Protein AF-0000000076797689 (afdb_homodimer)

InterPro domains:
  IPR004938 Xyloglucan fucosyltransferase [PF03254] (1-431)
  IPR004938 Xyloglucan fucosyltransferase [PTHR31889] (1-455)

Secondary structure (DSSP, 8-state):
--SGGGTSPPPS----HHHHHHHHHHHHHHHHHSTTSHHHHHHHHHHHH-----GGG-S-EEEEEE--SSHHHHHHHHHHHHHHHHHHTEEEEE---TTTGGGB---S--TT---BPPTT-TT--GGG-STT-TTBHHHHHHTT-S-SSGGG--TTTS-SEEEEEESTT--TTGGGGGSHHHHHHHTT-SEEEEEE-S--HHHHHT-HHHHHHHHHH-SSGGGHHHHHHHHH--B-HHHHHHHHHHIIIIITT-SEEEEEEE--STTTT--HHHHHHHHHHHHHHHT-SPPB--SSGGGG------SPPPEEEEEEESSSHHHHHHHHHHHHSPBTTS--EEEE-S---SS---S-HHHHHHHHHHHHHHHT-SEEEEETT-HHHHHHHHHHT-PPEEEPPPBTTBPPSSSEEE-S-SSPPBSS-----BTTB---HHHHHTTEEE-SSSTT-EEE--------/--SGGGTSPPPS----HHHHHHHHHHHHHHHHHSTTSHHHHHHHHHHHH-----GGG-S-EEEEEE--SSHHHHHHHHHHHHHHHHHHTEEEEE---TTTGGGB---S--TT---BPPTT-TT--GGG-STT-TTBHHHHHHTT-S-SSGGG--TTTS-SEEEEEESTT--TTGGGGGSHHHHHHHTT-SEEEEEE-S--HHHHHT-HHHHHHHHHH-SSGGGHHHHHHHHH--B-HHHHHHHHHHIIIIITT-SEEEEEEE--SSS----HHHHHHHHHHHHHHHT-SPPB--SSGGGG------SPPPEEEEEEESSSHHHHHHHHHHHHSPBTTS--EEEE-S---SS---S-HHHHHHHHHHHHHHHT-SEEEEETT-HHHHHHHHHHT-PPEEEPPPBTTBPPSSSEEE-S-SSPPBSS-----BTTB---HHHHHHHEEE-SSSTT-EEE--------

pLDDT: mean 87.06, std 13.96, range [22.25, 98.81]

Foldseek 3Di:
DPPLVVLFDDFPDDWFPLLVVLLVVLLVLQQQQAPPHPLVVVLLVCQVVQDLPFPVPRPAFAEEEEADDAPLLRLLVLLLVVVVCSQLVHHAAYEDAPQPPQFFDALRDDDPHHSYDDCVRPPNPCVPDDQPDCQAQLNCVVVCQAPPFLVPAGLSSHGQEHEQHAEPPHDLSSLLVLEQSVVSNVSSHRYYYYYHRWNCNLSQCLHPSRVVVQCNRPVAQQQSLQVSVVSGGHTHPVLVVLQVVCCVVAPVPWPFEEEEEEDQVVLPPADLVQVLVLVVLLCVVVVRDFDFDDDPPQPPPDVPCFDDTAYEYEYEDLDCSNQVVVQVRVVVTPGPRRHHYHYDYSDHNNDDDPRHNVSNSSLVSSLSNLLSGPAYEYEFPDSSSLSSLSNNQHFHWYAERDDPNHQDVVRTDTWLGSHDWGQAQSCRCNVPNGSPVVVSVQFWDAGPHHPRIIGGHDGDPPDD/DPPLVVLFDDFPDDWFPLLVVLLVVLLVLQQQQAPPHPLVVVLLVCQVVQDLPFPVPRPAFAEEEEADDAPLLRLLVLLLVVVVCSQLVHHAAYEDAPQPQQFFDALRDDDPGHSYDDCVRPPNPCVPDDQPDCQAQLNCVVVCQAPPFLVPAGSSSHTQEHEQHAEPPHDLSSLLVLEQSVVSNVSSHRYYYYYHRWNCNLSQCLHPSRVVVQCNRPVAQQQSLQVSVVSGGHTHPVLVVLQVVCCVVAPVPWPFEEEEEEDDPPADCQDLVQVLVLVVLLCVVVVRDFDFDDDPPQPPPDVPCFPDTAYEYEYHDLDCSNQVVVQVRVVVTPGPRRHHYHYDYSDHNNDDDPRHNVSSSSLVSSLSNLLSGPAYEYEFPDSSRLSSLSNNSHFHWYAERDDPSHQDVVRTDTWLGSHDWGQAQSCRCNVPNGSPVVVSVQFWDAGPHHPRIIGGHDGDPDDD

Solvent-accessible surface area (backbone atoms only — not comparable to full-atom values): 49361 Å² total; per-residue (Å²): 122,83,58,63,71,78,54,41,62,91,56,92,74,72,84,32,71,56,33,53,51,51,50,52,51,45,37,52,48,36,53,56,42,16,62,91,29,67,49,29,51,53,47,50,50,42,54,68,66,66,47,63,67,46,46,85,71,47,82,57,34,37,33,35,40,41,82,40,87,55,68,36,30,28,54,38,18,50,50,32,49,47,52,48,21,64,75,67,65,30,38,64,29,32,54,71,43,84,36,52,57,72,50,42,44,76,56,53,74,56,95,72,38,47,46,59,46,60,82,79,44,88,74,55,78,56,84,72,64,47,84,83,28,73,51,15,51,25,45,25,50,75,68,60,61,31,62,87,50,40,89,70,47,42,39,67,48,40,58,59,54,38,30,43,49,48,43,95,80,47,50,78,58,33,46,40,68,71,23,60,57,46,44,58,39,55,69,40,34,39,34,36,38,36,38,35,54,40,35,53,53,56,54,47,57,69,19,76,88,39,29,65,58,46,47,53,39,33,75,56,56,44,38,55,54,27,57,50,42,60,58,50,60,27,60,16,46,50,38,41,31,32,33,52,52,45,38,61,53,68,38,62,83,36,75,41,34,36,17,38,36,49,64,60,72,92,56,63,78,62,52,67,66,58,51,49,50,26,51,51,51,30,16,64,76,68,67,68,56,75,54,61,49,80,69,65,68,51,36,68,64,58,81,48,78,41,93,40,65,31,32,18,37,38,36,47,29,42,49,60,64,64,50,52,52,54,38,44,50,54,44,75,23,46,36,55,67,58,26,47,64,36,67,46,58,91,58,58,71,70,55,91,67,82,82,38,38,71,53,43,39,52,51,51,27,48,33,52,53,40,16,47,30,80,41,43,40,21,32,40,78,30,44,54,42,30,50,15,22,12,62,30,63,34,57,32,35,26,34,55,79,54,59,93,84,37,71,39,89,67,37,45,45,71,44,94,46,27,43,53,55,13,71,54,57,84,78,44,63,44,89,82,42,66,63,57,58,70,64,46,53,57,44,37,40,71,34,93,56,34,86,65,6,29,25,46,45,72,61,72,80,70,84,121,121,83,57,64,72,77,55,40,63,89,58,92,76,72,83,32,72,58,32,54,50,52,49,52,51,45,37,52,49,36,51,55,40,18,61,90,28,67,49,29,50,52,49,50,51,42,54,68,65,65,49,63,65,49,47,85,69,48,83,58,35,36,33,35,41,38,81,39,88,54,68,34,29,29,53,37,17,49,50,31,49,47,53,48,19,64,77,67,66,29,40,65,27,32,56,71,42,84,36,52,57,72,48,43,45,75,58,50,74,56,94,72,36,48,46,59,47,59,82,80,43,87,74,56,79,55,83,71,62,48,82,82,28,74,52,15,50,25,46,25,51,75,66,61,61,30,61,86,49,41,88,70,48,41,38,68,48,38,59,60,53,38,32,42,47,48,44,95,80,47,50,79,56,32,46,39,68,69,22,60,57,45,45,59,38,54,68,40,34,38,34,35,38,36,38,35,52,40,36,53,54,56,54,46,57,69,20,75,86,40,29,68,60,47,47,54,39,32,76,56,56,46,38,54,54,27,56,49,41,62,58,50,60,27,60,17,48,51,38,42,31,31,33,54,52,46,38,61,52,67,41,64,83,34,75,39,33,36,17,37,36,50,64,74,78,88,56,71,86,66,52,66,66,55,52,48,50,29,52,51,52,29,15,64,74,69,67,68,57,75,53,60,47,80,68,64,68,50,36,69,65,57,82,46,78,40,93,41,65,31,31,18,36,38,37,47,28,43,50,60,63,63,51,52,52,56,37,44,50,54,44,77,25,46,36,56,66,60,25,47,65,37,65,44,58,87,59,58,68,70,55,91,68,82,83,36,38,71,57,44,39,53,50,51,27,46,34,52,54,39,17,49,32,79,41,43,40,22,32,40,77,30,43,54,40,31,51,15,23,12,62,30,64,35,56,32,34,26,35,54,77,53,60,94,86,36,73,37,90,66,36,44,45,72,45,95,47,27,46,54,56,14,73,55,56,81,77,43,63,46,90,82,43,67,64,58,59,71,64,46,51,56,44,35,40,70,33,92,56,34,85,65,6,29,25,49,46,72,64,70,82,71,85,122

Sequence (928 aa):
RYQSPHYYKHSPYAPSPHLLRKLRDYEARHSRCAPGTRPYAKSVDHLRSGGSSSKEDAECNYVVWIPYNGLGNRMLSLLSTFLYALLTDRVLLVHSTDDFTGLFCEPFPGANATWVLPPDFPVADMSWLGVGSNQSYGNLLDGKKIADDPAKATAQSVPPYVYLHLAHDLRRSDRLFYCNDDQLVLAKVNWLLVQNDFYFVPALYDMAEFEAELRKLF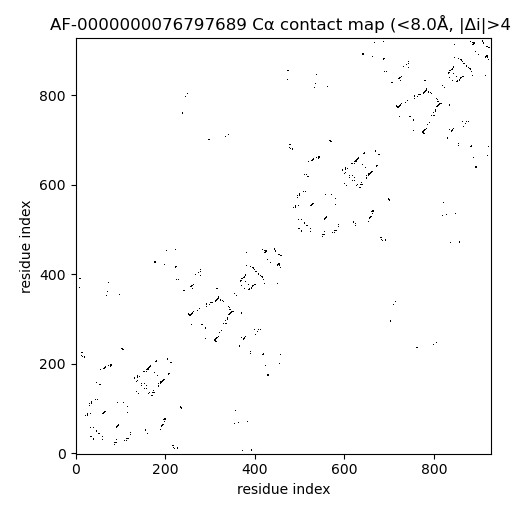PAKESVAHLLGRYLFHPSNSVWGMITRYYHTYMAQAEERIGVQIRMFSWATIPVDDMYGQIMACSRQEHILPDVVDGDAAASSSHVHGGSKSKAILIASLQADYYDRIKSTYYEHAAKGGGMVGVFQPSHEERQIMGQRPHNQKALAEIYLLSFSDVLLTTGASTFGYMSSSLAGLRPTMLMVPEDGKVPEPPCVRAVSMEPCFHMMPDVECRGKAVNKEELSRHVKECEDVGKGIKWIKGIKLFDRYQSPHYYKHSPYAPSPHLLRKLRDYEARHSRCAPGTRPYAKSVDHLRSGGSSSKEDAECNYVVWIPYNGLGNRMLSLLSTFLYALLTDRVLLVHSTDDFTGLFCEPFPGANATWVLPPDFPVADMSWLGVGSNQSYGNLLDGKKIADDPAKATAQSVPPYVYLHLAHDLRRSDRLFYCNDDQLVLAKVNWLLVQNDFYFVPALYDMAEFEAELRKLFPAKESVAHLLGRYLFHPSNSVWGMITRYYHTYMAQAEERIGVQIRMFSWATIPVDDMYGQIMACSRQEHILPDVVDGDAAASSSHVHGGSKSKAILIASLQADYYDRIKSTYYEHAAKGGGMVGVFQPSHEERQIMGQRPHNQKALAEIYLLSFSDVLLTTGASTFGYMSSSLAGLRPTMLMVPEDGKVPEPPCVRAVSMEPCFHMMPDVECRGKAVNKEELSRHVKECEDVGKGIKWIKGIKLFD

Organism: Aegilops tauschii subsp. strangulata (NCBI:txid200361)

Structure (mmCIF, N/CA/C/O backbone):
data_AF-0000000076797689-model_v1
#
loop_
_entity.id
_entity.type
_entity.pdbx_description
1 polymer Fucosyltransferase
#
loop_
_atom_site.group_PDB
_atom_site.id
_atom_site.type_symbol
_atom_site.label_atom_id
_atom_site.label_alt_id
_atom_site.label_comp_id
_atom_site.label_asym_id
_atom_site.label_entity_id
_atom_site.label_seq_id
_atom_site.pdbx_PDB_ins_code
_atom_site.Cartn_x
_atom_site.Cartn_y
_atom_site.Cartn_z
_atom_site.occupancy
_atom_site.B_iso_or_equiv
_atom_site.auth_seq_id
_atom_site.auth_comp_id
_atom_site.auth_asym_id
_atom_site.auth_atom_id
_atom_site.pdbx_PDB_model_num
ATOM 1 N N . ARG A 1 1 ? 10.695 -26.641 1.412 1 65.81 1 ARG A N 1
ATOM 2 C CA . ARG A 1 1 ? 9.766 -27.734 1.146 1 65.81 1 ARG A CA 1
ATOM 3 C C . ARG A 1 1 ? 8.898 -28.031 2.365 1 65.81 1 ARG A C 1
ATOM 5 O O . ARG A 1 1 ? 7.703 -28.297 2.232 1 65.81 1 ARG A O 1
ATOM 12 N N . TYR A 1 2 ? 9.359 -27.75 3.504 1 69.5 2 TYR A N 1
ATOM 13 C CA . TYR A 1 2 ? 8.633 -28.297 4.648 1 69.5 2 TYR A CA 1
ATOM 14 C C . TYR A 1 2 ? 8.031 -27.172 5.484 1 69.5 2 TYR A C 1
ATOM 16 O O . TYR A 1 2 ? 7.391 -27.422 6.508 1 69.5 2 TYR A O 1
ATOM 24 N N . GLN A 1 3 ? 7.973 -26.047 4.848 1 81.44 3 GLN A N 1
ATOM 25 C CA . GLN A 1 3 ? 7.523 -24.984 5.738 1 81.44 3 GLN A CA 1
ATOM 26 C C . GLN A 1 3 ? 6.109 -24.531 5.383 1 81.44 3 GLN A C 1
ATOM 28 O O . GLN A 1 3 ? 5.375 -24.047 6.246 1 81.44 3 GLN A O 1
ATOM 33 N N . SER A 1 4 ? 5.695 -24.75 4.195 1 83.12 4 S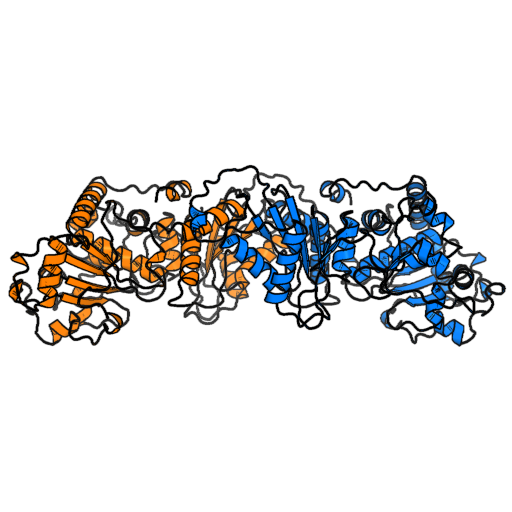ER A N 1
ATOM 34 C CA . SER A 1 4 ? 4.465 -24.141 3.707 1 83.12 4 SER A CA 1
ATOM 35 C C . SER A 1 4 ? 3.248 -24.688 4.457 1 83.12 4 SER A C 1
ATOM 37 O O . SER A 1 4 ? 2.295 -23.938 4.711 1 83.12 4 SER A O 1
ATOM 39 N N . PRO A 1 5 ? 3.324 -25.984 4.918 1 83.5 5 PRO A N 1
ATOM 40 C CA . PRO A 1 5 ? 2.141 -26.516 5.598 1 83.5 5 PRO A CA 1
ATOM 41 C C . PRO A 1 5 ? 1.806 -25.75 6.879 1 83.5 5 PRO A C 1
ATOM 43 O O . PRO A 1 5 ? 0.658 -25.766 7.328 1 83.5 5 PRO A O 1
ATOM 46 N N . HIS A 1 6 ? 2.758 -25.047 7.367 1 85 6 HIS A N 1
ATOM 47 C CA . HIS A 1 6 ? 2.547 -24.328 8.625 1 85 6 HIS A CA 1
ATOM 48 C C . HIS A 1 6 ? 1.752 -23.047 8.398 1 85 6 HIS A C 1
ATOM 50 O O . HIS A 1 6 ? 1.257 -22.438 9.352 1 85 6 HIS A O 1
ATOM 56 N N . TYR A 1 7 ? 1.593 -22.734 7.184 1 90.44 7 TYR A N 1
ATOM 57 C CA . TYR A 1 7 ? 0.92 -21.469 6.883 1 90.44 7 TYR A CA 1
ATOM 58 C C . TYR A 1 7 ? -0.519 -21.719 6.445 1 90.44 7 TYR A C 1
ATOM 60 O O . TYR A 1 7 ? -1.343 -20.797 6.465 1 90.44 7 TYR A O 1
ATOM 68 N N . TYR A 1 8 ? -0.768 -22.969 6.098 1 89.31 8 TYR A N 1
ATOM 69 C CA . TYR A 1 8 ? -2.092 -23.297 5.578 1 89.31 8 TYR A CA 1
ATOM 70 C C . TYR A 1 8 ? -3.078 -23.547 6.711 1 89.31 8 TYR A C 1
ATOM 72 O O . TYR A 1 8 ? -2.689 -23.984 7.797 1 89.31 8 TYR A O 1
ATOM 80 N N . LYS A 1 9 ? -4.25 -23.234 6.328 1 83.69 9 LYS A N 1
ATOM 81 C CA . LYS A 1 9 ? -5.309 -23.766 7.18 1 83.69 9 LYS A CA 1
ATOM 82 C C . LYS A 1 9 ? -5.422 -25.281 7.043 1 83.69 9 LYS A C 1
ATOM 84 O O . LYS A 1 9 ? -4.984 -25.859 6.039 1 83.69 9 LYS A O 1
ATOM 89 N N . HIS A 1 10 ? -6.02 -25.797 8.055 1 84.19 10 HIS A N 1
ATOM 90 C CA . HIS A 1 10 ? -6.207 -27.234 8.023 1 84.19 10 HIS A CA 1
ATOM 91 C C . HIS A 1 10 ? -7.098 -27.656 6.852 1 84.19 10 HIS A C 1
ATOM 93 O O . HIS A 1 10 ? -8.172 -27.078 6.652 1 84.19 10 HIS A O 1
ATOM 99 N N . SER A 1 11 ? -6.582 -28.547 6.094 1 85.06 11 SER A N 1
ATOM 100 C CA . SER A 1 11 ? -7.336 -29.078 4.965 1 85.06 11 SER A CA 1
ATOM 101 C C . SER A 1 11 ? -8.016 -30.406 5.328 1 85.06 11 SER A C 1
ATOM 103 O O . SER A 1 11 ? -7.398 -31.266 5.949 1 85.06 11 SER A O 1
ATOM 105 N N . PRO A 1 12 ? -9.234 -30.5 4.934 1 85.06 12 PRO A N 1
ATOM 106 C CA . PRO A 1 12 ? -9.891 -31.781 5.176 1 85.06 12 PRO A CA 1
ATOM 107 C C . PRO A 1 12 ? -9.492 -32.844 4.16 1 85.06 12 PRO A C 1
ATOM 109 O O . PRO A 1 12 ? -9.891 -34 4.293 1 85.06 12 PRO A O 1
ATOM 112 N N . TYR A 1 13 ? -8.734 -32.5 3.205 1 89.75 13 TYR A N 1
ATOM 113 C CA . TYR A 1 13 ? -8.352 -33.438 2.156 1 89.75 13 TYR A CA 1
ATOM 114 C C . TYR A 1 13 ? -7 -34.062 2.459 1 89.75 13 TYR A C 1
ATOM 116 O O . TYR A 1 13 ? -6.004 -33.375 2.648 1 89.75 13 TYR A O 1
ATOM 124 N N . ALA A 1 14 ? -7.051 -35.312 2.604 1 91.88 14 ALA A N 1
ATOM 125 C CA . ALA A 1 14 ? -5.816 -36.062 2.83 1 91.88 14 ALA A CA 1
ATOM 126 C C . ALA A 1 14 ? -5.52 -37 1.661 1 91.88 14 ALA A C 1
ATOM 128 O O . ALA A 1 14 ? -6.438 -37.531 1.023 1 91.88 14 ALA A O 1
ATOM 129 N N . PRO A 1 15 ? -4.277 -37.188 1.364 1 95.25 15 PRO A N 1
ATOM 130 C CA . PRO A 1 15 ? -3.949 -38.156 0.312 1 95.25 15 PRO A CA 1
ATOM 131 C C . PRO A 1 15 ? -4.352 -39.594 0.674 1 95.25 15 PRO A C 1
ATOM 133 O O . PRO A 1 15 ? -4.246 -40 1.836 1 95.25 15 PRO A O 1
ATOM 136 N N . SER A 1 16 ? -4.805 -40.375 -0.278 1 96.88 16 SER A N 1
ATOM 137 C CA . SER A 1 16 ? -5.102 -41.781 -0.066 1 96.88 16 SER A CA 1
ATOM 138 C C . SER A 1 16 ? -3.822 -42.594 0.1 1 96.88 16 SER A C 1
ATOM 140 O O . SER A 1 16 ? -2.758 -42.188 -0.37 1 96.88 16 SER A O 1
ATOM 142 N N . PRO A 1 17 ? -3.969 -43.688 0.801 1 97.44 17 PRO A N 1
ATOM 143 C CA . PRO A 1 17 ? -2.795 -44.562 0.869 1 97.44 17 PRO A CA 1
ATOM 144 C C . PRO A 1 17 ? -2.273 -44.969 -0.511 1 97.44 17 PRO A C 1
ATOM 146 O O . PRO A 1 17 ? -1.061 -45.062 -0.708 1 97.44 17 PRO A O 1
ATOM 149 N N . HIS A 1 18 ? -3.213 -45.188 -1.406 1 98.06 18 HIS A N 1
ATOM 150 C CA . HIS A 1 18 ? -2.822 -45.531 -2.766 1 98.06 18 HIS A CA 1
ATOM 151 C C . HIS A 1 18 ? -2.035 -44.406 -3.428 1 98.06 18 HIS A C 1
ATOM 153 O O . HIS A 1 18 ? -1.045 -44.656 -4.117 1 98.06 18 HIS A O 1
ATOM 159 N N . LEU A 1 19 ? -2.461 -43.188 -3.254 1 98.19 19 LEU A N 1
ATOM 160 C CA . LEU A 1 19 ? -1.731 -42.062 -3.807 1 98.19 19 LEU A CA 1
ATOM 161 C C . LEU A 1 19 ? -0.332 -41.969 -3.207 1 98.19 19 LEU A C 1
ATOM 163 O O . LEU A 1 19 ? 0.644 -41.75 -3.93 1 98.19 19 LEU A O 1
ATOM 167 N N . LEU A 1 20 ? -0.224 -42.156 -1.901 1 97.81 20 LEU A N 1
ATOM 168 C CA . LEU A 1 20 ? 1.07 -42.094 -1.231 1 97.81 20 LEU A CA 1
ATOM 169 C C . LEU A 1 20 ? 2.021 -43.156 -1.793 1 97.81 20 LEU A C 1
ATOM 171 O O . LEU A 1 20 ? 3.186 -42.875 -2.068 1 97.81 20 LEU A O 1
ATOM 175 N N . ARG A 1 21 ? 1.488 -44.344 -2.008 1 98 21 ARG A N 1
ATOM 176 C CA . ARG A 1 21 ? 2.307 -45.406 -2.566 1 98 21 ARG A CA 1
ATOM 177 C C . ARG A 1 21 ? 2.738 -45.062 -3.992 1 98 21 ARG A C 1
ATOM 179 O O . ARG A 1 21 ? 3.898 -45.281 -4.359 1 98 21 ARG A O 1
ATOM 186 N N . LYS A 1 22 ? 1.813 -44.594 -4.719 1 97.94 22 LYS A N 1
ATOM 187 C CA . LYS A 1 22 ? 2.104 -44.25 -6.109 1 97.94 22 LYS A CA 1
ATOM 188 C C . LYS A 1 22 ? 3.178 -43.188 -6.195 1 97.94 22 LYS A C 1
ATOM 190 O O . LYS A 1 22 ? 4.047 -43.219 -7.07 1 97.94 22 LYS A O 1
ATOM 195 N N . LEU A 1 23 ? 3.125 -42.219 -5.297 1 97.31 23 LEU A N 1
ATOM 196 C CA . LEU A 1 23 ? 4.105 -41.125 -5.281 1 97.31 23 LEU A CA 1
ATOM 197 C C . LEU A 1 23 ? 5.48 -41.656 -4.879 1 97.31 23 LEU A C 1
ATOM 199 O O . LEU A 1 23 ? 6.496 -41.25 -5.449 1 97.31 23 LEU A O 1
ATOM 203 N N . ARG A 1 24 ? 5.52 -42.562 -3.951 1 96.75 24 ARG A N 1
ATOM 204 C CA . ARG A 1 24 ? 6.793 -43.156 -3.561 1 96.75 24 ARG A CA 1
ATOM 205 C C . ARG A 1 24 ? 7.395 -43.969 -4.707 1 96.75 24 ARG A C 1
ATOM 207 O O . ARG A 1 24 ? 8.602 -43.875 -4.965 1 96.75 24 ARG A O 1
ATOM 214 N N . ASP A 1 25 ? 6.543 -44.688 -5.324 1 96.25 25 ASP A N 1
ATOM 215 C CA . ASP A 1 25 ? 6.988 -45.438 -6.496 1 96.25 25 ASP A CA 1
ATOM 216 C C . ASP A 1 25 ? 7.516 -44.5 -7.582 1 96.25 25 ASP A C 1
ATOM 218 O O . ASP A 1 25 ? 8.523 -44.812 -8.227 1 96.25 25 ASP A O 1
ATOM 222 N N . TYR A 1 26 ? 6.84 -43.469 -7.727 1 96.38 26 TYR A N 1
ATOM 223 C CA . TYR A 1 26 ? 7.25 -42.5 -8.727 1 96.38 26 TYR A CA 1
ATOM 224 C C . TYR A 1 26 ? 8.609 -41.875 -8.383 1 96.38 26 TYR A C 1
ATOM 226 O O . TYR A 1 26 ? 9.461 -41.719 -9.258 1 96.38 26 TYR A O 1
ATOM 234 N N . GLU A 1 27 ? 8.781 -41.531 -7.176 1 95.62 27 GLU A N 1
ATOM 235 C CA . GLU A 1 27 ? 10.055 -41 -6.723 1 95.62 27 GLU A CA 1
ATOM 236 C C . GLU A 1 27 ? 11.203 -41.969 -7.008 1 95.62 27 GLU A C 1
ATOM 238 O O . GLU A 1 27 ? 12.273 -41.562 -7.461 1 95.62 27 GLU A O 1
ATOM 243 N N . ALA A 1 28 ? 10.938 -43.188 -6.746 1 93.88 28 ALA A N 1
ATOM 244 C CA . ALA A 1 28 ? 11.938 -44.188 -7.031 1 93.88 28 ALA A CA 1
ATOM 245 C C . ALA A 1 28 ? 12.234 -44.281 -8.523 1 93.88 28 ALA A C 1
ATOM 247 O O . ALA A 1 28 ? 13.398 -44.344 -8.93 1 93.88 28 ALA A O 1
ATOM 248 N N . ARG A 1 29 ? 11.211 -44.25 -9.266 1 94.25 29 ARG A N 1
ATOM 249 C CA . ARG A 1 29 ? 11.383 -44.281 -10.719 1 94.25 29 ARG A CA 1
ATOM 250 C C . ARG A 1 29 ? 12.141 -43.062 -11.203 1 94.25 29 ARG A C 1
ATOM 252 O O . ARG A 1 29 ? 13.031 -43.156 -12.047 1 94.25 29 ARG A O 1
ATOM 259 N N . HIS A 1 30 ? 11.75 -41.938 -10.711 1 95.38 30 HIS A N 1
ATOM 260 C CA . HIS A 1 30 ? 12.422 -40.719 -11.109 1 95.38 30 HIS A CA 1
ATOM 261 C C . HIS A 1 30 ? 13.906 -40.75 -10.758 1 95.38 30 HIS A C 1
ATOM 263 O O . HIS A 1 30 ? 14.75 -40.312 -11.555 1 95.38 30 HIS A O 1
ATOM 269 N N . SER A 1 31 ? 14.211 -41.219 -9.656 1 93 31 SER A N 1
ATOM 270 C CA . SER A 1 31 ? 15.602 -41.312 -9.227 1 93 31 SER A CA 1
ATOM 271 C C . SER A 1 31 ? 16.391 -42.25 -10.141 1 93 31 SER A C 1
ATOM 273 O O . SER A 1 31 ? 17.547 -41.969 -10.477 1 93 31 SER A O 1
ATOM 275 N N . ARG A 1 32 ? 15.797 -43.281 -10.586 1 92.81 32 ARG A N 1
ATOM 276 C CA . ARG A 1 32 ? 16.438 -44.281 -11.414 1 92.81 32 ARG A CA 1
ATOM 277 C C . ARG A 1 32 ? 16.594 -43.812 -12.852 1 92.81 32 ARG A C 1
ATOM 279 O O . ARG A 1 32 ? 17.5 -44.219 -13.562 1 92.81 32 ARG A O 1
ATOM 286 N N . CYS A 1 33 ? 15.719 -42.906 -13.258 1 94.69 33 CYS A N 1
ATOM 287 C CA . CYS A 1 33 ? 15.609 -42.625 -14.68 1 94.69 33 CYS A CA 1
ATOM 288 C C . CYS A 1 33 ? 15.898 -41.156 -14.961 1 94.69 33 CYS A C 1
ATOM 290 O O . CYS A 1 33 ? 15.812 -40.688 -16.109 1 94.69 33 CYS A O 1
ATOM 292 N N . ALA A 1 34 ? 16.312 -40.406 -13.938 1 94.25 34 ALA A N 1
ATOM 293 C CA . ALA A 1 34 ? 16.547 -38.969 -14.07 1 94.25 34 ALA A CA 1
ATOM 294 C C . ALA A 1 34 ? 17.797 -38.688 -14.891 1 94.25 34 ALA A C 1
ATOM 296 O O . ALA A 1 34 ? 18.609 -39.594 -15.125 1 94.25 34 ALA A O 1
ATOM 297 N N . PRO A 1 35 ? 17.891 -37.406 -15.391 1 93.75 35 PRO A N 1
ATOM 298 C CA . PRO A 1 35 ? 19.109 -37.062 -16.094 1 93.75 35 PRO A CA 1
ATOM 299 C C . PRO A 1 35 ? 20.375 -37.406 -15.289 1 93.75 35 PRO A C 1
ATOM 301 O O . PRO A 1 35 ? 20.406 -37.188 -14.07 1 93.75 35 PRO A O 1
ATOM 304 N N . GLY A 1 36 ? 21.375 -37.969 -16.016 1 90.81 36 GLY A N 1
ATOM 305 C CA . GLY A 1 36 ? 22.609 -38.344 -15.359 1 90.81 36 GLY A CA 1
ATOM 306 C C . GLY A 1 36 ? 22.688 -39.844 -15.078 1 90.81 36 GLY A C 1
ATOM 307 O O . GLY A 1 36 ? 23.734 -40.344 -14.656 1 90.81 36 GLY A O 1
ATOM 308 N N . THR A 1 37 ? 21.594 -40.562 -15.242 1 92.62 37 THR A N 1
ATOM 309 C CA . THR A 1 37 ? 21.562 -42 -15 1 92.62 37 THR A CA 1
ATOM 310 C C . THR A 1 37 ? 21.781 -42.75 -16.297 1 92.62 37 THR A C 1
ATOM 312 O O . THR A 1 37 ? 21.703 -42.188 -17.391 1 92.62 37 THR A O 1
ATOM 315 N N . ARG A 1 38 ? 22.031 -44.031 -16.188 1 92.69 38 ARG A N 1
ATOM 316 C CA . ARG A 1 38 ? 22.281 -44.875 -17.344 1 92.69 38 ARG A CA 1
ATOM 317 C C . ARG A 1 38 ? 21 -45.031 -18.172 1 92.69 38 ARG A C 1
ATOM 319 O O . ARG A 1 38 ? 21.031 -44.875 -19.391 1 92.69 38 ARG A O 1
ATOM 326 N N . PRO A 1 39 ? 19.859 -45.281 -17.516 1 93.25 39 PRO A N 1
ATOM 327 C CA . PRO A 1 39 ? 18.641 -45.406 -18.312 1 93.25 39 PRO A CA 1
ATOM 328 C C . PRO A 1 39 ? 18.328 -44.156 -19.109 1 93.25 39 PRO A C 1
ATOM 330 O O . PRO A 1 39 ? 17.906 -44.25 -20.266 1 93.25 39 PRO A O 1
ATOM 333 N N . TYR A 1 40 ? 18.562 -43.031 -18.547 1 94.38 40 TYR A N 1
ATOM 334 C CA . TYR A 1 40 ? 18.359 -41.781 -19.266 1 94.38 40 TYR A CA 1
ATOM 335 C C . TYR A 1 40 ? 19.297 -41.688 -20.453 1 94.38 40 TYR A C 1
ATOM 337 O O . TYR A 1 40 ? 18.859 -41.344 -21.562 1 94.38 40 TYR A O 1
ATOM 345 N N . ALA A 1 41 ? 20.547 -41.938 -20.234 1 92.88 41 ALA A N 1
ATOM 346 C CA . ALA A 1 41 ? 21.547 -41.875 -21.297 1 92.88 41 ALA A CA 1
ATOM 347 C C . ALA A 1 41 ? 21.188 -42.781 -22.453 1 92.88 41 ALA A C 1
ATOM 349 O O . ALA A 1 41 ? 21.312 -42.406 -23.625 1 92.88 41 ALA A O 1
ATOM 350 N N . LYS A 1 42 ? 20.719 -43.969 -22.109 1 91.31 42 LYS A N 1
ATOM 351 C CA . LYS A 1 42 ? 20.328 -44.938 -23.125 1 91.31 42 LYS A CA 1
ATOM 352 C C . LYS A 1 42 ? 19.156 -44.375 -23.969 1 91.31 42 LYS A C 1
ATOM 354 O O . LYS A 1 42 ? 19.156 -44.5 -25.188 1 91.31 42 LYS A O 1
ATOM 359 N N . SER A 1 43 ? 18.188 -43.844 -23.297 1 92.75 43 SER A N 1
ATOM 360 C CA . SER A 1 43 ? 17.016 -43.281 -23.984 1 92.75 43 SER A CA 1
ATOM 361 C C . SER A 1 43 ? 17.406 -42.125 -24.875 1 92.75 43 SER A C 1
ATOM 363 O O . SER A 1 43 ? 16.875 -41.938 -25.969 1 92.75 43 SER A O 1
ATOM 365 N N . VAL A 1 44 ? 18.344 -41.281 -24.438 1 93 44 VAL A N 1
ATOM 366 C CA . VAL A 1 44 ? 18.812 -40.125 -25.203 1 93 44 VAL A CA 1
ATOM 367 C C . VAL A 1 44 ? 19.594 -40.594 -26.422 1 93 44 VAL A C 1
ATOM 369 O O . VAL A 1 44 ? 19.469 -40.031 -27.5 1 93 44 VAL A O 1
ATOM 372 N N . ASP A 1 45 ? 20.406 -41.594 -26.266 1 89.5 45 ASP A N 1
ATOM 373 C CA . ASP A 1 45 ? 21.156 -42.156 -27.375 1 89.5 45 ASP A CA 1
ATOM 374 C C . ASP A 1 45 ? 20.203 -42.719 -28.453 1 89.5 45 ASP A C 1
ATOM 376 O O . ASP A 1 45 ? 20.453 -42.531 -29.641 1 89.5 45 ASP A O 1
ATOM 380 N N . HIS A 1 46 ? 19.188 -43.344 -27.938 1 85.44 46 HIS A N 1
ATOM 381 C CA . HIS A 1 46 ? 18.188 -43.812 -28.859 1 85.44 46 HIS A CA 1
ATOM 382 C C . HIS A 1 46 ? 17.547 -42.688 -29.641 1 85.44 46 HIS A C 1
ATOM 384 O O . HIS A 1 46 ? 17.297 -42.812 -30.844 1 85.44 46 HIS A O 1
ATOM 390 N N . LEU A 1 47 ? 17.25 -41.625 -29.016 1 89.56 47 LEU A N 1
ATOM 391 C CA . LEU A 1 47 ? 16.656 -40.438 -29.641 1 89.56 47 LEU A CA 1
ATOM 392 C C . LEU A 1 47 ? 17.594 -39.844 -30.688 1 89.56 47 LEU A C 1
ATOM 394 O O . LEU A 1 47 ? 17.156 -39.406 -31.734 1 89.56 47 LEU A O 1
ATOM 398 N N . ARG A 1 48 ? 18.859 -39.844 -30.469 1 87.31 48 ARG A N 1
ATOM 399 C CA . ARG A 1 48 ? 19.875 -39.281 -31.359 1 87.31 48 ARG A CA 1
ATOM 400 C C . ARG A 1 48 ? 20.031 -40.156 -32.594 1 87.31 48 ARG A C 1
ATOM 402 O O . ARG A 1 48 ? 20.203 -39.625 -33.719 1 87.31 48 ARG A O 1
ATOM 409 N N . SER A 1 49 ? 20.156 -41.406 -32.469 1 78.62 49 SER A N 1
ATOM 410 C CA . SER A 1 49 ? 20.438 -42.312 -33.562 1 78.62 49 SER A CA 1
ATOM 411 C C . SER A 1 49 ? 19.219 -42.469 -34.469 1 78.62 49 SER A C 1
ATOM 413 O O . SER A 1 49 ? 19.359 -42.906 -35.625 1 78.62 49 SER A O 1
ATOM 415 N N . GLY A 1 50 ? 18.172 -41.812 -34.156 1 66.31 50 GLY A N 1
ATOM 416 C CA . GLY A 1 50 ? 16.969 -41.969 -34.969 1 66.31 50 GLY A CA 1
ATOM 417 C C . GLY A 1 50 ? 16.5 -43.406 -35.062 1 66.31 50 GLY A C 1
ATOM 418 O O . GLY A 1 50 ? 15.602 -43.719 -35.844 1 66.31 50 GLY A O 1
ATOM 419 N N . GLY A 1 51 ? 17.406 -44.312 -34.719 1 55.59 51 GLY A N 1
ATOM 420 C CA . GLY A 1 51 ? 17.125 -45.719 -34.938 1 55.59 51 GLY A CA 1
ATOM 421 C C . GLY A 1 51 ? 15.922 -46.219 -34.156 1 55.59 51 GLY A C 1
ATOM 422 O O . GLY A 1 51 ? 15.508 -45.594 -33.188 1 55.59 51 GLY A O 1
ATOM 423 N N . SER A 1 52 ? 15.117 -46.812 -34.938 1 49.56 52 SER A N 1
ATOM 424 C CA . SER A 1 52 ? 13.961 -47.531 -34.406 1 49.56 52 SER A CA 1
ATOM 425 C C . SER A 1 52 ? 14.375 -48.438 -33.25 1 49.56 52 SER A C 1
ATOM 427 O O . SER A 1 52 ? 14.32 -49.656 -33.375 1 49.56 52 SER A O 1
ATOM 429 N N . SER A 1 53 ? 15.586 -48.312 -32.844 1 49.56 53 SER A N 1
ATOM 430 C CA . SER A 1 53 ? 15.82 -49.344 -31.812 1 49.56 53 SER A CA 1
ATOM 431 C C . SER A 1 53 ? 14.68 -49.375 -30.797 1 49.56 53 SER A C 1
ATOM 433 O O . SER A 1 53 ? 14.086 -48.312 -30.5 1 49.56 53 SER A O 1
ATOM 435 N N . SER A 1 54 ? 14.047 -50.531 -30.641 1 50.44 54 SER A N 1
ATOM 436 C CA . SER A 1 54 ? 12.812 -50.938 -29.969 1 50.44 54 SER A CA 1
ATOM 437 C C . SER A 1 54 ? 12.75 -50.344 -28.562 1 50.44 54 SER A C 1
ATOM 439 O O . SER A 1 54 ? 13.734 -50.375 -27.828 1 50.44 54 SER A O 1
ATOM 441 N N . LYS A 1 55 ? 11.812 -49.406 -28.312 1 56.34 55 LYS A N 1
ATOM 442 C CA . LYS A 1 55 ? 11.258 -49.125 -26.984 1 56.34 55 LYS A CA 1
ATOM 443 C C . LYS A 1 55 ? 11.445 -50.344 -26.062 1 56.34 55 LYS A C 1
ATOM 445 O O . LYS A 1 55 ? 11.516 -50.188 -24.844 1 56.34 55 LYS A O 1
ATOM 450 N N . GLU A 1 56 ? 11.609 -51.531 -26.766 1 55.25 56 GLU A N 1
ATOM 451 C CA . GLU A 1 56 ? 11.68 -52.719 -25.938 1 55.25 56 GLU A CA 1
ATOM 452 C C . GLU A 1 56 ? 12.906 -52.688 -25.031 1 55.25 56 GLU A C 1
ATOM 454 O O . GLU A 1 56 ? 12.906 -53.312 -23.969 1 55.25 56 GLU A O 1
ATOM 459 N N . ASP A 1 57 ? 13.789 -51.625 -25.375 1 58.59 57 ASP A N 1
ATOM 460 C CA . ASP A 1 57 ? 15.008 -51.656 -24.562 1 58.59 57 ASP A CA 1
ATOM 461 C C . ASP A 1 57 ? 15.039 -50.469 -23.594 1 58.59 57 ASP A C 1
ATOM 463 O O . ASP A 1 57 ? 15.906 -50.406 -22.719 1 58.59 57 ASP A O 1
ATOM 467 N N . ALA A 1 58 ? 14.039 -49.594 -23.734 1 74.25 58 ALA A N 1
ATOM 468 C CA . ALA A 1 58 ? 14.117 -48.469 -22.812 1 74.25 58 ALA A CA 1
ATOM 469 C C . ALA A 1 58 ? 13.531 -48.812 -21.453 1 74.25 58 ALA A C 1
ATOM 471 O O . ALA A 1 58 ? 12.422 -49.344 -21.359 1 74.25 58 ALA A O 1
ATOM 472 N N . GLU A 1 59 ? 14.25 -48.625 -20.484 1 84 59 GLU A N 1
ATOM 473 C CA . GLU A 1 59 ? 13.844 -48.906 -19.109 1 84 59 GLU A CA 1
ATOM 474 C C . GLU A 1 59 ? 12.828 -47.906 -18.609 1 84 59 GLU A C 1
ATOM 476 O O . GLU A 1 59 ? 11.992 -48.219 -17.75 1 84 59 GLU A O 1
ATOM 481 N N . CYS A 1 60 ? 12.953 -46.75 -19.25 1 94.19 60 CYS A N 1
ATOM 482 C CA . CYS A 1 60 ? 12.094 -45.688 -18.766 1 94.19 60 CYS A CA 1
ATOM 483 C C . CYS A 1 60 ? 11.469 -44.906 -19.938 1 94.19 60 CYS A C 1
ATOM 485 O O . CYS A 1 60 ? 12.086 -44.781 -21 1 94.19 60 CYS A O 1
ATOM 487 N N . ASN A 1 61 ? 10.242 -44.469 -19.797 1 96 61 ASN A N 1
ATOM 488 C CA . ASN A 1 61 ? 9.586 -43.531 -20.688 1 96 61 ASN A CA 1
ATOM 489 C C . ASN A 1 61 ? 9.531 -42.125 -20.078 1 96 61 ASN A C 1
ATOM 491 O O . ASN A 1 61 ? 9.539 -41.969 -18.859 1 96 61 ASN A O 1
ATOM 495 N N . TYR A 1 62 ? 9.469 -41.125 -20.953 1 97.19 62 TYR A N 1
ATOM 496 C CA . TYR A 1 62 ? 9.609 -39.75 -20.469 1 97.19 62 TYR A CA 1
ATOM 497 C C . TYR A 1 62 ? 8.5 -38.844 -21.016 1 97.19 62 TYR A C 1
ATOM 499 O O . TYR A 1 62 ? 7.973 -39.094 -22.109 1 97.19 62 TYR A O 1
ATOM 507 N N . VAL A 1 63 ? 8.164 -37.906 -20.281 1 98.06 63 VAL A N 1
ATOM 508 C CA . VAL A 1 63 ? 7.352 -36.781 -20.734 1 98.06 63 VAL A CA 1
ATOM 509 C C . VAL A 1 63 ? 8.055 -35.469 -20.391 1 98.06 63 VAL A C 1
ATOM 511 O O . VAL A 1 63 ? 8.469 -35.25 -19.25 1 98.06 63 VAL A O 1
ATOM 514 N N . VAL A 1 64 ? 8.32 -34.594 -21.391 1 97.44 64 VAL A N 1
ATOM 515 C CA . VAL A 1 64 ? 8.945 -33.281 -21.219 1 97.44 64 VAL A CA 1
ATOM 516 C C . VAL A 1 64 ? 7.883 -32.188 -21.297 1 97.44 64 VAL A C 1
ATOM 518 O O . VAL A 1 64 ? 7.223 -32.031 -22.328 1 97.44 64 VAL A O 1
ATOM 521 N N . TRP A 1 65 ? 7.727 -31.516 -20.219 1 97.25 65 TRP A N 1
ATOM 522 C CA . TRP A 1 65 ? 6.797 -30.391 -20.188 1 97.25 65 TRP A CA 1
ATOM 523 C C . TRP A 1 65 ? 7.473 -29.125 -20.688 1 97.25 65 TRP A C 1
ATOM 525 O O . TRP A 1 65 ? 8.57 -28.781 -20.234 1 97.25 65 TRP A O 1
ATOM 535 N N . ILE A 1 66 ? 6.855 -28.344 -21.531 1 95.81 66 ILE A N 1
ATOM 536 C CA . ILE A 1 66 ? 7.367 -27.125 -22.125 1 95.81 66 ILE A CA 1
ATOM 537 C C . ILE A 1 66 ? 6.527 -25.938 -21.656 1 95.81 66 ILE A C 1
ATOM 539 O O . ILE A 1 66 ? 5.336 -25.844 -21.953 1 95.81 66 ILE A O 1
ATOM 543 N N . PRO A 1 67 ? 7.172 -25 -20.891 1 93.31 67 PRO A N 1
ATOM 544 C CA . PRO A 1 67 ? 6.418 -23.859 -20.375 1 93.31 67 PRO A CA 1
ATOM 545 C C . PRO A 1 67 ? 5.762 -23.031 -21.469 1 93.31 67 PRO A C 1
ATOM 547 O O . PRO A 1 67 ? 6.379 -22.781 -22.516 1 93.31 67 PRO A O 1
ATOM 550 N N . TYR A 1 68 ? 4.539 -22.641 -21.188 1 91.31 68 TYR A N 1
ATOM 551 C CA . TYR A 1 68 ? 3.756 -21.891 -22.156 1 91.31 68 TYR A CA 1
ATOM 552 C C . TYR A 1 68 ? 2.812 -20.922 -21.469 1 91.31 68 TYR A C 1
ATOM 554 O O . TYR A 1 68 ? 2.119 -21.281 -20.516 1 91.31 68 TYR A O 1
ATOM 562 N N . ASN A 1 69 ? 2.854 -19.562 -21.781 1 91.12 69 ASN A N 1
ATOM 563 C CA . ASN A 1 69 ? 1.961 -18.5 -21.328 1 91.12 69 ASN A CA 1
ATOM 564 C C . ASN A 1 69 ? 2.254 -18.109 -19.875 1 91.12 69 ASN A C 1
ATOM 566 O O . ASN A 1 69 ? 3.416 -18.047 -19.469 1 91.12 69 ASN A O 1
ATOM 570 N N . GLY A 1 70 ? 1.189 -17.641 -19.172 1 91.94 70 GLY A N 1
ATOM 571 C CA . GLY A 1 70 ? 1.402 -17.078 -17.844 1 91.94 70 GLY A CA 1
ATOM 572 C C . GLY A 1 70 ? 1.643 -18.125 -16.766 1 91.94 70 GLY A C 1
ATOM 573 O O . GLY A 1 70 ? 1.394 -19.312 -16.984 1 91.94 70 GLY A O 1
ATOM 574 N N . LEU A 1 71 ? 2.033 -17.688 -15.656 1 95.56 71 LEU A N 1
ATOM 575 C CA . LEU A 1 71 ? 2.482 -18.578 -14.594 1 95.56 71 LEU A CA 1
ATOM 576 C C . LEU A 1 71 ? 1.337 -19.469 -14.109 1 95.56 71 LEU A C 1
ATOM 578 O O . LEU A 1 71 ? 1.527 -20.656 -13.875 1 95.56 71 LEU A O 1
ATOM 582 N N . GLY A 1 72 ? 0.138 -18.891 -13.945 1 95.44 72 GLY A N 1
ATOM 583 C CA . GLY A 1 72 ? -1 -19.719 -13.547 1 95.44 72 GLY A CA 1
ATOM 584 C C . GLY A 1 72 ? -1.257 -20.875 -14.5 1 95.44 72 GLY A C 1
ATOM 585 O O . GLY A 1 72 ? -1.434 -22.016 -14.062 1 95.44 72 GLY A O 1
ATOM 586 N N . ASN A 1 73 ? -1.255 -20.578 -15.734 1 94.88 73 ASN A N 1
ATOM 587 C CA . ASN A 1 73 ? -1.414 -21.609 -16.75 1 94.88 73 ASN A CA 1
ATOM 588 C C . ASN A 1 73 ? -0.291 -22.641 -16.688 1 94.88 73 ASN A C 1
ATOM 590 O O . ASN A 1 73 ? -0.539 -23.844 -16.781 1 94.88 73 ASN A O 1
ATOM 594 N N . ARG A 1 74 ? 0.817 -22.172 -16.516 1 96.38 74 ARG A N 1
ATOM 595 C CA . ARG A 1 74 ? 1.987 -23.047 -16.5 1 96.38 74 ARG A CA 1
ATOM 596 C C . ARG A 1 74 ? 1.925 -24 -15.312 1 96.38 74 ARG A C 1
ATOM 598 O O . ARG A 1 74 ? 2.182 -25.203 -15.461 1 96.38 74 ARG A O 1
ATOM 605 N N . MET A 1 75 ? 1.57 -23.5 -14.195 1 97.62 75 MET A N 1
ATOM 606 C CA . MET A 1 75 ? 1.494 -24.359 -13.008 1 97.62 75 MET A CA 1
ATOM 607 C C . MET A 1 75 ? 0.407 -25.406 -13.172 1 97.62 75 MET A C 1
ATOM 609 O O . MET A 1 75 ? 0.628 -26.578 -12.867 1 97.62 75 MET A O 1
ATOM 613 N N . LEU A 1 76 ? -0.695 -25.031 -13.703 1 97.38 76 LEU A N 1
ATOM 614 C CA . LEU A 1 76 ? -1.803 -25.969 -13.883 1 97.38 76 LEU A CA 1
ATOM 615 C C . LEU A 1 76 ? -1.486 -26.984 -14.969 1 97.38 76 LEU A C 1
ATOM 617 O O . LEU A 1 76 ? -1.817 -28.156 -14.836 1 97.38 76 LEU A O 1
ATOM 621 N N . SER A 1 77 ? -0.882 -26.5 -16.016 1 97.12 77 SER A N 1
ATOM 622 C CA . SER A 1 77 ? -0.515 -27.406 -17.094 1 97.12 77 SER A CA 1
ATOM 623 C C . SER A 1 77 ? 0.561 -28.391 -16.641 1 97.12 77 SER A C 1
ATOM 625 O O . SER A 1 77 ? 0.535 -29.562 -17.031 1 97.12 77 SER A O 1
ATOM 627 N N . LEU A 1 78 ? 1.479 -27.906 -15.875 1 98 78 LEU A N 1
ATOM 628 C CA . LEU A 1 78 ? 2.518 -28.781 -15.328 1 98 78 LEU A CA 1
ATOM 629 C C . LEU A 1 78 ? 1.919 -29.812 -14.391 1 98 78 LEU A C 1
ATOM 631 O O . LEU A 1 78 ? 2.303 -30.984 -14.422 1 98 78 LEU A O 1
ATOM 635 N N . LEU A 1 79 ? 1.003 -29.422 -13.648 1 98 79 LEU A N 1
ATOM 636 C CA . LEU A 1 79 ? 0.316 -30.312 -12.734 1 98 79 LEU A CA 1
ATOM 637 C C . LEU A 1 79 ? -0.421 -31.422 -13.492 1 98 79 LEU A C 1
ATOM 639 O O . LEU A 1 79 ? -0.341 -32.594 -13.133 1 98 79 LEU A O 1
ATOM 643 N N . SER A 1 80 ? -1.09 -31.031 -14.508 1 96.88 80 SER A N 1
ATOM 644 C CA . SER A 1 80 ? -1.788 -32 -15.352 1 96.88 80 SER A CA 1
ATOM 645 C C . SER A 1 80 ? -0.813 -32.969 -15.984 1 96.88 80 SER A C 1
ATOM 647 O O . SER A 1 80 ? -1.089 -34.188 -16.047 1 96.88 80 SER A O 1
ATOM 649 N N . THR A 1 81 ? 0.25 -32.438 -16.406 1 98.19 81 THR A N 1
ATOM 650 C CA . THR A 1 81 ? 1.261 -33.281 -17.031 1 98.19 81 THR A CA 1
ATOM 651 C C . THR A 1 81 ? 1.879 -34.219 -16.016 1 98.19 81 THR A C 1
ATOM 653 O O . THR A 1 81 ? 2.191 -35.375 -16.359 1 98.19 81 THR A O 1
ATOM 656 N N . PHE A 1 82 ? 2.055 -33.781 -14.82 1 98.5 82 PHE A N 1
ATOM 657 C CA . PHE A 1 82 ? 2.576 -34.656 -13.773 1 98.5 82 PHE A CA 1
ATOM 658 C C . PHE A 1 82 ? 1.617 -35.812 -13.5 1 98.5 82 PHE A C 1
ATOM 660 O O . PHE A 1 82 ? 2.041 -36.969 -13.367 1 98.5 82 PHE A O 1
ATOM 667 N N . LEU A 1 83 ? 0.361 -35.469 -13.375 1 98.19 83 LEU A N 1
ATOM 668 C CA . LEU A 1 83 ? -0.614 -36.531 -13.18 1 98.19 83 LEU A CA 1
ATOM 669 C C . LEU A 1 83 ? -0.567 -37.531 -14.328 1 98.19 83 LEU A C 1
ATOM 671 O O . LEU A 1 83 ? -0.616 -38.75 -14.109 1 98.19 83 LEU A O 1
ATOM 675 N N . TYR A 1 84 ? -0.474 -37.031 -15.5 1 97.62 84 TYR A N 1
ATOM 676 C CA . TYR A 1 84 ? -0.349 -37.906 -16.672 1 97.62 84 TYR A CA 1
ATOM 677 C C . TYR A 1 84 ? 0.88 -38.781 -16.562 1 97.62 84 TYR A C 1
ATOM 679 O O . TYR A 1 84 ? 0.822 -39.969 -16.875 1 97.62 84 TYR A O 1
ATOM 687 N N . ALA A 1 85 ? 1.961 -38.219 -16.109 1 98.38 85 ALA A N 1
ATOM 688 C CA . ALA A 1 85 ? 3.18 -39 -15.898 1 98.38 85 ALA A CA 1
ATOM 689 C C . ALA A 1 85 ? 2.949 -40.125 -14.891 1 98.38 85 ALA A C 1
ATOM 691 O O . ALA A 1 85 ? 3.416 -41.25 -15.078 1 98.38 85 ALA A O 1
ATOM 692 N N . LEU A 1 86 ? 2.25 -39.812 -13.875 1 97.81 86 LEU A N 1
ATOM 693 C CA . LEU A 1 86 ? 1.93 -40.812 -12.859 1 97.81 86 LEU A CA 1
ATOM 694 C C . LEU A 1 86 ? 1.103 -41.938 -13.453 1 97.81 86 LEU A C 1
ATOM 696 O O . LEU A 1 86 ? 1.38 -43.125 -13.195 1 97.81 86 LEU A O 1
ATOM 700 N N . LEU A 1 87 ? 0.177 -41.594 -14.219 1 97.38 87 LEU A N 1
ATOM 701 C CA . LEU A 1 87 ? -0.78 -42.562 -14.75 1 97.38 87 LEU A CA 1
ATOM 702 C C . LEU A 1 87 ? -0.138 -43.438 -15.82 1 97.38 87 LEU A C 1
ATOM 704 O O . LEU A 1 87 ? -0.552 -44.562 -16.031 1 97.38 87 LEU A O 1
ATOM 708 N N . THR A 1 88 ? 0.856 -42.906 -16.531 1 96.88 88 THR A N 1
ATOM 709 C CA . THR A 1 88 ? 1.438 -43.594 -17.656 1 96.88 88 THR A CA 1
ATOM 710 C C . THR A 1 88 ? 2.838 -44.125 -17.328 1 96.88 88 THR A C 1
ATOM 712 O O . THR A 1 88 ? 3.574 -44.562 -18.219 1 96.88 88 THR A O 1
ATOM 715 N N . ASP A 1 89 ? 3.271 -43.938 -16.062 1 95.62 89 ASP A N 1
ATOM 716 C CA . ASP A 1 89 ? 4.562 -44.406 -15.562 1 95.62 89 ASP A CA 1
ATOM 717 C C . ASP A 1 89 ? 5.711 -43.781 -16.359 1 95.62 89 ASP A C 1
ATOM 719 O O . ASP A 1 89 ? 6.621 -44.469 -16.797 1 95.62 89 ASP A O 1
ATOM 723 N N . ARG A 1 90 ? 5.582 -42.531 -16.562 1 97.56 90 ARG A N 1
ATOM 724 C CA . ARG A 1 90 ? 6.621 -41.781 -17.25 1 97.56 90 ARG A CA 1
ATOM 725 C C . ARG A 1 90 ? 7.383 -40.875 -16.281 1 97.56 90 ARG A C 1
ATOM 727 O O . ARG A 1 90 ? 6.875 -40.562 -15.203 1 97.56 90 ARG A O 1
ATOM 734 N N . VAL A 1 91 ? 8.609 -40.562 -16.625 1 96.88 91 VAL A N 1
ATOM 735 C CA . VAL A 1 91 ? 9.414 -39.625 -15.859 1 96.88 91 VAL A CA 1
ATOM 736 C C . VAL A 1 91 ? 9.18 -38.219 -16.375 1 96.88 91 VAL A C 1
ATOM 738 O O . VAL A 1 91 ? 9.391 -37.938 -17.562 1 96.88 91 VAL A O 1
ATOM 741 N N . LEU A 1 92 ? 8.734 -37.312 -15.508 1 97.94 92 LEU A N 1
ATOM 742 C CA . LEU A 1 92 ? 8.484 -35.938 -15.875 1 97.94 92 LEU A CA 1
ATOM 743 C C . LEU A 1 92 ? 9.781 -35.125 -15.867 1 97.94 92 LEU A C 1
ATOM 745 O O . LEU A 1 92 ? 10.523 -35.125 -14.883 1 97.94 92 LEU A O 1
ATOM 749 N N . LEU A 1 93 ? 10.086 -34.5 -16.938 1 96.88 93 LEU A N 1
ATOM 750 C CA . LEU A 1 93 ? 11.148 -33.5 -17.047 1 96.88 93 LEU A CA 1
ATOM 751 C C . LEU A 1 93 ? 10.594 -32.156 -17.5 1 96.88 93 LEU A C 1
ATOM 753 O O . LEU A 1 93 ? 9.578 -32.094 -18.203 1 96.88 93 LEU A O 1
ATOM 757 N N . VAL A 1 94 ? 11.234 -31.109 -17.094 1 96.38 94 VAL A N 1
ATOM 758 C CA . VAL A 1 94 ? 10.781 -29.766 -17.406 1 96.38 94 VAL A CA 1
ATOM 759 C C . VAL A 1 94 ? 11.797 -29.078 -18.312 1 96.38 94 VAL A C 1
ATOM 761 O O . VAL A 1 94 ? 12.992 -29.062 -18 1 96.38 94 VAL A O 1
ATOM 764 N N . HIS A 1 95 ? 11.305 -28.531 -19.406 1 95.56 95 HIS A N 1
ATOM 765 C CA . HIS A 1 95 ? 12.18 -27.703 -20.25 1 95.56 95 HIS A CA 1
ATOM 766 C C . HIS A 1 95 ? 12.609 -26.438 -19.5 1 95.56 95 HIS A C 1
ATOM 768 O O . HIS A 1 95 ? 11.773 -25.688 -19 1 95.56 95 HIS A O 1
ATOM 774 N N . SER A 1 96 ? 13.898 -26.188 -19.578 1 92 96 SER A N 1
ATOM 775 C CA . SER A 1 96 ? 14.469 -25.094 -18.781 1 92 96 SER A CA 1
ATOM 776 C C . SER A 1 96 ? 14.305 -23.75 -19.484 1 92 96 SER A C 1
ATOM 778 O O . SER A 1 96 ? 14.648 -23.625 -20.656 1 92 96 SER A O 1
ATOM 780 N N . THR A 1 97 ? 13.734 -22.859 -18.797 1 91.62 97 THR A N 1
ATOM 781 C CA . THR A 1 97 ? 13.719 -21.469 -19.219 1 91.62 97 THR A CA 1
ATOM 782 C C . THR A 1 97 ? 14.172 -20.547 -18.078 1 91.62 97 THR A C 1
ATOM 784 O O . THR A 1 97 ? 13.984 -20.875 -16.906 1 91.62 97 THR A O 1
ATOM 787 N N . ASP A 1 98 ? 14.719 -19.484 -18.375 1 89.81 98 ASP A N 1
ATOM 788 C CA . ASP A 1 98 ? 15.297 -18.578 -17.391 1 89.81 98 ASP A CA 1
ATOM 789 C C . ASP A 1 98 ? 14.227 -18.047 -16.453 1 89.81 98 ASP A C 1
ATOM 791 O O . ASP A 1 98 ? 14.5 -17.781 -15.281 1 89.81 98 ASP A O 1
ATOM 795 N N . ASP A 1 99 ? 13.086 -17.891 -16.969 1 93.44 99 ASP A N 1
ATOM 796 C CA . ASP A 1 99 ? 12.047 -17.188 -16.219 1 93.44 99 ASP A CA 1
ATOM 797 C C . ASP A 1 99 ? 11.25 -18.172 -15.359 1 93.44 99 ASP A C 1
ATOM 799 O O . ASP A 1 99 ? 10.461 -17.75 -14.508 1 93.44 99 ASP A O 1
ATOM 803 N N . PHE A 1 100 ? 11.461 -19.531 -15.523 1 93.25 100 PHE A N 1
ATOM 804 C CA . PHE A 1 100 ? 10.594 -20.453 -14.812 1 93.25 100 PHE A CA 1
ATOM 805 C C . PHE A 1 100 ? 11.414 -21.375 -13.914 1 93.25 100 PHE A C 1
ATOM 807 O O . PHE A 1 100 ? 11.07 -21.594 -12.75 1 93.25 100 PHE A O 1
ATOM 814 N N . THR A 1 101 ? 12.516 -22 -14.383 1 90.81 101 THR A N 1
ATOM 815 C CA . THR A 1 101 ? 13.25 -23.062 -13.703 1 90.81 101 THR A CA 1
ATOM 816 C C . THR A 1 101 ? 13.742 -22.594 -12.336 1 90.81 101 THR A C 1
ATOM 818 O O . THR A 1 101 ? 13.766 -23.375 -11.383 1 90.81 101 THR A O 1
ATOM 821 N N . GLY A 1 102 ? 13.977 -21.375 -12.086 1 90.56 102 GLY A N 1
ATOM 822 C CA . GLY A 1 102 ? 14.484 -20.875 -10.812 1 90.56 102 GLY A CA 1
ATOM 823 C C . GLY A 1 102 ? 13.383 -20.547 -9.82 1 90.56 102 GLY A C 1
ATOM 824 O O . GLY A 1 102 ? 13.656 -20.188 -8.672 1 90.56 102 GLY A O 1
ATOM 825 N N . LEU A 1 103 ? 12.148 -20.859 -10.141 1 96.06 103 LEU A N 1
ATOM 826 C CA . LEU A 1 103 ? 11.016 -20.484 -9.289 1 96.06 103 LEU A CA 1
ATOM 827 C C . LEU A 1 103 ? 10.773 -21.547 -8.227 1 96.06 103 LEU A C 1
ATOM 829 O O . LEU A 1 103 ? 10.227 -21.25 -7.156 1 96.06 103 LEU A O 1
ATOM 833 N N . PHE A 1 104 ? 11.195 -22.828 -8.547 1 95.31 104 PHE A N 1
ATOM 834 C CA . PHE A 1 104 ? 10.836 -23.938 -7.676 1 95.31 104 PHE A CA 1
ATOM 835 C C . PHE A 1 104 ? 12.062 -24.766 -7.309 1 95.31 104 PHE A C 1
ATOM 837 O O . PHE A 1 104 ? 13.023 -24.844 -8.078 1 95.31 104 PHE A O 1
ATOM 844 N N . CYS A 1 105 ? 11.953 -25.375 -6.137 1 92.94 105 CYS A N 1
ATOM 845 C CA . CYS A 1 105 ? 12.914 -26.406 -5.742 1 92.94 105 CYS A CA 1
ATOM 846 C C . CYS A 1 105 ? 12.609 -27.734 -6.438 1 92.94 105 CYS A C 1
ATOM 848 O O . CYS A 1 105 ? 11.516 -27.922 -6.977 1 92.94 105 CYS A O 1
ATOM 850 N N . GLU A 1 106 ? 13.602 -28.609 -6.41 1 93.06 106 GLU A N 1
ATOM 851 C CA . GLU A 1 106 ? 13.383 -29.969 -6.906 1 93.06 106 GLU A CA 1
ATOM 852 C C . GLU A 1 106 ? 12.258 -30.656 -6.141 1 93.06 106 GLU A C 1
ATOM 854 O O . GLU A 1 106 ? 12.289 -30.75 -4.914 1 93.06 106 GLU A O 1
ATOM 859 N N . PRO A 1 107 ? 11.297 -31.141 -6.867 1 93.19 107 PRO A N 1
ATOM 860 C CA . PRO A 1 107 ? 10.148 -31.688 -6.145 1 93.19 107 PRO A CA 1
ATOM 861 C C . PRO A 1 107 ? 10.375 -33.156 -5.711 1 93.19 107 PRO A C 1
ATOM 863 O O . PRO A 1 107 ? 9.711 -33.625 -4.789 1 93.19 107 PRO A O 1
ATOM 866 N N . PHE A 1 108 ? 11.266 -33.812 -6.363 1 93.19 108 PHE A N 1
ATOM 867 C CA . PHE A 1 108 ? 11.445 -35.219 -6.09 1 93.19 108 PHE A CA 1
ATOM 868 C C . PHE A 1 108 ? 12.727 -35.469 -5.293 1 93.19 108 PHE A C 1
ATOM 870 O O . PHE A 1 108 ? 13.789 -34.969 -5.656 1 93.19 108 PHE A O 1
ATOM 877 N N . PRO A 1 109 ? 12.539 -36.125 -4.148 1 86.19 109 PRO A N 1
ATOM 878 C CA . PRO A 1 109 ? 13.727 -36.375 -3.324 1 86.19 109 PRO A CA 1
ATOM 879 C C . PRO A 1 109 ? 14.766 -37.25 -4.039 1 86.19 109 PRO A C 1
ATOM 881 O O . PRO A 1 109 ? 14.422 -38.031 -4.934 1 86.19 109 PRO A O 1
ATOM 884 N N . GLY A 1 110 ? 16 -37.094 -3.693 1 76.75 110 GLY A N 1
ATOM 885 C CA . GLY A 1 110 ? 17.109 -37.875 -4.238 1 76.75 110 GLY A CA 1
ATOM 886 C C . GLY A 1 110 ? 18.312 -37 -4.598 1 76.75 110 GLY A C 1
ATOM 887 O O . GLY A 1 110 ? 18.156 -35.844 -4.973 1 76.75 110 GLY A O 1
ATOM 888 N N . ALA A 1 111 ? 19.469 -37.344 -4.141 1 59.91 111 ALA A N 1
ATOM 889 C CA . ALA A 1 111 ? 20.719 -36.594 -4.207 1 59.91 111 ALA A CA 1
ATOM 890 C C . ALA A 1 111 ? 21 -36.156 -5.641 1 59.91 111 ALA A C 1
ATOM 892 O O . ALA A 1 111 ? 21.5 -35.031 -5.863 1 59.91 111 ALA A O 1
ATOM 893 N N . ASN A 1 112 ? 20.812 -36.938 -6.559 1 63.53 112 ASN A N 1
ATOM 894 C CA . ASN A 1 112 ? 21.297 -36.594 -7.887 1 63.53 112 ASN A CA 1
ATOM 895 C C . ASN A 1 112 ? 20.172 -36.531 -8.914 1 63.53 112 ASN A C 1
ATOM 897 O O . ASN A 1 112 ? 20.422 -36.562 -10.117 1 63.53 112 ASN A O 1
ATOM 901 N N . ALA A 1 113 ? 18.906 -36.219 -8.32 1 78.5 113 ALA A N 1
ATOM 902 C CA . ALA A 1 113 ? 17.812 -36.25 -9.289 1 78.5 113 ALA A CA 1
ATOM 903 C C . ALA A 1 113 ? 17.281 -34.844 -9.57 1 78.5 113 ALA A C 1
ATOM 905 O O . ALA A 1 113 ? 17.141 -34.031 -8.656 1 78.5 113 ALA A O 1
ATOM 906 N N . THR A 1 114 ? 17.328 -34.438 -10.891 1 91.88 114 THR A N 1
ATOM 907 C CA . THR A 1 114 ? 16.719 -33.188 -11.297 1 91.88 114 THR A CA 1
ATOM 908 C C . THR A 1 114 ? 15.578 -33.438 -12.281 1 91.88 114 THR A C 1
ATOM 910 O O . THR A 1 114 ? 15.656 -34.344 -13.117 1 91.88 114 THR A O 1
ATOM 913 N N . TRP A 1 115 ? 14.508 -32.656 -12.117 1 95.56 115 TRP A N 1
ATOM 914 C CA . TRP A 1 115 ? 13.445 -32.75 -13.117 1 95.56 115 TRP A CA 1
ATOM 915 C C . TRP A 1 115 ? 13.711 -31.797 -14.273 1 95.56 115 TRP A C 1
ATOM 917 O O . TRP A 1 115 ? 12.914 -31.719 -15.211 1 95.56 115 TRP A O 1
ATOM 927 N N . VAL A 1 116 ? 14.867 -31.078 -14.258 1 95.31 116 VAL A N 1
ATOM 928 C CA . VAL A 1 116 ? 15.195 -30.109 -15.305 1 95.31 116 VAL A CA 1
ATOM 929 C C . VAL A 1 116 ? 15.875 -30.828 -16.469 1 95.31 116 VAL A C 1
ATOM 931 O O . VAL A 1 116 ? 16.844 -31.562 -16.266 1 95.31 116 VAL A O 1
ATOM 934 N N . LEU A 1 117 ? 15.344 -30.547 -17.625 1 95.31 117 LEU A N 1
ATOM 935 C CA . LEU A 1 117 ? 15.914 -31.125 -18.844 1 95.31 117 LEU A CA 1
ATOM 936 C C . LEU A 1 117 ? 17.281 -30.531 -19.125 1 95.31 117 LEU A C 1
ATOM 938 O O . LEU A 1 117 ? 17.438 -29.297 -19.188 1 95.31 117 LEU A O 1
ATOM 942 N N . PRO A 1 118 ? 18.281 -31.375 -19.312 1 93.19 118 PRO A N 1
ATOM 943 C CA . PRO A 1 118 ? 19.609 -30.859 -19.609 1 93.19 118 PRO A CA 1
ATOM 944 C C . PRO A 1 118 ? 19.688 -30.094 -20.922 1 93.19 118 PRO A C 1
ATOM 946 O O . PRO A 1 118 ? 18.969 -30.422 -21.875 1 93.19 118 PRO A O 1
ATOM 949 N N . PRO A 1 119 ? 20.609 -29.188 -20.969 1 90.19 119 PRO A N 1
ATOM 950 C CA . PRO A 1 119 ? 20.719 -28.375 -22.188 1 90.19 119 PRO A CA 1
ATOM 951 C C . PRO A 1 119 ? 21.188 -29.172 -23.391 1 90.19 119 PRO A C 1
ATOM 953 O O . PRO A 1 119 ? 20.984 -28.734 -24.531 1 90.19 119 PRO A O 1
ATOM 956 N N . ASP A 1 120 ? 21.812 -30.281 -23.25 1 88.75 120 ASP A N 1
ATOM 957 C CA . ASP A 1 120 ? 22.344 -31.047 -24.359 1 88.75 120 ASP A CA 1
ATOM 958 C C . ASP A 1 120 ? 21.297 -32.031 -24.875 1 88.75 120 ASP A C 1
ATOM 960 O O . ASP A 1 120 ? 21.625 -32.938 -25.672 1 88.75 120 ASP A O 1
ATOM 964 N N . PHE A 1 121 ? 20.094 -32 -24.344 1 93.5 121 PHE A N 1
ATOM 965 C CA . PHE A 1 121 ? 19.031 -32.812 -24.906 1 93.5 121 PHE A CA 1
ATOM 966 C C . PHE A 1 121 ? 18.922 -32.625 -26.406 1 93.5 121 PHE A C 1
ATOM 968 O O . PHE A 1 121 ? 19.031 -31.5 -26.906 1 93.5 121 PHE A O 1
ATOM 975 N N . PRO A 1 122 ? 18.75 -33.625 -27.109 1 89.62 122 PRO A N 1
ATOM 976 C CA . PRO A 1 122 ? 18.891 -33.562 -28.578 1 89.62 122 PRO A CA 1
ATOM 977 C C . PRO A 1 122 ? 17.844 -32.688 -29.234 1 89.62 122 PRO A C 1
ATOM 979 O O . PRO A 1 122 ? 18.078 -32.156 -30.328 1 89.62 122 PRO A O 1
ATOM 982 N N . VAL A 1 123 ? 16.656 -32.562 -28.719 1 82.88 123 VAL A N 1
ATOM 983 C CA . VAL A 1 123 ? 15.633 -31.656 -29.234 1 82.88 123 VAL A CA 1
ATOM 984 C C . VAL A 1 123 ? 15.695 -30.328 -28.5 1 82.88 123 VAL A C 1
ATOM 986 O O . VAL A 1 123 ? 14.773 -29.969 -27.766 1 82.88 123 VAL A O 1
ATOM 989 N N . ALA A 1 124 ? 16.75 -29.75 -28.266 1 63.25 124 ALA A N 1
ATOM 990 C CA . ALA A 1 124 ? 16.875 -28.734 -27.219 1 63.25 124 ALA A CA 1
ATOM 991 C C . ALA A 1 124 ? 16.234 -27.422 -27.656 1 63.25 124 ALA A C 1
ATOM 993 O O . ALA A 1 124 ? 15.656 -26.703 -26.844 1 63.25 124 ALA A O 1
ATOM 994 N N . ASP A 1 125 ? 16.234 -27.172 -29.062 1 75.25 125 ASP A N 1
ATOM 995 C CA . ASP A 1 125 ? 15.547 -25.922 -29.406 1 75.25 125 ASP A CA 1
ATOM 996 C C . ASP A 1 125 ? 14.047 -26.156 -29.609 1 75.25 125 ASP A C 1
ATOM 998 O O . ASP A 1 125 ? 13.594 -26.391 -30.719 1 75.25 125 ASP A O 1
ATOM 1002 N N . MET A 1 126 ? 13.32 -26.203 -28.562 1 84.94 126 MET A N 1
ATOM 1003 C CA . MET A 1 126 ? 11.898 -26.531 -28.547 1 84.94 126 MET A CA 1
ATOM 1004 C C . MET A 1 126 ? 11.055 -25.297 -28.828 1 84.94 126 MET A C 1
ATOM 1006 O O . MET A 1 126 ? 9.82 -25.375 -28.859 1 84.94 126 MET A O 1
ATOM 1010 N N . SER A 1 127 ? 11.773 -24.172 -29.062 1 79.12 127 SER A N 1
ATOM 1011 C CA . SER A 1 127 ? 11.07 -22.938 -29.359 1 79.12 127 SER A CA 1
ATOM 1012 C C . SER A 1 127 ? 10.383 -23 -30.719 1 79.12 127 SER A C 1
ATOM 1014 O O . SER A 1 127 ? 9.469 -22.219 -30.984 1 79.12 127 SER A O 1
ATOM 1016 N N . TRP A 1 128 ? 10.75 -23.984 -31.469 1 81.81 128 TRP A N 1
ATOM 1017 C CA . TRP A 1 128 ? 10.203 -24.078 -32.812 1 81.81 128 TRP A CA 1
ATOM 1018 C C . TRP A 1 128 ? 8.992 -25.016 -32.844 1 81.81 128 TRP A C 1
ATOM 1020 O O . TRP A 1 128 ? 8.289 -25.094 -33.875 1 81.81 128 TRP A O 1
ATOM 1030 N N . LEU A 1 129 ? 8.797 -25.641 -31.766 1 89.62 129 LEU A N 1
ATOM 1031 C CA . LEU A 1 129 ? 7.676 -26.578 -31.719 1 89.62 129 LEU A CA 1
ATOM 1032 C C . LEU A 1 129 ? 6.348 -25.828 -31.672 1 89.62 129 LEU A C 1
ATOM 1034 O O . LEU A 1 129 ? 6.219 -24.844 -30.938 1 89.62 129 LEU A O 1
ATOM 1038 N N . GLY A 1 130 ? 5.422 -26.219 -32.531 1 89.12 130 GLY A N 1
ATOM 1039 C CA . GLY A 1 130 ? 4.09 -25.641 -32.594 1 89.12 130 GLY A CA 1
ATOM 1040 C C . GLY A 1 130 ? 3.092 -26.516 -33.312 1 89.12 130 GLY A C 1
ATOM 1041 O O . GLY A 1 130 ? 3.381 -27.688 -33.594 1 89.12 130 GLY A O 1
ATOM 1042 N N . VAL A 1 131 ? 1.965 -25.984 -33.531 1 89.88 131 VAL A N 1
ATOM 1043 C CA . VAL A 1 131 ? 0.855 -26.734 -34.094 1 89.88 131 VAL A CA 1
ATOM 1044 C C . VAL A 1 131 ? 1.243 -27.266 -35.469 1 89.88 131 VAL A C 1
ATOM 1046 O O . VAL A 1 131 ? 0.796 -28.344 -35.875 1 89.88 131 VAL A O 1
ATOM 1049 N N . GLY A 1 132 ? 2.148 -26.656 -36.188 1 89.06 132 GLY A N 1
ATOM 1050 C CA . GLY A 1 132 ? 2.539 -27.016 -37.531 1 89.06 132 GLY A CA 1
ATOM 1051 C C . GLY A 1 132 ? 3.752 -27.922 -37.594 1 89.06 132 GLY A C 1
ATOM 1052 O O . GLY A 1 132 ? 4.145 -28.391 -38.656 1 89.06 132 GLY A O 1
ATOM 1053 N N . SER A 1 133 ? 4.254 -28.266 -36.438 1 91.62 133 SER A N 1
ATOM 1054 C CA . SER A 1 133 ? 5.469 -29.078 -36.406 1 91.62 133 SER A CA 1
ATOM 1055 C C . SER A 1 133 ? 5.211 -30.484 -36.938 1 91.62 133 SER A C 1
ATOM 1057 O O . SER A 1 133 ? 4.176 -31.078 -36.656 1 91.62 133 SER A O 1
ATOM 1059 N N . ASN A 1 134 ? 6.152 -31.031 -37.688 1 89.69 134 ASN A N 1
ATOM 1060 C CA . ASN A 1 134 ? 6.02 -32.344 -38.281 1 89.69 134 ASN A CA 1
ATOM 1061 C C . ASN A 1 134 ? 5.926 -33.438 -37.25 1 89.69 134 ASN A C 1
ATOM 1063 O O . ASN A 1 134 ? 5.34 -34.5 -37.469 1 89.69 134 ASN A O 1
ATOM 1067 N N . GLN A 1 135 ? 6.469 -33.156 -36.094 1 90.5 135 GLN A N 1
ATOM 1068 C CA . GLN A 1 135 ? 6.508 -34.156 -35.031 1 90.5 135 GLN A CA 1
ATOM 1069 C C . GLN A 1 135 ? 5.262 -34.094 -34.156 1 90.5 135 GLN A C 1
ATOM 1071 O O . GLN A 1 135 ? 5.102 -34.875 -33.25 1 90.5 135 GLN A O 1
ATOM 1076 N N . SER A 1 136 ? 4.371 -33.188 -34.469 1 94.88 136 SER A N 1
ATOM 1077 C CA . SER A 1 136 ? 3.146 -33.125 -33.688 1 94.88 136 SER A CA 1
ATOM 1078 C C . SER A 1 136 ? 2.293 -34.375 -33.875 1 94.88 136 SER A C 1
ATOM 1080 O O . SER A 1 136 ? 2.191 -34.875 -35 1 94.88 136 SER A O 1
ATOM 1082 N N . TYR A 1 137 ? 1.706 -34.781 -32.812 1 94.38 137 TYR A N 1
ATOM 1083 C CA . TYR A 1 137 ? 0.887 -36 -32.875 1 94.38 137 TYR A CA 1
ATOM 1084 C C . TYR A 1 137 ? -0.181 -35.875 -33.969 1 94.38 137 TYR A C 1
ATOM 1086 O O . TYR A 1 137 ? -0.351 -36.781 -34.781 1 94.38 137 TYR A O 1
ATOM 1094 N N . GLY A 1 138 ? -0.863 -34.688 -33.969 1 92.38 138 GLY A N 1
ATOM 1095 C CA . GLY A 1 138 ? -1.876 -34.469 -34.969 1 92.38 138 GLY A CA 1
ATOM 1096 C C . GLY A 1 138 ? -1.339 -34.562 -36.406 1 92.38 138 GLY A C 1
ATOM 1097 O O . GLY A 1 138 ? -1.951 -35.219 -37.25 1 92.38 138 GLY A O 1
ATOM 1098 N N . ASN A 1 139 ? -0.203 -34 -36.656 1 93.75 139 ASN A N 1
ATOM 1099 C CA . ASN A 1 139 ? 0.379 -34.031 -37.969 1 93.75 139 ASN A CA 1
ATOM 1100 C C . ASN A 1 139 ? 0.878 -35.406 -38.344 1 93.75 139 ASN A C 1
ATOM 1102 O O . ASN A 1 139 ? 0.825 -35.812 -39.531 1 93.75 139 ASN A O 1
ATOM 1106 N N . LEU A 1 140 ? 1.427 -36.156 -37.406 1 93.5 140 LEU A N 1
ATOM 1107 C CA . LEU A 1 140 ? 1.853 -37.531 -37.656 1 93.5 140 LEU A CA 1
ATOM 1108 C C . LEU A 1 140 ? 0.669 -38.406 -38.062 1 93.5 140 LEU A C 1
ATOM 1110 O O . LEU A 1 140 ? 0.791 -39.25 -38.938 1 93.5 140 LEU A O 1
ATOM 1114 N N . LEU A 1 141 ? -0.42 -38.156 -37.406 1 90.44 141 LEU A N 1
ATOM 1115 C CA . LEU A 1 141 ? -1.63 -38.875 -37.75 1 90.44 141 LEU A CA 1
ATOM 1116 C C . LEU A 1 141 ? -2.139 -38.5 -39.125 1 90.44 141 LEU A C 1
ATOM 1118 O O . LEU A 1 141 ? -2.441 -39.344 -39.969 1 90.44 141 LEU A O 1
ATOM 1122 N N . ASP A 1 142 ? -2.217 -37.25 -39.344 1 91.06 142 ASP A N 1
ATOM 1123 C CA . ASP A 1 142 ? -2.701 -36.75 -40.625 1 91.06 142 ASP A CA 1
ATOM 1124 C C . ASP A 1 142 ? -1.81 -37.219 -41.781 1 91.06 142 ASP A C 1
ATOM 1126 O O . ASP A 1 142 ? -2.291 -37.469 -42.875 1 91.06 142 ASP A O 1
ATOM 1130 N N . GLY A 1 143 ? -0.551 -37.281 -41.5 1 90.44 143 GLY A N 1
ATOM 1131 C CA . GLY A 1 143 ? 0.411 -37.719 -42.531 1 90.44 143 GLY A CA 1
ATOM 1132 C C . GLY A 1 143 ? 0.568 -39.219 -42.594 1 90.44 143 GLY A C 1
ATOM 1133 O O . GLY A 1 143 ? 1.398 -39.719 -43.375 1 90.44 143 GLY A O 1
ATOM 1134 N N . LYS A 1 144 ? -0.097 -40 -41.781 1 87.81 144 LYS A N 1
ATOM 1135 C CA . LYS A 1 144 ? -0.094 -41.469 -41.75 1 87.81 144 LYS A CA 1
ATOM 1136 C C . LYS A 1 144 ? 1.291 -42 -41.406 1 87.81 144 LYS A C 1
ATOM 1138 O O . LYS A 1 144 ? 1.731 -43 -41.969 1 87.81 144 LYS A O 1
ATOM 1143 N N . LYS A 1 145 ? 1.921 -41.281 -40.625 1 87.06 145 LYS A N 1
ATOM 1144 C CA . LYS A 1 145 ? 3.248 -41.719 -40.188 1 87.06 145 LYS A CA 1
ATOM 1145 C C . LYS A 1 145 ? 3.164 -42.625 -38.969 1 87.06 145 LYS A C 1
ATOM 1147 O O . LYS A 1 145 ? 4.137 -43.281 -38.625 1 87.06 145 LYS A O 1
ATOM 1152 N N . ILE A 1 146 ? 2.123 -42.531 -38.281 1 84.88 146 ILE A N 1
ATOM 1153 C CA . ILE A 1 146 ? 1.77 -43.469 -37.188 1 84.88 146 ILE A CA 1
ATOM 1154 C C . ILE A 1 146 ? 0.503 -44.219 -37.562 1 84.88 146 ILE A C 1
ATOM 1156 O O . ILE A 1 146 ? -0.375 -43.688 -38.25 1 84.88 146 ILE A O 1
ATOM 1160 N N . ALA A 1 147 ? 0.54 -45.438 -37.219 1 73.44 147 ALA A N 1
ATOM 1161 C CA . ALA A 1 147 ? -0.601 -46.281 -37.562 1 73.44 147 ALA A CA 1
ATOM 1162 C C . ALA A 1 147 ? -1.90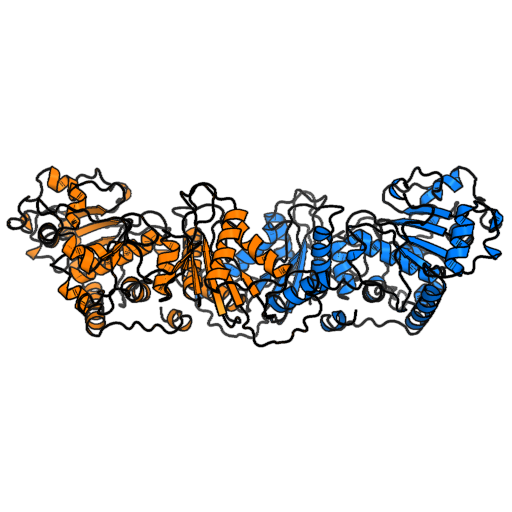6 -45.656 -37.062 1 73.44 147 ALA A C 1
ATOM 1164 O O . ALA A 1 147 ? -1.992 -45.25 -35.906 1 73.44 147 ALA A O 1
ATOM 1165 N N . ASP A 1 148 ? -2.869 -45.562 -37.938 1 66.44 148 ASP A N 1
ATOM 1166 C CA . ASP A 1 148 ? -4.199 -45.094 -37.594 1 66.44 148 ASP A CA 1
ATOM 1167 C C . ASP A 1 148 ? -4.902 -46.062 -36.656 1 66.44 148 ASP A C 1
ATOM 1169 O O . ASP A 1 148 ? -5.688 -45.656 -35.781 1 66.44 148 ASP A O 1
ATOM 1173 N N . ASP A 1 149 ? -4.516 -47.281 -36.906 1 72.31 149 ASP A N 1
ATOM 1174 C CA . ASP A 1 149 ? -5.082 -48.312 -36.094 1 72.31 149 ASP A CA 1
ATOM 1175 C C . ASP A 1 149 ? -4.219 -48.562 -34.844 1 72.31 149 ASP A C 1
ATOM 1177 O O . ASP A 1 149 ? -3.094 -49.062 -34.938 1 72.31 149 ASP A O 1
ATOM 1181 N N . PRO A 1 150 ? -4.707 -48.188 -33.688 1 77.56 150 PRO A N 1
ATOM 1182 C CA . PRO A 1 150 ? -3.93 -48.312 -32.438 1 77.56 150 PRO A CA 1
ATOM 1183 C C . PRO A 1 150 ? -3.449 -49.75 -32.188 1 77.56 150 PRO A C 1
ATOM 1185 O O . PRO A 1 150 ? -2.379 -49.938 -31.609 1 77.56 150 PRO A O 1
ATOM 1188 N N . ALA A 1 151 ? -4.238 -50.688 -32.625 1 76.75 151 ALA A N 1
ATOM 1189 C CA . ALA A 1 151 ? -3.896 -52.094 -32.406 1 76.75 151 ALA A CA 1
ATOM 1190 C C . ALA A 1 151 ? -2.654 -52.469 -33.219 1 76.75 151 ALA A C 1
ATOM 1192 O O . ALA A 1 151 ? -1.997 -53.469 -32.906 1 76.75 151 ALA A O 1
ATOM 1193 N N . LYS A 1 152 ? -2.328 -51.688 -34.188 1 80 152 LYS A N 1
ATOM 1194 C CA . LYS A 1 152 ? -1.207 -52.031 -35.062 1 80 152 LYS A CA 1
ATOM 1195 C C . LYS A 1 152 ? 0.054 -51.281 -34.656 1 80 152 LYS A C 1
ATOM 1197 O O . LYS A 1 152 ? 1.13 -51.5 -35.188 1 80 152 LYS A O 1
ATOM 1202 N N . ALA A 1 153 ? -0.148 -50.438 -33.719 1 79.06 153 ALA A N 1
ATOM 1203 C CA . ALA A 1 153 ? 1.001 -49.625 -33.281 1 79.06 153 ALA A CA 1
ATOM 1204 C C . ALA A 1 153 ? 1.966 -50.469 -32.438 1 79.06 153 ALA A C 1
ATOM 1206 O O . ALA A 1 153 ? 1.543 -51.219 -31.562 1 79.06 153 ALA A O 1
ATOM 1207 N N . THR A 1 154 ? 3.162 -50.531 -32.875 1 79.5 154 THR A N 1
ATOM 1208 C CA . THR A 1 154 ? 4.246 -51.156 -32.125 1 79.5 154 THR A CA 1
ATOM 1209 C C . THR A 1 154 ? 5.355 -50.156 -31.859 1 79.5 154 THR A C 1
ATOM 1211 O O . THR A 1 154 ? 5.359 -49.031 -32.406 1 79.5 154 THR A O 1
ATOM 1214 N N . ALA A 1 155 ? 6.27 -50.469 -31.031 1 79.38 155 ALA A N 1
ATOM 1215 C CA . ALA A 1 155 ? 7.383 -49.562 -30.688 1 79.38 155 ALA A CA 1
ATOM 1216 C C . ALA A 1 155 ? 8.203 -49.219 -31.938 1 79.38 155 ALA A C 1
ATOM 1218 O O . ALA A 1 155 ? 8.789 -48.125 -32 1 79.38 155 ALA A O 1
ATOM 1219 N N . GLN A 1 156 ? 8.086 -50.094 -32.906 1 79.44 156 GLN A N 1
ATOM 1220 C CA . GLN A 1 156 ? 8.867 -49.906 -34.125 1 79.44 156 GLN A CA 1
ATOM 1221 C C . GLN A 1 156 ? 8.125 -49 -35.125 1 79.44 156 GLN A C 1
ATOM 1223 O O . GLN A 1 156 ? 8.734 -48.438 -36.031 1 79.44 156 GLN A O 1
ATOM 1228 N N . SER A 1 157 ? 6.887 -48.906 -34.812 1 82.94 157 SER A N 1
ATOM 1229 C CA . SER A 1 157 ? 6.078 -48.188 -35.812 1 82.94 157 SER A CA 1
ATOM 1230 C C . SER A 1 157 ? 5.867 -46.719 -35.406 1 82.94 157 SER A C 1
ATOM 1232 O O . SER A 1 157 ? 5.207 -45.969 -36.094 1 82.94 157 SER A O 1
ATOM 1234 N N . VAL A 1 158 ? 6.332 -46.375 -34.25 1 88.75 158 VAL A N 1
ATOM 1235 C CA . VAL A 1 158 ? 6.168 -45 -33.781 1 88.75 158 VAL A CA 1
ATOM 1236 C C . VAL A 1 158 ? 7.527 -44.281 -33.75 1 88.75 158 VAL A C 1
ATOM 1238 O O . VAL A 1 158 ? 8.562 -44.938 -33.625 1 88.75 158 VAL A O 1
ATOM 1241 N N . PRO A 1 159 ? 7.555 -43.031 -33.938 1 90.25 159 PRO A N 1
ATOM 1242 C CA . PRO A 1 159 ? 8.82 -42.281 -33.812 1 90.25 159 PRO A CA 1
ATOM 1243 C C . PRO A 1 159 ? 9.367 -42.281 -32.406 1 90.25 159 PRO A C 1
ATOM 1245 O O . PRO A 1 159 ? 8.633 -42.562 -31.453 1 90.25 159 PRO A O 1
ATOM 1248 N N . PRO A 1 160 ? 10.656 -41.969 -32.281 1 89.94 160 PRO A N 1
ATOM 1249 C CA . PRO A 1 160 ? 11.258 -41.969 -30.938 1 89.94 160 PRO A CA 1
ATOM 1250 C C . PRO A 1 160 ? 10.648 -40.906 -30.016 1 89.94 160 PRO A C 1
ATOM 1252 O O . PRO A 1 160 ? 10.664 -41.062 -28.797 1 89.94 160 PRO A O 1
ATOM 1255 N N . TYR A 1 161 ? 10.195 -39.812 -30.609 1 92.69 161 TYR A N 1
ATOM 1256 C CA . TYR A 1 161 ? 9.492 -38.812 -29.797 1 92.69 161 TYR A CA 1
ATOM 1257 C C . TYR A 1 161 ? 8.297 -38.25 -30.547 1 92.69 161 TYR A C 1
ATOM 1259 O O . TYR A 1 161 ? 8.258 -38.25 -31.766 1 92.69 161 TYR A O 1
ATOM 1267 N N . VAL A 1 162 ? 7.293 -37.812 -29.781 1 94.62 162 VAL A N 1
ATOM 1268 C CA . VAL A 1 162 ? 6.09 -37.156 -30.297 1 94.62 162 VAL A CA 1
ATOM 1269 C C . VAL A 1 162 ? 5.855 -35.844 -29.547 1 94.62 162 VAL A C 1
ATOM 1271 O O . VAL A 1 162 ? 6.031 -35.781 -28.328 1 94.62 162 VAL A O 1
ATOM 1274 N N . TYR A 1 163 ? 5.566 -34.812 -30.328 1 96.38 163 TYR A N 1
ATOM 1275 C CA . TYR A 1 163 ? 5.18 -33.5 -29.766 1 96.38 163 TYR A CA 1
ATOM 1276 C C . TYR A 1 163 ? 3.664 -33.406 -29.609 1 96.38 163 TYR A C 1
ATOM 1278 O O . TYR A 1 163 ? 2.922 -33.625 -30.578 1 96.38 163 TYR A O 1
ATOM 1286 N N . LEU A 1 164 ? 3.203 -33.188 -28.406 1 96.75 164 LEU A N 1
ATOM 1287 C CA . LEU A 1 164 ? 1.787 -33 -28.109 1 96.75 164 LEU A CA 1
ATOM 1288 C C . LEU A 1 164 ? 1.454 -31.516 -27.969 1 96.75 164 LEU A C 1
ATOM 1290 O O . LEU A 1 164 ? 1.852 -30.875 -27 1 96.75 164 LEU A O 1
ATOM 1294 N N . HIS A 1 165 ? 0.733 -30.969 -28.922 1 95.19 165 HIS A N 1
ATOM 1295 C CA . HIS A 1 165 ? 0.256 -29.594 -28.906 1 95.19 165 HIS A CA 1
ATOM 1296 C C . HIS A 1 165 ? -1.139 -29.5 -28.297 1 95.19 165 HIS A C 1
ATOM 1298 O O . HIS A 1 165 ? -2.139 -29.719 -28.984 1 95.19 165 HIS A O 1
ATOM 1304 N N . LEU A 1 166 ? -1.179 -29.109 -27 1 93.56 166 LEU A N 1
ATOM 1305 C CA . LEU A 1 166 ? -2.436 -29.047 -26.266 1 93.56 166 LEU A CA 1
ATOM 1306 C C . LEU A 1 166 ? -2.736 -27.625 -25.828 1 93.56 166 LEU A C 1
ATOM 1308 O O . LEU A 1 166 ? -2.863 -27.344 -24.625 1 93.56 166 LEU A O 1
ATOM 1312 N N . ALA A 1 167 ? -2.877 -26.75 -26.828 1 90.81 167 ALA A N 1
ATOM 1313 C CA . ALA A 1 167 ? -3.162 -25.328 -26.594 1 90.81 167 ALA A CA 1
ATOM 1314 C C . ALA A 1 167 ? -4.465 -24.922 -27.281 1 90.81 167 ALA A C 1
ATOM 1316 O O . ALA A 1 167 ? -5.172 -25.75 -27.844 1 90.81 167 ALA A O 1
ATOM 1317 N N . HIS A 1 168 ? -4.82 -23.703 -27.172 1 84.88 168 HIS A N 1
ATOM 1318 C CA . HIS A 1 168 ? -6.125 -23.219 -27.609 1 84.88 168 HIS A CA 1
ATOM 1319 C C . HIS A 1 168 ? -6.305 -23.406 -29.109 1 84.88 168 HIS A C 1
ATOM 1321 O O . HIS A 1 168 ? -7.434 -23.5 -29.594 1 84.88 168 HIS A O 1
ATOM 1327 N N . ASP A 1 169 ? -5.195 -23.438 -29.875 1 87.06 169 ASP A N 1
ATOM 1328 C CA . ASP A 1 169 ? -5.277 -23.547 -31.328 1 87.06 169 ASP A CA 1
ATOM 1329 C C . ASP A 1 169 ? -5.102 -25 -31.766 1 87.06 169 ASP A C 1
ATOM 1331 O O . ASP A 1 169 ? -4.746 -25.266 -32.938 1 87.06 169 ASP A O 1
ATOM 1335 N N . LEU A 1 170 ? -5.25 -25.891 -30.859 1 89.25 170 LEU A N 1
ATOM 1336 C CA . LEU A 1 170 ? -5.098 -27.297 -31.219 1 89.25 170 LEU A CA 1
ATOM 1337 C C . LEU A 1 170 ? -6.074 -27.688 -32.312 1 89.25 170 LEU A C 1
ATOM 1339 O O . LEU A 1 170 ? -7.207 -27.188 -32.344 1 89.25 170 LEU A O 1
ATOM 1343 N N . ARG A 1 171 ? -5.656 -28.516 -33.188 1 89 171 ARG A N 1
ATOM 1344 C CA . ARG A 1 171 ? -6.461 -29.016 -34.281 1 89 171 ARG A CA 1
ATOM 1345 C C . ARG A 1 171 ? -7.23 -30.266 -33.906 1 89 171 ARG A C 1
ATOM 1347 O O . ARG A 1 171 ? -7.031 -30.797 -32.812 1 89 171 ARG A O 1
ATOM 1354 N N . ARG A 1 172 ? -8.125 -30.656 -34.75 1 87 172 ARG A N 1
ATOM 1355 C CA . ARG A 1 172 ? -8.945 -31.828 -34.5 1 87 172 ARG A CA 1
ATOM 1356 C C . ARG A 1 172 ? -8.078 -33.062 -34.219 1 87 172 ARG A C 1
ATOM 1358 O O . ARG A 1 172 ? -8.367 -33.812 -33.312 1 87 172 ARG A O 1
ATOM 1365 N N . SER A 1 173 ? -7.039 -33.281 -34.969 1 89.88 173 SER A N 1
ATOM 1366 C CA . SER A 1 173 ? -6.18 -34.438 -34.812 1 89.88 173 SER A CA 1
ATOM 1367 C C . SER A 1 173 ? -5.363 -34.375 -33.531 1 89.88 173 SER A C 1
ATOM 1369 O O . SER A 1 173 ? -5.023 -35.406 -32.938 1 89.88 173 SER A O 1
ATOM 1371 N N . ASP A 1 174 ? -5.043 -33.156 -33.062 1 91.19 174 ASP A N 1
ATOM 1372 C CA . ASP A 1 174 ? -4.34 -33 -31.797 1 91.19 174 ASP A CA 1
ATOM 1373 C C . ASP A 1 174 ? -5.215 -33.438 -30.625 1 91.19 174 ASP A C 1
ATOM 1375 O O . ASP A 1 174 ? -4.711 -34 -29.641 1 91.19 174 ASP A O 1
ATOM 1379 N N . ARG A 1 175 ? -6.488 -33.312 -30.781 1 89.88 175 ARG A N 1
ATOM 1380 C CA . ARG A 1 175 ? -7.457 -33.625 -29.734 1 89.88 175 ARG A CA 1
ATOM 1381 C C . ARG A 1 175 ? -7.52 -35.125 -29.469 1 89.88 175 ARG A C 1
ATOM 1383 O O . ARG A 1 175 ? -8.031 -35.562 -28.438 1 89.88 175 ARG A O 1
ATOM 1390 N N . LEU A 1 176 ? -7.02 -35.875 -30.328 1 89.69 176 LEU A N 1
ATOM 1391 C CA . LEU A 1 176 ? -7.074 -37.312 -30.203 1 89.69 176 LEU A CA 1
ATOM 1392 C C . LEU A 1 176 ? -6.207 -37.781 -29.031 1 89.69 176 LEU A C 1
ATOM 1394 O O . LEU A 1 176 ? -6.336 -38.906 -28.578 1 89.69 176 LEU A O 1
ATOM 1398 N N . PHE A 1 177 ? -5.41 -36.938 -28.531 1 91.81 177 PHE A N 1
ATOM 1399 C CA . PHE A 1 177 ? -4.703 -37.188 -27.281 1 91.81 177 PHE A CA 1
ATOM 1400 C C . PHE A 1 177 ? -5.672 -37.625 -26.188 1 91.81 177 PHE A C 1
ATOM 1402 O O . PHE A 1 177 ? -5.328 -38.438 -25.328 1 91.81 177 PHE A O 1
ATOM 1409 N N . TYR A 1 178 ? -6.859 -37.156 -26.234 1 89.25 178 TYR A N 1
ATOM 1410 C CA . TYR A 1 178 ? -7.84 -37.375 -25.172 1 89.25 178 TYR A CA 1
ATOM 1411 C C . TYR A 1 178 ? -8.641 -38.656 -25.438 1 89.25 178 TYR A C 1
ATOM 1413 O O . TYR A 1 178 ? -9.625 -38.906 -24.75 1 89.25 178 TYR A O 1
ATOM 1421 N N . CYS A 1 179 ? -8.242 -39.438 -26.391 1 86.81 179 CYS A N 1
ATOM 1422 C CA . CYS A 1 179 ? -8.953 -40.656 -26.734 1 86.81 179 CYS A CA 1
ATOM 1423 C C . CYS A 1 179 ? -8.211 -41.875 -26.234 1 86.81 179 CYS A C 1
ATOM 1425 O O . CYS A 1 179 ? -6.984 -41.969 -26.344 1 86.81 179 CYS A O 1
ATOM 1427 N N . ASN A 1 180 ? -8.93 -42.875 -25.797 1 86.44 180 ASN A N 1
ATOM 1428 C CA . ASN A 1 180 ? -8.359 -44.094 -25.203 1 86.44 180 ASN A CA 1
ATOM 1429 C C . ASN A 1 180 ? -7.461 -44.844 -26.188 1 86.44 180 ASN A C 1
ATOM 1431 O O . ASN A 1 180 ? -6.355 -45.25 -25.844 1 86.44 180 ASN A O 1
ATOM 1435 N N . ASP A 1 181 ? -7.902 -45 -27.375 1 86.62 181 ASP A N 1
ATOM 1436 C CA . ASP A 1 181 ? -7.137 -45.719 -28.375 1 86.62 181 ASP A CA 1
ATOM 1437 C C . ASP A 1 181 ? -5.809 -45.031 -28.672 1 86.62 181 ASP A C 1
ATOM 1439 O O . ASP A 1 181 ? -4.793 -45.719 -28.875 1 86.62 181 ASP A O 1
ATOM 1443 N N . ASP A 1 182 ? -5.883 -43.781 -28.688 1 89.75 182 ASP A N 1
ATOM 1444 C CA . ASP A 1 182 ? -4.668 -43.031 -28.969 1 89.75 182 ASP A CA 1
ATOM 1445 C C . ASP A 1 182 ? -3.688 -43.094 -27.797 1 89.75 182 ASP A C 1
ATOM 1447 O O . ASP A 1 182 ? -2.473 -43.031 -27.984 1 89.75 182 ASP A O 1
ATOM 1451 N N . GLN A 1 183 ? -4.207 -43.281 -26.641 1 91.69 183 GLN A N 1
ATOM 1452 C CA . GLN A 1 183 ? -3.332 -43.438 -25.484 1 91.69 183 GLN A CA 1
ATOM 1453 C C . GLN A 1 183 ? -2.551 -44.75 -25.578 1 91.69 183 GLN A C 1
ATOM 1455 O O . GLN A 1 183 ? -1.411 -44.844 -25.109 1 91.69 183 GLN A O 1
ATOM 1460 N N . LEU A 1 184 ? -3.115 -45.688 -26.188 1 88.5 184 LEU A N 1
ATOM 1461 C CA . LEU A 1 184 ? -2.412 -46.969 -26.391 1 88.5 184 LEU A CA 1
ATOM 1462 C C . LEU A 1 184 ? -1.246 -46.781 -27.359 1 88.5 184 LEU A C 1
ATOM 1464 O O . LEU A 1 184 ? -0.192 -47.406 -27.188 1 88.5 184 LEU A O 1
ATOM 1468 N N . VAL A 1 185 ? -1.469 -45.938 -28.344 1 91 185 VAL A N 1
ATOM 1469 C CA . VAL A 1 185 ? -0.407 -45.625 -29.297 1 91 185 VAL A CA 1
ATOM 1470 C C . VAL A 1 185 ? 0.697 -44.844 -28.594 1 91 185 VAL A C 1
ATOM 1472 O O . VAL A 1 185 ? 1.88 -45.156 -28.734 1 91 185 VAL A O 1
ATOM 1475 N N . LEU A 1 186 ? 0.3 -43.906 -27.828 1 93.56 186 LEU A N 1
ATOM 1476 C CA . LEU A 1 186 ? 1.252 -43 -27.156 1 93.56 186 LEU A CA 1
ATOM 1477 C C . LEU A 1 186 ? 2.061 -43.781 -26.109 1 93.56 186 LEU A C 1
ATOM 1479 O O . LEU A 1 186 ? 3.189 -43.406 -25.797 1 93.56 186 LEU A O 1
ATOM 1483 N N . ALA A 1 187 ? 1.485 -44.844 -25.641 1 92.44 187 ALA A N 1
ATOM 1484 C CA . ALA A 1 187 ? 2.182 -45.688 -24.656 1 92.44 187 ALA A CA 1
ATOM 1485 C C . ALA A 1 187 ? 3.432 -46.312 -25.266 1 92.44 187 ALA A C 1
ATOM 1487 O O . ALA A 1 187 ? 4.348 -46.719 -24.547 1 92.44 187 ALA A O 1
ATOM 1488 N N . LYS A 1 188 ? 3.463 -46.375 -26.594 1 91.31 188 LYS A N 1
ATOM 1489 C CA . LYS A 1 188 ? 4.582 -47 -27.281 1 91.31 188 LYS A CA 1
ATOM 1490 C C . LYS A 1 188 ? 5.695 -46 -27.562 1 91.31 188 LYS A C 1
ATOM 1492 O O . LYS A 1 188 ? 6.801 -46.375 -27.953 1 91.31 188 LYS A O 1
ATOM 1497 N N . VAL A 1 189 ? 5.422 -44.75 -27.375 1 93.19 189 VAL A N 1
ATOM 1498 C CA . VAL A 1 189 ? 6.387 -43.688 -27.672 1 93.19 189 VAL A CA 1
ATOM 1499 C C . VAL A 1 189 ? 7.285 -43.469 -26.453 1 93.19 189 VAL A C 1
ATOM 1501 O O . VAL A 1 189 ? 6.793 -43.281 -25.344 1 93.19 189 VAL A O 1
ATOM 1504 N N . ASN A 1 190 ? 8.547 -43.375 -26.672 1 94.62 190 ASN A N 1
ATOM 1505 C CA . ASN A 1 190 ? 9.5 -43.219 -25.562 1 94.62 190 ASN A CA 1
ATOM 1506 C C . ASN A 1 190 ? 9.461 -41.812 -24.969 1 94.62 190 ASN A C 1
ATOM 1508 O O . ASN A 1 190 ? 9.32 -41.656 -23.766 1 94.62 190 ASN A O 1
ATOM 1512 N N . TRP A 1 191 ? 9.562 -40.781 -25.922 1 95.62 191 TRP A N 1
ATOM 1513 C CA . TRP A 1 191 ? 9.586 -39.375 -25.469 1 95.62 191 TRP A CA 1
ATOM 1514 C C . TRP A 1 191 ? 8.328 -38.656 -25.906 1 95.62 191 TRP A C 1
ATOM 1516 O O . TRP A 1 191 ? 8.055 -38.531 -27.094 1 95.62 191 TRP A O 1
ATOM 1526 N N . LEU A 1 192 ? 7.613 -38.156 -24.953 1 97 192 LEU A N 1
ATOM 1527 C CA . LEU A 1 192 ? 6.523 -37.219 -25.25 1 97 192 LEU A CA 1
ATOM 1528 C C . LEU A 1 192 ? 6.902 -35.781 -24.859 1 97 192 LEU A C 1
ATOM 1530 O O . LEU A 1 192 ? 7.297 -35.531 -23.719 1 97 192 LEU A O 1
ATOM 1534 N N . LEU A 1 193 ? 6.91 -34.875 -25.797 1 97.06 193 LEU A N 1
ATOM 1535 C CA . LEU A 1 193 ? 7.078 -33.438 -25.531 1 97.06 193 LEU A CA 1
ATOM 1536 C C . LEU A 1 193 ? 5.73 -32.719 -25.5 1 97.06 193 LEU A C 1
ATOM 1538 O O . LEU A 1 193 ? 5.02 -32.688 -26.516 1 97.06 193 LEU A O 1
ATOM 1542 N N . VAL A 1 194 ? 5.398 -32.156 -24.406 1 97 194 VAL A N 1
ATOM 1543 C CA . VAL A 1 194 ? 4.043 -31.641 -24.219 1 97 194 VAL A CA 1
ATOM 1544 C C . VAL A 1 194 ? 4.078 -30.125 -24.016 1 97 194 VAL A C 1
ATOM 1546 O O . VAL A 1 194 ? 4.742 -29.625 -23.109 1 97 194 VAL A O 1
ATOM 1549 N N . GLN A 1 195 ? 3.469 -29.375 -24.828 1 95.38 195 GLN A N 1
ATOM 1550 C CA . GLN A 1 195 ? 3.125 -27.969 -24.625 1 95.38 195 GLN A CA 1
ATOM 1551 C C . GLN A 1 195 ? 1.625 -27.797 -24.406 1 95.38 195 GLN A C 1
ATOM 1553 O O . GLN A 1 195 ? 0.825 -28.109 -25.297 1 95.38 195 GLN A O 1
ATOM 1558 N N . ASN A 1 196 ? 1.306 -27.391 -23.219 1 92.56 196 ASN A N 1
ATOM 1559 C CA . ASN A 1 196 ? -0.09 -27.328 -22.797 1 92.56 196 ASN A CA 1
ATOM 1560 C C . ASN A 1 196 ? -0.404 -26.031 -22.078 1 92.56 196 ASN A C 1
ATOM 1562 O O . ASN A 1 196 ? 0.465 -25.453 -21.422 1 92.56 196 ASN A O 1
ATOM 1566 N N . ASP A 1 197 ? -1.676 -25.594 -22.328 1 90.06 197 ASP A N 1
ATOM 1567 C CA . ASP A 1 197 ? -2.127 -24.359 -21.688 1 90.06 197 ASP A CA 1
ATOM 1568 C C . ASP A 1 197 ? -3.334 -24.609 -20.781 1 90.06 197 ASP A C 1
ATOM 1570 O O . ASP A 1 197 ? -3.961 -23.672 -20.297 1 90.06 197 ASP A O 1
ATOM 1574 N N . PHE A 1 198 ? -3.658 -25.922 -20.531 1 92.12 198 PHE A N 1
ATOM 1575 C CA . PHE A 1 198 ? -4.902 -26.25 -19.844 1 92.12 198 PHE A CA 1
ATOM 1576 C C . PHE A 1 198 ? -4.637 -27.109 -18.609 1 92.12 198 PHE A C 1
ATOM 1578 O O . PHE A 1 198 ? -3.623 -27.812 -18.547 1 92.12 198 PHE A O 1
ATOM 1585 N N . TYR A 1 199 ? -5.543 -26.969 -17.75 1 95.19 199 TYR A N 1
ATOM 1586 C CA . TYR A 1 199 ? -5.711 -28.016 -16.734 1 95.19 199 TYR A CA 1
ATOM 1587 C C . TYR A 1 199 ? -6.574 -29.156 -17.266 1 95.19 199 TYR A C 1
ATOM 1589 O O . TYR A 1 199 ? -7.785 -29.188 -17.016 1 95.19 199 TYR A O 1
ATOM 1597 N N . PHE A 1 200 ? -5.996 -30.203 -17.844 1 92.69 200 PHE A N 1
ATOM 1598 C CA . PHE A 1 200 ? -6.777 -31.188 -18.594 1 92.69 200 PHE A CA 1
ATOM 1599 C C . PHE A 1 200 ? -7.082 -32.406 -17.75 1 92.69 200 PHE A C 1
ATOM 1601 O O . PHE A 1 200 ? -7.512 -33.438 -18.281 1 92.69 200 PHE A O 1
ATOM 1608 N N . VAL A 1 201 ? -6.984 -32.312 -16.484 1 92.31 201 VAL A N 1
ATOM 1609 C CA . VAL A 1 201 ? -7.207 -33.438 -15.555 1 92.31 201 VAL A CA 1
ATOM 1610 C C . VAL A 1 201 ? -8.617 -33.969 -15.734 1 92.31 201 VAL A C 1
ATOM 1612 O O . VAL A 1 201 ? -8.812 -35.188 -15.758 1 92.31 201 VAL A O 1
ATOM 1615 N N . PRO A 1 202 ? -9.625 -33.125 -15.922 1 89.31 202 PRO A N 1
ATOM 1616 C CA . PRO A 1 202 ? -10.961 -33.688 -16.109 1 89.31 202 PRO A CA 1
ATOM 1617 C C . PRO A 1 202 ? -11.047 -34.594 -17.328 1 89.31 202 PRO A C 1
ATOM 1619 O O . PRO A 1 202 ? -11.805 -35.562 -17.312 1 89.31 202 PRO A O 1
ATOM 1622 N N . ALA A 1 203 ? -10.281 -34.344 -18.312 1 86.88 203 ALA A N 1
ATOM 1623 C CA . ALA A 1 203 ? -10.289 -35.188 -19.5 1 86.88 203 ALA A CA 1
ATOM 1624 C C . ALA A 1 203 ? -9.703 -36.562 -19.219 1 86.88 203 ALA A C 1
ATOM 1626 O O . ALA A 1 203 ? -10.117 -37.562 -19.812 1 86.88 203 ALA A O 1
ATOM 1627 N N . LEU A 1 204 ? -8.773 -36.656 -18.297 1 89.31 204 LEU A N 1
ATOM 1628 C CA . LEU A 1 204 ? -8.156 -37.938 -17.938 1 89.31 204 LEU A CA 1
ATOM 1629 C C . LEU A 1 204 ? -9.164 -38.844 -17.234 1 89.31 204 LEU A C 1
ATOM 1631 O O . LEU A 1 204 ? -9.133 -40.062 -17.438 1 89.31 204 LEU A O 1
ATOM 1635 N N . TYR A 1 205 ? -10.023 -38.281 -16.516 1 82.38 205 TYR A N 1
ATOM 1636 C CA . TYR A 1 205 ? -11.039 -39.062 -15.805 1 82.38 205 TYR A CA 1
ATOM 1637 C C . TYR A 1 205 ? -12.023 -39.688 -16.781 1 82.38 205 TYR A C 1
ATOM 1639 O O . TYR A 1 205 ? -12.641 -40.719 -16.469 1 82.38 205 TYR A O 1
ATOM 1647 N N . ASP A 1 206 ? -12.094 -39.094 -17.859 1 78.75 206 ASP A N 1
ATOM 1648 C CA . ASP A 1 206 ? -13.055 -39.594 -18.844 1 78.75 206 ASP A CA 1
ATOM 1649 C C . ASP A 1 206 ? -12.469 -40.719 -19.672 1 78.75 206 ASP A C 1
ATOM 1651 O O . ASP A 1 206 ? -13.188 -41.406 -20.391 1 78.75 206 ASP A O 1
ATOM 1655 N N . MET A 1 207 ? -11.234 -40.969 -19.531 1 81.81 207 MET A N 1
ATOM 1656 C CA . MET A 1 207 ? -10.578 -42.062 -20.234 1 81.81 207 MET A CA 1
ATOM 1657 C C . MET A 1 207 ? -10.664 -43.375 -19.453 1 81.81 207 MET A C 1
ATOM 1659 O O . MET A 1 207 ? -10.188 -43.438 -18.312 1 81.81 207 MET A O 1
ATOM 1663 N N . ALA A 1 208 ? -11.234 -44.344 -20.062 1 80.94 208 ALA A N 1
ATOM 1664 C CA . ALA A 1 208 ? -11.461 -45.625 -19.406 1 80.94 208 ALA A CA 1
ATOM 1665 C C . ALA A 1 208 ? -10.156 -46.219 -18.875 1 80.94 208 ALA A C 1
ATOM 1667 O O . ALA A 1 208 ? -10.133 -46.844 -17.812 1 80.94 208 ALA A O 1
ATOM 1668 N N . GLU A 1 209 ? -9.141 -45.875 -19.562 1 83.06 209 GLU A N 1
ATOM 1669 C CA . GLU A 1 209 ? -7.828 -46.438 -19.219 1 83.06 209 GLU A CA 1
ATOM 1670 C C . GLU A 1 209 ? -7.352 -45.906 -17.875 1 83.06 209 GLU A C 1
ATOM 1672 O O . GLU A 1 209 ? -6.566 -46.562 -17.188 1 83.06 209 GLU A O 1
ATOM 1677 N N . PHE A 1 210 ? -7.828 -44.75 -17.484 1 90.56 210 PHE A N 1
ATOM 1678 C CA . PHE A 1 210 ? -7.258 -44.094 -16.312 1 90.56 210 PHE A CA 1
ATOM 1679 C C . PHE A 1 210 ? -8.281 -44 -15.195 1 90.56 210 PHE A C 1
ATOM 1681 O O . PHE A 1 210 ? -7.926 -43.781 -14.031 1 90.56 210 PHE A O 1
ATOM 1688 N N . GLU A 1 211 ? -9.523 -44.125 -15.453 1 85.69 211 GLU A N 1
ATOM 1689 C CA . GLU A 1 211 ? -10.617 -43.844 -14.531 1 85.69 211 GLU A CA 1
ATOM 1690 C C . GLU A 1 211 ? -10.477 -44.625 -13.234 1 85.69 211 GLU A C 1
ATOM 1692 O O . GLU A 1 211 ? -10.57 -44.062 -12.148 1 85.69 211 GLU A O 1
ATOM 1697 N N . ALA A 1 212 ? -10.289 -45.906 -13.383 1 89.94 212 ALA A N 1
ATOM 1698 C CA . ALA A 1 212 ? -10.211 -46.75 -12.195 1 89.94 212 ALA A CA 1
ATOM 1699 C C . ALA A 1 212 ? -9.047 -46.344 -11.305 1 89.94 212 ALA A C 1
ATOM 1701 O O . ALA A 1 212 ? -9.188 -46.281 -10.078 1 89.94 212 ALA A O 1
ATOM 1702 N N . GLU A 1 213 ? -7.969 -46.125 -11.891 1 94.69 213 GLU A N 1
ATOM 1703 C CA . GLU A 1 213 ? -6.793 -45.719 -11.133 1 94.69 213 GLU A CA 1
ATOM 1704 C C . GLU A 1 213 ? -7.004 -44.344 -10.484 1 94.69 213 GLU A C 1
ATOM 1706 O O . GLU A 1 213 ? -6.621 -44.156 -9.328 1 94.69 213 GLU A O 1
ATOM 1711 N N . LEU A 1 214 ? -7.613 -43.469 -11.164 1 93.5 214 LEU A N 1
ATOM 1712 C CA . LEU A 1 214 ? -7.855 -42.125 -10.664 1 93.5 214 LEU A CA 1
ATOM 1713 C C . LEU A 1 214 ? -8.781 -42.156 -9.453 1 93.5 214 LEU A C 1
ATOM 1715 O O . LEU A 1 214 ? -8.586 -41.406 -8.492 1 93.5 214 LEU A O 1
ATOM 1719 N N . ARG A 1 215 ? -9.711 -43 -9.469 1 90.88 215 ARG A N 1
ATOM 1720 C CA . ARG A 1 215 ? -10.641 -43.125 -8.344 1 90.88 215 ARG A CA 1
ATOM 1721 C C . ARG A 1 215 ? -9.914 -43.625 -7.094 1 90.88 215 ARG A C 1
ATOM 1723 O O . ARG A 1 215 ? -10.266 -43.219 -5.98 1 90.88 215 ARG A O 1
ATOM 1730 N N . LYS A 1 216 ? -8.961 -44.438 -7.352 1 95.31 216 LYS A N 1
ATOM 1731 C CA . LYS A 1 216 ? -8.18 -44.938 -6.219 1 95.31 216 LYS A CA 1
ATOM 1732 C C . LYS A 1 216 ? -7.227 -43.875 -5.695 1 95.31 216 LYS A C 1
ATOM 1734 O O . LYS A 1 216 ? -7.039 -43.719 -4.484 1 95.31 216 LYS A O 1
ATOM 1739 N N . LEU A 1 217 ? -6.672 -43.156 -6.59 1 96.69 217 LEU A N 1
ATOM 1740 C CA . LEU A 1 217 ? -5.719 -42.125 -6.219 1 96.69 217 LEU A CA 1
ATOM 1741 C C . LEU A 1 217 ? -6.414 -40.969 -5.488 1 96.69 217 LEU A C 1
ATOM 1743 O O . LEU A 1 217 ? -5.891 -40.438 -4.5 1 96.69 217 LEU A O 1
ATOM 1747 N N . PHE A 1 218 ? -7.574 -40.656 -5.965 1 94.56 218 PHE A N 1
ATOM 1748 C CA . PHE A 1 218 ? -8.289 -39.5 -5.457 1 94.56 218 PHE A CA 1
ATOM 1749 C C . PHE A 1 218 ? -9.742 -39.844 -5.152 1 94.56 218 PHE A C 1
ATOM 1751 O O . PHE A 1 218 ? -10.648 -39.438 -5.883 1 94.56 218 PHE A O 1
ATOM 1758 N N . PRO A 1 219 ? -9.945 -40.438 -4.008 1 91.88 219 PRO A N 1
ATOM 1759 C CA . PRO A 1 219 ? -11.336 -40.688 -3.643 1 91.88 219 PRO A CA 1
ATOM 1760 C C . PRO A 1 219 ? -12.195 -39.438 -3.607 1 91.88 219 PRO A C 1
ATOM 1762 O O . PRO A 1 219 ? -13.375 -39.469 -3.947 1 91.88 219 PRO A O 1
ATOM 1765 N N . ALA A 1 220 ? -11.562 -38.406 -3.17 1 87.94 220 ALA A N 1
ATOM 1766 C CA . ALA A 1 220 ? -12.188 -37.094 -3.32 1 87.94 220 ALA A CA 1
ATOM 1767 C C . ALA A 1 220 ? -11.742 -36.438 -4.617 1 87.94 220 ALA A C 1
ATOM 1769 O O . ALA A 1 220 ? -10.672 -35.812 -4.672 1 87.94 220 ALA A O 1
ATOM 1770 N N . LYS A 1 221 ? -12.547 -36.406 -5.68 1 83.75 221 LYS A N 1
ATOM 1771 C CA . LYS A 1 221 ? -12.188 -36 -7.035 1 83.75 221 LYS A CA 1
ATOM 1772 C C . LYS A 1 221 ? -11.82 -34.531 -7.074 1 83.75 221 LYS A C 1
ATOM 1774 O O . LYS A 1 221 ? -11.109 -34.062 -7.977 1 83.75 221 LYS A O 1
ATOM 1779 N N . GLU A 1 222 ? -12.305 -33.812 -6.109 1 86.62 222 GLU A N 1
ATOM 1780 C CA . GLU A 1 222 ? -12.086 -32.344 -6.125 1 86.62 222 GLU A CA 1
ATOM 1781 C C . GLU A 1 222 ? -10.781 -31.984 -5.43 1 86.62 222 GLU A C 1
ATOM 1783 O O . GLU A 1 222 ? -10.539 -30.812 -5.129 1 86.62 222 GLU A O 1
ATOM 1788 N N . SER A 1 223 ? -9.883 -32.938 -5.254 1 92.56 223 SER A N 1
ATOM 1789 C CA . SER A 1 223 ? -8.695 -32.656 -4.461 1 92.56 223 SER A CA 1
ATOM 1790 C C . SER A 1 223 ? -7.418 -32.844 -5.273 1 92.56 223 SER A C 1
ATOM 1792 O O . SER A 1 223 ? -6.316 -32.781 -4.727 1 92.56 223 SER A O 1
ATOM 1794 N N . VAL A 1 224 ? -7.535 -33.062 -6.543 1 95.62 224 VAL A N 1
ATOM 1795 C CA . VAL A 1 224 ? -6.379 -33.438 -7.348 1 95.62 224 VAL A CA 1
ATOM 1796 C C . VAL A 1 224 ? -5.367 -32.281 -7.367 1 95.62 224 VAL A C 1
ATOM 1798 O O . VAL A 1 224 ? -4.211 -32.469 -6.969 1 95.62 224 VAL A O 1
ATOM 1801 N N . ALA A 1 225 ? -5.809 -31.109 -7.773 1 96.81 225 ALA A N 1
ATOM 1802 C CA . ALA A 1 225 ? -4.91 -29.969 -7.867 1 96.81 225 ALA A CA 1
ATOM 1803 C C . ALA A 1 225 ? -4.363 -29.578 -6.492 1 96.81 225 ALA A C 1
ATOM 1805 O O . ALA A 1 225 ? -3.217 -29.141 -6.375 1 96.81 225 ALA A O 1
ATOM 1806 N N . HIS A 1 226 ? -5.191 -29.75 -5.492 1 96.25 226 HIS A N 1
ATOM 1807 C CA . HIS A 1 226 ? -4.789 -29.438 -4.121 1 96.25 226 HIS A CA 1
ATOM 1808 C C . HIS A 1 226 ? -3.658 -30.359 -3.666 1 96.25 226 HIS A C 1
ATOM 1810 O O . HIS A 1 226 ? -2.596 -29.875 -3.26 1 96.25 226 HIS A O 1
ATOM 1816 N N . LEU A 1 227 ? -3.842 -31.656 -3.773 1 96.88 227 LEU A N 1
ATOM 1817 C CA . LEU A 1 227 ? -2.889 -32.625 -3.258 1 96.88 227 LEU A CA 1
ATOM 1818 C C . LEU A 1 227 ? -1.618 -32.656 -4.102 1 96.88 227 LEU A C 1
ATOM 1820 O O . LEU A 1 227 ? -0.51 -32.625 -3.561 1 96.88 227 LEU A O 1
ATOM 1824 N N . LEU A 1 228 ? -1.751 -32.625 -5.383 1 97.62 228 LEU A N 1
ATOM 1825 C CA . LEU A 1 228 ? -0.574 -32.719 -6.242 1 97.62 228 LEU A CA 1
ATOM 1826 C C . LEU A 1 228 ? 0.154 -31.375 -6.281 1 97.62 228 LEU A C 1
ATOM 1828 O O . LEU A 1 228 ? 1.379 -31.328 -6.422 1 97.62 228 LEU A O 1
ATOM 1832 N N . GLY A 1 229 ? -0.646 -30.297 -6.25 1 96.56 229 GLY A N 1
ATOM 1833 C CA . GLY A 1 229 ? -0.013 -28.984 -6.203 1 96.56 229 GLY A CA 1
ATOM 1834 C C . GLY A 1 229 ? 0.91 -28.797 -5.016 1 96.56 229 GLY A C 1
ATOM 1835 O O . GLY A 1 229 ? 2.039 -28.328 -5.164 1 96.56 229 GLY A O 1
ATOM 1836 N N . ARG A 1 230 ? 0.49 -29.203 -3.855 1 95.19 230 ARG A N 1
ATOM 1837 C CA . ARG A 1 230 ? 1.285 -29.078 -2.639 1 95.19 230 ARG A CA 1
ATOM 1838 C C . ARG A 1 230 ? 2.459 -30.062 -2.654 1 95.19 230 ARG A C 1
ATOM 1840 O O . ARG A 1 230 ? 3.469 -29.828 -1.985 1 95.19 230 ARG A O 1
ATOM 1847 N N . TYR A 1 231 ? 2.309 -31.094 -3.359 1 95.44 231 TYR A N 1
ATOM 1848 C CA . TYR A 1 231 ? 3.393 -32.062 -3.482 1 95.44 231 TYR A CA 1
ATOM 1849 C C . TYR A 1 231 ? 4.461 -31.562 -4.449 1 95.44 231 TYR A C 1
ATOM 1851 O O . TYR A 1 231 ? 5.656 -31.703 -4.184 1 95.44 231 TYR A O 1
ATOM 1859 N N . LEU A 1 232 ? 4.031 -30.953 -5.535 1 96.31 232 LEU A N 1
ATOM 1860 C CA . LEU A 1 232 ? 4.91 -30.688 -6.672 1 96.31 232 LEU A CA 1
ATOM 1861 C C . LEU A 1 232 ? 5.613 -29.344 -6.523 1 96.31 232 LEU A C 1
ATOM 1863 O O . LEU A 1 232 ? 6.762 -29.188 -6.938 1 96.31 232 LEU A O 1
ATOM 1867 N N . PHE A 1 233 ? 4.918 -28.391 -6.012 1 96.44 233 PHE A N 1
ATOM 1868 C CA . PHE A 1 233 ? 5.418 -27.031 -6.082 1 96.44 233 PHE A CA 1
ATOM 1869 C C . PHE A 1 233 ? 6.004 -26.594 -4.742 1 96.44 233 PHE A C 1
ATOM 1871 O O . PHE A 1 233 ? 5.293 -26.547 -3.734 1 96.44 233 PHE A O 1
ATOM 1878 N N . HIS A 1 234 ? 7.254 -26.328 -4.777 1 95.31 234 HIS A N 1
ATOM 1879 C CA . HIS A 1 234 ? 8 -25.766 -3.658 1 95.31 234 HIS A CA 1
ATOM 1880 C C . HIS A 1 234 ? 8.805 -24.547 -4.094 1 95.31 234 HIS A C 1
ATOM 1882 O O . HIS A 1 234 ? 9.828 -24.672 -4.762 1 95.31 234 HIS A O 1
ATOM 1888 N N . PRO A 1 235 ? 8.336 -23.406 -3.676 1 95.62 235 PRO A N 1
ATOM 1889 C CA . PRO A 1 235 ? 9.07 -22.203 -4.102 1 95.62 235 PRO A CA 1
ATOM 1890 C C . PRO A 1 235 ? 10.547 -22.25 -3.727 1 95.62 235 PRO A C 1
ATOM 1892 O O . PRO A 1 235 ? 10.914 -22.844 -2.705 1 95.62 235 PRO A O 1
ATOM 1895 N N . SER A 1 236 ? 11.352 -21.672 -4.578 1 94 236 SER A N 1
ATOM 1896 C CA . SER A 1 236 ? 12.766 -21.5 -4.246 1 94 236 SER A CA 1
ATOM 1897 C C . SER A 1 236 ? 12.938 -20.688 -2.971 1 94 236 SER A C 1
ATOM 1899 O O . SER A 1 236 ? 12 -20.031 -2.512 1 94 236 SER A O 1
ATOM 1901 N N . ASN A 1 237 ? 14.094 -20.703 -2.445 1 92.19 237 ASN A N 1
ATOM 1902 C CA . ASN A 1 237 ? 14.367 -19.969 -1.214 1 92.19 237 ASN A CA 1
ATOM 1903 C C . ASN A 1 237 ? 14.133 -18.469 -1.388 1 92.19 237 ASN A C 1
ATOM 1905 O O . ASN A 1 237 ? 13.625 -17.812 -0.48 1 92.19 237 ASN A O 1
ATOM 1909 N N . SER A 1 238 ? 14.523 -17.969 -2.516 1 91.69 238 SER A N 1
ATOM 1910 C CA . SER A 1 238 ? 14.328 -16.547 -2.785 1 91.69 238 SER A CA 1
ATOM 1911 C C . SER A 1 238 ? 12.852 -16.188 -2.773 1 91.69 238 SER A C 1
ATOM 1913 O O . SER A 1 238 ? 12.453 -15.203 -2.129 1 91.69 238 SER A O 1
ATOM 1915 N N . VAL A 1 239 ? 12.039 -16.953 -3.422 1 95.5 239 VAL A N 1
ATOM 1916 C CA . VAL A 1 239 ? 10.609 -16.672 -3.486 1 95.5 239 VAL A CA 1
ATOM 1917 C C . VAL A 1 239 ? 9.969 -16.922 -2.121 1 95.5 239 VAL A C 1
ATOM 1919 O O . VAL A 1 239 ? 9.109 -16.156 -1.681 1 95.5 239 VAL A O 1
ATOM 1922 N N . TRP A 1 240 ? 10.422 -17.984 -1.497 1 95.94 240 TRP A N 1
ATOM 1923 C CA . TRP A 1 240 ? 9.898 -18.312 -0.173 1 95.94 240 TRP A CA 1
ATOM 1924 C C . TRP A 1 240 ? 10.195 -17.188 0.815 1 95.94 240 TRP A C 1
ATOM 1926 O O . TRP A 1 240 ? 9.359 -16.859 1.665 1 95.94 240 TRP A O 1
ATOM 1936 N N . GLY A 1 241 ? 11.383 -16.641 0.682 1 93.81 241 GLY A N 1
ATOM 1937 C CA . GLY A 1 241 ? 11.703 -15.469 1.491 1 93.81 241 GLY A CA 1
ATOM 1938 C C . GLY A 1 241 ? 10.734 -14.32 1.296 1 93.81 241 GLY A C 1
ATOM 1939 O O . GLY A 1 241 ? 10.289 -13.703 2.268 1 93.81 241 GLY A O 1
ATOM 1940 N N . MET A 1 242 ? 10.352 -13.984 0.083 1 95.62 242 MET A N 1
ATOM 1941 C CA . MET A 1 242 ? 9.359 -12.953 -0.222 1 95.62 242 MET A CA 1
ATOM 1942 C C . MET A 1 242 ? 8.023 -13.273 0.431 1 95.62 242 MET A C 1
ATOM 1944 O O . MET A 1 242 ? 7.402 -12.406 1.049 1 95.62 242 MET A O 1
ATOM 1948 N N . ILE A 1 243 ? 7.617 -14.555 0.323 1 97.06 243 ILE A N 1
ATOM 1949 C CA . ILE A 1 243 ? 6.324 -15.008 0.831 1 97.06 243 ILE A CA 1
ATOM 1950 C C . ILE A 1 243 ? 6.281 -14.844 2.348 1 97.06 243 ILE A C 1
ATOM 1952 O O . ILE A 1 243 ? 5.367 -14.203 2.879 1 97.06 243 ILE A O 1
ATOM 1956 N N . THR A 1 244 ? 7.23 -15.367 3.033 1 95.62 244 THR A N 1
ATOM 1957 C CA . THR A 1 244 ? 7.184 -15.422 4.488 1 95.62 244 THR A CA 1
ATOM 1958 C C . THR A 1 244 ? 7.398 -14.039 5.09 1 95.62 244 THR A C 1
ATOM 1960 O O . THR A 1 244 ? 6.758 -13.68 6.082 1 95.62 244 THR A O 1
ATOM 1963 N N . ARG A 1 245 ? 8.258 -13.266 4.488 1 94.56 245 ARG A N 1
ATOM 1964 C CA . ARG A 1 245 ? 8.461 -11.906 4.961 1 94.56 245 ARG A CA 1
ATOM 1965 C C . ARG A 1 245 ? 7.176 -11.094 4.855 1 94.56 245 ARG A C 1
ATOM 1967 O O . ARG A 1 245 ? 6.785 -10.414 5.809 1 94.56 245 ARG A O 1
ATOM 1974 N N . TYR A 1 246 ? 6.59 -11.188 3.732 1 97.19 246 TYR A N 1
ATOM 1975 C CA . TYR A 1 246 ? 5.355 -10.438 3.541 1 97.19 246 TYR A CA 1
ATOM 1976 C C . TYR A 1 246 ? 4.266 -10.93 4.484 1 97.19 246 TYR A C 1
ATOM 1978 O O . TYR A 1 246 ? 3.551 -10.133 5.094 1 97.19 246 TYR A O 1
ATOM 1986 N N . TYR A 1 247 ? 4.137 -12.25 4.578 1 97.31 247 TYR A N 1
ATOM 1987 C CA . TYR A 1 247 ? 3.121 -12.852 5.441 1 97.31 247 TYR A CA 1
ATOM 1988 C C . TYR A 1 247 ? 3.285 -12.383 6.883 1 97.31 247 TYR A C 1
ATOM 1990 O O . TYR A 1 247 ? 2.324 -11.922 7.504 1 97.31 247 TYR A O 1
ATOM 1998 N N . HIS A 1 248 ? 4.441 -12.414 7.387 1 95.5 248 HIS A N 1
ATOM 1999 C CA . HIS A 1 248 ? 4.688 -12.109 8.789 1 95.5 248 HIS A CA 1
ATOM 2000 C C . HIS A 1 248 ? 4.59 -10.609 9.055 1 95.5 248 HIS A C 1
ATOM 2002 O O . HIS A 1 248 ? 4.16 -10.195 10.133 1 95.5 248 HIS A O 1
ATOM 2008 N N . THR A 1 249 ? 4.91 -9.836 8.109 1 96.12 249 THR A N 1
ATOM 2009 C CA . THR A 1 249 ? 4.887 -8.383 8.273 1 96.12 249 THR A CA 1
ATOM 2010 C C . THR A 1 249 ? 3.459 -7.855 8.203 1 96.12 249 THR A C 1
ATOM 2012 O O . THR A 1 249 ? 3.09 -6.949 8.953 1 96.12 249 THR A O 1
ATOM 2015 N N . TYR A 1 250 ? 2.611 -8.461 7.324 1 97.62 250 TYR A N 1
ATOM 2016 C CA . TYR A 1 250 ? 1.384 -7.754 6.977 1 97.62 250 TYR A CA 1
ATOM 2017 C C . TYR A 1 250 ? 0.158 -8.594 7.312 1 97.62 250 TYR A C 1
ATOM 2019 O O . TYR A 1 250 ? -0.938 -8.062 7.5 1 97.62 250 TYR A O 1
ATOM 2027 N N . MET A 1 251 ? 0.302 -9.906 7.383 1 96.94 251 MET A N 1
ATOM 2028 C CA . MET A 1 251 ? -0.903 -10.734 7.383 1 96.94 251 MET A CA 1
ATOM 2029 C C . MET A 1 251 ? -1.001 -11.555 8.664 1 96.94 251 MET A C 1
ATOM 2031 O O . MET A 1 251 ? -2.102 -11.844 9.133 1 96.94 251 MET A O 1
ATOM 2035 N N . ALA A 1 252 ? 0.098 -11.922 9.305 1 95 252 ALA A N 1
ATOM 2036 C CA . ALA A 1 252 ? 0.168 -12.953 10.336 1 95 252 ALA A CA 1
ATOM 2037 C C . ALA A 1 252 ? -0.632 -12.539 11.57 1 95 252 ALA A C 1
ATOM 2039 O O . ALA A 1 252 ? -1.191 -13.391 12.266 1 95 252 ALA A O 1
ATOM 2040 N N . GLN A 1 253 ? -0.722 -11.297 11.836 1 92.94 253 GLN A N 1
ATOM 2041 C CA . GLN A 1 253 ? -1.312 -10.836 13.094 1 92.94 253 GLN A CA 1
ATOM 2042 C C . GLN A 1 253 ? -2.83 -10.742 12.984 1 92.94 253 GLN A C 1
ATOM 2044 O O . GLN A 1 253 ? -3.523 -10.602 13.992 1 92.94 253 GLN A O 1
ATOM 2049 N N . ALA A 1 254 ? -3.365 -10.734 11.852 1 95.75 254 ALA A N 1
ATOM 2050 C CA . ALA A 1 254 ? -4.812 -10.625 11.68 1 95.75 254 ALA A CA 1
ATOM 2051 C C . ALA A 1 254 ? -5.508 -11.922 12.094 1 95.75 254 ALA A C 1
ATOM 2053 O O . ALA A 1 254 ? -4.961 -13.016 11.922 1 95.75 254 ALA A O 1
ATOM 2054 N N . GLU A 1 255 ? -6.625 -11.828 12.648 1 96.19 255 GLU A N 1
ATOM 2055 C CA . GLU A 1 255 ? -7.43 -12.984 13.039 1 96.19 255 GLU A CA 1
ATOM 2056 C C . GLU A 1 255 ? -8.062 -13.648 11.82 1 96.19 255 GLU A C 1
ATOM 2058 O O . GLU A 1 255 ? -8.359 -14.844 11.844 1 96.19 255 GLU A O 1
ATOM 2063 N N . GLU A 1 256 ? -8.367 -12.898 10.773 1 96.75 256 GLU A N 1
ATOM 2064 C CA . GLU A 1 256 ? -8.906 -13.414 9.516 1 96.75 256 GLU A CA 1
ATOM 2065 C C . GLU A 1 256 ? -8.172 -12.812 8.32 1 96.75 256 GLU A C 1
ATOM 2067 O O . GLU A 1 256 ? -7.98 -11.602 8.25 1 96.75 256 GLU A O 1
ATOM 2072 N N . ARG A 1 257 ? -7.746 -13.617 7.441 1 97.88 257 ARG A N 1
ATOM 2073 C CA . ARG A 1 257 ? -7.059 -13.203 6.223 1 97.88 257 ARG A CA 1
ATOM 2074 C C . ARG A 1 257 ? -7.945 -13.414 5 1 97.88 257 ARG A C 1
ATOM 2076 O O . ARG A 1 257 ? -8.414 -14.523 4.746 1 97.88 257 ARG A O 1
ATOM 2083 N N . ILE A 1 258 ? -8.172 -12.375 4.254 1 98.31 258 ILE A N 1
ATOM 2084 C CA . ILE A 1 258 ? -9.016 -12.414 3.066 1 98.31 258 ILE A CA 1
ATOM 2085 C C . ILE A 1 258 ? -8.164 -12.156 1.823 1 98.31 258 ILE A C 1
ATOM 2087 O O . ILE A 1 258 ? -7.492 -11.125 1.727 1 98.31 258 ILE A O 1
ATOM 2091 N N . GLY A 1 259 ? -8.125 -13.102 0.911 1 98.62 259 GLY A N 1
ATOM 2092 C CA . GLY A 1 259 ? -7.441 -12.922 -0.361 1 98.62 259 GLY A CA 1
ATOM 2093 C C . GLY A 1 259 ? -8.367 -12.469 -1.474 1 98.62 259 GLY A C 1
ATOM 2094 O O . GLY A 1 259 ? -9.398 -13.094 -1.72 1 98.62 259 GLY A O 1
ATOM 2095 N N . VAL A 1 260 ? -8.023 -11.367 -2.1 1 98.5 260 VAL A N 1
ATOM 2096 C CA . VAL A 1 260 ? -8.75 -10.852 -3.252 1 98.5 260 VAL A CA 1
ATOM 2097 C C . VAL A 1 260 ? -7.848 -10.859 -4.484 1 98.5 260 VAL A C 1
ATOM 2099 O O . VAL A 1 260 ? -6.848 -10.133 -4.527 1 98.5 260 VAL A O 1
ATOM 2102 N N . GLN A 1 261 ? -8.141 -11.664 -5.426 1 97.5 261 GLN A N 1
ATOM 2103 C CA . GLN A 1 261 ? -7.391 -11.75 -6.672 1 97.5 261 GLN A CA 1
ATOM 2104 C C . GLN A 1 261 ? -8.188 -11.164 -7.84 1 97.5 261 GLN A C 1
ATOM 2106 O O . GLN A 1 261 ? -9.289 -11.625 -8.133 1 97.5 261 GLN A O 1
ATOM 2111 N N . ILE A 1 262 ? -7.637 -10.148 -8.461 1 93.38 262 ILE A N 1
ATOM 2112 C CA . ILE A 1 262 ? -8.297 -9.492 -9.586 1 93.38 262 ILE A CA 1
ATOM 2113 C C . ILE A 1 262 ? -7.398 -9.555 -10.82 1 93.38 262 ILE A C 1
ATOM 2115 O O . ILE A 1 262 ? -6.32 -8.961 -10.836 1 93.38 262 ILE A O 1
ATOM 2119 N N . ARG A 1 263 ? -7.707 -10.234 -11.766 1 86 263 ARG A N 1
ATOM 2120 C CA . ARG A 1 263 ? -7.027 -10.305 -13.055 1 86 263 ARG A CA 1
ATOM 2121 C C . ARG A 1 263 ? -8.031 -10.32 -14.203 1 86 263 ARG A C 1
ATOM 2123 O O . ARG A 1 263 ? -8.719 -11.32 -14.414 1 86 263 ARG A O 1
ATOM 2130 N N . MET A 1 264 ? -8.07 -9.125 -14.883 1 72.38 264 MET A N 1
ATOM 2131 C CA . MET A 1 264 ? -9.055 -9 -15.953 1 72.38 264 MET A CA 1
ATOM 2132 C C . MET A 1 264 ? -8.375 -8.945 -17.312 1 72.38 264 MET A C 1
ATOM 2134 O O . MET A 1 264 ? -7.621 -8.008 -17.594 1 72.38 264 MET A O 1
ATOM 2138 N N . PHE A 1 265 ? -7.691 -9.859 -17.812 1 60.41 265 PHE A N 1
ATOM 2139 C CA . PHE A 1 265 ? -7.039 -9.734 -19.109 1 60.41 265 PHE A CA 1
ATOM 2140 C C . PHE A 1 265 ? -7.984 -9.102 -20.125 1 60.41 265 PHE A C 1
ATOM 2142 O O . PHE A 1 265 ? -7.684 -8.047 -20.688 1 60.41 265 PHE A O 1
ATOM 2149 N N . SER A 1 266 ? -8.773 -10.023 -20.703 1 53.69 266 SER A N 1
ATOM 2150 C CA . SER A 1 266 ? -9.656 -9.633 -21.797 1 53.69 266 SER A CA 1
ATOM 2151 C C . SER A 1 266 ? -10.711 -8.633 -21.328 1 53.69 266 SER A C 1
ATOM 2153 O O . SER A 1 266 ? -11.414 -8.031 -22.141 1 53.69 266 SER A O 1
ATOM 2155 N N . TRP A 1 267 ? -10.844 -8.648 -20.062 1 53.34 267 TRP A N 1
ATOM 2156 C CA . TRP A 1 267 ? -11.961 -7.902 -19.5 1 53.34 267 TRP A CA 1
ATOM 2157 C C . TRP A 1 267 ? -11.602 -6.434 -19.312 1 53.34 267 TRP A C 1
ATOM 2159 O O . TRP A 1 267 ? -12.266 -5.715 -18.562 1 53.34 267 TRP A O 1
ATOM 2169 N N . ALA A 1 268 ? -10.516 -6.027 -19.938 1 53.09 268 ALA A N 1
ATOM 2170 C CA . ALA A 1 268 ? -9.633 -4.871 -19.875 1 53.09 268 ALA A CA 1
ATOM 2171 C C . ALA A 1 268 ? -10.43 -3.572 -19.781 1 53.09 268 ALA A C 1
ATOM 2173 O O . ALA A 1 268 ? -9.977 -2.598 -19.188 1 53.09 268 ALA A O 1
ATOM 2174 N N . THR A 1 269 ? -11.664 -3.742 -20.047 1 63.34 269 THR A N 1
ATOM 2175 C CA . THR A 1 269 ? -12.188 -2.393 -20.234 1 63.34 269 THR A CA 1
ATOM 2176 C C . THR A 1 269 ? -13.133 -2.029 -19.078 1 63.34 269 THR A C 1
ATOM 2178 O O . THR A 1 269 ? -13.844 -1.023 -19.156 1 63.34 269 THR A O 1
ATOM 2181 N N . ILE A 1 270 ? -13.047 -2.848 -18.031 1 77.62 270 ILE A N 1
ATOM 2182 C CA . ILE A 1 270 ? -14.023 -2.51 -16.984 1 77.62 270 ILE A CA 1
ATOM 2183 C C . ILE A 1 270 ? -13.453 -1.413 -16.094 1 77.62 270 ILE A C 1
ATOM 2185 O O . ILE A 1 270 ? -12.352 -1.55 -15.547 1 77.62 270 ILE A O 1
ATOM 2189 N N . PRO A 1 271 ? -14.227 -0.397 -16.016 1 83.5 271 PRO A N 1
ATOM 2190 C CA . PRO A 1 271 ? -13.758 0.668 -15.125 1 83.5 271 PRO A CA 1
ATOM 2191 C C . PRO A 1 271 ? -13.539 0.187 -13.688 1 83.5 271 PRO A C 1
ATOM 2193 O O . PRO A 1 271 ? -14.297 -0.658 -13.195 1 83.5 271 PRO A O 1
ATOM 2196 N N . VAL A 1 272 ? -12.617 0.717 -12.992 1 86.56 272 VAL A N 1
ATOM 2197 C CA . VAL A 1 272 ? -12.219 0.344 -11.641 1 86.56 272 VAL A CA 1
ATOM 2198 C C . VAL A 1 272 ? -13.414 0.469 -10.695 1 86.56 272 VAL A C 1
ATOM 2200 O O . VAL A 1 272 ? -13.617 -0.383 -9.828 1 86.56 272 VAL A O 1
ATOM 2203 N N . ASP A 1 273 ? -14.219 1.512 -10.875 1 87.25 273 ASP A N 1
ATOM 2204 C CA . ASP A 1 273 ? -15.352 1.76 -9.984 1 87.25 273 ASP A CA 1
ATOM 2205 C C . ASP A 1 273 ? -16.406 0.662 -10.125 1 87.25 273 ASP A C 1
ATOM 2207 O O . ASP A 1 273 ? -17.062 0.302 -9.141 1 87.25 273 ASP A O 1
ATOM 2211 N N . ASP A 1 274 ? -16.609 0.19 -11.32 1 87 274 ASP A N 1
ATOM 2212 C CA . ASP A 1 274 ? -17.562 -0.89 -11.539 1 87 274 ASP A CA 1
ATOM 2213 C C . ASP A 1 274 ? -17.078 -2.186 -10.891 1 87 274 ASP A C 1
ATOM 2215 O O . ASP A 1 274 ? -17.859 -2.889 -10.242 1 87 274 ASP A O 1
ATOM 2219 N N . MET A 1 275 ? -15.844 -2.457 -11.141 1 89.12 275 MET A N 1
ATOM 2220 C CA . MET A 1 275 ? -15.273 -3.645 -10.516 1 89.12 275 MET A CA 1
ATOM 2221 C C . MET A 1 275 ? -15.336 -3.537 -8.992 1 89.12 275 MET A C 1
ATOM 2223 O O . MET A 1 275 ? -15.68 -4.504 -8.312 1 89.12 275 MET A O 1
ATOM 2227 N N . TYR A 1 276 ? -14.984 -2.367 -8.508 1 90.88 276 TYR A N 1
ATOM 2228 C CA . TYR A 1 276 ? -15.094 -2.113 -7.074 1 90.88 276 TYR A CA 1
ATOM 2229 C C . TYR A 1 276 ? -16.516 -2.33 -6.582 1 90.88 276 TYR A C 1
ATOM 2231 O O . TYR A 1 276 ? -16.734 -2.959 -5.543 1 90.88 276 TYR A O 1
ATOM 2239 N N . GLY A 1 277 ? -17.453 -1.742 -7.293 1 90.75 277 GLY A N 1
ATOM 2240 C CA . GLY A 1 277 ? -18.859 -1.96 -6.953 1 90.75 277 GLY A CA 1
ATOM 2241 C C . GLY A 1 277 ? -19.234 -3.428 -6.898 1 90.75 277 GLY A C 1
ATOM 2242 O O . GLY A 1 277 ? -19.969 -3.855 -6 1 90.75 277 GLY A O 1
ATOM 2243 N N . GLN A 1 278 ? -18.781 -4.215 -7.832 1 93.12 278 GLN A N 1
ATOM 2244 C CA . GLN A 1 278 ? -19.078 -5.645 -7.852 1 93.12 278 GLN A CA 1
ATOM 2245 C C . GLN A 1 278 ? -18.438 -6.355 -6.664 1 93.12 278 GLN A C 1
ATOM 2247 O O . GLN A 1 278 ? -19.062 -7.227 -6.051 1 93.12 278 GLN A O 1
ATOM 2252 N N . ILE A 1 279 ? -17.203 -6.016 -6.371 1 94.75 279 ILE A N 1
ATOM 2253 C CA . ILE A 1 279 ? -16.5 -6.598 -5.234 1 94.75 279 ILE A CA 1
ATOM 2254 C C . ILE A 1 279 ? -17.297 -6.336 -3.953 1 94.75 279 ILE A C 1
ATOM 2256 O O . ILE A 1 279 ? -17.516 -7.25 -3.154 1 94.75 279 ILE A O 1
ATOM 2260 N N . MET A 1 280 ? -17.734 -5.098 -3.803 1 93.06 280 MET A N 1
ATOM 2261 C CA . MET A 1 280 ? -18.469 -4.742 -2.592 1 93.06 280 MET A CA 1
ATOM 2262 C C . MET A 1 280 ? -19.828 -5.434 -2.549 1 93.06 280 MET A C 1
ATOM 2264 O O . MET A 1 280 ? -20.281 -5.863 -1.483 1 93.06 280 MET A O 1
ATOM 2268 N N . ALA A 1 281 ? -20.516 -5.492 -3.67 1 93.69 281 ALA A N 1
ATOM 2269 C CA . ALA A 1 281 ? -21.781 -6.211 -3.736 1 93.69 281 ALA A CA 1
ATOM 2270 C C . ALA A 1 281 ? -21.594 -7.68 -3.373 1 93.69 281 ALA A C 1
ATOM 2272 O O . ALA A 1 281 ? -22.391 -8.242 -2.613 1 93.69 281 ALA A O 1
ATOM 2273 N N . CYS A 1 282 ? -20.578 -8.305 -3.959 1 96.12 282 CYS A N 1
ATOM 2274 C CA . CYS A 1 282 ? -20.25 -9.695 -3.639 1 96.12 282 CYS A CA 1
ATOM 2275 C C . CYS A 1 282 ? -19.953 -9.852 -2.154 1 96.12 282 CYS A C 1
ATOM 2277 O O . CYS A 1 282 ? -20.406 -10.812 -1.524 1 96.12 282 CYS A O 1
ATOM 2279 N N . SER A 1 283 ? -19.188 -8.938 -1.626 1 95.31 283 SER A N 1
ATOM 2280 C CA . SER A 1 283 ? -18.812 -8.969 -0.217 1 95.31 283 SER A CA 1
ATOM 2281 C C . SER A 1 283 ? -20.047 -8.906 0.687 1 95.31 283 SER A C 1
ATOM 2283 O O . SER A 1 283 ? -20.094 -9.578 1.719 1 95.31 283 SER A O 1
ATOM 2285 N N . ARG A 1 284 ? -20.953 -8.102 0.335 1 93.81 284 ARG A N 1
ATOM 2286 C CA . ARG A 1 284 ? -22.188 -8.008 1.113 1 93.81 284 ARG A CA 1
ATOM 2287 C C . ARG A 1 284 ? -22.984 -9.305 1.025 1 93.81 284 ARG A C 1
ATOM 2289 O O . ARG A 1 284 ? -23.516 -9.781 2.031 1 93.81 284 ARG A O 1
ATOM 2296 N N . GLN A 1 285 ? -23.062 -9.836 -0.133 1 93.69 285 GLN A N 1
ATOM 2297 C CA . GLN A 1 285 ? -23.828 -11.055 -0.372 1 93.69 285 GLN A CA 1
ATOM 2298 C C . GLN A 1 285 ? -23.219 -12.242 0.37 1 93.69 285 GLN A C 1
ATOM 2300 O O . GLN A 1 285 ? -23.953 -13.031 0.986 1 93.69 285 GLN A O 1
ATOM 2305 N N . GLU A 1 286 ? -21.891 -12.352 0.308 1 96.06 286 GLU A N 1
ATOM 2306 C CA . GLU A 1 286 ? -21.219 -13.547 0.805 1 96.06 286 GLU A CA 1
ATOM 2307 C C . GLU A 1 286 ? -20.516 -13.281 2.129 1 96.06 286 GLU A C 1
ATOM 2309 O O . GLU A 1 286 ? -19.797 -14.141 2.648 1 96.06 286 GLU A O 1
ATOM 2314 N N . HIS A 1 287 ? -20.562 -12.055 2.711 1 93.88 287 HIS A N 1
ATOM 2315 C CA . HIS A 1 287 ? -20 -11.656 3.994 1 93.88 287 HIS A CA 1
ATOM 2316 C C . HIS A 1 287 ? -18.484 -11.828 4.004 1 93.88 287 HIS A C 1
ATOM 2318 O O . HIS A 1 287 ? -17.938 -12.461 4.906 1 93.88 287 HIS A O 1
ATOM 2324 N N . ILE A 1 288 ? -17.891 -11.227 3 1 96.62 288 ILE A N 1
ATOM 2325 C CA . ILE A 1 288 ? -16.438 -11.383 2.828 1 96.62 288 ILE A CA 1
ATOM 2326 C C . ILE A 1 288 ? -15.719 -10.188 3.441 1 96.62 288 ILE A C 1
ATOM 2328 O O . ILE A 1 288 ? -15.117 -10.305 4.512 1 96.62 288 ILE A O 1
ATOM 2332 N N . LEU A 1 289 ? -15.906 -8.969 2.824 1 96.44 289 LEU A N 1
ATOM 2333 C CA . LEU A 1 289 ? -15.344 -7.742 3.373 1 96.44 289 LEU A CA 1
ATOM 2334 C C . LEU A 1 289 ? -16.344 -7.051 4.297 1 96.44 289 LEU A C 1
ATOM 2336 O O . LEU A 1 289 ? -17.547 -7.047 4.027 1 96.44 289 LEU A O 1
ATOM 2340 N N . PRO A 1 290 ? -15.859 -6.461 5.383 1 93.5 290 PRO A N 1
ATOM 2341 C CA . PRO A 1 290 ? -16.797 -5.758 6.27 1 93.5 290 PRO A CA 1
ATOM 2342 C C . PRO A 1 290 ? -17.422 -4.531 5.613 1 93.5 290 PRO A C 1
ATOM 2344 O O . PRO A 1 290 ? -16.75 -3.834 4.84 1 93.5 290 PRO A O 1
ATOM 2347 N N . ASP A 1 291 ? -18.672 -4.273 5.98 1 92.19 291 ASP A N 1
ATOM 2348 C CA . ASP A 1 291 ? -19.281 -2.994 5.621 1 92.19 291 ASP A CA 1
ATOM 2349 C C . ASP A 1 291 ? -18.672 -1.852 6.426 1 92.19 291 ASP A C 1
ATOM 2351 O O . ASP A 1 291 ? -17.969 -2.086 7.418 1 92.19 291 ASP A O 1
ATOM 2355 N N . VAL A 1 292 ? -18.891 -0.678 5.945 1 92.44 292 VAL A N 1
ATOM 2356 C CA . VAL A 1 292 ? -18.328 0.475 6.645 1 92.44 292 VAL A CA 1
ATOM 2357 C C . VAL A 1 292 ? -19.469 1.292 7.27 1 92.44 292 VAL A C 1
ATOM 2359 O O . VAL A 1 292 ? -20.625 1.181 6.855 1 92.44 292 VAL A O 1
ATOM 2362 N N . VAL A 1 293 ? -19.156 1.968 8.32 1 88.44 293 VAL A N 1
ATOM 2363 C CA . VAL A 1 293 ? -20.109 2.83 9.008 1 88.44 293 VAL A CA 1
ATOM 2364 C C . VAL A 1 293 ? -20.297 4.129 8.227 1 88.44 293 VAL A C 1
ATOM 2366 O O . VAL A 1 293 ? -19.328 4.715 7.754 1 88.44 293 VAL A O 1
ATOM 2369 N N . ASP A 1 294 ? -21.625 4.438 8 1 75 294 ASP A N 1
ATOM 2370 C CA . ASP A 1 294 ? -21.938 5.68 7.305 1 75 294 ASP A CA 1
ATOM 2371 C C . ASP A 1 294 ? -21.719 6.887 8.211 1 75 294 ASP A C 1
ATOM 2373 O O . ASP A 1 294 ? -21.969 6.82 9.414 1 75 294 ASP A O 1
ATOM 2377 N N . GLY A 1 295 ? -21.281 8.039 7.781 1 62.28 295 GLY A N 1
ATOM 2378 C CA . GLY A 1 295 ? -21.266 9.312 8.484 1 62.28 295 GLY A CA 1
ATOM 2379 C C . GLY A 1 295 ? -19.969 9.547 9.242 1 62.28 295 GLY A C 1
ATOM 2380 O O . GLY A 1 295 ? -19.125 8.656 9.336 1 62.28 295 GLY A O 1
ATOM 2381 N N . ASP A 1 296 ? -19.734 10.734 9.523 1 56.03 296 ASP A N 1
ATOM 2382 C CA . ASP A 1 296 ? -18.625 11.289 10.297 1 56.03 296 ASP A CA 1
ATOM 2383 C C . ASP A 1 296 ? -18.594 10.695 11.703 1 56.03 296 ASP A C 1
ATOM 2385 O O . ASP A 1 296 ? -17.812 11.133 12.547 1 56.03 296 ASP A O 1
ATOM 2389 N N . ALA A 1 297 ? -19.672 9.977 11.969 1 47.84 297 ALA A N 1
ATOM 2390 C CA . ALA A 1 297 ? -19.828 9.516 13.344 1 47.84 297 ALA A CA 1
ATOM 2391 C C . ALA A 1 297 ? -18.656 8.633 13.766 1 47.84 297 ALA A C 1
ATOM 2393 O O . ALA A 1 297 ? -18.703 7.988 14.812 1 47.84 297 ALA A O 1
ATOM 2394 N N . ALA A 1 298 ? -17.891 8.367 13 1 47.38 298 ALA A N 1
ATOM 2395 C CA . ALA A 1 298 ? -16.875 7.344 13.242 1 47.38 298 ALA A CA 1
ATOM 2396 C C . ALA A 1 298 ? -16.047 7.668 14.484 1 47.38 298 ALA A C 1
ATOM 2398 O O . ALA A 1 298 ? -15.094 6.957 14.805 1 47.38 298 ALA A O 1
ATOM 2399 N N . ALA A 1 299 ? -16.031 8.984 14.953 1 44.62 299 ALA A N 1
ATOM 2400 C CA . ALA A 1 299 ? -14.969 9.273 15.898 1 44.62 299 ALA A CA 1
ATOM 2401 C C . ALA A 1 299 ? -15.008 8.305 17.078 1 44.62 299 ALA A C 1
ATOM 2403 O O . ALA A 1 299 ? -13.992 8.094 17.75 1 44.62 299 ALA A O 1
ATOM 2404 N N . SER A 1 300 ? -16.219 8.305 17.734 1 40.66 300 SER A N 1
ATOM 2405 C CA . SER A 1 300 ? -16.141 7.891 19.141 1 40.66 300 SER A CA 1
ATOM 2406 C C . SER A 1 300 ? -15.844 6.398 19.25 1 40.66 300 SER A C 1
ATOM 2408 O O . SER A 1 300 ? -16.141 5.789 20.281 1 40.66 300 SER A O 1
ATOM 2410 N N . SER A 1 301 ? -15.992 5.723 18.141 1 40.97 301 SER A N 1
ATOM 2411 C CA . SER A 1 301 ? -15.977 4.363 18.672 1 40.97 301 SER A CA 1
ATOM 2412 C C . SER A 1 301 ? -14.672 4.07 19.391 1 40.97 301 SER A C 1
ATOM 2414 O O . SER A 1 301 ? -13.586 4.191 18.812 1 40.97 301 SER A O 1
ATOM 2416 N N . SER A 1 302 ? -14.562 4.473 20.625 1 40 302 SER A N 1
ATOM 2417 C CA . SER A 1 302 ? -13.672 3.758 21.531 1 40 302 SER A CA 1
ATOM 2418 C C . SER A 1 302 ? -13.203 2.441 20.922 1 40 302 SER A C 1
ATOM 2420 O O . SER A 1 302 ? -13.961 1.758 20.25 1 40 302 SER A O 1
ATOM 2422 N N . HIS A 1 303 ? -11.945 2.443 20.547 1 44.88 303 HIS A N 1
ATOM 2423 C CA . HIS A 1 303 ? -11.422 1.087 20.406 1 44.88 303 HIS A CA 1
ATOM 2424 C C . HIS A 1 303 ? -12.328 0.082 21.125 1 44.88 303 HIS A C 1
ATOM 2426 O O . HIS A 1 303 ? -12.117 -0.223 22.297 1 44.88 303 HIS A O 1
ATOM 2432 N N . VAL A 1 304 ? -13.508 0.439 21.266 1 39.56 304 VAL A N 1
ATOM 2433 C CA . VAL A 1 304 ? -14.195 -0.708 21.859 1 39.56 304 VAL A CA 1
ATOM 2434 C C . VAL A 1 304 ? -13.672 -1.998 21.219 1 39.56 304 VAL A C 1
ATOM 2436 O O . VAL A 1 304 ? -13.812 -2.207 20.016 1 39.56 304 VAL A O 1
ATOM 2439 N N . HIS A 1 305 ? -12.531 -2.34 21.594 1 47.56 305 HIS A N 1
ATOM 2440 C CA . HIS A 1 305 ? -12.125 -3.727 21.422 1 47.56 305 HIS A CA 1
ATOM 2441 C C . HIS A 1 305 ? -13.32 -4.629 21.141 1 47.56 305 HIS A C 1
ATOM 2443 O O . HIS A 1 305 ? -13.805 -5.316 22.047 1 47.56 305 HIS A O 1
ATOM 2449 N N . GLY A 1 306 ? -14.336 -3.916 20.688 1 47.09 306 GLY A N 1
ATOM 2450 C CA . GLY A 1 306 ? -15.352 -4.949 20.562 1 47.09 306 GLY A CA 1
ATOM 2451 C C . GLY A 1 306 ? -14.898 -6.148 19.75 1 47.09 306 GLY A C 1
ATOM 2452 O O . GLY A 1 306 ? -13.828 -6.117 19.141 1 47.09 306 GLY A O 1
ATOM 2453 N N . GLY A 1 307 ? -15.672 -7.254 19.797 1 61.81 307 GLY A N 1
ATOM 2454 C CA . GLY A 1 307 ? -15.719 -8.68 19.531 1 61.81 307 GLY A CA 1
ATOM 2455 C C . GLY A 1 307 ? -15.383 -9.031 18.094 1 61.81 307 GLY A C 1
ATOM 2456 O O . GLY A 1 307 ? -15.328 -10.203 17.719 1 61.81 307 GLY A O 1
ATOM 2457 N N . SER A 1 308 ? -15.156 -7.812 17.188 1 79.5 308 SER A N 1
ATOM 2458 C CA . SER A 1 308 ? -15 -8.328 15.82 1 79.5 308 SER A CA 1
ATOM 2459 C C . SER A 1 308 ? -13.539 -8.633 15.516 1 79.5 308 SER A C 1
ATOM 2461 O O . SER A 1 308 ? -12.641 -7.984 16.047 1 79.5 308 SER A O 1
ATOM 2463 N N . LYS A 1 309 ? -13.289 -9.539 14.703 1 89.25 309 LYS A N 1
ATOM 2464 C CA . LYS A 1 309 ? -11.977 -10.039 14.328 1 89.25 309 LYS A CA 1
ATOM 2465 C C . LYS A 1 309 ? -11.227 -9.023 13.477 1 89.25 309 LYS A C 1
ATOM 2467 O O . LYS A 1 309 ? -11.812 -8.375 12.609 1 89.25 309 LYS A O 1
ATOM 2472 N N . SER A 1 310 ? -9.977 -8.805 13.812 1 95 310 SER A N 1
ATOM 2473 C CA . SER A 1 310 ? -9.102 -8.055 12.914 1 95 310 SER A CA 1
ATOM 2474 C C . SER A 1 310 ? -8.922 -8.773 11.586 1 95 310 SER A C 1
ATOM 2476 O O . SER A 1 310 ? -8.859 -10.008 11.547 1 95 310 SER A O 1
ATOM 2478 N N . LYS A 1 311 ? -8.906 -8.031 10.539 1 97.25 311 LYS A N 1
ATOM 2479 C CA . LYS A 1 311 ? -8.844 -8.625 9.211 1 97.25 311 LYS A CA 1
ATOM 2480 C C . LYS A 1 311 ? -7.676 -8.07 8.406 1 97.25 311 LYS A C 1
ATOM 2482 O O . LYS A 1 311 ? -7.348 -6.887 8.516 1 97.25 311 LYS A O 1
ATOM 2487 N N . ALA A 1 312 ? -6.984 -8.883 7.684 1 98.31 312 ALA A N 1
ATOM 2488 C CA . ALA A 1 312 ? -6.012 -8.508 6.66 1 98.31 312 ALA A CA 1
ATOM 2489 C C . ALA A 1 312 ? -6.52 -8.859 5.266 1 98.31 312 ALA A C 1
ATOM 2491 O O . ALA A 1 312 ? -6.785 -10.031 4.973 1 98.31 312 ALA A O 1
ATOM 2492 N N . ILE A 1 313 ? -6.715 -7.887 4.434 1 98.62 313 ILE A N 1
ATOM 2493 C CA . ILE A 1 313 ? -7.145 -8.086 3.053 1 98.62 313 ILE A CA 1
ATOM 2494 C C . ILE A 1 313 ? -5.938 -8.023 2.121 1 98.62 313 ILE A C 1
ATOM 2496 O O . ILE A 1 313 ? -5.281 -6.988 2.01 1 98.62 313 ILE A O 1
ATOM 2500 N N . LEU A 1 314 ? -5.629 -9.109 1.482 1 98.81 314 LEU A N 1
ATOM 2501 C CA . LEU A 1 314 ? -4.562 -9.188 0.49 1 98.81 314 LEU A CA 1
ATOM 2502 C C . LEU A 1 314 ? -5.117 -9.008 -0.919 1 98.81 314 LEU A C 1
ATOM 2504 O O . LEU A 1 314 ? -5.984 -9.773 -1.351 1 98.81 314 LEU A O 1
ATOM 2508 N N . ILE A 1 315 ? -4.625 -8.023 -1.606 1 98.5 315 ILE A N 1
ATOM 2509 C CA . ILE A 1 315 ? -5.051 -7.77 -2.979 1 98.5 315 ILE A CA 1
ATOM 2510 C C . ILE A 1 315 ? -3.947 -8.195 -3.947 1 98.5 315 ILE A C 1
ATOM 2512 O O . ILE A 1 315 ? -2.828 -7.68 -3.885 1 98.5 315 ILE A O 1
ATOM 2516 N N . ALA A 1 316 ? -4.195 -9.125 -4.746 1 98 316 ALA A N 1
ATOM 2517 C CA . ALA A 1 316 ? -3.312 -9.484 -5.852 1 98 316 ALA A CA 1
ATOM 2518 C C . ALA A 1 316 ? -3.898 -9.039 -7.191 1 98 316 ALA A C 1
ATOM 2520 O O . ALA A 1 316 ? -4.871 -9.617 -7.676 1 98 316 ALA A O 1
ATOM 2521 N N . SER A 1 317 ? -3.395 -8.008 -7.746 1 95.25 317 SER A N 1
ATOM 2522 C CA . SER A 1 317 ? -3.812 -7.41 -9.008 1 95.25 317 SER A CA 1
ATOM 2523 C C . SER A 1 317 ? -2.641 -6.746 -9.727 1 95.25 317 SER A C 1
ATOM 2525 O O . SER A 1 317 ? -1.681 -6.316 -9.086 1 95.25 317 SER A O 1
ATOM 2527 N N . LEU A 1 318 ? -2.666 -6.715 -11.055 1 93.12 318 LEU A N 1
ATOM 2528 C CA . LEU A 1 318 ? -1.636 -6.027 -11.82 1 93.12 318 LEU A CA 1
ATOM 2529 C C . LEU A 1 318 ? -1.749 -4.516 -11.648 1 93.12 318 LEU A C 1
ATOM 2531 O O . LEU A 1 318 ? -0.759 -3.795 -11.797 1 93.12 318 LEU A O 1
ATOM 2535 N N . GLN A 1 319 ? -2.963 -4.094 -11.297 1 92.06 319 GLN A N 1
ATOM 2536 C CA . GLN A 1 319 ? -3.219 -2.664 -11.148 1 92.06 319 GLN A CA 1
ATOM 2537 C C . GLN A 1 319 ? -3.268 -2.262 -9.68 1 92.06 319 GLN A C 1
ATOM 2539 O O . GLN A 1 319 ? -3.76 -3.02 -8.844 1 92.06 319 GLN A O 1
ATOM 2544 N N . ALA A 1 320 ? -2.84 -1.046 -9.414 1 94.38 320 ALA A N 1
ATOM 2545 C CA . ALA A 1 320 ? -2.83 -0.545 -8.047 1 94.38 320 ALA A CA 1
ATOM 2546 C C . ALA A 1 320 ? -4.203 -0.006 -7.648 1 94.38 320 ALA A C 1
ATOM 2548 O O . ALA A 1 320 ? -4.484 0.177 -6.461 1 94.38 320 ALA A O 1
ATOM 2549 N N . ASP A 1 321 ? -5.094 0.234 -8.586 1 93.38 321 ASP A N 1
ATOM 2550 C CA . ASP A 1 321 ? -6.324 0.994 -8.398 1 93.38 321 ASP A CA 1
ATOM 2551 C C . ASP A 1 321 ? -7.25 0.296 -7.402 1 93.38 321 ASP A C 1
ATOM 2553 O O . ASP A 1 321 ? -7.902 0.952 -6.586 1 93.38 321 ASP A O 1
ATOM 2557 N N . TYR A 1 322 ? -7.355 -0.967 -7.512 1 94.12 322 TYR A N 1
ATOM 2558 C CA . TYR A 1 322 ? -8.258 -1.707 -6.629 1 94.12 322 TYR A CA 1
ATOM 2559 C C . TYR A 1 322 ? -7.77 -1.651 -5.188 1 94.12 322 TYR A C 1
ATOM 2561 O O . TYR A 1 322 ? -8.57 -1.457 -4.266 1 94.12 322 TYR A O 1
ATOM 2569 N N . TYR A 1 323 ? -6.461 -1.799 -5 1 96.88 323 TYR A N 1
ATOM 2570 C CA . TYR A 1 323 ? -5.836 -1.646 -3.691 1 96.88 323 TYR A CA 1
ATOM 2571 C C . TYR A 1 323 ? -6.109 -0.262 -3.115 1 96.88 323 TYR A C 1
ATOM 2573 O O . TYR A 1 323 ? -6.574 -0.135 -1.979 1 96.88 323 TYR A O 1
ATOM 2581 N N . ASP A 1 324 ? -5.863 0.733 -3.92 1 96.44 324 ASP A N 1
ATOM 2582 C CA . ASP A 1 324 ? -6.039 2.113 -3.479 1 96.44 324 ASP A CA 1
ATOM 2583 C C . ASP A 1 324 ? -7.484 2.381 -3.066 1 96.44 324 ASP A C 1
ATOM 2585 O O . ASP A 1 324 ? -7.734 3.008 -2.035 1 96.44 324 ASP A O 1
ATOM 2589 N N . ARG A 1 325 ? -8.383 1.875 -3.852 1 95.44 325 ARG A N 1
ATOM 2590 C CA . ARG A 1 325 ? -9.797 2.121 -3.598 1 95.44 325 ARG A CA 1
ATOM 2591 C C . ARG A 1 325 ? -10.258 1.422 -2.322 1 95.44 325 ARG A C 1
ATOM 2593 O O . ARG A 1 325 ? -10.93 2.023 -1.486 1 95.44 325 ARG A O 1
ATOM 2600 N N . ILE A 1 326 ? -9.914 0.173 -2.143 1 97 326 ILE A N 1
ATOM 2601 C CA . ILE A 1 326 ? -10.336 -0.595 -0.977 1 97 326 ILE A CA 1
ATOM 2602 C C . ILE A 1 326 ? -9.648 -0.053 0.275 1 97 326 ILE A C 1
ATOM 2604 O O . ILE A 1 326 ? -10.289 0.126 1.313 1 97 326 ILE A O 1
ATOM 2608 N N . LYS A 1 327 ? -8.344 0.187 0.156 1 97.5 327 LYS A N 1
ATOM 2609 C CA . LYS A 1 327 ? -7.605 0.763 1.276 1 97.5 327 LYS A CA 1
ATOM 2610 C C . LYS A 1 327 ? -8.219 2.09 1.714 1 97.5 327 LYS A C 1
ATOM 2612 O O . LYS A 1 327 ? -8.422 2.324 2.908 1 97.5 327 LYS A O 1
ATOM 2617 N N . SER A 1 328 ? -8.539 2.977 0.732 1 95.12 328 SER A N 1
ATOM 2618 C CA . SER A 1 328 ? -9.109 4.285 1.036 1 95.12 328 SER A CA 1
ATOM 2619 C C . SER A 1 328 ? -10.445 4.145 1.757 1 95.12 328 SER A C 1
ATOM 2621 O O . SER A 1 328 ? -10.758 4.926 2.662 1 95.12 328 SER A O 1
ATOM 2623 N N . THR A 1 329 ? -11.227 3.158 1.392 1 94.44 329 THR A N 1
ATOM 2624 C CA . THR A 1 329 ? -12.523 2.92 2.023 1 94.44 329 THR A CA 1
ATOM 2625 C C . THR A 1 329 ? -12.359 2.67 3.52 1 94.44 329 THR A C 1
ATOM 2627 O O . THR A 1 329 ? -13.023 3.307 4.336 1 94.44 329 THR A O 1
ATOM 2630 N N . TYR A 1 330 ? -11.422 1.882 3.885 1 95.12 330 TYR A N 1
ATOM 2631 C CA . TYR A 1 330 ? -11.273 1.501 5.285 1 95.12 330 TYR A CA 1
ATOM 2632 C C . TYR A 1 330 ? -10.406 2.506 6.039 1 95.12 330 TYR A C 1
ATOM 2634 O O . TYR A 1 330 ? -10.359 2.492 7.27 1 95.12 330 TYR A O 1
ATOM 2642 N N . TYR A 1 331 ? -9.703 3.338 5.262 1 95.12 331 TYR A N 1
ATOM 2643 C CA . TYR A 1 331 ? -8.961 4.449 5.852 1 95.12 331 TYR A CA 1
ATOM 2644 C C . TYR A 1 331 ? -9.906 5.578 6.25 1 95.12 331 TYR A C 1
ATOM 2646 O O . TYR A 1 331 ? -9.797 6.129 7.348 1 95.12 331 TYR A O 1
ATOM 2654 N N . GLU A 1 332 ? -10.844 5.859 5.426 1 93.44 332 GLU A N 1
ATOM 2655 C CA . GLU A 1 332 ? -11.711 7.016 5.598 1 93.44 332 GLU A CA 1
ATOM 2656 C C . GLU A 1 332 ? -12.953 6.66 6.41 1 93.44 332 GLU A C 1
ATOM 2658 O O . GLU A 1 332 ? -13.625 7.547 6.941 1 93.44 332 GLU A O 1
ATOM 2663 N N . HIS A 1 333 ? -13.242 5.332 6.492 1 92.81 333 HIS A N 1
ATOM 2664 C CA . HIS A 1 333 ? -14.445 4.902 7.199 1 92.81 333 HIS A CA 1
ATOM 2665 C C . HIS A 1 333 ? -14.148 3.717 8.117 1 92.81 333 HIS A C 1
ATOM 2667 O O . HIS A 1 333 ? -13.375 2.826 7.754 1 92.81 333 HIS A O 1
ATOM 2673 N N . ALA A 1 334 ? -14.773 3.727 9.234 1 93 334 ALA A N 1
ATOM 2674 C CA . ALA A 1 334 ? -14.641 2.598 10.156 1 93 334 ALA A CA 1
ATOM 2675 C C . ALA A 1 334 ? -15.406 1.382 9.641 1 93 334 ALA A C 1
ATOM 2677 O O . ALA A 1 334 ? -16.484 1.521 9.07 1 93 334 ALA A O 1
ATOM 2678 N N . ALA A 1 335 ? -14.828 0.214 9.797 1 93.69 335 ALA A N 1
ATOM 2679 C CA . ALA A 1 335 ? -15.539 -1.022 9.484 1 93.69 335 ALA A CA 1
ATOM 2680 C C . ALA A 1 335 ? -16.688 -1.252 10.469 1 93.69 335 ALA A C 1
ATOM 2682 O O . ALA A 1 335 ? -16.547 -1.008 11.664 1 93.69 335 ALA A O 1
ATOM 2683 N N . LYS A 1 336 ? -17.781 -1.714 9.945 1 90.06 336 LYS A N 1
ATOM 2684 C CA . LYS A 1 336 ? -18.891 -2.082 10.828 1 90.06 336 LYS A CA 1
ATOM 2685 C C . LYS A 1 336 ? -18.453 -3.162 11.82 1 90.06 336 LYS A C 1
ATOM 2687 O O . LYS A 1 336 ? -17.812 -4.145 11.438 1 90.06 336 LYS A O 1
ATOM 2692 N N . GLY A 1 337 ? -18.719 -2.982 13.117 1 85.56 337 GLY A N 1
ATOM 2693 C CA . GLY A 1 337 ? -18.312 -3.9 14.172 1 85.56 337 GLY A CA 1
ATOM 2694 C C . GLY A 1 337 ? -17.031 -3.465 14.867 1 85.56 337 GLY A C 1
ATOM 2695 O O . GLY A 1 337 ? -16.688 -4.008 15.922 1 85.56 337 GLY A O 1
ATOM 2696 N N . GLY A 1 338 ? -16.25 -2.467 14.227 1 83.12 338 GLY A N 1
ATOM 2697 C CA . GLY A 1 338 ? -15.133 -1.819 14.898 1 83.12 338 GLY A CA 1
ATOM 2698 C C . GLY A 1 338 ? -13.828 -2.566 14.727 1 83.12 338 GLY A C 1
ATOM 2699 O O . GLY A 1 338 ? -12.812 -2.197 15.328 1 83.12 338 GLY A O 1
ATOM 2700 N N . GLY A 1 339 ? -13.812 -3.695 14.023 1 88.5 339 GLY A N 1
ATOM 2701 C CA . GLY A 1 339 ? -12.578 -4.441 13.805 1 88.5 339 GLY A CA 1
ATOM 2702 C C . GLY A 1 339 ? -11.586 -3.703 12.93 1 88.5 339 GLY A C 1
ATOM 2703 O O . GLY A 1 339 ? -11.977 -2.969 12.016 1 88.5 339 GLY A O 1
ATOM 2704 N N . MET A 1 340 ? -10.312 -3.926 13.195 1 93.31 340 MET A N 1
ATOM 2705 C CA . MET A 1 340 ? -9.258 -3.348 12.383 1 93.31 340 MET A CA 1
ATOM 2706 C C . MET A 1 340 ? -9.141 -4.078 11.047 1 93.31 340 MET A C 1
ATOM 2708 O O . MET A 1 340 ? -9.117 -5.309 11.008 1 93.31 340 MET A O 1
ATOM 2712 N N . VAL A 1 341 ? -9.133 -3.256 10 1 97.25 341 VAL A N 1
ATOM 2713 C CA . VAL A 1 341 ? -9.023 -3.834 8.672 1 97.25 341 VAL A CA 1
ATOM 2714 C C . VAL A 1 341 ? -7.777 -3.287 7.973 1 97.25 341 VAL A C 1
ATOM 2716 O O . VAL A 1 341 ? -7.699 -2.094 7.672 1 97.25 341 VAL A O 1
ATOM 2719 N N . GLY A 1 342 ? -6.797 -4.137 7.809 1 98.12 342 GLY A N 1
ATOM 2720 C CA . GLY A 1 342 ? -5.637 -3.781 7.008 1 98.12 342 GLY A CA 1
ATOM 2721 C C . GLY A 1 342 ? -5.742 -4.246 5.566 1 98.12 342 GLY A C 1
ATOM 2722 O O . GLY A 1 342 ? -6.242 -5.34 5.297 1 98.12 342 GLY A O 1
ATOM 2723 N N . VAL A 1 343 ? -5.363 -3.418 4.621 1 98.69 343 VAL A N 1
ATOM 2724 C CA . VAL A 1 343 ? -5.375 -3.734 3.195 1 98.69 343 VAL A CA 1
ATOM 2725 C C . VAL A 1 343 ? -3.953 -3.695 2.645 1 98.69 343 VAL A C 1
ATOM 2727 O O . VAL A 1 343 ? -3.213 -2.738 2.883 1 98.69 343 VAL A O 1
ATOM 2730 N N . PHE A 1 344 ? -3.623 -4.754 1.917 1 98.69 344 PHE A N 1
ATOM 2731 C CA . PHE A 1 344 ? -2.234 -4.895 1.495 1 98.69 344 PHE A CA 1
ATOM 2732 C C . PHE A 1 344 ? -2.152 -5.379 0.053 1 98.69 344 PHE A C 1
ATOM 2734 O O . PHE A 1 344 ? -2.982 -6.18 -0.387 1 98.69 344 PHE A O 1
ATOM 2741 N N . GLN A 1 345 ? -1.201 -4.918 -0.676 1 98.56 345 GLN A N 1
ATOM 2742 C CA . GLN A 1 345 ? -0.861 -5.359 -2.025 1 98.56 345 GLN A CA 1
ATOM 2743 C C . GLN A 1 345 ? 0.646 -5.535 -2.184 1 98.56 345 GLN A C 1
ATOM 2745 O O . GLN A 1 345 ? 1.393 -4.555 -2.184 1 98.56 345 GLN A O 1
ATOM 2750 N N . PRO A 1 346 ? 1.062 -6.758 -2.338 1 97.94 346 PRO A N 1
ATOM 2751 C CA . PRO A 1 346 ? 2.508 -6.984 -2.373 1 97.94 346 PRO A CA 1
ATOM 2752 C C . PRO A 1 346 ? 3.189 -6.27 -3.537 1 97.94 346 PRO A C 1
ATOM 2754 O O . PRO A 1 346 ? 4.27 -5.695 -3.367 1 97.94 346 PRO A O 1
ATOM 2757 N N . SER A 1 347 ? 2.568 -6.301 -4.68 1 96.44 347 SER A N 1
ATOM 2758 C CA . SER A 1 347 ? 3.154 -5.664 -5.855 1 96.44 347 SER A CA 1
ATOM 2759 C C . SER A 1 347 ? 2.094 -5.371 -6.914 1 96.44 347 SER A C 1
ATOM 2761 O O . SER A 1 347 ? 0.964 -5.855 -6.82 1 96.44 347 SER A O 1
ATOM 2763 N N . HIS A 1 348 ? 2.406 -4.508 -7.781 1 94.62 348 HIS A N 1
ATOM 2764 C CA . HIS A 1 348 ? 1.64 -4.25 -8.992 1 94.62 348 HIS A CA 1
ATOM 2765 C C . HIS A 1 348 ? 2.549 -3.803 -10.133 1 94.62 348 HIS A C 1
ATOM 2767 O O . HIS A 1 348 ? 3.438 -2.973 -9.938 1 94.62 348 HIS A O 1
ATOM 2773 N N . GLU A 1 349 ? 2.465 -4.41 -11.258 1 91.38 349 GLU A N 1
ATOM 2774 C CA . GLU A 1 349 ? 3.373 -4.102 -12.359 1 91.38 349 GLU A CA 1
ATOM 2775 C C . GLU A 1 349 ? 2.615 -3.523 -13.547 1 91.38 349 GLU A C 1
ATOM 2777 O O . GLU A 1 349 ? 3.184 -3.359 -14.633 1 91.38 349 GLU A O 1
ATOM 2782 N N . GLU A 1 350 ? 1.329 -3.273 -13.453 1 87.31 350 GLU A N 1
ATOM 2783 C CA . GLU A 1 350 ? 0.432 -2.559 -14.359 1 87.31 350 GLU A CA 1
ATOM 2784 C C . GLU A 1 350 ? 0.131 -3.383 -15.609 1 87.31 350 GLU A C 1
ATOM 2786 O O . GLU A 1 350 ? -0.916 -3.209 -16.234 1 87.31 350 GLU A O 1
ATOM 2791 N N . ARG A 1 351 ? 1.071 -4.27 -15.992 1 86 351 ARG A N 1
ATOM 2792 C CA . ARG A 1 351 ? 0.843 -5.137 -17.141 1 86 351 ARG A CA 1
ATOM 2793 C C . ARG A 1 351 ? 1.457 -6.512 -16.922 1 86 351 ARG A C 1
ATOM 2795 O O . ARG A 1 351 ? 2.336 -6.676 -16.078 1 86 351 ARG A O 1
ATOM 2802 N N . GLN A 1 352 ? 0.913 -7.41 -17.656 1 86.62 352 GLN A N 1
ATOM 2803 C CA . GLN A 1 352 ? 1.512 -8.742 -17.672 1 86.62 352 GLN A CA 1
ATOM 2804 C C . GLN A 1 352 ? 2.836 -8.742 -18.422 1 86.62 352 GLN A C 1
ATOM 2806 O O . GLN A 1 352 ? 2.928 -8.195 -19.531 1 86.62 352 GLN A O 1
ATOM 2811 N N . ILE A 1 353 ? 3.844 -9.273 -17.766 1 85.94 353 ILE A N 1
ATOM 2812 C CA . ILE A 1 353 ? 5.16 -9.352 -18.391 1 85.94 353 ILE A CA 1
ATOM 2813 C C . ILE A 1 353 ? 5.57 -10.812 -18.547 1 85.94 353 ILE A C 1
ATOM 2815 O O . ILE A 1 353 ? 5.598 -11.562 -17.562 1 85.94 353 ILE A O 1
ATOM 2819 N N . MET A 1 354 ? 5.785 -11.211 -19.766 1 84.25 354 MET A N 1
ATOM 2820 C CA . MET A 1 354 ? 6.145 -12.602 -20.047 1 84.25 354 MET A CA 1
ATOM 2821 C C . MET A 1 354 ? 7.66 -12.766 -20.094 1 84.25 354 MET A C 1
ATOM 2823 O O . MET A 1 354 ? 8.383 -11.859 -20.5 1 84.25 354 MET A O 1
ATOM 2827 N N . GLY A 1 355 ? 8.148 -13.859 -19.609 1 86.5 355 GLY A N 1
ATOM 2828 C CA . GLY A 1 355 ? 9.539 -14.242 -19.797 1 86.5 355 GLY A CA 1
ATOM 2829 C C . GLY A 1 355 ? 10.484 -13.555 -18.828 1 86.5 355 GLY A C 1
ATOM 2830 O O . GLY A 1 355 ? 11.695 -13.539 -19.047 1 86.5 355 GLY A O 1
ATOM 2831 N N . GLN A 1 356 ? 9.984 -12.945 -17.797 1 91.44 356 GLN A N 1
ATOM 2832 C CA . GLN A 1 356 ? 10.844 -12.273 -16.828 1 91.44 356 GLN A CA 1
ATOM 2833 C C . GLN A 1 356 ? 10.758 -12.953 -15.469 1 91.44 356 GLN A C 1
ATOM 2835 O O . GLN A 1 356 ? 9.68 -13.031 -14.875 1 91.44 356 GLN A O 1
ATOM 2840 N N . ARG A 1 357 ? 11.859 -13.289 -15.031 1 93.56 357 ARG A N 1
ATOM 2841 C CA . ARG A 1 357 ? 11.945 -14.062 -13.797 1 93.56 357 ARG A CA 1
ATOM 2842 C C . ARG A 1 357 ? 11.398 -13.273 -12.617 1 93.56 357 ARG A C 1
ATOM 2844 O O . ARG A 1 357 ? 10.586 -13.781 -11.844 1 93.56 357 ARG A O 1
ATOM 2851 N N . PRO A 1 358 ? 11.766 -11.961 -12.461 1 93.44 358 PRO A N 1
ATOM 2852 C CA . PRO A 1 358 ? 11.242 -11.227 -11.305 1 93.44 358 PRO A CA 1
ATOM 2853 C C . PRO A 1 358 ? 9.719 -11.117 -11.32 1 93.44 358 PRO A C 1
ATOM 2855 O O . PRO A 1 358 ? 9.078 -11.18 -10.266 1 93.44 358 PRO A O 1
ATOM 2858 N N . HIS A 1 359 ? 9.195 -10.984 -12.508 1 95.12 359 HIS A N 1
ATOM 2859 C CA . HIS A 1 359 ? 7.742 -10.93 -12.641 1 95.12 359 HIS A CA 1
ATOM 2860 C C . HIS A 1 359 ? 7.094 -12.219 -12.164 1 95.12 359 HIS A C 1
ATOM 2862 O O . HIS A 1 359 ? 6.117 -12.195 -11.414 1 95.12 359 HIS A O 1
ATOM 2868 N N . ASN A 1 360 ? 7.641 -13.32 -12.547 1 96.81 360 ASN A N 1
ATOM 2869 C CA . ASN A 1 360 ? 7.105 -14.625 -12.156 1 96.81 360 ASN A CA 1
ATOM 2870 C C . ASN A 1 360 ? 7.312 -14.898 -10.672 1 96.81 360 ASN A C 1
ATOM 2872 O O . ASN A 1 360 ? 6.484 -15.555 -10.031 1 96.81 360 ASN A O 1
ATOM 2876 N N . GLN A 1 361 ? 8.438 -14.414 -10.148 1 96.75 361 GLN A N 1
ATOM 2877 C CA . GLN A 1 361 ? 8.672 -14.57 -8.719 1 96.75 361 GLN A CA 1
ATOM 2878 C C . GLN A 1 361 ? 7.598 -13.867 -7.902 1 96.75 361 GLN A C 1
ATOM 2880 O O . GLN A 1 361 ? 7.066 -14.43 -6.945 1 96.75 361 GLN A O 1
ATOM 2885 N N . LYS A 1 362 ? 7.285 -12.703 -8.266 1 96.94 362 LYS A N 1
ATOM 2886 C CA . LYS A 1 362 ? 6.242 -11.953 -7.574 1 96.94 362 LYS A CA 1
ATOM 2887 C C . LYS A 1 362 ? 4.883 -12.625 -7.727 1 96.94 362 LYS A C 1
ATOM 2889 O O . LYS A 1 362 ? 4.121 -12.719 -6.762 1 96.94 362 LYS A O 1
ATOM 2894 N N . ALA A 1 363 ? 4.613 -13.062 -8.938 1 97.25 363 ALA A N 1
ATOM 2895 C CA . ALA A 1 363 ? 3.357 -13.773 -9.18 1 97.25 363 ALA A CA 1
ATOM 2896 C C . ALA A 1 363 ? 3.254 -15.023 -8.305 1 97.25 363 ALA A C 1
ATOM 2898 O O . ALA A 1 363 ? 2.219 -15.266 -7.68 1 97.25 363 ALA A O 1
ATOM 2899 N N . LEU A 1 364 ? 4.309 -15.781 -8.281 1 98 364 LEU A N 1
ATOM 2900 C CA . LEU A 1 364 ? 4.316 -17 -7.477 1 98 364 LEU A CA 1
ATOM 2901 C C . LEU A 1 364 ? 4.133 -16.672 -6 1 98 364 LEU A C 1
ATOM 2903 O O . LEU A 1 364 ? 3.359 -17.328 -5.305 1 98 364 LEU A O 1
ATOM 2907 N N . ALA A 1 365 ? 4.84 -15.688 -5.539 1 98.06 365 ALA A N 1
ATOM 2908 C CA . ALA A 1 365 ? 4.707 -15.281 -4.145 1 98.06 365 ALA A CA 1
ATOM 2909 C C . ALA A 1 365 ? 3.264 -14.914 -3.814 1 98.06 365 ALA A C 1
ATOM 2911 O O . ALA A 1 365 ? 2.74 -15.305 -2.77 1 98.06 365 ALA A O 1
ATOM 2912 N N . GLU A 1 366 ? 2.645 -14.234 -4.691 1 98.56 366 GLU A N 1
ATOM 2913 C CA . GLU A 1 366 ? 1.269 -13.805 -4.461 1 98.56 366 GLU A CA 1
ATOM 2914 C C . GLU A 1 366 ? 0.306 -14.984 -4.492 1 98.56 366 GLU A C 1
ATOM 2916 O O . GLU A 1 366 ? -0.681 -15.008 -3.754 1 98.56 366 GLU A O 1
ATOM 2921 N N . ILE A 1 367 ? 0.548 -15.922 -5.375 1 98.5 367 ILE A N 1
ATOM 2922 C CA . ILE A 1 367 ? -0.265 -17.125 -5.395 1 98.5 367 ILE A CA 1
ATOM 2923 C C . ILE A 1 367 ? -0.204 -17.812 -4.031 1 98.5 367 ILE A C 1
ATOM 2925 O O . ILE A 1 367 ? -1.234 -18.219 -3.484 1 98.5 367 ILE A O 1
ATOM 2929 N N . TYR A 1 368 ? 0.969 -17.922 -3.479 1 98.25 368 TYR A N 1
ATOM 2930 C CA . TYR A 1 368 ? 1.122 -18.562 -2.178 1 98.25 368 TYR A CA 1
ATOM 2931 C C . TYR A 1 368 ? 0.502 -17.719 -1.073 1 98.25 368 TYR A C 1
ATOM 2933 O O . TYR A 1 368 ? -0.165 -18.25 -0.18 1 98.25 368 TYR A O 1
ATOM 2941 N N . LEU A 1 369 ? 0.742 -16.438 -1.109 1 98.56 369 LEU A N 1
ATOM 2942 C CA . LEU A 1 369 ? 0.136 -15.586 -0.099 1 98.56 369 LEU A CA 1
ATOM 2943 C C . LEU A 1 369 ? -1.384 -15.695 -0.128 1 98.56 369 LEU A C 1
ATOM 2945 O O . LEU A 1 369 ? -2.025 -15.781 0.922 1 98.56 369 LEU A O 1
ATOM 2949 N N . LEU A 1 370 ? -1.967 -15.695 -1.319 1 98.5 370 LEU A N 1
ATOM 2950 C CA . LEU A 1 370 ? -3.402 -15.914 -1.455 1 98.5 370 LEU A CA 1
ATOM 2951 C C . LEU A 1 370 ? -3.809 -17.266 -0.86 1 98.5 370 LEU A C 1
ATOM 2953 O O . LEU A 1 370 ? -4.844 -17.359 -0.199 1 98.5 370 LEU A O 1
ATOM 2957 N N . SER A 1 371 ? -3.01 -18.219 -1.082 1 97.75 371 SER A N 1
ATOM 2958 C CA . SER A 1 371 ? -3.336 -19.562 -0.616 1 97.75 371 SER A CA 1
ATOM 2959 C C . SER A 1 371 ? -3.303 -19.641 0.906 1 97.75 371 SER A C 1
ATOM 2961 O O . SER A 1 371 ? -3.816 -20.594 1.494 1 97.75 371 SER A O 1
ATOM 2963 N N . PHE A 1 372 ? -2.713 -18.703 1.598 1 97.75 372 PHE A N 1
ATOM 2964 C CA . PHE A 1 372 ? -2.646 -18.688 3.055 1 97.75 372 PHE A CA 1
ATOM 2965 C C . PHE A 1 372 ? -3.855 -17.969 3.639 1 97.75 372 PHE A C 1
ATOM 2967 O O . PHE A 1 372 ? -3.955 -17.797 4.855 1 97.75 372 PHE A O 1
ATOM 2974 N N . SER A 1 373 ? -4.816 -17.594 2.85 1 97.19 373 SER A N 1
ATOM 2975 C CA . SER A 1 373 ? -5.992 -16.844 3.291 1 97.19 373 SER A CA 1
ATOM 2976 C C . SER A 1 373 ? -7.074 -17.781 3.809 1 97.19 373 SER A C 1
ATOM 2978 O O . SER A 1 373 ? -7.074 -18.984 3.49 1 97.19 373 SER A O 1
ATOM 2980 N N . ASP A 1 374 ? -7.953 -17.25 4.594 1 96.5 374 ASP A N 1
ATOM 2981 C CA . ASP A 1 374 ? -9.109 -17.969 5.117 1 96.5 374 ASP A CA 1
ATOM 2982 C C . ASP A 1 374 ? -10.266 -17.953 4.117 1 96.5 374 ASP A C 1
ATOM 2984 O O . ASP A 1 374 ? -11.094 -18.859 4.109 1 96.5 374 ASP A O 1
ATOM 2988 N N . VAL A 1 375 ? -10.312 -16.906 3.383 1 96.94 375 VAL A N 1
ATOM 2989 C CA . VAL A 1 375 ? -11.344 -16.688 2.373 1 96.94 375 VAL A CA 1
ATOM 2990 C C . VAL A 1 375 ? -10.711 -16.172 1.086 1 96.94 375 VAL A C 1
ATOM 2992 O O . VAL A 1 375 ? -9.766 -15.375 1.13 1 96.94 375 VAL A O 1
ATOM 2995 N N . LEU A 1 376 ? -11.25 -16.656 -0.035 1 97.88 376 LEU A N 1
ATOM 2996 C CA . LEU A 1 376 ? -10.719 -16.203 -1.321 1 97.88 376 LEU A CA 1
ATOM 2997 C C . LEU A 1 376 ? -11.836 -15.656 -2.207 1 97.88 376 LEU A C 1
ATOM 2999 O O . LEU A 1 376 ? -12.852 -16.328 -2.414 1 97.88 376 LEU A O 1
ATOM 3003 N N . LEU A 1 377 ? -11.664 -14.453 -2.637 1 98.12 377 LEU A N 1
ATOM 3004 C CA . LEU A 1 377 ? -12.453 -13.812 -3.682 1 98.12 377 LEU A CA 1
ATOM 3005 C C . LEU A 1 377 ? -11.633 -13.625 -4.953 1 98.12 377 LEU A C 1
ATOM 3007 O O . LEU A 1 377 ? -10.656 -12.867 -4.961 1 98.12 377 LEU A O 1
ATOM 3011 N N . THR A 1 378 ? -11.984 -14.305 -6.023 1 96.75 378 THR A N 1
ATOM 3012 C CA . THR A 1 378 ? -11.172 -14.281 -7.234 1 96.75 378 THR A CA 1
ATOM 3013 C C . THR A 1 378 ? -12.023 -13.93 -8.453 1 96.75 378 THR A C 1
ATOM 3015 O O . THR A 1 378 ? -13.25 -14.062 -8.422 1 96.75 378 THR A O 1
ATOM 3018 N N . THR A 1 379 ? -11.398 -13.43 -9.445 1 93.69 379 THR A N 1
ATOM 3019 C CA . THR A 1 379 ? -12.086 -13.281 -10.727 1 93.69 379 THR A CA 1
ATOM 3020 C C . THR A 1 379 ? -12.258 -14.633 -11.406 1 93.69 379 THR A C 1
ATOM 3022 O O . THR A 1 379 ? -11.391 -15.5 -11.305 1 93.69 379 THR A O 1
ATOM 3025 N N . GLY A 1 380 ? -13.359 -14.766 -12.086 1 91.31 380 GLY A N 1
ATOM 3026 C CA . GLY A 1 380 ? -13.602 -15.992 -12.836 1 91.31 380 GLY A CA 1
ATOM 3027 C C . GLY A 1 380 ? -12.625 -16.188 -13.984 1 91.31 380 GLY A C 1
ATOM 3028 O O . GLY A 1 380 ? -12.062 -15.211 -14.492 1 91.31 380 GLY A O 1
ATOM 3029 N N . ALA A 1 381 ? -12.367 -17.453 -14.312 1 90.12 381 ALA A N 1
ATOM 3030 C CA . ALA A 1 381 ? -11.555 -17.875 -15.453 1 90.12 381 ALA A CA 1
ATOM 3031 C C . ALA A 1 381 ? -10.086 -17.516 -15.25 1 90.12 381 ALA A C 1
ATOM 3033 O O . ALA A 1 381 ? -9.328 -17.406 -16.219 1 90.12 381 ALA A O 1
ATOM 3034 N N . SER A 1 382 ? -9.727 -17.25 -14.047 1 92.62 382 SER A N 1
ATOM 3035 C CA . SER A 1 382 ? -8.344 -16.891 -13.766 1 92.62 382 SER A CA 1
ATOM 3036 C C . SER A 1 382 ? -7.559 -18.109 -13.258 1 92.62 382 SER A C 1
ATOM 3038 O O . SER A 1 382 ? -7.832 -18.609 -12.164 1 92.62 382 SER A O 1
ATOM 3040 N N . THR A 1 383 ? -6.57 -18.453 -14 1 95 383 THR A N 1
ATOM 3041 C CA . THR A 1 383 ? -5.734 -19.578 -13.586 1 95 383 THR A CA 1
ATOM 3042 C C . THR A 1 383 ? -4.902 -19.219 -12.359 1 95 383 THR A C 1
ATOM 3044 O O . THR A 1 383 ? -4.539 -20.078 -11.57 1 95 383 THR A O 1
ATOM 3047 N N . PHE A 1 384 ? -4.684 -17.906 -12.234 1 95.5 384 PHE A N 1
ATOM 3048 C CA . PHE A 1 384 ? -4.043 -17.391 -11.023 1 95.5 384 PHE A CA 1
ATOM 3049 C C . PHE A 1 384 ? -4.891 -17.688 -9.797 1 95.5 384 PHE A C 1
ATOM 3051 O O . PHE A 1 384 ? -4.395 -18.219 -8.805 1 95.5 384 PHE A O 1
ATOM 3058 N N . GLY A 1 385 ? -6.121 -17.438 -9.883 1 96.56 385 GLY A N 1
ATOM 3059 C CA . GLY A 1 385 ? -7.074 -17.719 -8.82 1 96.56 385 GLY A CA 1
ATOM 3060 C C . GLY A 1 385 ? -7.262 -19.203 -8.57 1 96.56 385 GLY A C 1
ATOM 3061 O O . GLY A 1 385 ? -7.32 -19.656 -7.422 1 96.56 385 GLY A O 1
ATOM 3062 N N . TYR A 1 386 ? -7.285 -20 -9.664 1 96.69 386 TYR A N 1
ATOM 3063 C CA . TYR A 1 386 ? -7.438 -21.453 -9.555 1 96.69 386 TYR A CA 1
ATOM 3064 C C . TYR A 1 386 ? -6.305 -22.062 -8.742 1 96.69 386 TYR A C 1
ATOM 3066 O O . TYR A 1 386 ? -6.539 -22.859 -7.832 1 96.69 386 TYR A O 1
ATOM 3074 N N . MET A 1 387 ? -5.148 -21.609 -9.062 1 97.62 387 MET A N 1
ATOM 3075 C CA . MET A 1 387 ? -3.988 -22.188 -8.383 1 97.62 387 MET A CA 1
ATOM 3076 C C . MET A 1 387 ? -3.975 -21.812 -6.91 1 97.62 387 MET A C 1
ATOM 3078 O O . MET A 1 387 ? -3.703 -22.656 -6.051 1 97.62 387 MET A O 1
ATOM 3082 N N . SER A 1 388 ? -4.301 -20.594 -6.633 1 97.81 388 SER A N 1
ATOM 3083 C CA . SER A 1 388 ? -4.336 -20.141 -5.246 1 97.81 388 SER A CA 1
ATOM 3084 C C . SER A 1 388 ? -5.363 -20.922 -4.434 1 97.81 388 SER A C 1
ATOM 3086 O O . SER A 1 388 ? -5.066 -21.375 -3.33 1 97.81 388 SER A O 1
ATOM 3088 N N . SER A 1 389 ? -6.52 -21.094 -5.012 1 96.81 389 SER A N 1
ATOM 3089 C CA . SER A 1 389 ? -7.586 -21.797 -4.316 1 96.81 389 SER A CA 1
ATOM 3090 C C . SER A 1 389 ? -7.234 -23.281 -4.133 1 96.81 389 SER A C 1
ATOM 3092 O O . SER A 1 389 ? -7.527 -23.859 -3.088 1 96.81 389 SER A O 1
ATOM 3094 N N . SER A 1 390 ? -6.617 -23.859 -5.113 1 96.44 390 SER A N 1
ATOM 3095 C CA . SER A 1 390 ? -6.219 -25.25 -5.027 1 96.44 390 SER A CA 1
ATOM 3096 C C . SER A 1 390 ? -5.184 -25.469 -3.928 1 96.44 390 SER A C 1
ATOM 3098 O O . SER A 1 390 ? -5.312 -26.375 -3.113 1 96.44 390 SER A O 1
ATOM 3100 N N . LEU A 1 391 ? -4.211 -24.578 -3.9 1 96.88 391 LEU A N 1
ATOM 3101 C CA . LEU A 1 391 ? -3.184 -24.703 -2.871 1 96.88 391 LEU A CA 1
ATOM 3102 C C . LEU A 1 391 ? -3.771 -24.484 -1.483 1 96.88 391 LEU A C 1
ATOM 3104 O O . LEU A 1 391 ? -3.363 -25.125 -0.517 1 96.88 391 LEU A O 1
ATOM 3108 N N . ALA A 1 392 ? -4.711 -23.625 -1.4 1 96.19 392 ALA A N 1
ATOM 3109 C CA . ALA A 1 392 ? -5.34 -23.281 -0.125 1 96.19 392 ALA A CA 1
ATOM 3110 C C . ALA A 1 392 ? -6.246 -24.422 0.355 1 96.19 392 ALA A C 1
ATOM 3112 O O . ALA A 1 392 ? -6.484 -24.562 1.556 1 96.19 392 ALA A O 1
ATOM 3113 N N . GLY A 1 393 ? -6.758 -25.172 -0.569 1 94.56 393 GLY A N 1
ATOM 3114 C CA . GLY A 1 393 ? -7.809 -26.109 -0.235 1 94.56 393 GLY A CA 1
ATOM 3115 C C . GLY A 1 393 ? -9.133 -25.438 0.09 1 94.56 393 GLY A C 1
ATOM 3116 O O . GLY A 1 393 ? -9.844 -25.859 1.001 1 94.56 393 GLY A O 1
ATOM 3117 N N . LEU A 1 394 ? -9.414 -24.312 -0.617 1 94.44 394 LEU A N 1
ATOM 3118 C CA . LEU A 1 394 ? -10.602 -23.516 -0.363 1 94.44 394 LEU A CA 1
ATOM 3119 C C . LEU A 1 394 ? -11.414 -23.328 -1.641 1 94.44 394 LEU A C 1
ATOM 3121 O O . LEU A 1 394 ? -10.852 -23.109 -2.715 1 94.44 394 LEU A O 1
ATOM 3125 N N . ARG A 1 395 ? -12.727 -23.438 -1.453 1 93.81 395 ARG A N 1
ATOM 3126 C CA . ARG A 1 395 ? -13.594 -23 -2.539 1 93.81 395 ARG A CA 1
ATOM 3127 C C . ARG A 1 395 ? -13.641 -21.469 -2.613 1 93.81 395 ARG A C 1
ATOM 3129 O O . ARG A 1 395 ? -14.055 -20.812 -1.656 1 93.81 395 ARG A O 1
ATOM 3136 N N . PRO A 1 396 ? -13.289 -20.938 -3.717 1 96.5 396 PRO A N 1
ATOM 3137 C CA . PRO A 1 396 ? -13.32 -19.484 -3.814 1 96.5 396 PRO A CA 1
ATOM 3138 C C . PRO A 1 396 ? -14.711 -18.938 -4.152 1 96.5 396 PRO A C 1
ATOM 3140 O O . PRO A 1 396 ? -15.57 -19.703 -4.605 1 96.5 396 PRO A O 1
ATOM 3143 N N . THR A 1 397 ? -14.938 -17.719 -3.779 1 97.81 397 THR A N 1
ATOM 3144 C CA . THR A 1 397 ? -16.016 -16.938 -4.383 1 97.81 397 THR A CA 1
ATOM 3145 C C . THR A 1 397 ? -15.523 -16.234 -5.648 1 97.81 397 THR A C 1
ATOM 3147 O O . THR A 1 397 ? -14.469 -15.594 -5.641 1 97.81 397 THR A O 1
ATOM 3150 N N . MET A 1 398 ? -16.266 -16.359 -6.719 1 95.75 398 MET A N 1
ATOM 3151 C CA . MET A 1 398 ? -15.742 -15.914 -8.008 1 95.75 398 MET A CA 1
ATOM 3152 C C . MET A 1 398 ? -16.562 -14.742 -8.539 1 95.75 398 MET A C 1
ATOM 3154 O O . MET A 1 398 ? -17.781 -14.797 -8.57 1 95.75 398 MET A O 1
ATOM 3158 N N . LEU A 1 399 ? -15.867 -13.727 -8.898 1 93.69 399 LEU A N 1
ATOM 3159 C CA . LEU A 1 399 ? -16.484 -12.617 -9.617 1 93.69 399 LEU A CA 1
ATOM 3160 C C . LEU A 1 399 ? -16.719 -12.969 -11.078 1 93.69 399 LEU A C 1
ATOM 3162 O O . LEU A 1 399 ? -15.789 -13.383 -11.781 1 93.69 399 LEU A O 1
ATOM 3166 N N . MET A 1 400 ? -17.891 -12.797 -11.453 1 86.75 400 MET A N 1
ATOM 3167 C CA . MET A 1 400 ? -18.234 -13.148 -12.82 1 86.75 400 MET A CA 1
ATOM 3168 C C . MET A 1 400 ? -18.016 -11.961 -13.766 1 86.75 400 MET A C 1
ATOM 3170 O O . MET A 1 400 ? -18.109 -10.805 -13.344 1 86.75 400 MET A O 1
ATOM 3174 N N . VAL A 1 401 ? -17.766 -12.289 -14.953 1 75.81 401 VAL A N 1
ATOM 3175 C CA . VAL A 1 401 ? -17.516 -11.258 -15.961 1 75.81 401 VAL A CA 1
ATOM 3176 C C . VAL A 1 401 ? -18.781 -10.43 -16.172 1 75.81 401 VAL A C 1
ATOM 3178 O O . VAL A 1 401 ? -19.859 -10.977 -16.453 1 75.81 401 VAL A O 1
ATOM 3181 N N . PRO A 1 402 ? -18.547 -9.117 -15.938 1 73.94 402 PRO A N 1
ATOM 3182 C CA . PRO A 1 402 ? -19.734 -8.297 -16.234 1 73.94 402 PRO A CA 1
ATOM 3183 C C . PRO A 1 402 ? -20.125 -8.352 -17.719 1 73.94 402 PRO A C 1
ATOM 3185 O O . PRO A 1 402 ? -19.25 -8.469 -18.578 1 73.94 402 PRO A O 1
ATOM 3188 N N . GLU A 1 403 ? -21.344 -8.531 -17.953 1 67.19 403 GLU A N 1
ATOM 3189 C CA . GLU A 1 403 ? -21.891 -8.445 -19.297 1 67.19 403 GLU A CA 1
ATOM 3190 C C . GLU A 1 403 ? -22.438 -7.047 -19.578 1 67.19 403 GLU A C 1
ATOM 3192 O O . GLU A 1 403 ? -23.234 -6.52 -18.797 1 67.19 403 GLU A O 1
ATOM 3197 N N . ASP A 1 404 ? -21.984 -6.496 -20.672 1 67.69 404 ASP A N 1
ATOM 3198 C CA . ASP A 1 404 ? -22.438 -5.195 -21.141 1 67.69 404 ASP A CA 1
ATOM 3199 C C . ASP A 1 404 ? -22.141 -4.102 -20.125 1 67.69 404 ASP A C 1
ATOM 3201 O O . ASP A 1 404 ? -22.984 -3.229 -19.875 1 67.69 404 ASP A O 1
ATOM 3205 N N . GLY A 1 405 ? -21.047 -4.27 -19.312 1 64.31 405 GLY A N 1
ATOM 3206 C CA . GLY A 1 405 ? -20.609 -3.24 -18.391 1 64.31 405 GLY A CA 1
ATOM 3207 C C . GLY A 1 405 ? -21.406 -3.217 -17.094 1 64.31 405 GLY A C 1
ATOM 3208 O O . GLY A 1 405 ? -21.219 -2.324 -16.266 1 64.31 405 GLY A O 1
ATOM 3209 N N . LYS A 1 406 ? -22.406 -4.02 -16.938 1 73.44 406 LYS A N 1
ATOM 3210 C CA . LYS A 1 406 ? -23.234 -4.074 -15.742 1 73.44 406 LYS A CA 1
ATOM 3211 C C . LYS A 1 406 ? -22.766 -5.191 -14.805 1 73.44 406 LYS A C 1
ATOM 3213 O O . LYS A 1 406 ? -22.328 -6.25 -15.266 1 73.44 406 LYS A O 1
ATOM 3218 N N . VAL A 1 407 ? -22.781 -4.867 -13.492 1 79.38 407 VAL A N 1
ATOM 3219 C CA . VAL A 1 407 ? -22.531 -5.895 -12.484 1 79.38 407 VAL A CA 1
ATOM 3220 C C . VAL A 1 407 ? -23.469 -7.07 -12.688 1 79.38 407 VAL A C 1
ATOM 3222 O O . VAL A 1 407 ? -24.688 -6.887 -12.758 1 79.38 407 VAL A O 1
ATOM 3225 N N . PRO A 1 408 ? -22.953 -8.102 -12.82 1 85.44 408 PRO A N 1
ATOM 3226 C CA . PRO A 1 408 ? -23.828 -9.266 -12.977 1 85.44 408 PRO A CA 1
ATOM 3227 C C . PRO A 1 408 ? -24.672 -9.539 -11.734 1 85.44 408 PRO A C 1
ATOM 3229 O O . PRO A 1 408 ? -24.312 -9.102 -10.633 1 85.44 408 PRO A O 1
ATOM 3232 N N . GLU A 1 409 ? -25.891 -10.117 -11.922 1 85.75 409 GLU A N 1
ATOM 3233 C CA . GLU A 1 409 ? -26.734 -10.602 -10.844 1 85.75 409 GLU A CA 1
ATOM 3234 C C . GLU A 1 409 ? -26.859 -12.125 -10.867 1 85.75 409 GLU A C 1
ATOM 3236 O O . GLU A 1 409 ? -27.422 -12.695 -11.805 1 85.75 409 GLU A O 1
ATOM 3241 N N . PRO A 1 410 ? -26.312 -12.805 -9.969 1 90.94 410 PRO A N 1
ATOM 3242 C CA . PRO A 1 410 ? -25.594 -12.359 -8.781 1 90.94 410 PRO A CA 1
ATOM 3243 C C . PRO A 1 410 ? -24.219 -11.805 -9.094 1 90.94 410 PRO A C 1
ATOM 3245 O O . PRO A 1 410 ? -23.641 -12.133 -10.141 1 90.94 410 PRO A O 1
ATOM 3248 N N . PRO A 1 411 ? -23.734 -10.961 -8.211 1 92.44 411 PRO A N 1
ATOM 3249 C CA . PRO A 1 411 ? -22.438 -10.328 -8.477 1 92.44 411 PRO A CA 1
ATOM 3250 C C . PRO A 1 411 ? -21.281 -11.32 -8.438 1 92.44 411 PRO A C 1
ATOM 3252 O O . PRO A 1 411 ? -20.188 -11.031 -8.953 1 92.44 411 PRO A O 1
ATOM 3255 N N . CYS A 1 412 ? -21.469 -12.422 -7.719 1 95.31 412 CYS A N 1
ATOM 3256 C CA . CYS A 1 412 ? -20.453 -13.469 -7.613 1 95.31 412 CYS A CA 1
ATOM 3257 C C . CYS A 1 412 ? -21.094 -14.82 -7.309 1 95.31 412 CYS A C 1
ATOM 3259 O O . CYS A 1 412 ? -22.297 -14.891 -7.012 1 95.31 412 CYS A O 1
ATOM 3261 N N . VAL A 1 413 ? -20.328 -15.844 -7.543 1 94.88 413 VAL A N 1
ATOM 3262 C CA . VAL A 1 413 ? -20.781 -17.203 -7.309 1 94.88 413 VAL A CA 1
ATOM 3263 C C . VAL A 1 413 ? -19.734 -17.984 -6.527 1 94.88 413 VAL A C 1
ATOM 3265 O O . VAL A 1 413 ? -18.531 -17.812 -6.754 1 94.88 413 VAL A O 1
ATOM 3268 N N . ARG A 1 414 ? -20.203 -18.766 -5.609 1 94.31 414 ARG A N 1
ATOM 3269 C CA . ARG A 1 414 ? -19.297 -19.672 -4.926 1 94.31 414 ARG A CA 1
ATOM 3270 C C . ARG A 1 414 ? -18.953 -20.875 -5.805 1 94.31 414 ARG A C 1
ATOM 3272 O O . ARG A 1 414 ? -19.844 -21.531 -6.344 1 94.31 414 ARG A O 1
ATOM 3279 N N . ALA A 1 415 ? -17.688 -21.125 -5.938 1 92.75 415 ALA A N 1
ATOM 3280 C CA . ALA A 1 415 ? -17.266 -22.266 -6.754 1 92.75 415 ALA A CA 1
ATOM 3281 C C . ALA A 1 415 ? -17.797 -23.578 -6.18 1 92.75 415 ALA A C 1
ATOM 3283 O O . ALA A 1 415 ? -17.859 -23.75 -4.957 1 92.75 415 ALA A O 1
ATOM 3284 N N . VAL A 1 416 ? -18.125 -24.469 -7.047 1 87.75 416 VAL A N 1
ATOM 3285 C CA . VAL A 1 416 ? -18.656 -25.766 -6.617 1 87.75 416 VAL A CA 1
ATOM 3286 C C . VAL A 1 416 ? -17.531 -26.594 -5.977 1 87.75 416 VAL A C 1
ATOM 3288 O O . VAL A 1 416 ? -17.797 -27.422 -5.098 1 87.75 416 VAL A O 1
ATOM 3291 N N . SER A 1 417 ? -16.312 -26.312 -6.375 1 89.19 417 SER A N 1
ATOM 3292 C CA . SER A 1 417 ? -15.141 -26.969 -5.801 1 89.19 417 SER A CA 1
ATOM 3293 C C . SER A 1 417 ? -13.891 -26.109 -5.98 1 89.19 417 SER A C 1
ATOM 3295 O O . SER A 1 417 ? -13.914 -25.094 -6.684 1 89.19 417 SER A O 1
ATOM 3297 N N . MET A 1 418 ? -12.805 -26.562 -5.355 1 90.56 418 MET A N 1
ATOM 3298 C CA . MET A 1 418 ? -11.547 -25.828 -5.469 1 90.56 418 MET A CA 1
ATOM 3299 C C . MET A 1 418 ? -10.781 -26.266 -6.711 1 90.56 418 MET A C 1
ATOM 3301 O O . MET A 1 418 ? -9.742 -25.688 -7.035 1 90.56 418 MET A O 1
ATOM 3305 N N . GLU A 1 419 ? -11.289 -27.297 -7.441 1 93 419 GLU A N 1
ATOM 3306 C CA . GLU A 1 419 ? -10.617 -27.797 -8.633 1 93 419 GLU A CA 1
ATOM 3307 C C . GLU A 1 419 ? -10.664 -26.781 -9.766 1 93 419 GLU A C 1
ATOM 3309 O O . GLU A 1 419 ? -11.695 -26.141 -9.992 1 93 419 GLU A O 1
ATOM 3314 N N . PRO A 1 420 ? -9.523 -26.594 -10.438 1 94.94 420 PRO A N 1
ATOM 3315 C CA . PRO A 1 420 ? -9.523 -25.672 -11.57 1 94.94 420 PRO A CA 1
ATOM 3316 C C . PRO A 1 420 ? -10.453 -26.109 -12.695 1 94.94 420 PRO A C 1
ATOM 3318 O O . PRO A 1 420 ? -10.773 -27.297 -12.805 1 94.94 420 PRO A O 1
ATOM 3321 N N . CYS A 1 421 ? -10.875 -25.188 -13.438 1 93.19 421 CYS A N 1
ATOM 3322 C CA . CYS A 1 421 ? -11.688 -25.469 -14.617 1 93.19 421 CYS A CA 1
ATOM 3323 C C . CYS A 1 421 ? -10.82 -25.906 -15.797 1 93.19 421 CYS A C 1
ATOM 3325 O O . CYS A 1 421 ? -9.773 -25.312 -16.047 1 93.19 421 CYS A O 1
ATOM 3327 N N . PHE A 1 422 ? -11.203 -26.969 -16.391 1 92.12 422 PHE A N 1
ATOM 3328 C CA . PHE A 1 422 ? -10.703 -27.25 -17.734 1 92.12 422 PHE A CA 1
ATOM 3329 C C . PHE A 1 422 ? -11.398 -26.391 -18.766 1 92.12 422 PHE A C 1
ATOM 3331 O O . PHE A 1 422 ? -12.578 -26.578 -19.047 1 92.12 422 PHE A O 1
ATOM 3338 N N . HIS A 1 423 ? -10.672 -25.5 -19.328 1 88.25 423 HIS A N 1
ATOM 3339 C CA . HIS A 1 423 ? -11.258 -24.438 -20.141 1 88.25 423 HIS A CA 1
ATOM 3340 C C . HIS A 1 423 ? -11.734 -24.969 -21.484 1 88.25 423 HIS A C 1
ATOM 3342 O O . HIS A 1 423 ? -12.227 -24.203 -22.312 1 88.25 423 HIS A O 1
ATOM 3348 N N . MET A 1 424 ? -11.602 -26.203 -21.656 1 81.88 424 MET A N 1
ATOM 3349 C CA . MET A 1 424 ? -12.062 -26.781 -22.906 1 81.88 424 MET A CA 1
ATOM 3350 C C . MET A 1 424 ? -12.844 -28.062 -22.656 1 81.88 424 MET A C 1
ATOM 3352 O O . MET A 1 424 ? -12.633 -28.734 -21.641 1 81.88 424 MET A O 1
ATOM 3356 N N . MET A 1 425 ? -14.016 -28.203 -23.422 1 69.56 425 MET A N 1
ATOM 3357 C CA . MET A 1 425 ? -14.656 -29.516 -23.406 1 69.56 425 MET A CA 1
ATOM 3358 C C . MET A 1 425 ? -13.977 -30.469 -24.375 1 69.56 425 MET A C 1
ATOM 3360 O O . MET A 1 425 ? -13.789 -30.125 -25.547 1 69.56 425 MET A O 1
ATOM 3364 N N . PRO A 1 426 ? -13.43 -31.484 -23.797 1 61.16 426 PRO A N 1
ATOM 3365 C CA . PRO A 1 426 ? -12.875 -32.375 -24.828 1 61.16 426 PRO A CA 1
ATOM 3366 C C . PRO A 1 426 ? -13.945 -32.938 -25.766 1 61.16 426 PRO A C 1
ATOM 3368 O O . PRO A 1 426 ? -14.852 -33.656 -25.312 1 61.16 426 PRO A O 1
ATOM 3371 N N . ASP A 1 427 ? -14.727 -32.031 -26.453 1 60.97 427 ASP A N 1
ATOM 3372 C CA . ASP A 1 427 ? -15.695 -32.594 -27.391 1 60.97 427 ASP A CA 1
ATOM 3373 C C . ASP A 1 427 ? -15.031 -33.562 -28.359 1 60.97 427 ASP A C 1
ATOM 3375 O O . ASP A 1 427 ? -14.945 -33.281 -29.562 1 60.97 427 ASP A O 1
ATOM 3379 N N . VAL A 1 428 ? -14.266 -34.375 -27.859 1 59.25 428 VAL A N 1
ATOM 3380 C CA . VAL A 1 428 ? -13.438 -35.125 -28.797 1 59.25 428 VAL A CA 1
ATOM 3381 C C . VAL A 1 428 ? -14.234 -36.312 -29.359 1 59.25 428 VAL A C 1
ATOM 3383 O O . VAL A 1 428 ? -14.75 -37.125 -28.609 1 59.25 428 VAL A O 1
ATOM 3386 N N . GLU A 1 429 ? -14.766 -36.156 -30.547 1 67.88 429 GLU A N 1
ATOM 3387 C CA . GLU A 1 429 ? -15.125 -37.344 -31.312 1 67.88 429 GLU A CA 1
ATOM 3388 C C . GLU A 1 429 ? -13.906 -38.25 -31.547 1 67.88 429 GLU A C 1
ATOM 3390 O O . GLU A 1 429 ? -12.969 -37.875 -32.25 1 67.88 429 GLU A O 1
ATOM 3395 N N . CYS A 1 430 ? -13.805 -39.312 -30.625 1 77.81 430 CYS A N 1
ATOM 3396 C CA . CYS A 1 430 ? -12.711 -40.25 -30.766 1 77.81 430 CYS A CA 1
ATOM 3397 C C . CYS A 1 430 ? -12.992 -41.25 -31.875 1 77.81 430 CYS A C 1
ATOM 3399 O O . CYS A 1 430 ? -13.68 -42.25 -31.656 1 77.81 430 CYS A O 1
ATOM 3401 N N . ARG A 1 431 ? -12.453 -40.938 -33.094 1 64.56 431 ARG A N 1
ATOM 3402 C CA . ARG A 1 431 ? -12.492 -41.812 -34.281 1 64.56 431 ARG A CA 1
ATOM 3403 C C . ARG A 1 431 ? -13.898 -42.344 -34.5 1 64.56 431 ARG A C 1
ATOM 3405 O O . ARG A 1 431 ? -14.086 -43.562 -34.656 1 64.56 431 ARG A O 1
ATOM 3412 N N . GLY A 1 432 ? -14.836 -41.531 -34.469 1 61.44 432 GLY A N 1
ATOM 3413 C CA . GLY A 1 432 ? -16.219 -41.844 -34.781 1 61.44 432 GLY A CA 1
ATOM 3414 C C . GLY A 1 432 ? -17.047 -42.219 -33.562 1 61.44 432 GLY A C 1
ATOM 3415 O O . GLY A 1 432 ? -18.25 -42.406 -33.656 1 61.44 432 GLY A O 1
ATOM 3416 N N . LYS A 1 433 ? -16.422 -42.469 -32.5 1 61.75 433 LYS A N 1
ATOM 3417 C CA . LYS A 1 433 ? -17.172 -42.781 -31.281 1 61.75 433 LYS A CA 1
ATOM 3418 C C . LYS A 1 433 ? -17.469 -41.531 -30.484 1 61.75 433 LYS A C 1
ATOM 3420 O O . LYS A 1 433 ? -16.562 -40.75 -30.156 1 61.75 433 LYS A O 1
ATOM 3425 N N . ALA A 1 434 ? -18.656 -41.125 -30.5 1 56.84 434 ALA A N 1
ATOM 3426 C CA . ALA A 1 434 ? -19.094 -39.938 -29.797 1 56.84 434 ALA A CA 1
ATOM 3427 C C . ALA A 1 434 ? -18.844 -40.031 -28.297 1 56.84 434 ALA A C 1
ATOM 3429 O O . ALA A 1 434 ? -18.938 -41.125 -27.734 1 56.84 434 ALA A O 1
ATOM 3430 N N . VAL A 1 435 ? -18.234 -39 -27.797 1 59.03 435 VAL A N 1
ATOM 3431 C CA . VAL A 1 435 ? -18.094 -38.938 -26.344 1 59.03 435 VAL A CA 1
ATOM 3432 C C . VAL A 1 435 ? -19.469 -39.125 -25.688 1 59.03 435 VAL A C 1
ATOM 3434 O O . VAL A 1 435 ? -20.453 -38.531 -26.125 1 59.03 435 VAL A O 1
ATOM 3437 N N . ASN A 1 436 ? -19.516 -40.188 -24.938 1 59.31 436 ASN A N 1
ATOM 3438 C CA . ASN A 1 436 ? -20.766 -40.375 -24.203 1 59.31 436 ASN A CA 1
ATOM 3439 C C . ASN A 1 436 ? -21.016 -39.219 -23.25 1 59.31 436 ASN A C 1
ATOM 3441 O O . ASN A 1 436 ? -20.516 -39.219 -22.125 1 59.31 436 ASN A O 1
ATOM 3445 N N . LYS A 1 437 ? -21.688 -38.25 -23.703 1 62.06 437 LYS A N 1
ATOM 3446 C CA . LYS A 1 437 ? -22 -37.062 -22.922 1 62.06 437 LYS A CA 1
ATOM 3447 C C . LYS A 1 437 ? -22.688 -37.438 -21.609 1 62.06 437 LYS A C 1
ATOM 3449 O O . LYS A 1 437 ? -22.484 -36.781 -20.594 1 62.06 437 LYS A O 1
ATOM 3454 N N . GLU A 1 438 ? -23.516 -38.406 -21.688 1 60.72 438 GLU A N 1
ATOM 3455 C CA . GLU A 1 438 ? -24.234 -38.844 -20.484 1 60.72 438 GLU A CA 1
ATOM 3456 C C . GLU A 1 438 ? -23.281 -39.344 -19.422 1 60.72 438 GLU A C 1
ATOM 3458 O O . GLU A 1 438 ? -23.438 -39.062 -18.234 1 60.72 438 GLU A O 1
ATOM 3463 N N . GLU A 1 439 ? -22.406 -40.031 -19.844 1 61.53 439 GLU A N 1
ATOM 3464 C CA . GLU A 1 439 ? -21.422 -40.562 -18.891 1 61.53 439 GLU A CA 1
ATOM 3465 C C . GLU A 1 439 ? -20.531 -39.469 -18.359 1 61.53 439 GLU A C 1
ATOM 3467 O O . GLU A 1 439 ? -20.203 -39.438 -17.172 1 61.53 439 GLU A O 1
ATOM 3472 N N . LEU A 1 440 ? -20.219 -38.562 -19.266 1 65.75 440 LEU A N 1
ATOM 3473 C CA . LEU A 1 440 ? -19.375 -37.469 -18.875 1 65.75 440 LEU A CA 1
ATOM 3474 C C . LEU A 1 440 ? -20.078 -36.594 -17.844 1 65.75 440 LEU A C 1
ATOM 3476 O O . LEU A 1 440 ? -19.453 -36.125 -16.875 1 65.75 440 LEU A O 1
ATOM 3480 N N . SER A 1 441 ? -21.266 -36.5 -18.109 1 65.69 441 SER A N 1
ATOM 3481 C CA . SER A 1 441 ? -22.047 -35.594 -17.266 1 65.69 441 SER A CA 1
ATOM 3482 C C . SER A 1 441 ? -22.156 -36.125 -15.836 1 65.69 441 SER A C 1
ATOM 3484 O O . SER A 1 441 ? -22.438 -35.375 -14.898 1 65.69 441 SER A O 1
ATOM 3486 N N . ARG A 1 442 ? -21.922 -37.406 -15.695 1 67.75 442 ARG A N 1
ATOM 3487 C CA . ARG A 1 442 ? -22.031 -38 -14.367 1 67.75 442 ARG A CA 1
ATOM 3488 C C . ARG A 1 442 ? -20.844 -37.594 -13.492 1 67.75 442 ARG A C 1
ATOM 3490 O O . ARG A 1 442 ? -20.938 -37.656 -12.258 1 67.75 442 ARG A O 1
ATOM 3497 N N . HIS A 1 443 ? -19.766 -37.188 -14.125 1 69.38 443 HIS A N 1
ATOM 3498 C CA . HIS A 1 443 ? -18.578 -36.969 -13.32 1 69.38 443 HIS A CA 1
ATOM 3499 C C . HIS A 1 443 ? -18.047 -35.562 -13.5 1 69.38 443 HIS A C 1
ATOM 3501 O O . HIS A 1 443 ? -17.078 -35.156 -12.844 1 69.38 443 HIS A O 1
ATOM 3507 N N . VAL A 1 444 ? -18.734 -34.906 -14.461 1 76.25 444 VAL A N 1
ATOM 3508 C CA . VAL A 1 444 ? -18.219 -33.562 -14.727 1 76.25 444 VAL A CA 1
ATOM 3509 C C . VAL A 1 444 ? -19.359 -32.562 -14.727 1 76.25 444 VAL A C 1
ATOM 3511 O O . VAL A 1 444 ? -20.516 -32.906 -15 1 76.25 444 VAL A O 1
ATOM 3514 N N . LYS A 1 445 ? -19.047 -31.406 -14.266 1 81.5 445 LYS A N 1
ATOM 3515 C CA . LYS A 1 445 ? -19.969 -30.281 -14.367 1 81.5 445 LYS A CA 1
ATOM 3516 C C . LYS A 1 445 ? -19.359 -29.125 -15.133 1 81.5 445 LYS A C 1
ATOM 3518 O O . LYS A 1 445 ? -18.125 -28.984 -15.18 1 81.5 445 LYS A O 1
ATOM 3523 N N . GLU A 1 446 ? -20.188 -28.469 -15.734 1 85.69 446 GLU A N 1
ATOM 3524 C CA . GLU A 1 446 ? -19.719 -27.234 -16.359 1 85.69 446 GLU A CA 1
ATOM 3525 C C . GLU A 1 446 ? -19.172 -26.266 -15.328 1 85.69 446 GLU A C 1
ATOM 3527 O O . GLU A 1 446 ? -19.734 -26.125 -14.242 1 85.69 446 GLU A O 1
ATOM 3532 N N . CYS A 1 447 ? -18.109 -25.672 -15.719 1 89.5 447 CYS A N 1
ATOM 3533 C CA . CYS A 1 447 ? -17.531 -24.672 -14.828 1 89.5 447 CYS A CA 1
ATOM 3534 C C . CYS A 1 447 ? -18.469 -23.469 -14.672 1 89.5 447 CYS A C 1
ATOM 3536 O O . CYS A 1 447 ? -19.219 -23.141 -15.586 1 89.5 447 CYS A O 1
ATOM 3538 N N . GLU A 1 448 ? -18.422 -22.844 -13.555 1 88.38 448 GLU A N 1
ATOM 3539 C CA . GLU A 1 448 ? -19.25 -21.672 -13.273 1 88.38 448 GLU A CA 1
ATOM 3540 C C . GLU A 1 448 ? -18.766 -20.453 -14.07 1 88.38 448 GLU A C 1
ATOM 3542 O O . GLU A 1 448 ? -19.578 -19.594 -14.445 1 88.38 448 GLU A O 1
ATOM 3547 N N . ASP A 1 449 ? -17.516 -20.438 -14.359 1 88.56 449 ASP A N 1
ATOM 3548 C CA . ASP A 1 449 ? -16.922 -19.172 -14.797 1 88.56 449 ASP A CA 1
ATOM 3549 C C . ASP A 1 449 ? -16.469 -19.25 -16.25 1 88.56 449 ASP A C 1
ATOM 3551 O O . ASP A 1 449 ? -16.125 -18.234 -16.859 1 88.56 449 ASP A O 1
ATOM 3555 N N . VAL A 1 450 ? -16.375 -20.391 -16.797 1 87.81 450 VAL A N 1
ATOM 3556 C CA . VAL A 1 450 ? -15.961 -20.562 -18.188 1 87.81 450 VAL A CA 1
ATOM 3557 C C . VAL A 1 450 ? -17.016 -21.359 -18.953 1 87.81 450 VAL A C 1
ATOM 3559 O O . VAL A 1 450 ? -17.312 -22.5 -18.594 1 87.81 450 VAL A O 1
ATOM 3562 N N . GLY A 1 451 ? -17.469 -20.719 -20 1 81.69 451 GLY A N 1
ATOM 3563 C CA . GLY A 1 451 ? -18.422 -21.422 -20.844 1 81.69 451 GLY A CA 1
ATOM 3564 C C . GLY A 1 451 ? -17.828 -22.656 -21.5 1 81.69 451 GLY A C 1
ATOM 3565 O O . GLY A 1 451 ? -16.703 -22.609 -22.031 1 81.69 451 GLY A O 1
ATOM 3566 N N . LYS A 1 452 ? -18.375 -23.781 -21.422 1 80.44 452 LYS A N 1
ATOM 3567 C CA . LYS A 1 452 ? -18 -25.062 -22.016 1 80.44 452 LYS A CA 1
ATOM 3568 C C . LYS A 1 452 ? -16.859 -25.719 -21.234 1 80.44 452 LYS A C 1
ATOM 3570 O O . LYS A 1 452 ? -16.391 -26.797 -21.594 1 80.44 452 LYS A O 1
ATOM 3575 N N . GLY A 1 453 ? -16.344 -24.922 -20.281 1 88.38 453 GLY A N 1
ATOM 3576 C CA . GLY A 1 453 ? -15.367 -25.547 -19.406 1 88.38 453 GLY A CA 1
ATOM 3577 C C . GLY A 1 453 ? -15.984 -26.578 -18.469 1 88.38 453 GLY A C 1
ATOM 3578 O O . GLY A 1 453 ? -17.172 -26.5 -18.156 1 88.38 453 GLY A O 1
ATOM 3579 N N . ILE A 1 454 ? -15.133 -27.547 -18.047 1 88.06 454 ILE A N 1
ATOM 3580 C CA . ILE A 1 454 ? -15.68 -28.578 -17.188 1 88.06 454 ILE A CA 1
ATOM 3581 C C . ILE A 1 454 ? -14.766 -28.797 -15.984 1 88.06 454 ILE A C 1
ATOM 3583 O O . ILE A 1 454 ? -13.578 -28.484 -16.031 1 88.06 454 ILE A O 1
ATOM 3587 N N . LYS A 1 455 ? -15.312 -29.219 -14.922 1 87.81 455 LYS A N 1
ATOM 3588 C CA . LYS A 1 455 ? -14.562 -29.625 -13.734 1 87.81 455 LYS A CA 1
ATOM 3589 C C . LYS A 1 455 ? -15.141 -30.891 -13.125 1 87.81 455 LYS A C 1
ATOM 3591 O O . LYS A 1 455 ? -16.312 -31.219 -13.352 1 87.81 455 LYS A O 1
ATOM 3596 N N . TRP A 1 456 ? -14.344 -31.594 -12.492 1 77 456 TRP A N 1
ATOM 3597 C CA . TRP A 1 456 ? -14.773 -32.812 -11.844 1 77 456 TRP A CA 1
ATOM 3598 C C . TRP A 1 456 ? -15.414 -32.531 -10.492 1 77 456 TRP A C 1
ATOM 3600 O O . TRP A 1 456 ? -14.953 -31.656 -9.75 1 77 456 TRP A O 1
ATOM 3610 N N . ILE A 1 457 ? -16.594 -33.062 -10.266 1 72.12 457 ILE A N 1
ATOM 3611 C CA . ILE A 1 457 ? -17.25 -32.875 -8.977 1 72.12 457 ILE A CA 1
ATOM 3612 C C . ILE A 1 457 ? -17.594 -34.219 -8.367 1 72.12 457 ILE A C 1
ATOM 3614 O O . ILE A 1 457 ? -17.625 -35.25 -9.07 1 72.12 457 ILE A O 1
ATOM 3618 N N . LYS A 1 458 ? -17.703 -34.344 -6.902 1 62.38 458 LYS A N 1
ATOM 3619 C CA . LYS A 1 458 ? -18.203 -35.531 -6.23 1 62.38 458 LYS A CA 1
ATOM 3620 C C . LYS A 1 458 ? -19.531 -36 -6.824 1 62.38 458 LYS A C 1
ATOM 3622 O O . LYS A 1 458 ? -20.391 -35.156 -7.152 1 62.38 458 LYS A O 1
ATOM 3627 N N . GLY A 1 459 ? -19.656 -37.125 -7.391 1 50.28 459 GLY A N 1
ATOM 3628 C CA . GLY A 1 459 ? -20.906 -37.719 -7.863 1 50.28 459 GLY A CA 1
ATOM 3629 C C . GLY A 1 459 ? -22.094 -37.344 -7.008 1 50.28 459 GLY A C 1
ATOM 3630 O O . GLY A 1 459 ? -22 -37.281 -5.781 1 50.28 459 GLY A O 1
ATOM 3631 N N . ILE A 1 460 ? -23 -36.531 -7.551 1 38.19 460 ILE A N 1
ATOM 3632 C CA . ILE A 1 460 ? -24.328 -36.406 -6.965 1 38.19 460 ILE A CA 1
ATOM 3633 C C . ILE A 1 460 ? -24.875 -37.812 -6.641 1 38.19 460 ILE A C 1
ATOM 3635 O O . ILE A 1 460 ? -24.828 -38.719 -7.473 1 38.19 460 ILE A O 1
ATOM 3639 N N . LYS A 1 461 ? -25.016 -38.219 -5.344 1 38.34 461 LYS A N 1
ATOM 3640 C CA . LYS A 1 461 ? -25.906 -39.344 -5.094 1 38.34 461 LYS A CA 1
ATOM 3641 C C . LYS A 1 461 ? -27.125 -39.281 -6.008 1 38.34 461 LYS A C 1
ATOM 3643 O O . LYS A 1 461 ? -27.938 -38.375 -5.906 1 38.34 461 LYS A O 1
ATOM 3648 N N . LEU A 1 462 ? -27.125 -39.656 -7.129 1 29.23 462 LEU A N 1
ATOM 3649 C CA . LEU A 1 462 ? -28.453 -39.875 -7.723 1 29.23 462 LEU A CA 1
ATOM 3650 C C . LEU A 1 462 ? -29.406 -40.531 -6.727 1 29.23 462 LEU A C 1
ATOM 3652 O O . LEU A 1 462 ? -30.578 -40.156 -6.664 1 29.23 462 LEU A O 1
ATOM 3656 N N . PHE A 1 463 ? -29.297 -41.938 -6.66 1 24.61 463 PHE A N 1
ATOM 3657 C CA . PHE A 1 463 ? -30.328 -42.844 -6.184 1 24.61 463 PHE A CA 1
ATOM 3658 C C . PHE A 1 463 ? -30.422 -42.812 -4.664 1 24.61 463 PHE A C 1
ATOM 3660 O O . PHE A 1 463 ? -29.469 -43.219 -3.979 1 24.61 463 PHE A O 1
ATOM 3667 N N . ASP A 1 464 ? -30.766 -41.75 -3.898 1 22.39 464 ASP A N 1
ATOM 3668 C CA . ASP A 1 464 ? -31.797 -42.219 -2.988 1 22.39 464 ASP A CA 1
ATOM 3669 C C . ASP A 1 464 ? -33.125 -42.438 -3.729 1 22.39 464 ASP A C 1
ATOM 3671 O O . ASP A 1 464 ? -33.5 -41.625 -4.578 1 22.39 464 ASP A O 1
ATOM 3675 N N . ARG B 1 1 ? -9.75 15.867 21.797 1 65.25 1 ARG B N 1
ATOM 3676 C CA . ARG B 1 1 ? -8.812 16.797 22.422 1 65.25 1 ARG B CA 1
ATOM 3677 C C . ARG B 1 1 ? -7.883 16.078 23.391 1 65.25 1 ARG B C 1
ATOM 3679 O O . ARG B 1 1 ? -6.688 16.375 23.453 1 65.25 1 ARG B O 1
ATOM 3686 N N . TYR B 1 2 ? -8.305 15.023 23.938 1 69.38 2 TYR B N 1
ATOM 3687 C CA . TYR B 1 2 ? -7.516 14.516 25.062 1 69.38 2 TYR B CA 1
ATOM 3688 C C . TYR B 1 2 ? -6.898 13.164 24.719 1 69.38 2 TYR B C 1
ATOM 3690 O O . TYR B 1 2 ? -6.207 12.57 25.547 1 69.38 2 TYR B O 1
ATOM 3698 N N . GLN B 1 3 ? -6.895 12.938 23.438 1 81.38 3 GLN B N 1
ATOM 3699 C CA . GLN B 1 3 ? -6.422 11.578 23.188 1 81.38 3 GLN B CA 1
ATOM 3700 C C . GLN B 1 3 ? -5.035 11.586 22.547 1 81.38 3 GLN B C 1
ATOM 3702 O O . GLN B 1 3 ? -4.273 10.633 22.688 1 81.38 3 GLN B O 1
ATOM 3707 N N . SER B 1 4 ? -4.68 12.641 21.938 1 83.06 4 SER B N 1
ATOM 3708 C CA . SER B 1 4 ? -3.479 12.648 21.109 1 83.06 4 SER B CA 1
ATOM 3709 C C . SER B 1 4 ? -2.225 12.445 21.953 1 83.06 4 SER B C 1
ATOM 3711 O O . SER B 1 4 ? -1.274 11.797 21.516 1 83.06 4 SER B O 1
ATOM 3713 N N . PRO B 1 5 ? -2.258 12.938 23.234 1 83.38 5 PRO B N 1
ATOM 3714 C CA . PRO B 1 5 ? -1.037 12.781 24.031 1 83.38 5 PRO B CA 1
ATOM 3715 C C . PRO B 1 5 ? -0.664 11.312 24.25 1 83.38 5 PRO B C 1
ATOM 3717 O O . PRO B 1 5 ? 0.502 11.008 24.516 1 83.38 5 PRO B O 1
ATOM 3720 N N . HIS B 1 6 ? -1.603 10.461 24.078 1 84.69 6 HIS B N 1
ATOM 3721 C CA . HIS B 1 6 ? -1.354 9.047 24.328 1 84.69 6 HIS B CA 1
ATOM 3722 C C . HIS B 1 6 ? -0.597 8.406 23.172 1 84.69 6 HIS B C 1
ATOM 3724 O O . HIS B 1 6 ? -0.074 7.297 23.297 1 84.69 6 HIS B O 1
ATOM 3730 N N . TYR B 1 7 ? -0.49 9.133 22.141 1 90.38 7 TYR B N 1
ATOM 3731 C CA . TYR B 1 7 ? 0.146 8.562 20.969 1 90.38 7 TYR B CA 1
ATOM 3732 C C . TYR B 1 7 ? 1.573 9.078 20.812 1 90.38 7 TYR B C 1
ATOM 3734 O O . TYR B 1 7 ? 2.377 8.484 20.094 1 90.38 7 TYR B O 1
ATOM 3742 N N . TYR B 1 8 ? 1.827 10.148 21.547 1 89.12 8 TYR B N 1
ATOM 3743 C CA . TYR B 1 8 ? 3.139 10.773 21.406 1 89.12 8 TYR B CA 1
ATOM 3744 C C . TYR B 1 8 ? 4.164 10.094 22.312 1 89.12 8 TYR B C 1
ATOM 3746 O O . TYR B 1 8 ? 3.812 9.539 23.359 1 89.12 8 TYR B O 1
ATOM 3754 N N . LYS B 1 9 ? 5.328 10.203 21.781 1 83.31 9 LYS B N 1
ATOM 3755 C CA . LYS B 1 9 ? 6.422 9.906 22.703 1 83.31 9 LYS B CA 1
ATOM 3756 C C . LYS B 1 9 ? 6.559 10.992 23.766 1 83.31 9 LYS B C 1
ATOM 3758 O O . LYS B 1 9 ? 6.094 12.117 23.578 1 83.31 9 LYS B O 1
ATOM 3763 N N . HIS B 1 10 ? 7.203 10.555 24.781 1 84.06 10 HIS B N 1
ATOM 3764 C CA . HIS B 1 10 ? 7.418 11.523 25.844 1 84.06 10 HIS B CA 1
ATOM 3765 C C . HIS B 1 10 ? 8.266 12.695 25.359 1 84.06 10 HIS B C 1
ATOM 3767 O O . HIS B 1 10 ? 9.312 12.5 24.734 1 84.06 10 HIS B O 1
ATOM 3773 N N . SER B 1 11 ? 7.738 13.852 25.594 1 84.81 11 SER B N 1
ATOM 3774 C CA . SER B 1 11 ? 8.453 15.07 25.234 1 84.81 11 SER B CA 1
ATOM 3775 C C . SER B 1 11 ? 9.188 15.656 26.438 1 84.81 11 SER B C 1
ATOM 3777 O O . SER B 1 11 ? 8.633 15.719 27.547 1 84.81 11 SER B O 1
ATOM 3779 N N . PRO B 1 12 ? 10.391 16.031 26.203 1 85 12 PRO B N 1
ATOM 3780 C CA . PRO B 1 12 ? 11.102 16.688 27.297 1 85 12 PRO B CA 1
ATOM 3781 C C . PRO B 1 12 ? 10.672 18.141 27.484 1 85 12 PRO B C 1
ATOM 3783 O O . PRO B 1 12 ? 11.102 18.797 28.453 1 85 12 PRO B O 1
ATOM 3786 N N . TYR B 1 13 ? 9.859 18.641 26.641 1 89.56 13 TYR B N 1
ATOM 3787 C CA . TYR B 1 13 ? 9.445 20.031 26.719 1 89.56 13 TYR B CA 1
ATOM 3788 C C . TYR B 1 13 ? 8.125 20.188 27.453 1 89.56 13 TYR B C 1
ATOM 3790 O O . TYR B 1 13 ? 7.129 19.547 27.094 1 89.56 13 TYR B O 1
ATOM 3798 N N . ALA B 1 14 ? 8.195 20.875 28.484 1 91.94 14 ALA B N 1
ATOM 3799 C CA . ALA B 1 14 ? 6.984 21.156 29.25 1 91.94 14 ALA B CA 1
ATOM 3800 C C . ALA B 1 14 ? 6.652 22.641 29.234 1 91.94 14 ALA B C 1
ATOM 3802 O O . ALA B 1 14 ? 7.551 23.484 29.203 1 91.94 14 ALA B O 1
ATOM 3803 N N . PRO B 1 15 ? 5.406 22.969 29.25 1 95.25 15 PRO B N 1
ATOM 3804 C CA . PRO B 1 15 ? 5.047 24.391 29.328 1 95.25 15 PRO B CA 1
ATOM 3805 C C . PRO B 1 15 ? 5.488 25.047 30.641 1 95.25 15 PRO B C 1
ATOM 3807 O O . PRO B 1 15 ? 5.43 24.406 31.703 1 95.25 15 PRO B O 1
ATOM 3810 N N . SER B 1 16 ? 5.926 26.281 30.609 1 96.94 16 SER B N 1
ATOM 3811 C CA . SER B 1 16 ? 6.25 27.031 31.828 1 96.94 16 SER B CA 1
ATOM 3812 C C . SER B 1 16 ? 4.992 27.391 32.594 1 96.94 16 SER B C 1
ATOM 3814 O O . SER B 1 16 ? 3.902 27.484 32.031 1 96.94 16 SER B O 1
ATOM 3816 N N . PRO B 1 17 ? 5.172 27.547 33.875 1 97.5 17 PRO B N 1
ATOM 3817 C CA . PRO B 1 17 ? 4.016 28.031 34.656 1 97.5 17 PRO B CA 1
ATOM 3818 C C . PRO B 1 17 ? 3.441 29.328 34.094 1 97.5 17 PRO B C 1
ATOM 3820 O O . PRO B 1 17 ? 2.223 29.531 34.094 1 97.5 17 PRO B O 1
ATOM 3823 N N . HIS B 1 18 ? 4.348 30.172 33.625 1 98.12 18 HIS B N 1
ATOM 3824 C CA . HIS B 1 18 ? 3.904 31.438 33.062 1 98.12 18 HIS B CA 1
ATOM 3825 C C . HIS B 1 18 ? 3.072 31.203 31.797 1 98.12 18 HIS B C 1
ATOM 3827 O O . HIS B 1 18 ? 2.062 31.875 31.578 1 98.12 18 HIS B O 1
ATOM 3833 N N . LEU B 1 19 ? 3.473 30.312 30.953 1 98.19 19 LEU B N 1
ATOM 3834 C CA . LEU B 1 19 ? 2.701 29.984 29.75 1 98.19 19 LEU B CA 1
ATOM 3835 C C . LEU B 1 19 ? 1.326 29.438 30.125 1 98.19 19 LEU B C 1
ATOM 3837 O O . LEU B 1 19 ? 0.318 29.844 29.531 1 98.19 19 LEU B O 1
ATOM 3841 N N . LEU B 1 20 ? 1.276 28.578 31.125 1 97.81 20 LEU B N 1
ATOM 3842 C CA . LEU B 1 20 ? 0.01 28 31.562 1 97.81 20 LEU B CA 1
ATOM 3843 C C . LEU B 1 20 ? -0.944 29.094 32.031 1 97.81 20 LEU B C 1
ATOM 3845 O O . LEU B 1 20 ? -2.127 29.094 31.688 1 97.81 20 LEU B O 1
ATOM 3849 N N . ARG B 1 21 ? -0.396 30 32.781 1 98 21 ARG B N 1
ATOM 3850 C CA . ARG B 1 21 ? -1.219 31.109 33.281 1 98 21 ARG B CA 1
ATOM 3851 C C . ARG B 1 21 ? -1.711 31.984 32.156 1 98 21 ARG B C 1
ATOM 3853 O O . ARG B 1 21 ? -2.881 32.375 32.125 1 98 21 ARG B O 1
ATOM 3860 N N . LYS B 1 22 ? -0.826 32.25 31.281 1 97.94 22 LYS B N 1
ATOM 3861 C CA . LYS B 1 22 ? -1.179 33.094 30.141 1 97.94 22 LYS B CA 1
ATOM 3862 C C . LYS B 1 22 ? -2.273 32.469 29.297 1 97.94 22 LYS B C 1
ATOM 3864 O O . LYS B 1 22 ? -3.176 33.156 28.812 1 97.94 22 LYS B O 1
ATOM 3869 N N . LEU B 1 23 ? -2.199 31.141 29.125 1 97.31 23 LEU B N 1
ATOM 3870 C CA . LEU B 1 23 ? -3.197 30.422 28.344 1 97.31 23 LEU B CA 1
ATOM 3871 C C . LEU B 1 23 ? -4.547 30.406 29.047 1 97.31 23 LEU B C 1
ATOM 3873 O O . LEU B 1 23 ? -5.59 30.562 28.406 1 97.31 23 LEU B O 1
ATOM 3877 N N . ARG B 1 24 ? -4.535 30.297 30.344 1 96.75 24 ARG B N 1
ATOM 3878 C CA . ARG B 1 24 ? -5.781 30.344 31.094 1 96.75 24 ARG B CA 1
ATOM 3879 C C . ARG B 1 24 ? -6.414 31.734 31.016 1 96.75 24 ARG B C 1
ATOM 3881 O O . ARG B 1 24 ? -7.629 31.844 30.844 1 96.75 24 ARG B O 1
ATOM 3888 N N . ASP B 1 25 ? -5.586 32.688 31.141 1 96.25 25 ASP B N 1
ATOM 3889 C CA . ASP B 1 25 ? -6.066 34.031 30.984 1 96.25 25 ASP B CA 1
ATOM 3890 C C . ASP B 1 25 ? -6.648 34.281 29.594 1 96.25 25 ASP B C 1
ATOM 3892 O O . ASP B 1 25 ? -7.676 34.938 29.453 1 96.25 25 ASP B O 1
ATOM 3896 N N . TYR B 1 26 ? -5.992 33.75 28.672 1 96.38 26 TYR B N 1
ATOM 3897 C CA . TYR B 1 26 ? -6.461 33.875 27.297 1 96.38 26 TYR B CA 1
ATOM 3898 C C . TYR B 1 26 ? -7.809 33.188 27.109 1 96.38 26 TYR B C 1
ATOM 3900 O O . TYR B 1 26 ? -8.695 33.75 26.438 1 96.38 26 TYR B O 1
ATOM 3908 N N . GLU B 1 27 ? -7.945 32.031 27.594 1 95.56 27 GLU B N 1
ATOM 3909 C CA . GLU B 1 27 ? -9.211 31.312 27.531 1 95.56 27 GLU B CA 1
ATOM 3910 C C . GLU B 1 27 ? -10.352 32.125 28.125 1 95.56 27 GLU B C 1
ATOM 3912 O O . GLU B 1 27 ? -11.445 32.188 27.578 1 95.56 27 GLU B O 1
ATOM 3917 N N . ALA B 1 28 ? -10.062 32.719 29.234 1 93.75 28 ALA B N 1
ATOM 3918 C CA . ALA B 1 28 ? -11.062 33.562 29.875 1 93.75 28 ALA B CA 1
ATOM 3919 C C . ALA B 1 28 ? -11.422 34.75 28.984 1 93.75 28 ALA B C 1
ATOM 3921 O O . ALA B 1 28 ? -12.594 35.094 28.844 1 93.75 28 ALA B O 1
ATOM 3922 N N . ARG B 1 29 ? -10.43 35.344 28.453 1 94.25 29 ARG B N 1
ATOM 3923 C CA . ARG B 1 29 ? -10.656 36.469 27.562 1 94.25 29 ARG B CA 1
ATOM 3924 C C . ARG B 1 29 ? -11.453 36.031 26.328 1 94.25 29 ARG B C 1
ATOM 3926 O O . ARG B 1 29 ? -12.375 36.75 25.906 1 94.25 29 ARG B O 1
ATOM 3933 N N . HIS B 1 30 ? -11.062 34.938 25.797 1 95.31 30 HIS B N 1
ATOM 3934 C CA . HIS B 1 30 ? -11.766 34.438 24.609 1 95.31 30 HIS B CA 1
ATOM 3935 C C . HIS B 1 30 ? -13.234 34.156 24.922 1 95.31 30 HIS B C 1
ATOM 3937 O O . HIS B 1 30 ? -14.117 34.5 24.125 1 95.31 30 HIS B O 1
ATOM 3943 N N . SER B 1 31 ? -13.492 33.625 26 1 92.94 31 SER B N 1
ATOM 3944 C CA . SER B 1 31 ? -14.859 33.312 26.406 1 92.94 31 SER B CA 1
ATOM 3945 C C . SER B 1 31 ? -15.672 34.594 26.562 1 92.94 31 SER B C 1
ATOM 3947 O O . SER B 1 31 ? -16.844 34.656 26.203 1 92.94 31 SER B O 1
ATOM 3949 N N . ARG B 1 32 ? -15.07 35.625 27.047 1 92.69 32 ARG B N 1
ATOM 3950 C CA . ARG B 1 32 ? -15.734 36.875 27.312 1 92.69 32 ARG B CA 1
ATOM 3951 C C . ARG B 1 32 ? -15.953 37.688 26.031 1 92.69 32 ARG B C 1
ATOM 3953 O O . ARG B 1 32 ? -16.891 38.469 25.938 1 92.69 32 ARG B O 1
ATOM 3960 N N . CYS B 1 33 ? -15.109 37.438 25.047 1 94.56 33 CYS B N 1
ATOM 3961 C CA . CYS B 1 33 ? -15.078 38.344 23.906 1 94.56 33 CYS B CA 1
ATOM 3962 C C . CYS B 1 33 ? -15.398 37.594 22.609 1 94.56 33 CYS B C 1
ATOM 3964 O O . CYS B 1 33 ? -15.375 38.188 21.531 1 94.56 33 CYS B O 1
ATOM 3966 N N . ALA B 1 34 ? -15.773 36.312 22.703 1 94.12 34 ALA B N 1
ATOM 3967 C CA . ALA B 1 34 ? -16.031 35.5 21.516 1 94.12 34 ALA B CA 1
ATOM 3968 C C . ALA B 1 34 ? -17.328 35.938 20.828 1 94.12 34 ALA B C 1
ATOM 3970 O O . ALA B 1 34 ? -18.125 36.656 21.406 1 94.12 34 ALA B O 1
ATOM 3971 N N . PRO B 1 35 ? -17.453 35.5 19.547 1 93.69 35 PRO B N 1
ATOM 3972 C CA . PRO B 1 35 ? -18.719 35.781 18.875 1 93.69 35 PRO B CA 1
ATOM 3973 C C . PRO B 1 35 ? -19.938 35.375 19.688 1 93.69 35 PRO B C 1
ATOM 3975 O O . PRO B 1 35 ? -19.922 34.281 20.312 1 93.69 35 PRO B O 1
ATOM 3978 N N . GLY B 1 36 ? -20.969 36.281 19.688 1 90.75 36 GLY B N 1
ATOM 3979 C CA . GLY B 1 36 ? -22.172 36 20.469 1 90.75 36 GLY B CA 1
ATOM 3980 C C . GLY B 1 36 ? -22.203 36.719 21.797 1 90.75 36 GLY B C 1
ATOM 3981 O O . GLY B 1 36 ? -23.219 36.719 22.484 1 90.75 36 GLY B O 1
ATOM 3982 N N . THR B 1 37 ? -21.094 37.312 22.203 1 92.5 37 THR B N 1
ATOM 3983 C CA . THR B 1 37 ? -21.031 38.062 23.453 1 92.5 37 THR B CA 1
ATOM 3984 C C . THR B 1 37 ? -21.297 39.531 23.219 1 92.5 37 THR B C 1
ATOM 3986 O O . THR B 1 37 ? -21.266 40 22.078 1 92.5 37 THR B O 1
ATOM 3989 N N . ARG B 1 38 ? -21.531 40.25 24.266 1 92.56 38 ARG B N 1
ATOM 3990 C CA . ARG B 1 38 ? -21.797 41.688 24.172 1 92.56 38 ARG B CA 1
ATOM 3991 C C . ARG B 1 38 ? -20.562 42.469 23.734 1 92.56 38 ARG B C 1
ATOM 3993 O O . ARG B 1 38 ? -20.641 43.312 22.844 1 92.56 38 ARG B O 1
ATOM 4000 N N . PRO B 1 39 ? -19.391 42.156 24.312 1 93.06 39 PRO B N 1
ATOM 4001 C CA . PRO B 1 39 ? -18.203 42.875 23.859 1 93.06 39 PRO B CA 1
ATOM 4002 C C . PRO B 1 39 ? -17.938 42.688 22.359 1 93.06 39 PRO B C 1
ATOM 4004 O O . PRO B 1 39 ? -17.562 43.625 21.672 1 93.06 39 PRO B O 1
ATOM 4007 N N . TYR B 1 40 ? -18.172 41.531 21.859 1 94.31 40 TYR B N 1
ATOM 4008 C CA . TYR B 1 40 ? -18 41.281 20.438 1 94.31 40 TYR B CA 1
ATOM 4009 C C . TYR B 1 40 ? -19 42.094 19.625 1 94.31 40 TYR B C 1
ATOM 4011 O O . TYR B 1 40 ? -18.609 42.719 18.625 1 94.31 40 TYR B O 1
ATOM 4019 N N . ALA B 1 41 ? -20.234 42.094 20.031 1 92.75 41 ALA B N 1
ATOM 4020 C CA . ALA B 1 41 ? -21.281 42.812 19.328 1 92.75 41 ALA B CA 1
ATOM 4021 C C . ALA B 1 41 ? -20.953 44.312 19.281 1 92.75 41 ALA B C 1
ATOM 4023 O O . ALA B 1 41 ? -21.141 44.969 18.25 1 92.75 41 ALA B O 1
ATOM 4024 N N . LYS B 1 42 ? -20.453 44.812 20.375 1 91.19 42 LYS B N 1
ATOM 4025 C CA . LYS B 1 42 ? -20.094 46.219 20.438 1 91.19 42 LYS B CA 1
ATOM 4026 C C . LYS B 1 42 ? -18.969 46.531 19.453 1 91.19 42 LYS B C 1
ATOM 4028 O O . LYS B 1 42 ? -19.016 47.562 18.781 1 91.19 42 LYS B O 1
ATOM 4033 N N . SER B 1 43 ? -17.969 45.688 19.438 1 92.62 43 SER B N 1
ATOM 4034 C CA . SER B 1 43 ? -16.844 45.906 18.531 1 92.62 43 SER B CA 1
ATOM 4035 C C . SER B 1 43 ? -17.297 45.812 17.078 1 92.62 43 SER B C 1
ATOM 4037 O O . SER B 1 43 ? -16.781 46.562 16.234 1 92.62 43 SER B O 1
ATOM 4039 N N . VAL B 1 44 ? -18.219 44.938 16.734 1 92.88 44 VAL B N 1
ATOM 4040 C CA . VAL B 1 44 ? -18.734 44.781 15.383 1 92.88 44 VAL B CA 1
ATOM 4041 C C . VAL B 1 44 ? -19.562 46 14.984 1 92.88 44 VAL B C 1
ATOM 4043 O O . VAL B 1 44 ? -19.484 46.469 13.844 1 92.88 44 VAL B O 1
ATOM 4046 N N . ASP B 1 45 ? -20.344 46.469 15.891 1 89.25 45 ASP B N 1
ATOM 4047 C CA . ASP B 1 45 ? -21.125 47.688 15.633 1 89.25 45 ASP B CA 1
ATOM 4048 C C . ASP B 1 45 ? -20.219 48.875 15.328 1 89.25 45 ASP B C 1
ATOM 4050 O O . ASP B 1 45 ? -20.531 49.688 14.445 1 89.25 45 ASP B O 1
ATOM 4054 N N . HIS B 1 46 ? -19.172 48.906 16.094 1 85.31 46 HIS B N 1
ATOM 4055 C CA . HIS B 1 46 ? -18.203 49.969 15.836 1 85.31 46 HIS B CA 1
ATOM 4056 C C . HIS B 1 46 ? -17.594 49.844 14.438 1 85.31 46 HIS B C 1
ATOM 4058 O O . HIS B 1 46 ? -17.391 50.844 13.75 1 85.31 46 HIS B O 1
ATOM 4064 N N . LEU B 1 47 ? -17.297 48.688 14.008 1 89.38 47 LEU B N 1
ATOM 4065 C CA . LEU B 1 47 ? -16.75 48.406 12.688 1 89.38 47 LEU B CA 1
ATOM 4066 C C . LEU B 1 47 ? -17.734 48.812 11.594 1 89.38 47 LEU B C 1
ATOM 4068 O O . LEU B 1 47 ? -17.344 49.344 10.555 1 89.38 47 LEU B O 1
ATOM 4072 N N . ARG B 1 48 ? -18.984 48.625 11.789 1 87.12 48 ARG B N 1
ATOM 4073 C CA . ARG B 1 48 ? -20.031 48.938 10.82 1 87.12 48 ARG B CA 1
ATOM 4074 C C . ARG B 1 48 ? -20.234 50.438 10.695 1 87.12 48 ARG B C 1
ATOM 4076 O O . ARG B 1 48 ? -20.453 50.938 9.594 1 87.12 48 ARG B O 1
ATOM 4083 N N . SER B 1 49 ? -20.328 51.125 11.742 1 78.38 49 SER B N 1
ATOM 4084 C CA . SER B 1 49 ? -20.656 52.531 11.758 1 78.38 49 SER B CA 1
ATOM 4085 C C . SER B 1 49 ? -19.469 53.375 11.25 1 78.38 49 SER B C 1
ATOM 4087 O O . SER B 1 49 ? -19.641 54.531 10.844 1 78.38 49 SER B O 1
ATOM 4089 N N . GLY B 1 50 ? -18.406 52.719 10.938 1 66.31 50 GLY B N 1
ATOM 4090 C CA . GLY B 1 50 ? -17.234 53.469 10.508 1 66.31 50 GLY B CA 1
ATOM 4091 C C . GLY B 1 50 ? -16.734 54.469 11.531 1 66.31 50 GLY B C 1
ATOM 4092 O O . GLY B 1 50 ? -15.867 55.281 11.242 1 66.31 50 GLY B O 1
ATOM 4093 N N . GLY B 1 51 ? -17.609 54.75 12.477 1 55.47 51 GLY B N 1
ATOM 4094 C CA . GLY B 1 51 ? -17.297 55.844 13.391 1 55.47 51 GLY B CA 1
ATOM 4095 C C . GLY B 1 51 ? -16.062 55.562 14.234 1 55.47 51 GLY B C 1
ATOM 4096 O O . GLY B 1 51 ? -15.641 54.406 14.375 1 55.47 51 GLY B O 1
ATOM 4097 N N . SER B 1 52 ? -15.219 56.531 14.148 1 49.84 52 SER B N 1
ATOM 4098 C CA . SER B 1 52 ? -14.047 56.531 15.016 1 49.84 52 SER B CA 1
ATOM 4099 C C . SER B 1 52 ? -14.422 56.25 16.469 1 49.84 52 SER B C 1
ATOM 4101 O O . SER B 1 52 ? -14.469 57.156 17.297 1 49.84 52 SER B O 1
ATOM 4103 N N . SER B 1 53 ? -15.586 55.75 16.656 1 49.31 53 SER B N 1
ATOM 4104 C CA . SER B 1 53 ? -15.781 55.625 18.109 1 49.31 53 SER B CA 1
ATOM 4105 C C . SER B 1 53 ? -14.57 55 18.766 1 49.31 53 SER B C 1
ATOM 4107 O O . SER B 1 53 ? -13.883 54.156 18.172 1 49.31 53 SER B O 1
ATOM 4109 N N . SER B 1 54 ? -14.016 55.656 19.781 1 50 54 SER B N 1
ATOM 4110 C CA . SER B 1 54 ? -12.766 55.438 20.516 1 50 54 SER B CA 1
ATOM 4111 C C . SER B 1 54 ? -12.609 54 20.953 1 50 54 SER B C 1
ATOM 4113 O O . SER B 1 54 ? -13.555 53.375 21.469 1 50 54 SER B O 1
ATOM 4115 N N . LYS B 1 55 ? -11.688 53.219 20.312 1 56.09 55 LYS B N 1
ATOM 4116 C CA . LYS B 1 55 ? -11.078 52.031 20.906 1 56.09 55 LYS B CA 1
ATOM 4117 C C . LYS B 1 55 ? -11.188 52.062 22.422 1 56.09 55 LYS B C 1
ATOM 4119 O O . LYS B 1 55 ? -11.211 51 23.078 1 56.09 55 LYS B O 1
ATOM 4124 N N . GLU B 1 56 ? -11.344 53.344 22.891 1 54.81 56 GLU B N 1
ATOM 4125 C CA . GLU B 1 56 ? -11.352 53.469 24.359 1 54.81 56 GLU B CA 1
ATOM 4126 C C . GLU B 1 56 ? -12.539 52.75 24.969 1 54.81 56 GLU B C 1
ATOM 4128 O O . GLU B 1 56 ? -12.484 52.312 26.109 1 54.81 56 GLU B O 1
ATOM 4133 N N . ASP B 1 57 ? -13.453 52.344 23.953 1 57.97 57 ASP B N 1
ATOM 4134 C CA . ASP B 1 57 ? -14.648 51.719 24.531 1 57.97 57 ASP B CA 1
ATOM 4135 C C . ASP B 1 57 ? -14.672 50.219 24.25 1 57.97 57 ASP B C 1
ATOM 4137 O O . ASP B 1 57 ? -15.5 49.5 24.812 1 57.97 57 ASP B O 1
ATOM 4141 N N . ALA B 1 58 ? -13.727 49.781 23.438 1 74 58 ALA B N 1
ATOM 4142 C CA . ALA B 1 58 ? -13.789 48.375 23.156 1 74 58 ALA B CA 1
ATOM 4143 C C . ALA B 1 58 ? -13.148 47.562 24.266 1 74 58 ALA B C 1
ATOM 4145 O O . ALA B 1 58 ? -12.023 47.844 24.688 1 74 58 ALA B O 1
ATOM 4146 N N . GLU B 1 59 ? -13.828 46.688 24.766 1 83.56 59 GLU B N 1
ATOM 4147 C CA . GLU B 1 59 ? -13.367 45.812 25.859 1 83.56 59 GLU B CA 1
ATOM 4148 C C . GLU B 1 59 ? -12.352 44.781 25.359 1 83.56 59 GLU B C 1
ATOM 4150 O O . GLU B 1 59 ? -11.477 44.375 26.109 1 83.56 59 GLU B O 1
ATOM 4155 N N . CYS B 1 60 ? -12.516 44.562 24.062 1 94.12 60 CYS B N 1
ATOM 4156 C CA . CYS B 1 60 ? -11.648 43.531 23.5 1 94.12 60 CYS B CA 1
ATOM 4157 C C . CYS B 1 60 ? -11.094 43.938 22.141 1 94.12 60 CYS B C 1
ATOM 4159 O O . CYS B 1 60 ? -11.758 44.656 21.406 1 94.12 60 CYS B O 1
ATOM 4161 N N . ASN B 1 61 ? -9.875 43.562 21.844 1 95.94 61 ASN B N 1
ATOM 4162 C CA . ASN B 1 61 ? -9.266 43.656 20.531 1 95.94 61 ASN B CA 1
ATOM 4163 C C . ASN B 1 61 ? -9.219 42.312 19.828 1 95.94 61 ASN B C 1
ATOM 4165 O O . ASN B 1 61 ? -9.18 41.281 20.5 1 95.94 61 ASN B O 1
ATOM 4169 N N . TYR B 1 62 ? -9.211 42.344 18.5 1 97.12 62 TYR B N 1
ATOM 4170 C CA . TYR B 1 62 ? -9.352 41.094 17.766 1 97.12 62 TYR B CA 1
ATOM 4171 C C . TYR B 1 62 ? -8.273 40.969 16.703 1 97.12 62 TYR B C 1
ATOM 4173 O O . TYR B 1 62 ? -7.793 41.969 16.172 1 97.12 62 TYR B O 1
ATOM 4181 N N . VAL B 1 63 ? -7.922 39.781 16.422 1 98.06 63 VAL B N 1
ATOM 4182 C CA . VAL B 1 63 ? -7.148 39.438 15.242 1 98.06 63 VAL B CA 1
ATOM 4183 C C . VAL B 1 63 ? -7.859 38.312 14.484 1 98.06 63 VAL B C 1
ATOM 4185 O O . VAL B 1 63 ? -8.227 37.281 15.062 1 98.06 63 VAL B O 1
ATOM 4188 N N . VAL B 1 64 ? -8.164 38.531 13.195 1 97.5 64 VAL B N 1
ATOM 4189 C CA . VAL B 1 64 ? -8.805 37.531 12.328 1 97.5 64 VAL B CA 1
ATOM 4190 C C . VAL B 1 64 ? -7.762 36.906 11.391 1 97.5 64 VAL B C 1
ATOM 4192 O O . VAL B 1 64 ? -7.141 37.625 10.594 1 97.5 64 VAL B O 1
ATOM 4195 N N . TRP B 1 65 ? -7.574 35.656 11.562 1 97.25 65 TRP B N 1
ATOM 4196 C CA . TRP B 1 65 ? -6.664 34.938 10.68 1 97.25 65 TRP B CA 1
ATOM 4197 C C . TRP B 1 65 ? -7.379 34.469 9.414 1 97.25 65 TRP B C 1
ATOM 4199 O O . TRP B 1 65 ? -8.469 33.906 9.477 1 97.25 65 TRP B O 1
ATOM 4209 N N . ILE B 1 66 ? -6.809 34.656 8.258 1 95.81 66 ILE B N 1
ATOM 4210 C CA . ILE B 1 66 ? -7.363 34.312 6.953 1 95.81 66 ILE B CA 1
ATOM 4211 C C . ILE B 1 66 ? -6.527 33.219 6.309 1 95.81 66 ILE B C 1
ATOM 4213 O O . ILE B 1 66 ? -5.348 33.438 6 1 95.81 66 ILE B O 1
ATOM 4217 N N . PRO B 1 67 ? -7.16 32.031 6.105 1 93.31 67 PRO B N 1
ATOM 4218 C CA . PRO B 1 67 ? -6.402 30.906 5.535 1 93.31 67 PRO B CA 1
ATOM 4219 C C . PRO B 1 67 ? -5.812 31.234 4.168 1 93.31 67 PRO B C 1
ATOM 4221 O O . PRO B 1 67 ? -6.48 31.844 3.328 1 93.31 67 PRO B O 1
ATOM 4224 N N . TYR B 1 68 ? -4.582 30.781 4.008 1 91.31 68 TYR B N 1
ATOM 4225 C CA . TYR B 1 68 ? -3.852 31.062 2.777 1 91.31 68 TYR B CA 1
ATOM 4226 C C . TYR B 1 68 ? -2.893 29.922 2.441 1 91.31 68 TYR B C 1
ATOM 4228 O O . TYR B 1 68 ? -2.158 29.453 3.311 1 91.31 68 TYR B O 1
ATOM 4236 N N . ASN B 1 69 ? -2.967 29.297 1.188 1 91.25 69 ASN B N 1
ATOM 4237 C CA . ASN B 1 69 ? -2.07 28.297 0.642 1 91.25 69 ASN B CA 1
ATOM 4238 C C . ASN B 1 69 ? -2.316 26.922 1.272 1 91.25 69 ASN B C 1
ATOM 4240 O O . ASN B 1 69 ? -3.463 26.547 1.521 1 91.25 69 ASN B O 1
ATOM 4244 N N . GLY B 1 70 ? -1.228 26.109 1.337 1 92.06 70 GLY B N 1
ATOM 4245 C CA . GLY B 1 70 ? -1.398 24.719 1.745 1 92.06 70 GLY B CA 1
ATOM 4246 C C . GLY B 1 70 ? -1.581 24.562 3.242 1 92.06 70 GLY B C 1
ATOM 4247 O O . GLY B 1 70 ? -1.327 25.484 4.008 1 92.06 70 GLY B O 1
ATOM 4248 N N . LEU B 1 71 ? -1.931 23.406 3.641 1 95.62 71 LEU B N 1
ATOM 4249 C CA . LEU B 1 71 ? -2.322 23.156 5.023 1 95.62 71 LEU B CA 1
ATOM 4250 C C . LEU B 1 71 ? -1.146 23.375 5.969 1 95.62 71 LEU B C 1
ATOM 4252 O O . LEU B 1 71 ? -1.308 23.953 7.051 1 95.62 71 LEU B O 1
ATOM 4256 N N . GLY B 1 72 ? 0.052 22.906 5.586 1 95.56 72 GLY B N 1
ATOM 4257 C CA . GLY B 1 72 ? 1.219 23.156 6.418 1 95.56 72 GLY B CA 1
ATOM 4258 C C . GLY B 1 72 ? 1.458 24.625 6.688 1 95.56 72 GLY B C 1
ATOM 4259 O O . GLY B 1 72 ? 1.677 25.031 7.836 1 95.56 72 GLY B O 1
ATOM 4260 N N . ASN B 1 73 ? 1.394 25.391 5.68 1 95 73 ASN B N 1
ATOM 4261 C CA . ASN B 1 73 ? 1.527 26.844 5.82 1 95 73 ASN B CA 1
ATOM 4262 C C . ASN B 1 73 ? 0.424 27.422 6.695 1 95 73 ASN B C 1
ATOM 4264 O O . ASN B 1 73 ? 0.685 28.281 7.543 1 95 73 ASN B O 1
ATOM 4268 N N . ARG B 1 74 ? -0.686 26.969 6.477 1 96.44 74 ARG B N 1
ATOM 4269 C CA . ARG B 1 74 ? -1.839 27.484 7.211 1 96.44 74 ARG B CA 1
ATOM 4270 C C . ARG B 1 74 ? -1.709 27.203 8.703 1 96.44 74 ARG B C 1
ATOM 4272 O O . ARG B 1 74 ? -1.947 28.078 9.531 1 96.44 74 ARG B O 1
ATOM 4279 N N . MET B 1 75 ? -1.312 26.016 9.016 1 97.69 75 MET B N 1
ATOM 4280 C CA . MET B 1 75 ? -1.173 25.672 10.422 1 97.69 75 MET B CA 1
ATOM 4281 C C . MET B 1 75 ? -0.076 26.484 11.086 1 97.69 75 MET B C 1
ATOM 4283 O O . MET B 1 75 ? -0.262 27 12.195 1 97.69 75 MET B O 1
ATOM 4287 N N . LEU B 1 76 ? 0.989 26.672 10.406 1 97.44 76 LEU B N 1
ATOM 4288 C CA . LEU B 1 76 ? 2.107 27.438 10.961 1 97.44 76 LEU B CA 1
ATOM 4289 C C . LEU B 1 76 ? 1.769 28.922 11.062 1 97.44 76 LEU B C 1
ATOM 4291 O O . LEU B 1 76 ? 2.135 29.578 12.031 1 97.44 76 LEU B O 1
ATOM 4295 N N . SER B 1 77 ? 1.107 29.406 10.055 1 97.25 77 SER B N 1
ATOM 4296 C CA . SER B 1 77 ? 0.711 30.812 10.078 1 97.25 77 SER B CA 1
ATOM 4297 C C . SER B 1 77 ? -0.329 31.062 11.164 1 97.25 77 SER B C 1
ATOM 4299 O O . SER B 1 77 ? -0.302 32.125 11.812 1 97.25 77 SER B O 1
ATOM 4301 N N . LEU B 1 78 ? -1.219 30.141 11.312 1 98 78 LEU B N 1
ATOM 4302 C CA . LEU B 1 78 ? -2.219 30.266 12.367 1 98 78 LEU B CA 1
ATOM 4303 C C . LEU B 1 78 ? -1.565 30.219 13.742 1 98 78 LEU B C 1
ATOM 4305 O O . LEU B 1 78 ? -1.931 30.984 14.633 1 98 78 LEU B O 1
ATOM 4309 N N . LEU B 1 79 ? -0.633 29.406 13.875 1 98.06 79 LEU B N 1
ATOM 4310 C CA . LEU B 1 79 ? 0.105 29.297 15.125 1 98.06 79 LEU B CA 1
ATOM 4311 C C . LEU B 1 79 ? 0.83 30.594 15.453 1 98.06 79 LEU B C 1
ATOM 4313 O O . LEU B 1 79 ? 0.797 31.062 16.594 1 98.06 79 LEU B O 1
ATOM 4317 N N . SER B 1 80 ? 1.453 31.141 14.492 1 96.94 80 SER B N 1
ATOM 4318 C CA . SER B 1 80 ? 2.135 32.406 14.664 1 96.94 80 SER B CA 1
ATOM 4319 C C . SER B 1 80 ? 1.153 33.531 15.055 1 96.94 80 SER B C 1
ATOM 4321 O O . SER B 1 80 ? 1.448 34.344 15.922 1 96.94 80 SER B O 1
ATOM 4323 N N . THR B 1 81 ? 0.064 33.469 14.414 1 98.19 81 THR B N 1
ATOM 4324 C CA . THR B 1 81 ? -0.956 34.469 14.688 1 98.19 81 THR B CA 1
ATOM 4325 C C . THR B 1 81 ? -1.519 34.312 16.094 1 98.19 81 THR B C 1
ATOM 4327 O O . THR B 1 81 ? -1.834 35.281 16.766 1 98.19 81 THR B O 1
ATOM 4330 N N . PHE B 1 82 ? -1.653 33.094 16.531 1 98.5 82 PHE B N 1
ATOM 4331 C CA . PHE B 1 82 ? -2.119 32.844 17.891 1 98.5 82 PHE B CA 1
ATOM 4332 C C . PHE B 1 82 ? -1.129 33.375 18.906 1 98.5 82 PHE B C 1
ATOM 4334 O O . PHE B 1 82 ? -1.527 34.031 19.891 1 98.5 82 PHE B O 1
ATOM 4341 N N . LEU B 1 83 ? 0.125 33.094 18.672 1 98.19 83 LEU B N 1
ATOM 4342 C CA . LEU B 1 83 ? 1.128 33.656 19.578 1 98.19 83 LEU B CA 1
ATOM 4343 C C . LEU B 1 83 ? 1.052 35.156 19.609 1 98.19 83 LEU B C 1
ATOM 4345 O O . LEU B 1 83 ? 1.138 35.781 20.672 1 98.19 83 LEU B O 1
ATOM 4349 N N . TYR B 1 84 ? 0.897 35.75 18.484 1 97.69 84 TYR B N 1
ATOM 4350 C CA . TYR B 1 84 ? 0.741 37.188 18.406 1 97.69 84 TYR B CA 1
ATOM 4351 C C . TYR B 1 84 ? -0.467 37.656 19.203 1 97.69 84 TYR B C 1
ATOM 4353 O O . TYR B 1 84 ? -0.405 38.656 19.906 1 97.69 84 TYR B O 1
ATOM 4361 N N . ALA B 1 85 ? -1.529 36.906 19.094 1 98.31 85 ALA B N 1
ATOM 4362 C CA . ALA B 1 85 ? -2.727 37.219 19.875 1 98.31 85 ALA B CA 1
ATOM 4363 C C . ALA B 1 85 ? -2.438 37.188 21.375 1 98.31 85 ALA B C 1
ATOM 4365 O O . ALA B 1 85 ? -2.895 38.031 22.125 1 98.31 85 ALA B O 1
ATOM 4366 N N . LEU B 1 86 ? -1.708 36.219 21.75 1 97.81 86 LEU B N 1
ATOM 4367 C CA . LEU B 1 86 ? -1.33 36.094 23.156 1 97.81 86 LEU B CA 1
ATOM 4368 C C . LEU B 1 86 ? -0.506 37.281 23.609 1 97.81 86 LEU B C 1
ATOM 4370 O O . LEU B 1 86 ? -0.744 37.812 24.688 1 97.81 86 LEU B O 1
ATOM 4374 N N . LEU B 1 87 ? 0.388 37.656 22.828 1 97.31 87 LEU B N 1
ATOM 4375 C CA . LEU B 1 87 ? 1.34 38.719 23.188 1 97.31 87 LEU B CA 1
ATOM 4376 C C . LEU B 1 87 ? 0.672 40.094 23.188 1 97.31 87 LEU B C 1
ATOM 4378 O O . LEU B 1 87 ? 1.097 40.969 23.906 1 97.31 87 LEU B O 1
ATOM 4382 N N . THR B 1 88 ? -0.363 40.25 22.375 1 96.88 88 THR B N 1
ATOM 4383 C CA . THR B 1 88 ? -0.976 41.562 22.219 1 96.88 88 THR B CA 1
ATOM 4384 C C . THR B 1 88 ? -2.354 41.625 22.875 1 96.88 88 THR B C 1
ATOM 4386 O O . THR B 1 88 ? -3.117 42.562 22.656 1 96.88 88 THR B O 1
ATOM 4389 N N . ASP B 1 89 ? -2.748 40.531 23.562 1 95.5 89 ASP B N 1
ATOM 4390 C CA . ASP B 1 89 ? -4.012 40.406 24.281 1 95.5 89 ASP B CA 1
ATOM 4391 C C . ASP B 1 89 ? -5.199 40.594 23.344 1 95.5 89 ASP B C 1
ATOM 4393 O O . ASP B 1 89 ? -6.109 41.375 23.625 1 95.5 89 ASP B O 1
ATOM 4397 N N . ARG B 1 90 ? -5.117 39.969 22.25 1 97.56 90 ARG B N 1
ATOM 4398 C CA . ARG B 1 90 ? -6.195 39.969 21.266 1 97.56 90 ARG B CA 1
ATOM 4399 C C . ARG B 1 90 ? -6.93 38.625 21.234 1 97.56 90 ARG B C 1
ATOM 4401 O O . ARG B 1 90 ? -6.383 37.625 21.656 1 97.56 90 ARG B O 1
ATOM 4408 N N . VAL B 1 91 ? -8.172 38.688 20.828 1 96.88 91 VAL B N 1
ATOM 4409 C CA . VAL B 1 91 ? -8.961 37.469 20.625 1 96.88 91 VAL B CA 1
ATOM 4410 C C . VAL B 1 91 ? -8.766 36.969 19.188 1 96.88 91 VAL B C 1
ATOM 4412 O O . VAL B 1 91 ? -9.031 37.719 18.234 1 96.88 91 VAL B O 1
ATOM 4415 N N . LEU B 1 92 ? -8.312 35.719 19.062 1 97.88 92 LEU B N 1
ATOM 4416 C CA . LEU B 1 92 ? -8.094 35.125 17.75 1 97.88 92 LEU B CA 1
ATOM 4417 C C . LEU B 1 92 ? -9.406 34.594 17.188 1 97.88 92 LEU B C 1
ATOM 4419 O O . LEU B 1 92 ? -10.102 33.812 17.844 1 97.88 92 LEU B O 1
ATOM 4423 N N . LEU B 1 93 ? -9.766 35 16.031 1 96.81 93 LEU B N 1
ATOM 4424 C CA . LEU B 1 93 ? -10.852 34.406 15.242 1 96.81 93 LEU B CA 1
ATOM 4425 C C . LEU B 1 93 ? -10.336 33.938 13.891 1 96.81 93 LEU B C 1
ATOM 4427 O O . LEU B 1 93 ? -9.352 34.438 13.367 1 96.81 93 LEU B O 1
ATOM 4431 N N . VAL B 1 94 ? -10.961 32.938 13.383 1 96.31 94 VAL B N 1
ATOM 4432 C CA . VAL B 1 94 ? -10.547 32.312 12.125 1 96.31 94 VAL B CA 1
ATOM 4433 C C . VAL B 1 94 ? -11.617 32.531 11.062 1 96.31 94 VAL B C 1
ATOM 4435 O O . VAL B 1 94 ? -12.797 32.25 11.289 1 96.31 94 VAL B O 1
ATOM 4438 N N . HIS B 1 95 ? -11.18 33.03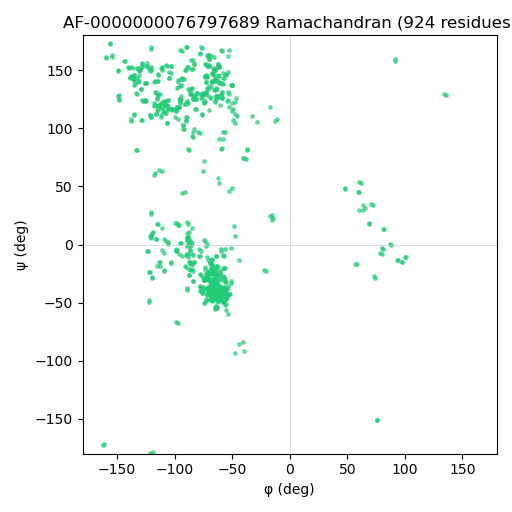1 9.914 1 95.62 95 HIS B N 1
ATOM 4439 C CA . HIS B 1 95 ? -12.094 33.125 8.781 1 95.62 95 HIS B CA 1
ATOM 4440 C C . HIS B 1 95 ? -12.523 31.75 8.305 1 95.62 95 HIS B C 1
ATOM 4442 O O . HIS B 1 95 ? -11.68 30.891 8.031 1 95.62 95 HIS B O 1
ATOM 4448 N N . SER B 1 96 ? -13.812 31.625 8.109 1 92 96 SER B N 1
ATOM 4449 C CA . SER B 1 96 ? -14.375 30.312 7.809 1 92 96 SER B CA 1
ATOM 4450 C C . SER B 1 96 ? -14.258 30 6.324 1 92 96 SER B C 1
ATOM 4452 O O . SER B 1 96 ? -14.648 30.797 5.473 1 92 96 SER B O 1
ATOM 4454 N N . THR B 1 97 ? -13.672 28.891 6.051 1 91.69 97 THR B N 1
ATOM 4455 C CA . THR B 1 97 ? -13.688 28.328 4.711 1 91.69 97 THR B CA 1
ATOM 4456 C C . THR B 1 97 ? -14.109 26.859 4.75 1 91.69 97 THR B C 1
ATOM 4458 O O . THR B 1 97 ? -13.867 26.156 5.742 1 91.69 97 THR B O 1
ATOM 4461 N N . ASP B 1 98 ? -14.68 26.391 3.758 1 89.88 98 ASP B N 1
ATOM 4462 C CA . ASP B 1 98 ? -15.227 25.047 3.713 1 89.88 98 ASP B CA 1
ATOM 4463 C C . ASP B 1 98 ? -14.117 24 3.863 1 89.88 98 ASP B C 1
ATOM 4465 O O . ASP B 1 98 ? -14.352 22.922 4.41 1 89.88 98 ASP B O 1
ATOM 4469 N N . ASP B 1 99 ? -13 24.312 3.363 1 93.56 99 ASP B N 1
ATOM 4470 C CA . ASP B 1 99 ? -11.938 23.312 3.275 1 93.56 99 ASP B CA 1
ATOM 4471 C C . ASP B 1 99 ? -11.094 23.297 4.543 1 93.56 99 ASP B C 1
ATOM 4473 O O . ASP B 1 99 ? -10.266 22.406 4.734 1 93.56 99 ASP B O 1
ATOM 4477 N N . PHE B 1 100 ? -11.305 24.281 5.496 1 93.12 100 PHE B N 1
ATOM 4478 C CA . PHE B 1 100 ? -10.398 24.359 6.637 1 93.12 100 PHE B CA 1
ATOM 4479 C C . PHE B 1 100 ? -11.172 24.234 7.945 1 93.12 100 PHE B C 1
ATOM 4481 O O . PHE B 1 100 ? -10.781 23.484 8.844 1 93.12 100 PHE B O 1
ATOM 4488 N N . THR B 1 101 ? -12.281 24.984 8.172 1 90.31 101 THR B N 1
ATOM 4489 C CA . THR B 1 101 ? -12.984 25.125 9.445 1 90.31 101 THR B CA 1
ATOM 4490 C C . THR B 1 101 ? -13.422 23.766 9.977 1 90.31 101 THR B C 1
ATOM 4492 O O . THR B 1 101 ? -13.414 23.531 11.188 1 90.31 101 THR B O 1
ATOM 4495 N N . GLY B 1 102 ? -13.664 22.781 9.211 1 90.44 102 GLY B N 1
ATOM 4496 C CA . GLY B 1 102 ? -14.125 21.469 9.656 1 90.44 102 GLY B CA 1
ATOM 4497 C C . GLY B 1 102 ? -12.992 20.516 9.992 1 90.44 102 GLY B C 1
ATOM 4498 O O . GLY B 1 102 ? -13.227 19.406 10.461 1 90.44 102 GLY B O 1
ATOM 4499 N N . LEU B 1 103 ? -11.766 20.984 9.984 1 96 103 LEU B N 1
ATOM 4500 C CA . LEU B 1 103 ? -10.617 20.125 10.203 1 96 103 LEU B CA 1
ATOM 4501 C C . LEU B 1 103 ? -10.312 20 11.695 1 96 103 LEU B C 1
ATOM 4503 O O . LEU B 1 103 ? -9.727 19 12.125 1 96 103 LEU B O 1
ATOM 4507 N N . PHE B 1 104 ? -10.719 21.062 12.484 1 95.25 104 PHE B N 1
ATOM 4508 C CA . PHE B 1 104 ? -10.305 21.109 13.883 1 95.25 104 PHE B CA 1
ATOM 4509 C C . PHE B 1 104 ? -11.508 21.328 14.789 1 95.25 104 PHE B C 1
ATOM 4511 O O . PHE B 1 104 ? -12.492 21.938 14.383 1 95.25 104 PHE B O 1
ATOM 4518 N N . CYS B 1 105 ? -11.352 20.844 16.016 1 92.81 105 CYS B N 1
ATOM 4519 C CA . CYS B 1 105 ? -12.273 21.172 17.094 1 92.81 105 CYS B CA 1
ATOM 4520 C C . CYS B 1 105 ? -11.977 22.562 17.641 1 92.81 105 CYS B C 1
ATOM 4522 O O . CYS B 1 105 ? -10.906 23.125 17.406 1 92.81 105 CYS B O 1
ATOM 4524 N N . GLU B 1 106 ? -12.938 23.094 18.391 1 92.94 106 GLU B N 1
ATOM 4525 C CA . GLU B 1 106 ? -12.719 24.344 19.109 1 92.94 106 GLU B CA 1
ATOM 4526 C C . GLU B 1 106 ? -11.547 24.219 20.078 1 92.94 106 GLU B C 1
ATOM 4528 O O . GLU B 1 106 ? -11.531 23.328 20.922 1 92.94 106 GLU B O 1
ATOM 4533 N N . PRO B 1 107 ? -10.625 25.109 19.938 1 93.12 107 PRO B N 1
ATOM 4534 C CA . PRO B 1 107 ? -9.438 24.938 20.781 1 93.12 107 PRO B CA 1
ATOM 4535 C C . PRO B 1 107 ? -9.617 25.516 22.172 1 93.12 107 PRO B C 1
ATOM 4537 O O . PRO B 1 107 ? -8.906 25.141 23.109 1 93.12 107 PRO B O 1
ATOM 4540 N N . PHE B 1 108 ? -10.516 26.438 22.297 1 93.12 108 PHE B N 1
ATOM 4541 C CA . PHE B 1 108 ? -10.656 27.141 23.578 1 93.12 108 PHE B CA 1
ATOM 4542 C C . PHE B 1 108 ? -11.898 26.656 24.312 1 93.12 108 PHE B C 1
ATOM 4544 O O . PHE B 1 108 ? -12.992 26.609 23.75 1 93.12 108 PHE B O 1
ATOM 4551 N N . PRO B 1 109 ? -11.672 26.188 25.547 1 86.25 109 PRO B N 1
ATOM 4552 C CA . PRO B 1 109 ? -12.82 25.688 26.312 1 86.25 109 PRO B CA 1
ATOM 4553 C C . PRO B 1 109 ? -13.867 26.781 26.562 1 86.25 109 PRO B C 1
ATOM 4555 O O . PRO B 1 109 ? -13.539 27.969 26.578 1 86.25 109 PRO B O 1
ATOM 4558 N N . GLY B 1 110 ? -15.102 26.391 26.734 1 76.56 110 GLY B N 1
ATOM 4559 C CA . GLY B 1 110 ? -16.219 27.281 27.016 1 76.56 110 GLY B CA 1
ATOM 4560 C C . GLY B 1 110 ? -17.438 26.984 26.172 1 76.56 110 GLY B C 1
ATOM 4561 O O . GLY B 1 110 ? -17.328 26.516 25.047 1 76.56 110 GLY B O 1
ATOM 4562 N N . ALA B 1 111 ? -18.562 26.859 26.781 1 59.16 111 ALA B N 1
ATOM 4563 C CA . ALA B 1 111 ? -19.828 26.391 26.219 1 59.16 111 ALA B CA 1
ATOM 4564 C C . ALA B 1 111 ? -20.172 27.188 24.953 1 59.16 111 ALA B C 1
ATOM 4566 O O . ALA B 1 111 ? -20.719 26.625 24 1 59.16 111 ALA B O 1
ATOM 4567 N N . ASN B 1 112 ? -20 28.406 24.969 1 63 112 ASN B N 1
ATOM 4568 C CA . ASN B 1 112 ? -20.562 29.188 23.875 1 63 112 ASN B CA 1
ATOM 4569 C C . ASN B 1 112 ? -19.484 29.953 23.125 1 63 112 ASN B C 1
ATOM 4571 O O . ASN B 1 112 ? -19.781 30.875 22.359 1 63 112 ASN B O 1
ATOM 4575 N N . ALA B 1 113 ? -18.188 29.281 23.188 1 78.06 113 ALA B N 1
ATOM 4576 C CA . ALA B 1 113 ? -17.141 30.078 22.547 1 78.06 113 ALA B CA 1
ATOM 4577 C C . ALA B 1 113 ? -16.656 29.422 21.266 1 78.06 113 ALA B C 1
ATOM 4579 O O . ALA B 1 113 ? -16.469 28.203 21.219 1 78.06 113 ALA B O 1
ATOM 4580 N N . THR B 1 114 ? -16.766 30.172 20.141 1 91.62 114 THR B N 1
ATOM 4581 C CA . THR B 1 114 ? -16.188 29.688 18.891 1 91.62 114 THR B CA 1
ATOM 4582 C C . THR B 1 114 ? -15.094 30.625 18.391 1 91.62 114 THR B C 1
ATOM 4584 O O . THR B 1 114 ? -15.188 31.844 18.562 1 91.62 114 THR B O 1
ATOM 4587 N N . TRP B 1 115 ? -14.023 30.031 17.875 1 95.5 115 TRP B N 1
ATOM 4588 C CA . TRP B 1 115 ? -13 30.859 17.266 1 95.5 115 TRP B CA 1
ATOM 4589 C C . TRP B 1 115 ? -13.328 31.141 15.797 1 95.5 115 TRP B C 1
ATOM 4591 O O . TRP B 1 115 ? -12.57 31.828 15.102 1 95.5 115 TRP B O 1
ATOM 4601 N N . VAL B 1 116 ? -14.492 30.641 15.297 1 95.31 116 VAL B N 1
ATOM 4602 C CA . VAL B 1 116 ? -14.875 30.828 13.898 1 95.31 116 VAL B CA 1
ATOM 4603 C C . VAL B 1 116 ? -15.586 32.156 13.727 1 95.31 116 VAL B C 1
ATOM 4605 O O . VAL B 1 116 ? -16.547 32.469 14.453 1 95.31 116 VAL B O 1
ATOM 4608 N N . LEU B 1 117 ? -15.109 32.875 12.766 1 95.38 117 LEU B N 1
ATOM 4609 C CA . LEU B 1 117 ? -15.711 34.188 12.445 1 95.38 117 LEU B CA 1
ATOM 4610 C C . LEU B 1 117 ? -17.109 34 11.852 1 95.38 117 LEU B C 1
ATOM 4612 O O . LEU B 1 117 ? -17.281 33.25 10.875 1 95.38 117 LEU B O 1
ATOM 4616 N N . PRO B 1 118 ? -18.094 34.656 12.43 1 93.12 118 PRO B N 1
ATOM 4617 C CA . PRO B 1 118 ? -19.453 34.531 11.898 1 93.12 118 PRO B CA 1
ATOM 4618 C C . PRO B 1 118 ? -19.578 35.031 10.469 1 93.12 118 PRO B C 1
ATOM 4620 O O . PRO B 1 118 ? -18.906 36 10.094 1 93.12 118 PRO B O 1
ATOM 4623 N N . PRO B 1 119 ? -20.531 34.469 9.773 1 90.31 119 PRO B N 1
ATOM 4624 C CA . PRO B 1 119 ? -20.703 34.875 8.375 1 90.31 119 PRO B CA 1
ATOM 4625 C C . PRO B 1 119 ? -21.203 36.312 8.234 1 90.31 119 PRO B C 1
ATOM 4627 O O . PRO B 1 119 ? -21.062 36.906 7.164 1 90.31 119 PRO B O 1
ATOM 4630 N N . ASP B 1 120 ? -21.812 36.875 9.203 1 88.69 120 ASP B N 1
ATOM 4631 C CA . ASP B 1 120 ? -22.375 38.25 9.109 1 88.69 120 ASP B CA 1
ATOM 4632 C C . ASP B 1 120 ? -21.328 39.281 9.5 1 88.69 120 ASP B C 1
ATOM 4634 O O . ASP B 1 120 ? -21.672 40.469 9.703 1 88.69 120 ASP B O 1
ATOM 4638 N N . PHE B 1 121 ? -20.109 38.875 9.773 1 93.56 121 PHE B N 1
ATOM 4639 C CA . PHE B 1 121 ? -19.047 39.844 10 1 93.56 121 PHE B CA 1
ATOM 4640 C C . PHE B 1 121 ? -19.016 40.875 8.883 1 93.56 121 PHE B C 1
ATOM 4642 O O . PHE B 1 121 ? -19.156 40.531 7.707 1 93.56 121 PHE B O 1
ATOM 4649 N N . PRO B 1 122 ? -18.844 42.094 9.195 1 89.62 122 PRO B N 1
ATOM 4650 C CA . PRO B 1 122 ? -19.047 43.156 8.219 1 89.62 122 PRO B CA 1
ATOM 4651 C C . PRO B 1 122 ? -18.047 43.094 7.066 1 89.62 122 PRO B C 1
ATOM 4653 O O . PRO B 1 122 ? -18.344 43.562 5.965 1 89.62 122 PRO B O 1
ATOM 4656 N N . VAL B 1 123 ? -16.828 42.688 7.273 1 83.19 123 VAL B N 1
ATOM 4657 C CA . VAL B 1 123 ? -15.852 42.5 6.207 1 83.19 123 VAL B CA 1
ATOM 4658 C C . VAL B 1 123 ? -15.898 41.062 5.68 1 83.19 123 VAL B C 1
ATOM 4660 O O . VAL B 1 123 ? -14.914 40.344 5.773 1 83.19 123 VAL B O 1
ATOM 4663 N N . ALA B 1 124 ? -16.953 40.5 5.434 1 63.62 124 ALA B N 1
ATOM 4664 C CA . ALA B 1 124 ? -17.062 39.062 5.32 1 63.62 124 ALA B CA 1
ATOM 4665 C C . ALA B 1 124 ? -16.469 38.562 4.012 1 63.62 124 ALA B C 1
ATOM 4667 O O . ALA B 1 124 ? -15.859 37.469 3.969 1 63.62 124 ALA B O 1
ATOM 4668 N N . ASP B 1 125 ? -16.516 39.469 2.926 1 75.31 125 ASP B N 1
ATOM 4669 C CA . ASP B 1 125 ? -15.867 38.969 1.72 1 75.31 125 ASP B CA 1
ATOM 4670 C C . ASP B 1 125 ? -14.383 39.312 1.713 1 75.31 125 ASP B C 1
ATOM 4672 O O . ASP B 1 125 ? -13.984 40.344 1.189 1 75.31 125 ASP B O 1
ATOM 4676 N N . MET B 1 126 ? -13.602 38.562 2.352 1 84.94 126 MET B N 1
ATOM 4677 C CA . MET B 1 126 ? -12.18 38.812 2.549 1 84.94 126 MET B CA 1
ATOM 4678 C C . MET B 1 126 ? -11.367 38.25 1.378 1 84.94 126 MET B C 1
ATOM 4680 O O . MET B 1 126 ? -10.133 38.344 1.373 1 84.94 126 MET B O 1
ATOM 4684 N N . SER B 1 127 ? -12.109 37.719 0.391 1 79.25 127 SER B N 1
ATOM 4685 C CA . SER B 1 127 ? -11.438 37.156 -0.782 1 79.25 127 SER B CA 1
ATOM 4686 C C . SER B 1 127 ? -10.797 38.281 -1.616 1 79.25 127 SER B C 1
ATOM 4688 O O . SER B 1 127 ? -9.906 38 -2.426 1 79.25 127 SER B O 1
ATOM 4690 N N . TRP B 1 128 ? -11.188 39.469 -1.342 1 81.81 128 TRP B N 1
ATOM 4691 C CA . TRP B 1 128 ? -10.695 40.594 -2.137 1 81.81 128 TRP B CA 1
ATOM 4692 C C . TRP B 1 128 ? -9.461 41.219 -1.486 1 81.81 128 TRP B C 1
ATOM 4694 O O . TRP B 1 128 ? -8.781 42.031 -2.1 1 81.81 128 TRP B O 1
ATOM 4704 N N . LEU B 1 129 ? -9.227 40.781 -0.318 1 89.56 129 LEU B N 1
ATOM 4705 C CA . LEU B 1 129 ? -8.086 41.344 0.386 1 89.56 129 LEU B CA 1
ATOM 4706 C C . LEU B 1 129 ? -6.773 40.844 -0.201 1 89.56 129 LEU B C 1
ATOM 4708 O O . LEU B 1 129 ? -6.637 39.656 -0.508 1 89.56 129 LEU B O 1
ATOM 4712 N N . GLY B 1 130 ? -5.859 41.781 -0.474 1 89.19 130 GLY B N 1
ATOM 4713 C CA . GLY B 1 130 ? -4.543 41.469 -1.02 1 89.19 130 GLY B CA 1
ATOM 4714 C C . GLY B 1 130 ? -3.559 42.625 -0.837 1 89.19 130 GLY B C 1
ATOM 4715 O O . GLY B 1 130 ? -3.842 43.594 -0.121 1 89.19 130 GLY B O 1
ATOM 4716 N N . VAL B 1 131 ? -2.445 42.469 -1.422 1 89.81 131 VAL B N 1
ATOM 4717 C CA . VAL B 1 131 ? -1.347 43.406 -1.255 1 89.81 131 VAL B CA 1
ATOM 4718 C C . VAL B 1 131 ? -1.782 44.781 -1.721 1 89.81 131 VAL B C 1
ATOM 4720 O O . VAL B 1 131 ? -1.33 45.812 -1.182 1 89.81 131 VAL B O 1
ATOM 4723 N N . GLY B 1 132 ? -2.729 44.906 -2.615 1 89.12 132 GLY B N 1
ATOM 4724 C CA . GLY B 1 132 ? -3.168 46.188 -3.188 1 89.12 132 GLY B CA 1
ATOM 4725 C C . GLY B 1 132 ? -4.367 46.781 -2.473 1 89.12 132 GLY B C 1
ATOM 4726 O O . GLY B 1 132 ? -4.801 47.875 -2.791 1 89.12 132 GLY B O 1
ATOM 4727 N N . SER B 1 133 ? -4.82 46.094 -1.455 1 91.62 133 SER B N 1
ATOM 4728 C CA . SER B 1 133 ? -6.016 46.562 -0.764 1 91.62 133 SER B CA 1
ATOM 4729 C C . SER B 1 133 ? -5.758 47.875 -0.047 1 91.62 133 SER B C 1
ATOM 4731 O O . SER B 1 133 ? -4.703 48.062 0.567 1 91.62 133 SER B O 1
ATOM 4733 N N . ASN B 1 134 ? -6.723 48.812 -0.06 1 89.75 134 ASN B N 1
ATOM 4734 C CA . ASN B 1 134 ? -6.598 50.125 0.563 1 89.75 134 ASN B CA 1
ATOM 4735 C C . ASN B 1 134 ? -6.441 50 2.078 1 89.75 134 ASN B C 1
ATOM 4737 O O . ASN B 1 134 ? -5.855 50.875 2.713 1 89.75 134 ASN B O 1
ATOM 4741 N N . GLN B 1 135 ? -6.934 48.938 2.596 1 90.38 135 GLN B N 1
ATOM 4742 C CA . GLN B 1 135 ? -6.914 48.75 4.043 1 90.38 135 GLN B CA 1
ATOM 4743 C C . GLN B 1 135 ? -5.637 48.062 4.504 1 90.38 135 GLN B C 1
ATOM 4745 O O . GLN B 1 135 ? -5.426 47.875 5.699 1 90.38 135 GLN B O 1
ATOM 4750 N N . SER B 1 136 ? -4.77 47.719 3.58 1 94.88 136 SER B N 1
ATOM 4751 C CA . SER B 1 136 ? -3.514 47.094 3.988 1 94.88 136 SER B CA 1
ATOM 4752 C C . SER B 1 136 ? -2.648 48.062 4.785 1 94.88 136 SER B C 1
ATOM 4754 O O . SER B 1 136 ? -2.58 49.25 4.465 1 94.88 136 SER B O 1
ATOM 4756 N N . TYR B 1 137 ? -2.018 47.531 5.762 1 94.31 137 TYR B N 1
ATOM 4757 C CA . TYR B 1 137 ? -1.183 48.375 6.617 1 94.31 137 TYR B CA 1
ATOM 4758 C C . TYR B 1 137 ? -0.16 49.156 5.789 1 94.31 137 TYR B C 1
ATOM 4760 O O . TYR B 1 137 ? 0.003 50.344 5.965 1 94.31 137 TYR B O 1
ATOM 4768 N N . GLY B 1 138 ? 0.498 48.406 4.859 1 92.38 138 GLY B N 1
ATOM 4769 C CA . GLY B 1 138 ? 1.467 49.062 3.988 1 92.38 138 GLY B CA 1
ATOM 4770 C C . GLY B 1 138 ? 0.876 50.219 3.188 1 92.38 138 GLY B C 1
ATOM 4771 O O . GLY B 1 138 ? 1.469 51.281 3.107 1 92.38 138 GLY B O 1
ATOM 4772 N N . ASN B 1 139 ? -0.268 50.031 2.639 1 93.69 139 ASN B N 1
ATOM 4773 C CA . ASN B 1 139 ? -0.899 51.062 1.821 1 93.69 139 ASN B CA 1
ATOM 4774 C C . ASN B 1 139 ? -1.388 52.219 2.672 1 93.69 139 ASN B C 1
ATOM 4776 O O . ASN B 1 139 ? -1.374 53.375 2.223 1 93.69 139 ASN B O 1
ATOM 4780 N N . LEU B 1 140 ? -1.901 51.938 3.854 1 93.38 140 LEU B N 1
ATOM 4781 C CA . LEU B 1 140 ? -2.314 53 4.77 1 93.38 140 LEU B CA 1
ATOM 4782 C C . LEU B 1 140 ? -1.134 53.875 5.137 1 93.38 140 LEU B C 1
ATOM 4784 O O . LEU B 1 140 ? -1.276 55.094 5.227 1 93.38 140 LEU B O 1
ATOM 4788 N N . LEU B 1 141 ? -0.026 53.25 5.316 1 90.31 141 LEU B N 1
ATOM 4789 C CA . LEU B 1 141 ? 1.182 54.031 5.625 1 90.31 141 LEU B CA 1
ATOM 4790 C C . LEU B 1 141 ? 1.629 54.844 4.422 1 90.31 141 LEU B C 1
ATOM 4792 O O . LEU B 1 141 ? 1.92 56.031 4.555 1 90.31 141 LEU B O 1
ATOM 4796 N N . ASP B 1 142 ? 1.685 54.219 3.326 1 90.81 142 ASP B N 1
ATOM 4797 C CA . ASP B 1 142 ? 2.113 54.906 2.107 1 90.81 142 ASP B CA 1
ATOM 4798 C C . ASP B 1 142 ? 1.183 56.062 1.773 1 90.81 142 ASP B C 1
ATOM 4800 O O . ASP B 1 142 ? 1.624 57.094 1.252 1 90.81 142 ASP B O 1
ATOM 4804 N N . GLY B 1 143 ? -0.055 55.875 2.049 1 90.31 143 GLY B N 1
ATOM 4805 C CA . GLY B 1 143 ? -1.049 56.906 1.766 1 90.31 143 GLY B CA 1
ATOM 4806 C C . GLY B 1 143 ? -1.187 57.906 2.879 1 90.31 143 GLY B C 1
ATOM 4807 O O . GLY B 1 143 ? -2.035 58.812 2.811 1 90.31 143 GLY B O 1
ATOM 4808 N N . LYS B 1 144 ? -0.471 57.781 3.982 1 87.69 144 LYS B N 1
ATOM 4809 C CA . LYS B 1 144 ? -0.452 58.719 5.125 1 87.69 144 LYS B CA 1
ATOM 4810 C C . LYS B 1 144 ? -1.816 58.75 5.809 1 87.69 144 LYS B C 1
ATOM 4812 O O . LYS B 1 144 ? -2.268 59.812 6.223 1 87.69 144 LYS B O 1
ATOM 4817 N N . LYS B 1 145 ? -2.443 57.719 5.785 1 86.75 145 LYS B N 1
ATOM 4818 C CA . LYS B 1 145 ? -3.75 57.625 6.426 1 86.75 145 LYS B CA 1
ATOM 4819 C C . LYS B 1 145 ? -3.613 57.25 7.902 1 86.75 145 LYS B C 1
ATOM 4821 O O . LYS B 1 145 ? -4.566 57.375 8.672 1 86.75 145 LYS B O 1
ATOM 4826 N N . ILE B 1 146 ? -2.547 56.688 8.25 1 84.12 146 ILE B N 1
ATOM 4827 C CA . ILE B 1 146 ? -2.145 56.469 9.633 1 84.12 146 ILE B CA 1
ATOM 4828 C C . ILE B 1 146 ? -0.898 57.281 9.953 1 84.12 146 ILE B C 1
ATOM 4830 O O . ILE B 1 146 ? -0.059 57.531 9.078 1 84.12 146 ILE B O 1
ATOM 4834 N N . ALA B 1 147 ? -0.923 57.781 11.102 1 72.38 147 ALA B N 1
ATOM 4835 C CA . ALA B 1 147 ? 0.198 58.656 11.477 1 72.38 147 ALA B CA 1
ATOM 4836 C C . ALA B 1 147 ? 1.529 57.938 11.266 1 72.38 147 ALA B C 1
ATOM 4838 O O . ALA B 1 147 ? 1.686 56.781 11.656 1 72.38 147 ALA B O 1
ATOM 4839 N N . ASP B 1 148 ? 2.418 58.625 10.602 1 65.69 148 ASP B N 1
ATOM 4840 C CA . ASP B 1 148 ? 3.762 58.094 10.383 1 65.69 148 ASP B CA 1
ATOM 4841 C C . ASP B 1 148 ? 4.531 58 11.695 1 65.69 148 ASP B C 1
ATOM 4843 O O . ASP B 1 148 ? 5.371 57.094 11.867 1 65.69 148 ASP B O 1
ATOM 4847 N N . ASP B 1 149 ? 4.16 58.938 12.492 1 70.94 149 ASP B N 1
ATOM 4848 C CA . ASP B 1 149 ? 4.793 58.938 13.805 1 70.94 149 ASP B CA 1
ATOM 4849 C C . ASP B 1 149 ? 3.998 58.094 14.797 1 70.94 149 ASP B C 1
ATOM 4851 O O . ASP B 1 149 ? 2.879 58.469 15.172 1 70.94 149 ASP B O 1
ATOM 4855 N N . PRO B 1 150 ? 4.527 56.969 15.195 1 76.94 150 PRO B N 1
ATOM 4856 C CA . PRO B 1 150 ? 3.822 56.062 16.109 1 76.94 150 PRO B CA 1
ATOM 4857 C C . PRO B 1 150 ? 3.4 56.719 17.406 1 76.94 150 PRO B C 1
ATOM 4859 O O . PRO B 1 150 ? 2.365 56.375 17.984 1 76.94 150 PRO B O 1
ATOM 4862 N N . ALA B 1 151 ? 4.191 57.656 17.812 1 76.69 151 ALA B N 1
ATOM 4863 C CA . ALA B 1 151 ? 3.906 58.344 19.062 1 76.69 151 ALA B CA 1
ATOM 4864 C C . ALA B 1 151 ? 2.637 59.188 18.953 1 76.69 151 ALA B C 1
ATOM 4866 O O . ALA B 1 151 ? 2.02 59.531 19.969 1 76.69 151 ALA B O 1
ATOM 4867 N N . LYS B 1 152 ? 2.246 59.438 17.766 1 78.94 152 LYS B N 1
ATOM 4868 C CA . LYS B 1 152 ? 1.096 60.312 17.531 1 78.94 152 LYS B CA 1
ATOM 4869 C C . LYS B 1 152 ? -0.166 59.5 17.266 1 78.94 152 LYS B C 1
ATOM 4871 O O . LYS B 1 152 ? -1.26 60.062 17.156 1 78.94 152 LYS B O 1
ATOM 4876 N N . ALA B 1 153 ? 0.044 58.281 17.188 1 78.88 153 ALA B N 1
ATOM 4877 C CA . ALA B 1 153 ? -1.106 57.438 16.875 1 78.88 153 ALA B CA 1
ATOM 4878 C C . ALA B 1 153 ? -2.029 57.312 18.078 1 78.88 153 ALA B C 1
ATOM 4880 O O . ALA B 1 153 ? -1.562 57.125 19.203 1 78.88 153 ALA B O 1
ATOM 4881 N N . THR B 1 154 ? -3.23 57.656 17.891 1 79.06 154 THR B N 1
ATOM 4882 C CA . THR B 1 154 ? -4.277 57.438 18.891 1 79.06 154 THR B CA 1
ATOM 4883 C C . THR B 1 154 ? -5.387 56.562 18.328 1 79.06 154 THR B C 1
ATOM 4885 O O . THR B 1 154 ? -5.438 56.312 17.125 1 79.06 154 THR B O 1
ATOM 4888 N N . ALA B 1 155 ? -6.27 56.125 19.109 1 79.25 155 ALA B N 1
ATOM 4889 C CA . ALA B 1 155 ? -7.379 55.281 18.688 1 79.25 155 ALA B CA 1
ATOM 4890 C C . ALA B 1 155 ? -8.25 56 17.656 1 79.25 155 ALA B C 1
ATOM 4892 O O . ALA B 1 155 ? -8.859 55.344 16.797 1 79.25 155 ALA B O 1
ATOM 4893 N N . GLN B 1 156 ? -8.164 57.312 17.719 1 79.06 156 GLN B N 1
ATOM 4894 C CA . GLN B 1 156 ? -8.992 58.094 16.812 1 79.06 156 GLN B CA 1
ATOM 4895 C C . GLN B 1 156 ? -8.305 58.312 15.469 1 79.06 156 GLN B C 1
ATOM 4897 O O . GLN B 1 156 ? -8.953 58.625 14.477 1 79.06 156 GLN B O 1
ATOM 4902 N N . SER B 1 157 ? -7.059 58.031 15.539 1 82.69 157 SER B N 1
ATOM 4903 C CA . SER B 1 157 ? -6.301 58.344 14.336 1 82.69 157 SER B CA 1
ATOM 4904 C C . SER B 1 157 ? -6.09 57.125 13.469 1 82.69 157 SER B C 1
ATOM 4906 O O . SER B 1 157 ? -5.461 57.188 12.414 1 82.69 157 SER B O 1
ATOM 4908 N N . VAL B 1 158 ? -6.535 55.969 13.945 1 88.5 158 VAL B N 1
ATOM 4909 C CA . VAL B 1 158 ? -6.371 54.75 13.18 1 88.5 158 VAL B CA 1
ATOM 4910 C C . VAL B 1 158 ? -7.734 54.25 12.711 1 88.5 158 VAL B C 1
ATOM 4912 O O . VAL B 1 158 ? -8.758 54.531 13.336 1 88.5 158 VAL B O 1
ATOM 4915 N N . PRO B 1 159 ? -7.781 53.562 11.609 1 90.19 159 PRO B N 1
ATOM 4916 C CA . PRO B 1 159 ? -9.047 53 11.156 1 90.19 159 PRO B CA 1
ATOM 4917 C C . PRO B 1 159 ? -9.539 51.875 12.078 1 90.19 159 PRO B C 1
ATOM 4919 O O . PRO B 1 159 ? -8.766 51.344 12.883 1 90.19 159 PRO B O 1
ATOM 4922 N N . PRO B 1 160 ? -10.82 51.562 11.969 1 89.81 160 PRO B N 1
ATOM 4923 C CA . PRO B 1 160 ? -11.375 50.5 12.844 1 89.81 160 PRO B CA 1
ATOM 4924 C C . PRO B 1 160 ? -10.742 49.125 12.602 1 89.81 160 PRO B C 1
ATOM 4926 O O . PRO B 1 160 ? -10.711 48.312 13.5 1 89.81 160 PRO B O 1
ATOM 4929 N N . TYR B 1 161 ? -10.336 48.906 11.352 1 92.69 161 TYR B N 1
ATOM 4930 C CA . TYR B 1 161 ? -9.617 47.656 11.094 1 92.69 161 TYR B CA 1
ATOM 4931 C C . TYR B 1 161 ? -8.461 47.875 10.133 1 92.69 161 TYR B C 1
ATOM 4933 O O . TYR B 1 161 ? -8.477 48.844 9.344 1 92.69 161 TYR B O 1
ATOM 4941 N N . VAL B 1 162 ? -7.445 47.031 10.242 1 94.56 162 VAL B N 1
ATOM 4942 C CA . VAL B 1 162 ? -6.273 47.031 9.367 1 94.56 162 VAL B CA 1
ATOM 4943 C C . VAL B 1 162 ? -6.031 45.625 8.828 1 94.56 162 VAL B C 1
ATOM 4945 O O . VAL B 1 162 ? -6.164 44.656 9.562 1 94.56 162 VAL B O 1
ATOM 4948 N N . TYR B 1 163 ? -5.785 45.562 7.516 1 96.38 163 TYR B N 1
ATOM 4949 C CA . TYR B 1 163 ? -5.395 44.312 6.875 1 96.38 163 TYR B CA 1
ATOM 4950 C C . TYR B 1 163 ? -3.879 44.156 6.844 1 96.38 163 TYR B C 1
ATOM 4952 O O . TYR B 1 163 ? -3.17 45.062 6.375 1 96.38 163 TYR B O 1
ATOM 4960 N N . LEU B 1 164 ? -3.381 43.125 7.43 1 96.75 164 LEU B N 1
ATOM 4961 C CA . LEU B 1 164 ? -1.958 42.781 7.422 1 96.75 164 LEU B CA 1
ATOM 4962 C C . LEU B 1 164 ? -1.643 41.75 6.355 1 96.75 164 LEU B C 1
ATOM 4964 O O . LEU B 1 164 ? -1.999 40.594 6.5 1 96.75 164 LEU B O 1
ATOM 4968 N N . HIS B 1 165 ? -0.971 42.125 5.289 1 95.12 165 HIS B N 1
ATOM 4969 C CA . HIS B 1 165 ? -0.515 41.25 4.227 1 95.12 165 HIS B CA 1
ATOM 4970 C C . HIS B 1 165 ? 0.899 40.75 4.5 1 95.12 165 HIS B C 1
ATOM 4972 O O . HIS B 1 165 ? 1.876 41.438 4.188 1 95.12 165 HIS B O 1
ATOM 4978 N N . LEU B 1 166 ? 0.991 39.5 5.027 1 93.5 166 LEU B N 1
ATOM 4979 C CA . LEU B 1 166 ? 2.273 38.938 5.406 1 93.5 166 LEU B CA 1
ATOM 4980 C C . LEU B 1 166 ? 2.57 37.688 4.578 1 93.5 166 LEU B C 1
ATOM 4982 O O . LEU B 1 166 ? 2.766 36.594 5.129 1 93.5 166 LEU B O 1
ATOM 4986 N N . ALA B 1 167 ? 2.625 37.875 3.258 1 90.62 167 ALA B N 1
ATOM 4987 C CA . ALA B 1 167 ? 2.896 36.812 2.309 1 90.62 167 ALA B CA 1
ATOM 4988 C C . ALA B 1 167 ? 4.168 37.094 1.514 1 90.62 167 ALA B C 1
ATOM 4990 O O . ALA B 1 167 ? 4.863 38.062 1.765 1 90.62 167 ALA B O 1
ATOM 4991 N N . HIS B 1 168 ? 4.508 36.25 0.632 1 84.62 168 HIS B N 1
ATOM 4992 C CA . HIS B 1 168 ? 5.789 36.281 -0.066 1 84.62 168 HIS B CA 1
ATOM 4993 C C . HIS B 1 168 ? 5.922 37.562 -0.893 1 84.62 168 HIS B C 1
ATOM 4995 O O . HIS B 1 168 ? 7.035 38.031 -1.157 1 84.62 168 HIS B O 1
ATOM 5001 N N . ASP B 1 169 ? 4.793 38.125 -1.31 1 86.75 169 ASP B N 1
ATOM 5002 C CA . ASP B 1 169 ? 4.824 39.312 -2.154 1 86.75 169 ASP B CA 1
ATOM 5003 C C . ASP B 1 169 ? 4.66 40.594 -1.323 1 86.75 169 ASP B C 1
ATOM 5005 O O . ASP B 1 169 ? 4.27 41.656 -1.848 1 86.75 169 ASP B O 1
ATOM 5009 N N . LEU B 1 170 ? 4.855 40.469 -0.07 1 89.25 170 LEU B N 1
ATOM 5010 C CA . LEU B 1 170 ? 4.715 41.625 0.785 1 89.25 170 LEU B CA 1
ATOM 5011 C C . LEU B 1 170 ? 5.656 42.75 0.339 1 89.25 170 LEU B C 1
ATOM 5013 O O . LEU B 1 170 ? 6.781 42.5 -0.094 1 89.25 170 LEU B O 1
ATOM 5017 N N . ARG B 1 171 ? 5.215 43.938 0.44 1 88.94 171 ARG B N 1
ATOM 5018 C CA . ARG B 1 171 ? 5.98 45.125 0.08 1 88.94 171 ARG B CA 1
ATOM 5019 C C . ARG B 1 171 ? 6.781 45.656 1.271 1 88.94 171 ARG B C 1
ATOM 5021 O O . ARG B 1 171 ? 6.637 45.156 2.387 1 88.94 171 ARG B O 1
ATOM 5028 N N . ARG B 1 172 ? 7.656 46.594 0.982 1 86.94 172 ARG B N 1
ATOM 5029 C CA . ARG B 1 172 ? 8.508 47.188 2.014 1 86.94 172 ARG B CA 1
ATOM 5030 C C . ARG B 1 172 ? 7.672 47.75 3.164 1 86.94 172 ARG B C 1
ATOM 5032 O O . ARG B 1 172 ? 8.008 47.531 4.332 1 86.94 172 ARG B O 1
ATOM 5039 N N . SER B 1 173 ? 6.609 48.406 2.891 1 89.75 173 SER B N 1
ATOM 5040 C CA . SER B 1 173 ? 5.773 49.031 3.914 1 89.75 173 SER B CA 1
ATOM 5041 C C . SER B 1 173 ? 5.004 47.969 4.711 1 89.75 173 SER B C 1
ATOM 5043 O O . SER B 1 173 ? 4.703 48.188 5.891 1 89.75 173 SER B O 1
ATOM 5045 N N . ASP B 1 174 ? 4.688 46.844 4.109 1 91.06 174 ASP B N 1
ATOM 5046 C CA . ASP B 1 174 ? 4.031 45.75 4.828 1 91.06 174 ASP B CA 1
ATOM 5047 C C . ASP B 1 174 ? 4.961 45.156 5.887 1 91.06 174 ASP B C 1
ATOM 5049 O O . ASP B 1 174 ? 4.508 44.75 6.957 1 91.06 174 ASP B O 1
ATOM 5053 N N . ARG B 1 175 ? 6.223 45.219 5.629 1 89.75 175 ARG B N 1
ATOM 5054 C CA . ARG B 1 175 ? 7.238 44.625 6.496 1 89.75 175 ARG B CA 1
ATOM 5055 C C . ARG B 1 175 ? 7.336 45.375 7.816 1 89.75 175 ARG B C 1
ATOM 5057 O O . ARG B 1 175 ? 7.887 44.875 8.789 1 89.75 175 ARG B O 1
ATOM 5064 N N . LEU B 1 176 ? 6.82 46.5 7.863 1 89.56 176 LEU B N 1
ATOM 5065 C CA . LEU B 1 176 ? 6.91 47.344 9.062 1 89.56 176 LEU B CA 1
ATOM 5066 C C . LEU B 1 176 ? 6.098 46.719 10.203 1 89.56 176 LEU B C 1
ATOM 5068 O O . LEU B 1 176 ? 6.266 47.125 11.359 1 89.56 176 LEU B O 1
ATOM 5072 N N . PHE B 1 177 ? 5.297 45.781 9.898 1 91.81 177 PHE B N 1
ATOM 5073 C CA . PHE B 1 177 ? 4.641 44.969 10.922 1 91.81 177 PHE B CA 1
ATOM 5074 C C . PHE B 1 177 ? 5.66 44.438 11.914 1 91.81 177 PHE B C 1
ATOM 5076 O O . PHE B 1 177 ? 5.363 44.281 13.102 1 91.81 177 PHE B O 1
ATOM 5083 N N . TYR B 1 178 ? 6.84 44.156 11.469 1 89.25 178 TYR B N 1
ATOM 5084 C CA . TYR B 1 178 ? 7.863 43.531 12.289 1 89.25 178 TYR B CA 1
ATOM 5085 C C . TYR B 1 178 ? 8.68 44.562 13.055 1 89.25 178 TYR B C 1
ATOM 5087 O O . TYR B 1 178 ? 9.688 44.219 13.672 1 89.25 178 TYR B O 1
ATOM 5095 N N . CYS B 1 179 ? 8.258 45.812 13.078 1 86.81 179 CYS B N 1
ATOM 5096 C CA . CYS B 1 179 ? 8.977 46.875 13.766 1 86.81 179 CYS B CA 1
ATOM 5097 C C . CYS B 1 179 ? 8.273 47.25 15.055 1 86.81 179 CYS B C 1
ATOM 5099 O O . CYS B 1 179 ? 7.051 47.375 15.094 1 86.81 179 CYS B O 1
ATOM 5101 N N . ASN B 1 180 ? 9.023 47.562 16.062 1 86.38 180 ASN B N 1
ATOM 5102 C CA . ASN B 1 180 ? 8.508 47.875 17.391 1 86.38 180 ASN B CA 1
ATOM 5103 C C . ASN B 1 180 ? 7.586 49.094 17.359 1 86.38 180 ASN B C 1
ATOM 5105 O O . ASN B 1 180 ? 6.508 49.062 17.953 1 86.38 180 ASN B O 1
ATOM 5109 N N . ASP B 1 181 ? 7.988 50.094 16.719 1 86.5 181 ASP B N 1
ATOM 5110 C CA . ASP B 1 181 ? 7.199 51.344 16.672 1 86.5 181 ASP B CA 1
ATOM 5111 C C . ASP B 1 181 ? 5.848 51.094 16.016 1 86.5 181 ASP B C 1
ATOM 5113 O O . ASP B 1 181 ? 4.836 51.656 16.422 1 86.5 181 ASP B O 1
ATOM 5117 N N . ASP B 1 182 ? 5.883 50.312 15.047 1 89.69 182 ASP B N 1
ATOM 5118 C CA . ASP B 1 182 ? 4.645 50.031 14.328 1 89.69 182 ASP B CA 1
ATOM 5119 C C . ASP B 1 182 ? 3.711 49.156 15.172 1 89.69 182 ASP B C 1
ATOM 5121 O O . ASP B 1 182 ? 2.488 49.25 15.047 1 89.69 182 ASP B O 1
ATOM 5125 N N . GLN B 1 183 ? 4.27 48.375 16.016 1 91.62 183 GLN B N 1
ATOM 5126 C CA . GLN B 1 183 ? 3.445 47.594 16.922 1 91.62 183 GLN B CA 1
ATOM 5127 C C . GLN B 1 183 ? 2.688 48.469 17.906 1 91.62 183 GLN B C 1
ATOM 5129 O O . GLN B 1 183 ? 1.57 48.156 18.312 1 91.62 183 GLN B O 1
ATOM 5134 N N . LEU B 1 184 ? 3.246 49.562 18.219 1 88.31 184 LEU B N 1
ATOM 5135 C CA . LEU B 1 184 ? 2.557 50.531 19.078 1 88.31 184 LEU B CA 1
ATOM 5136 C C . LEU B 1 184 ? 1.345 51.125 18.375 1 88.31 184 LEU B C 1
ATOM 5138 O O . LEU B 1 184 ? 0.313 51.375 19 1 88.31 184 LEU B O 1
ATOM 5142 N N . VAL B 1 185 ? 1.505 51.344 17.078 1 90.81 185 VAL B N 1
ATOM 5143 C CA . VAL B 1 185 ? 0.397 51.844 16.281 1 90.81 185 VAL B CA 1
ATOM 5144 C C . VAL B 1 185 ? -0.687 50.781 16.172 1 90.81 185 VAL B C 1
ATOM 5146 O O . VAL B 1 185 ? -1.869 51.062 16.375 1 90.81 185 VAL B O 1
ATOM 5149 N N . LEU B 1 186 ? -0.277 49.594 15.914 1 93.5 186 LEU B N 1
ATOM 5150 C CA . LEU B 1 186 ? -1.213 48.469 15.703 1 93.5 186 LEU B CA 1
ATOM 5151 C C . LEU B 1 186 ? -1.965 48.156 16.984 1 93.5 186 LEU B C 1
ATOM 5153 O O . LEU B 1 186 ? -3.086 47.656 16.938 1 93.5 186 LEU B O 1
ATOM 5157 N N . ALA B 1 187 ? -1.35 48.5 18.094 1 92.31 187 ALA B N 1
ATOM 5158 C CA . ALA B 1 187 ? -1.991 48.25 19.375 1 92.31 187 ALA B CA 1
ATOM 5159 C C . ALA B 1 187 ? -3.256 49.094 19.516 1 92.31 187 ALA B C 1
ATOM 5161 O O . ALA B 1 187 ? -4.137 48.781 20.328 1 92.31 187 ALA B O 1
ATOM 5162 N N . LYS B 1 188 ? -3.346 50.156 18.719 1 91.19 188 LYS B N 1
ATOM 5163 C CA . LYS B 1 188 ? -4.48 51.062 18.812 1 91.19 188 LYS B CA 1
ATOM 5164 C C . LYS B 1 188 ? -5.617 50.625 17.891 1 91.19 188 LYS B C 1
ATOM 5166 O O . LYS B 1 188 ? -6.734 51.125 17.984 1 91.19 188 LYS B O 1
ATOM 5171 N N . VAL B 1 189 ? -5.363 49.656 17.047 1 93.06 189 VAL B N 1
ATOM 5172 C CA . VAL B 1 189 ? -6.355 49.188 16.078 1 93.06 189 VAL B CA 1
ATOM 5173 C C . VAL B 1 189 ? -7.207 48.094 16.719 1 93.06 189 VAL B C 1
ATOM 5175 O O . VAL B 1 189 ? -6.676 47.125 17.266 1 93.06 189 VAL B O 1
ATOM 5178 N N . ASN B 1 190 ? -8.477 48.188 16.562 1 94.56 190 ASN B N 1
ATOM 5179 C CA . ASN B 1 190 ? -9.383 47.219 17.188 1 94.56 190 ASN B CA 1
ATOM 5180 C C . ASN B 1 190 ? -9.344 45.875 16.484 1 94.56 190 ASN B C 1
ATOM 5182 O O . ASN B 1 190 ? -9.148 44.844 17.125 1 94.56 190 ASN B O 1
ATOM 5186 N N . TRP B 1 191 ? -9.492 45.938 15.078 1 95.56 191 TRP B N 1
ATOM 5187 C CA . TRP B 1 191 ? -9.523 44.688 14.305 1 95.56 191 TRP B CA 1
ATOM 5188 C C . TRP B 1 191 ? -8.297 44.562 13.406 1 95.56 191 TRP B C 1
ATOM 5190 O O . TRP B 1 191 ? -8.07 45.438 12.547 1 95.56 191 TRP B O 1
ATOM 5200 N N . LEU B 1 192 ? -7.559 43.562 13.602 1 97 192 LEU B N 1
ATOM 5201 C CA . LEU B 1 192 ? -6.496 43.188 12.664 1 97 192 LEU B CA 1
ATOM 5202 C C . LEU B 1 192 ? -6.879 41.969 11.836 1 97 192 LEU B C 1
ATOM 5204 O O . LEU B 1 192 ? -7.223 40.938 12.383 1 97 192 LEU B O 1
ATOM 5208 N N . LEU B 1 193 ? -6.938 42.094 10.523 1 97.06 193 LEU B N 1
ATOM 5209 C CA . LEU B 1 193 ? -7.121 41 9.602 1 97.06 193 LEU B CA 1
ATOM 5210 C C . LEU B 1 193 ? -5.785 40.531 9.016 1 97.06 193 LEU B C 1
ATOM 5212 O O . LEU B 1 193 ? -5.113 41.312 8.328 1 97.06 193 LEU B O 1
ATOM 5216 N N . VAL B 1 194 ? -5.418 39.312 9.266 1 97 194 VAL B N 1
ATOM 5217 C CA . VAL B 1 194 ? -4.066 38.875 8.938 1 97 194 VAL B CA 1
ATOM 5218 C C . VAL B 1 194 ? -4.117 37.75 7.906 1 97 194 VAL B C 1
ATOM 5220 O O . VAL B 1 194 ? -4.75 36.719 8.141 1 97 194 VAL B O 1
ATOM 5223 N N . GLN B 1 195 ? -3.566 37.906 6.797 1 95.31 195 GLN B N 1
ATOM 5224 C CA . GLN B 1 195 ? -3.24 36.875 5.84 1 95.31 195 GLN B CA 1
ATOM 5225 C C . GLN B 1 195 ? -1.737 36.625 5.793 1 95.31 195 GLN B C 1
ATOM 5227 O O . GLN B 1 195 ? -0.962 37.5 5.438 1 95.31 195 GLN B O 1
ATOM 5232 N N . ASN B 1 196 ? -1.379 35.469 6.23 1 92.44 196 ASN B N 1
ATOM 5233 C CA . ASN B 1 196 ? 0.029 35.125 6.402 1 92.44 196 ASN B CA 1
ATOM 5234 C C . ASN B 1 196 ? 0.34 33.719 5.848 1 92.44 196 ASN B C 1
ATOM 5236 O O . ASN B 1 196 ? -0.521 32.844 5.848 1 92.44 196 ASN B O 1
ATOM 5240 N N . ASP B 1 197 ? 1.591 33.656 5.312 1 89.81 197 ASP B N 1
ATOM 5241 C CA . ASP B 1 197 ? 2.039 32.375 4.75 1 89.81 197 ASP B CA 1
ATOM 5242 C C . ASP B 1 197 ? 3.283 31.859 5.477 1 89.81 197 ASP B C 1
ATOM 5244 O O . ASP B 1 197 ? 3.902 30.891 5.043 1 89.81 197 ASP B O 1
ATOM 5248 N N . PHE B 1 198 ? 3.648 32.531 6.629 1 92.25 198 PHE B N 1
ATOM 5249 C CA . PHE B 1 198 ? 4.93 32.219 7.258 1 92.25 198 PHE B CA 1
ATOM 5250 C C . PHE B 1 198 ? 4.734 31.812 8.719 1 92.25 198 PHE B C 1
ATOM 5252 O O . PHE B 1 198 ? 3.732 32.188 9.336 1 92.25 198 PHE B O 1
ATOM 5259 N N . TYR B 1 199 ? 5.684 31.094 9.133 1 95.19 199 TYR B N 1
ATOM 5260 C CA . TYR B 1 199 ? 5.918 30.984 10.57 1 95.19 199 TYR B CA 1
ATOM 5261 C C . TYR B 1 199 ? 6.781 32.156 11.062 1 95.19 199 TYR B C 1
ATOM 5263 O O . TYR B 1 199 ? 8 32 11.188 1 95.19 199 TYR B O 1
ATOM 5271 N N . PHE B 1 200 ? 6.195 33.25 11.531 1 92.69 200 PHE B N 1
ATOM 5272 C CA . PHE B 1 200 ? 6.965 34.469 11.758 1 92.69 200 PHE B CA 1
ATOM 5273 C C . PHE B 1 200 ? 7.328 34.625 13.227 1 92.69 200 PHE B C 1
ATOM 5275 O O . PHE B 1 200 ? 7.75 35.688 13.672 1 92.69 200 PHE B O 1
ATOM 5282 N N . VAL B 1 201 ? 7.281 33.594 13.984 1 92.31 201 VAL B N 1
ATOM 5283 C CA . VAL B 1 201 ? 7.566 33.594 15.414 1 92.31 201 VAL B CA 1
ATOM 5284 C C . VAL B 1 201 ? 8.977 34.094 15.664 1 92.31 201 VAL B C 1
ATOM 5286 O O . VAL 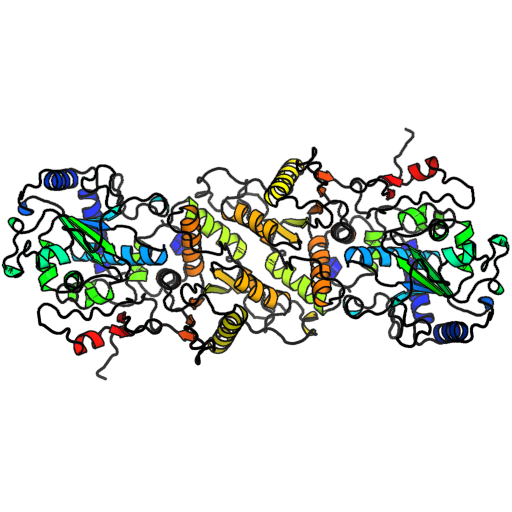B 1 201 ? 9.195 34.906 16.578 1 92.31 201 VAL B O 1
ATOM 5289 N N . PRO B 1 202 ? 9.961 33.719 14.844 1 89.25 202 PRO B N 1
ATOM 5290 C CA . PRO B 1 202 ? 11.305 34.25 15.086 1 89.25 202 PRO B CA 1
ATOM 5291 C C . PRO B 1 202 ? 11.359 35.781 15.008 1 89.25 202 PRO B C 1
ATOM 5293 O O . PRO B 1 202 ? 12.125 36.406 15.734 1 89.25 202 PRO B O 1
ATOM 5296 N N . ALA B 1 203 ? 10.539 36.344 14.227 1 86.81 203 ALA B N 1
ATOM 5297 C CA . ALA B 1 203 ? 10.516 37.812 14.109 1 86.81 203 ALA B CA 1
ATOM 5298 C C . ALA B 1 203 ? 9.969 38.438 15.375 1 86.81 203 ALA B C 1
ATOM 5300 O O . ALA B 1 203 ? 10.375 39.562 15.742 1 86.81 203 ALA B O 1
ATOM 5301 N N . LEU B 1 204 ? 9.086 37.812 16.062 1 89.31 204 LEU B N 1
ATOM 5302 C CA . LEU B 1 204 ? 8.508 38.312 17.297 1 89.31 204 LEU B CA 1
ATOM 5303 C C . LEU B 1 204 ? 9.555 38.375 18.406 1 89.31 204 LEU B C 1
ATOM 5305 O O . LEU B 1 204 ? 9.547 39.312 19.219 1 89.31 204 LEU B O 1
ATOM 5309 N N . TYR B 1 205 ? 10.422 37.5 18.406 1 82.75 205 TYR B N 1
ATOM 5310 C CA . TYR B 1 205 ? 11.484 37.469 19.406 1 82.75 205 TYR B CA 1
ATOM 5311 C C . TYR B 1 205 ? 12.438 38.625 19.234 1 82.75 205 TYR B C 1
ATOM 5313 O O . TYR B 1 205 ? 13.086 39.062 20.188 1 82.75 205 TYR B O 1
ATOM 5321 N N . ASP B 1 206 ? 12.453 39.062 18.078 1 78.94 206 ASP B N 1
ATOM 5322 C CA . ASP B 1 206 ? 13.383 40.156 17.766 1 78.94 206 ASP B CA 1
ATOM 5323 C C . ASP B 1 206 ? 12.789 41.5 18.141 1 78.94 206 ASP B C 1
ATOM 5325 O O . ASP B 1 206 ? 13.508 42.531 18.188 1 78.94 206 ASP B O 1
ATOM 5329 N N . MET B 1 207 ? 11.586 41.531 18.484 1 81.75 207 MET B N 1
ATOM 5330 C CA . MET B 1 207 ? 10.922 42.781 18.891 1 81.75 207 MET B CA 1
ATOM 5331 C C . MET B 1 207 ? 11.062 43 20.391 1 81.75 207 MET B C 1
ATOM 5333 O O . MET B 1 207 ? 10.617 42.156 21.188 1 81.75 207 MET B O 1
ATOM 5337 N N . ALA B 1 208 ? 11.633 44.094 20.734 1 81 208 ALA B N 1
ATOM 5338 C CA . ALA B 1 208 ? 11.914 44.406 22.125 1 81 208 ALA B CA 1
ATOM 5339 C C . ALA B 1 208 ? 10.641 44.344 22.969 1 81 208 ALA B C 1
ATOM 5341 O O . ALA B 1 208 ? 10.68 43.969 24.125 1 81 208 ALA B O 1
ATOM 5342 N N . GLU B 1 209 ? 9.594 44.688 22.328 1 83.12 209 GLU B N 1
ATOM 5343 C CA . GLU B 1 209 ? 8.305 44.75 23.016 1 83.12 209 GLU B CA 1
ATOM 5344 C C . GLU B 1 209 ? 7.867 43.375 23.5 1 83.12 209 GLU B C 1
ATOM 5346 O O . GLU B 1 209 ? 7.137 43.25 24.484 1 83.12 209 GLU B O 1
ATOM 5351 N N . PHE B 1 210 ? 8.32 42.344 22.812 1 90.5 210 PHE B N 1
ATOM 5352 C CA . PHE B 1 210 ? 7.781 41 23.078 1 90.5 210 PHE B CA 1
ATOM 5353 C C . PHE B 1 210 ? 8.844 40.094 23.688 1 90.5 210 PHE B C 1
ATOM 5355 O O . PHE B 1 210 ? 8.523 39.062 24.281 1 90.5 210 PHE B O 1
ATOM 5362 N N . GLU B 1 211 ? 10.07 40.406 23.578 1 85.75 211 GLU B N 1
ATOM 5363 C CA . GLU B 1 211 ? 11.188 39.531 23.906 1 85.75 211 GLU B CA 1
ATOM 5364 C C . GLU B 1 211 ? 11.109 39.031 25.344 1 85.75 211 GLU B C 1
ATOM 5366 O O . GLU B 1 211 ? 11.25 37.844 25.609 1 85.75 211 GLU B O 1
ATOM 5371 N N . ALA B 1 212 ? 10.953 39.969 26.234 1 89.88 212 ALA B N 1
ATOM 5372 C CA . ALA B 1 212 ? 10.93 39.594 27.656 1 89.88 212 ALA B CA 1
ATOM 5373 C C . ALA B 1 212 ? 9.797 38.625 27.953 1 89.88 212 ALA B C 1
ATOM 5375 O O . ALA B 1 212 ? 9.984 37.656 28.688 1 89.88 212 ALA B O 1
ATOM 5376 N N . GLU B 1 213 ? 8.695 38.938 27.453 1 94.69 213 GLU B N 1
ATOM 5377 C CA . GLU B 1 213 ? 7.543 38.062 27.672 1 94.69 213 GLU B CA 1
ATOM 5378 C C . GLU B 1 213 ? 7.758 36.688 27.047 1 94.69 213 GLU B C 1
ATOM 5380 O O . GLU B 1 213 ? 7.418 35.656 27.641 1 94.69 213 GLU B O 1
ATOM 5385 N N . LEU B 1 214 ? 8.32 36.656 25.891 1 93.56 214 LEU B N 1
ATOM 5386 C CA . LEU B 1 214 ? 8.562 35.406 25.172 1 93.56 214 LEU B CA 1
ATOM 5387 C C . LEU B 1 214 ? 9.531 34.531 25.922 1 93.56 214 LEU B C 1
ATOM 5389 O O . LEU B 1 214 ? 9.359 33.312 25.969 1 93.56 214 LEU B O 1
ATOM 5393 N N . ARG B 1 215 ? 10.477 35.094 26.547 1 90.94 215 ARG B N 1
ATOM 5394 C CA . ARG B 1 215 ? 11.445 34.344 27.312 1 90.94 215 ARG B CA 1
ATOM 5395 C C . ARG B 1 215 ? 10.781 33.656 28.516 1 90.94 215 ARG B C 1
ATOM 5397 O O . ARG B 1 215 ? 11.172 32.562 28.922 1 90.94 215 ARG B O 1
ATOM 5404 N N . LYS B 1 216 ? 9.836 34.375 29.031 1 95.31 216 LYS B N 1
ATOM 5405 C CA . LYS B 1 216 ? 9.117 33.812 30.156 1 95.31 216 LYS B CA 1
ATOM 5406 C C . LYS B 1 216 ? 8.164 32.719 29.719 1 95.31 216 LYS B C 1
ATOM 5408 O O . LYS B 1 216 ? 8.016 31.688 30.391 1 95.31 216 LYS B O 1
ATOM 5413 N N . LEU B 1 217 ? 7.566 32.938 28.625 1 96.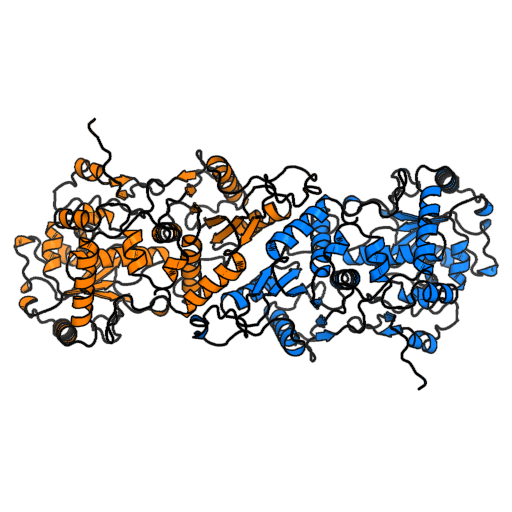69 217 LEU B N 1
ATOM 5414 C CA . LEU B 1 217 ? 6.609 31.953 28.094 1 96.69 217 LEU B CA 1
ATOM 5415 C C . LEU B 1 217 ? 7.316 30.672 27.656 1 96.69 217 LEU B C 1
ATOM 5417 O O . LEU B 1 217 ? 6.824 29.578 27.906 1 96.69 217 LEU B O 1
ATOM 5421 N N . PHE B 1 218 ? 8.445 30.875 27.078 1 94.56 218 PHE B N 1
ATOM 5422 C CA . PHE B 1 218 ? 9.156 29.75 26.469 1 94.56 218 PHE B CA 1
ATOM 5423 C C . PHE B 1 218 ? 10.633 29.781 26.875 1 94.56 218 PHE B C 1
ATOM 5425 O O . PHE B 1 218 ? 11.492 30.094 26.047 1 94.56 218 PHE B O 1
ATOM 5432 N N . PRO B 1 219 ? 10.891 29.281 28.047 1 91.75 219 PRO B N 1
ATOM 5433 C CA . PRO B 1 219 ? 12.305 29.203 28.422 1 91.75 219 PRO B CA 1
ATOM 5434 C C . PRO B 1 219 ? 13.148 28.391 27.438 1 91.75 219 PRO B C 1
ATOM 5436 O O . PRO B 1 219 ? 14.312 28.719 27.219 1 91.75 219 PRO B O 1
ATOM 5439 N N . ALA B 1 220 ? 12.531 27.391 26.953 1 87.81 220 ALA B N 1
ATOM 5440 C CA . ALA B 1 220 ? 13.125 26.672 25.828 1 87.81 220 ALA B CA 1
ATOM 5441 C C . ALA B 1 220 ? 12.609 27.234 24.5 1 87.81 220 ALA B C 1
ATOM 5443 O O . ALA B 1 220 ? 11.531 26.859 24.047 1 87.81 220 ALA B O 1
ATOM 5444 N N . LYS B 1 221 ? 13.375 28.031 23.781 1 83.44 221 LYS B N 1
ATOM 5445 C CA . LYS B 1 221 ? 12.953 28.797 22.609 1 83.44 221 LYS B CA 1
ATOM 5446 C C . LYS B 1 221 ? 12.547 27.859 21.469 1 83.44 221 LYS B C 1
ATOM 5448 O O . LYS B 1 221 ? 11.797 28.25 20.578 1 83.44 221 LYS B O 1
ATOM 5453 N N . GLU B 1 222 ? 13.055 26.672 21.531 1 86.56 222 GLU B N 1
ATOM 5454 C CA . GLU B 1 222 ? 12.797 25.75 20.422 1 86.56 222 GLU B CA 1
ATOM 5455 C C . GLU B 1 222 ? 11.516 24.953 20.656 1 86.56 222 GLU B C 1
ATOM 5457 O O . GLU B 1 222 ? 11.273 23.953 19.969 1 86.56 222 GLU B O 1
ATOM 5462 N N . SER B 1 223 ? 10.641 25.422 21.516 1 92.56 223 SER B N 1
ATOM 5463 C CA . SER B 1 223 ? 9.484 24.609 21.859 1 92.56 223 SER B CA 1
ATOM 5464 C C . SER B 1 223 ? 8.18 25.328 21.531 1 92.56 223 SER B C 1
ATOM 5466 O O . SER B 1 223 ? 7.098 24.859 21.891 1 92.56 223 SER B O 1
ATOM 5468 N N . VAL B 1 224 ? 8.25 26.453 20.875 1 95.5 224 VAL B N 1
ATOM 5469 C CA . VAL B 1 224 ? 7.074 27.281 20.688 1 95.5 224 VAL B CA 1
ATOM 5470 C C . VAL B 1 224 ? 6.039 26.547 19.844 1 95.5 224 VAL B C 1
ATOM 5472 O O . VAL B 1 224 ? 4.906 26.344 20.281 1 95.5 224 VAL B O 1
ATOM 5475 N N . ALA B 1 225 ? 6.441 26.094 18.672 1 96.69 225 ALA B N 1
ATOM 5476 C CA . ALA B 1 225 ? 5.52 25.422 17.766 1 96.69 225 ALA B CA 1
ATOM 5477 C C . ALA B 1 225 ? 5.023 24.109 18.375 1 96.69 225 ALA B C 1
ATOM 5479 O O . ALA B 1 225 ? 3.875 23.719 18.172 1 96.69 225 ALA B O 1
ATOM 5480 N N . HIS B 1 226 ? 5.898 23.469 19.109 1 96.12 226 HIS B N 1
ATOM 5481 C CA . HIS B 1 226 ? 5.547 22.219 19.781 1 96.12 226 HIS B CA 1
ATOM 5482 C C . HIS B 1 226 ? 4.449 22.438 20.812 1 96.12 226 HIS B C 1
ATOM 5484 O O . HIS B 1 226 ? 3.396 21.797 20.75 1 96.12 226 HIS B O 1
ATOM 5490 N N . LEU B 1 227 ? 4.648 23.359 21.734 1 96.81 227 LEU B N 1
ATOM 5491 C CA . LEU B 1 227 ? 3.732 23.562 22.844 1 96.81 227 LEU B CA 1
ATOM 5492 C C . LEU B 1 227 ? 2.43 24.203 22.375 1 96.81 227 LEU B C 1
ATOM 5494 O O . LEU B 1 227 ? 1.343 23.734 22.719 1 96.81 227 LEU B O 1
ATOM 5498 N N . LEU B 1 228 ? 2.512 25.188 21.531 1 97.62 228 LEU B N 1
ATOM 5499 C CA . LEU B 1 228 ? 1.303 25.859 21.078 1 97.62 228 LEU B CA 1
ATOM 5500 C C . LEU B 1 228 ? 0.551 25.016 20.062 1 97.62 228 LEU B C 1
ATOM 5502 O O . LEU B 1 228 ? -0.679 25.078 19.984 1 97.62 228 LEU B O 1
ATOM 5506 N N . GLY B 1 229 ? 1.331 24.312 19.219 1 96.56 229 GLY B N 1
ATOM 5507 C CA . GLY B 1 229 ? 0.68 23.422 18.266 1 96.56 229 GLY B CA 1
ATOM 5508 C C . GLY B 1 229 ? -0.198 22.375 18.938 1 96.56 229 GLY B C 1
ATOM 5509 O O . GLY B 1 229 ? -1.34 22.172 18.516 1 96.56 229 GLY B O 1
ATOM 5510 N N . ARG B 1 230 ? 0.273 21.75 19.969 1 95.19 230 ARG B N 1
ATOM 5511 C CA . ARG B 1 230 ? -0.475 20.734 20.688 1 95.19 230 ARG B CA 1
ATOM 5512 C C . ARG B 1 230 ? -1.632 21.344 21.469 1 95.19 230 ARG B C 1
ATOM 5514 O O . ARG B 1 230 ? -2.617 20.656 21.766 1 95.19 230 ARG B O 1
ATOM 5521 N N . TYR B 1 231 ? -1.491 22.547 21.797 1 95.44 231 TYR B N 1
ATOM 5522 C CA . TYR B 1 231 ? -2.562 23.234 22.5 1 95.44 231 TYR B CA 1
ATOM 5523 C C . TYR B 1 231 ? -3.676 23.641 21.547 1 95.44 231 TYR B C 1
ATOM 5525 O O . TYR B 1 231 ? -4.859 23.5 21.875 1 95.44 231 TYR B O 1
ATOM 5533 N N . LEU B 1 232 ? -3.307 24.094 20.375 1 96.25 232 LEU B N 1
ATOM 5534 C CA . LEU B 1 232 ? -4.23 24.797 19.469 1 96.25 232 LEU B CA 1
ATOM 5535 C C . LEU B 1 232 ? -4.949 23.797 18.562 1 96.25 232 LEU B C 1
ATOM 5537 O O . LEU B 1 232 ? -6.117 24 18.219 1 96.25 232 LEU B O 1
ATOM 5541 N N . PHE B 1 233 ? -4.25 22.812 18.125 1 96.38 233 PHE B N 1
ATOM 5542 C CA . PHE B 1 233 ? -4.777 21.984 17.062 1 96.38 233 PHE B CA 1
ATOM 5543 C C . PHE B 1 233 ? -5.316 20.672 17.609 1 96.38 233 PHE B C 1
ATOM 5545 O O . PHE B 1 233 ? -4.562 19.875 18.188 1 96.38 233 PHE B O 1
ATOM 5552 N N . HIS B 1 234 ? -6.566 20.5 17.438 1 95.25 234 HIS B N 1
ATOM 5553 C CA . HIS B 1 234 ? -7.277 19.266 17.75 1 95.25 234 HIS B CA 1
ATOM 5554 C C . HIS B 1 234 ? -8.117 18.797 16.562 1 95.25 234 HIS B C 1
ATOM 5556 O O . HIS B 1 234 ? -9.172 19.375 16.281 1 95.25 234 HIS B O 1
ATOM 5562 N N . PRO B 1 235 ? -7.66 17.75 15.938 1 95.5 235 PRO B N 1
ATOM 5563 C CA . PRO B 1 235 ? -8.43 17.297 14.781 1 95.5 235 PRO B CA 1
ATOM 5564 C C . PRO B 1 235 ? -9.891 17.016 15.117 1 95.5 235 PRO B C 1
ATOM 5566 O O . PRO B 1 235 ? -10.203 16.594 16.234 1 95.5 235 PRO B O 1
ATOM 5569 N N . SER B 1 236 ? -10.742 17.281 14.141 1 93.88 236 SER B N 1
ATOM 5570 C CA . SER B 1 236 ? -12.141 16.891 14.289 1 93.88 236 SER B CA 1
ATOM 5571 C C . SER B 1 236 ? -12.273 15.375 14.484 1 93.88 236 SER B C 1
ATOM 5573 O O . SER B 1 236 ? -11.328 14.625 14.25 1 93.88 236 SER B O 1
ATOM 5575 N N . ASN B 1 237 ? -13.414 14.969 14.875 1 92 237 ASN B N 1
ATOM 5576 C CA . ASN B 1 237 ? -13.648 13.547 15.117 1 92 237 ASN B CA 1
ATOM 5577 C C . ASN B 1 237 ? -13.445 12.719 13.852 1 92 237 ASN B C 1
ATOM 5579 O O . ASN B 1 237 ? -12.914 11.609 13.906 1 92 237 ASN B O 1
ATOM 5583 N N . SER B 1 238 ? -13.891 13.25 12.766 1 91.56 238 SER B N 1
ATOM 5584 C CA . SER B 1 238 ? -13.734 12.547 11.5 1 91.56 238 SER B CA 1
ATOM 5585 C C . SER B 1 238 ? -12.258 12.336 11.164 1 91.56 238 SER B C 1
ATOM 5587 O O . SER B 1 238 ? -11.852 11.219 10.812 1 91.56 238 SER B O 1
ATOM 5589 N N . VAL B 1 239 ? -11.461 13.344 11.297 1 95.44 239 VAL B N 1
ATOM 5590 C CA . VAL B 1 239 ? -10.031 13.242 10.984 1 95.44 239 VAL B CA 1
ATOM 5591 C C . VAL B 1 239 ? -9.336 12.375 12.031 1 95.44 239 VAL B C 1
ATOM 5593 O O . VAL B 1 239 ? -8.477 11.562 11.695 1 95.44 239 VAL B O 1
ATOM 5596 N N . TRP B 1 240 ? -9.742 12.57 13.273 1 95.81 240 TRP B N 1
ATOM 5597 C CA . TRP B 1 240 ? -9.164 11.773 14.344 1 95.81 240 TRP B CA 1
ATOM 5598 C C . TRP B 1 240 ? -9.438 10.289 14.125 1 95.81 240 TRP B C 1
ATOM 5600 O O . TRP B 1 240 ? -8.578 9.445 14.398 1 95.81 240 TRP B O 1
ATOM 5610 N N . GLY B 1 241 ? -10.633 10.016 13.664 1 93.75 241 GLY B N 1
ATOM 5611 C CA . GLY B 1 241 ? -10.938 8.641 13.297 1 93.75 241 GLY B CA 1
ATOM 5612 C C . GLY B 1 241 ? -10 8.07 12.258 1 93.75 241 GLY B C 1
ATOM 5613 O O . GLY B 1 241 ? -9.531 6.941 12.383 1 93.75 241 GLY B O 1
ATOM 5614 N N . MET B 1 242 ? -9.68 8.789 11.203 1 95.56 242 MET B N 1
ATOM 5615 C CA . MET B 1 242 ? -8.719 8.383 10.18 1 95.56 242 MET B CA 1
ATOM 5616 C C . MET B 1 242 ? -7.352 8.117 10.789 1 95.56 242 MET B C 1
ATOM 5618 O O . MET B 1 242 ? -6.723 7.094 10.492 1 95.56 242 MET B O 1
ATOM 5622 N N . ILE B 1 243 ? -6.926 9.031 11.68 1 97 243 ILE B N 1
ATOM 5623 C CA . ILE B 1 243 ? -5.609 8.961 12.305 1 97 243 ILE B CA 1
ATOM 5624 C C . ILE B 1 243 ? -5.504 7.688 13.148 1 97 243 ILE B C 1
ATOM 5626 O O . ILE B 1 243 ? -4.582 6.887 12.961 1 97 243 ILE B O 1
ATOM 5630 N N . THR B 1 244 ? -6.414 7.477 14.039 1 95.5 244 THR B N 1
ATOM 5631 C CA . THR B 1 244 ? -6.309 6.398 15.008 1 95.5 244 THR B CA 1
ATOM 5632 C C . THR B 1 244 ? -6.523 5.043 14.344 1 95.5 244 THR B C 1
ATOM 5634 O O . THR B 1 244 ? -5.852 4.066 14.68 1 95.5 244 THR B O 1
ATOM 5637 N N . ARG B 1 245 ? -7.422 4.992 13.406 1 94.5 245 ARG B N 1
ATOM 5638 C CA . ARG B 1 245 ? -7.633 3.75 12.672 1 94.5 245 ARG B CA 1
ATOM 5639 C C . ARG B 1 245 ? -6.367 3.332 11.93 1 94.5 245 ARG B C 1
ATOM 5641 O O . ARG B 1 245 ? -5.953 2.174 12 1 94.5 245 ARG B O 1
ATOM 5648 N N . TYR B 1 246 ? -5.832 4.27 11.25 1 97.12 246 TYR B N 1
ATOM 5649 C CA . TYR B 1 246 ? -4.617 3.959 10.508 1 97.12 246 TYR B CA 1
ATOM 5650 C C . TYR B 1 246 ? -3.482 3.572 11.445 1 97.12 246 TYR B C 1
ATOM 5652 O O . TYR B 1 246 ? -2.762 2.602 11.195 1 97.12 246 TYR B O 1
ATOM 5660 N N . TYR B 1 247 ? -3.322 4.355 12.516 1 97.25 247 TYR B N 1
ATOM 5661 C CA . TYR B 1 247 ? -2.264 4.094 13.484 1 97.25 247 TYR B CA 1
ATOM 5662 C C . TYR B 1 247 ? -2.383 2.686 14.055 1 97.25 247 TYR B C 1
ATOM 5664 O O . TYR B 1 247 ? -1.408 1.929 14.062 1 97.25 247 TYR B O 1
ATOM 5672 N N . HIS B 1 248 ? -3.514 2.297 14.453 1 95.44 248 HIS B N 1
ATOM 5673 C CA . HIS B 1 248 ? -3.713 1.02 15.125 1 95.44 248 HIS B CA 1
ATOM 5674 C C . HIS B 1 248 ? -3.631 -0.143 14.141 1 95.44 248 HIS B C 1
ATOM 5676 O O . HIS B 1 248 ? -3.168 -1.229 14.5 1 95.44 248 HIS B O 1
ATOM 5682 N N . THR B 1 249 ? -4 0.08 12.953 1 96.12 249 THR B N 1
ATOM 5683 C CA . THR B 1 249 ? -4 -0.979 11.953 1 96.12 249 THR B CA 1
ATOM 5684 C C . THR B 1 249 ? -2.586 -1.238 11.438 1 96.12 249 THR B C 1
ATOM 5686 O O . THR B 1 249 ? -2.203 -2.387 11.211 1 96.12 249 THR B O 1
ATOM 5689 N N . TYR B 1 250 ? -1.768 -0.16 11.297 1 97.62 250 TYR B N 1
ATOM 5690 C CA . TYR B 1 250 ? -0.568 -0.324 10.484 1 97.62 250 TYR B CA 1
ATOM 5691 C C . TYR B 1 250 ? 0.687 -0.022 11.297 1 97.62 250 TYR B C 1
ATOM 5693 O O . TYR B 1 250 ? 1.776 -0.493 10.961 1 97.62 250 TYR B O 1
ATOM 5701 N N . MET B 1 251 ? 0.569 0.764 12.359 1 97 251 MET B N 1
ATOM 5702 C CA . MET B 1 251 ? 1.791 1.313 12.938 1 97 251 MET B CA 1
ATOM 5703 C C . MET B 1 251 ? 1.955 0.863 14.391 1 97 251 MET B C 1
ATOM 5705 O O . MET B 1 251 ? 3.078 0.712 14.875 1 97 251 MET B O 1
ATOM 5709 N N . ALA B 1 252 ? 0.888 0.578 15.125 1 95.06 252 ALA B N 1
ATOM 5710 C CA . ALA B 1 252 ? 0.877 0.441 16.578 1 95.06 252 ALA B CA 1
ATOM 5711 C C . ALA B 1 252 ? 1.721 -0.75 17.031 1 95.06 252 ALA B C 1
ATOM 5713 O O . ALA B 1 252 ? 2.324 -0.725 18.094 1 95.06 252 ALA B O 1
ATOM 5714 N N . GLN B 1 253 ? 1.803 -1.741 16.234 1 92.88 253 GLN B N 1
ATOM 5715 C CA . GLN B 1 253 ? 2.436 -2.984 16.656 1 92.88 253 GLN B CA 1
ATOM 5716 C C . GLN B 1 253 ? 3.947 -2.928 16.453 1 92.88 253 GLN B C 1
ATOM 5718 O O . GLN B 1 253 ? 4.68 -3.775 16.984 1 92.88 253 GLN B O 1
ATOM 5723 N N . ALA B 1 254 ? 4.434 -2.062 15.711 1 95.81 254 ALA B N 1
ATOM 5724 C CA . ALA B 1 254 ? 5.871 -1.964 15.469 1 95.81 254 ALA B CA 1
ATOM 5725 C C . ALA B 1 254 ? 6.602 -1.44 16.703 1 95.81 254 ALA B C 1
ATOM 5727 O O . ALA B 1 254 ? 6.066 -0.619 17.438 1 95.81 254 ALA B O 1
ATOM 5728 N N . GLU B 1 255 ? 7.746 -1.896 16.938 1 96.19 255 GLU B N 1
ATOM 5729 C CA . GLU B 1 255 ? 8.586 -1.437 18.047 1 96.19 255 GLU B CA 1
ATOM 5730 C C . GLU B 1 255 ? 9.18 -0.063 17.75 1 96.19 255 GLU B C 1
ATOM 5732 O O . GLU B 1 255 ? 9.492 0.693 18.672 1 96.19 255 GLU B O 1
ATOM 5737 N N . GLU B 1 256 ? 9.43 0.261 16.5 1 96.75 256 GLU B N 1
ATOM 5738 C CA . GLU B 1 256 ? 9.922 1.563 16.062 1 96.75 256 GLU B CA 1
ATOM 5739 C C . GLU B 1 256 ? 9.133 2.084 14.867 1 96.75 256 GLU B C 1
ATOM 5741 O O . GLU B 1 256 ? 8.93 1.359 13.891 1 96.75 256 GLU B O 1
ATOM 5746 N N . ARG B 1 257 ? 8.68 3.264 14.938 1 97.88 257 ARG B N 1
ATOM 5747 C CA . ARG B 1 257 ? 7.941 3.92 13.867 1 97.88 257 ARG B CA 1
ATOM 5748 C C . ARG B 1 257 ? 8.781 5.008 13.203 1 97.88 257 ARG B C 1
ATOM 5750 O O . ARG B 1 257 ? 9.258 5.926 13.875 1 97.88 257 ARG B O 1
ATOM 5757 N N . ILE B 1 258 ? 8.961 4.914 11.922 1 98.31 258 ILE B N 1
ATOM 5758 C CA . ILE B 1 258 ? 9.758 5.863 11.148 1 98.31 258 ILE B CA 1
ATOM 5759 C C . ILE B 1 258 ? 8.859 6.633 10.188 1 98.31 258 ILE B C 1
ATOM 5761 O O . ILE B 1 258 ? 8.18 6.031 9.352 1 98.31 258 ILE B O 1
ATOM 5765 N N . GLY B 1 259 ? 8.797 7.934 10.344 1 98.62 259 GLY B N 1
ATOM 5766 C CA . GLY B 1 259 ? 8.062 8.773 9.406 1 98.62 259 GLY B CA 1
ATOM 5767 C C . GLY B 1 259 ? 8.938 9.352 8.312 1 98.62 259 GLY B C 1
ATOM 5768 O O . GLY B 1 259 ? 9.969 9.969 8.594 1 98.62 259 GLY B O 1
ATOM 5769 N N . VAL B 1 260 ? 8.555 9.125 7.074 1 98.5 260 VAL B N 1
ATOM 5770 C CA . VAL B 1 260 ? 9.227 9.688 5.91 1 98.5 260 VAL B CA 1
ATOM 5771 C C . VAL B 1 260 ? 8.281 10.617 5.16 1 98.5 260 VAL B C 1
ATOM 5773 O O . VAL B 1 260 ? 7.266 10.172 4.613 1 98.5 260 VAL B O 1
ATOM 5776 N N . GLN B 1 261 ? 8.547 11.859 5.164 1 97.56 261 GLN B N 1
ATOM 5777 C CA . GLN B 1 261 ? 7.746 12.859 4.465 1 97.56 261 GLN B CA 1
ATOM 5778 C C . GLN B 1 261 ? 8.484 13.398 3.24 1 97.56 261 GLN B C 1
ATOM 5780 O O . GLN B 1 261 ? 9.586 13.938 3.361 1 97.56 261 GLN B O 1
ATOM 5785 N N . ILE B 1 262 ? 7.895 13.219 2.09 1 93.44 262 ILE B N 1
ATOM 5786 C CA . ILE B 1 262 ? 8.492 13.664 0.837 1 93.44 262 ILE B CA 1
ATOM 5787 C C . ILE B 1 262 ? 7.547 14.633 0.132 1 93.44 262 ILE B C 1
ATOM 5789 O O . ILE B 1 262 ? 6.453 14.25 -0.288 1 93.44 262 ILE B O 1
ATOM 5793 N N . ARG B 1 263 ? 7.844 15.805 0.024 1 86.19 263 ARG B N 1
ATOM 5794 C CA . ARG B 1 263 ? 7.109 16.828 -0.721 1 86.19 263 ARG B CA 1
ATOM 5795 C C . ARG B 1 263 ? 8.062 17.734 -1.486 1 86.19 263 ARG B C 1
ATOM 5797 O O . ARG B 1 263 ? 8.773 18.547 -0.886 1 86.19 263 ARG B O 1
ATOM 5804 N N . MET B 1 264 ? 8.055 17.531 -2.861 1 72.75 264 MET B N 1
ATOM 5805 C CA . MET B 1 264 ? 9 18.297 -3.68 1 72.75 264 MET B CA 1
ATOM 5806 C C . MET B 1 264 ? 8.266 19.281 -4.586 1 72.75 264 MET B C 1
ATOM 5808 O O . MET B 1 264 ? 7.535 18.859 -5.492 1 72.75 264 MET B O 1
ATOM 5812 N N . PHE B 1 265 ? 7.559 20.266 -4.211 1 60.75 265 PHE B N 1
ATOM 5813 C CA . PHE B 1 265 ? 6.836 21.156 -5.121 1 60.75 265 PHE B CA 1
ATOM 5814 C C . PHE B 1 265 ? 7.738 21.609 -6.258 1 60.75 265 PHE B C 1
ATOM 5816 O O . PHE B 1 265 ? 7.41 21.422 -7.434 1 60.75 265 PHE B O 1
ATOM 5823 N N . SER B 1 266 ? 8.406 22.922 -5.918 1 54.75 266 SER B N 1
ATOM 5824 C CA . SER B 1 266 ? 9.164 23.672 -6.918 1 54.75 266 SER B CA 1
ATOM 5825 C C . SER B 1 266 ? 10.305 22.828 -7.488 1 54.75 266 SER B C 1
ATOM 5827 O O . SER B 1 266 ? 10.953 23.234 -8.461 1 54.75 266 SER B O 1
ATOM 5829 N N . TRP B 1 267 ? 10.672 21.875 -6.809 1 52.09 267 TRP B N 1
ATOM 5830 C CA . TRP B 1 267 ? 11.969 21.312 -7.141 1 52.09 267 TRP B CA 1
ATOM 5831 C C . TRP B 1 267 ? 11.922 20.578 -8.477 1 52.09 267 TRP B C 1
ATOM 5833 O O . TRP B 1 267 ? 10.914 19.953 -8.812 1 52.09 267 TRP B O 1
ATOM 5843 N N . ALA B 1 268 ? 12.586 20.984 -9.453 1 54.28 268 ALA B N 1
ATOM 5844 C CA . ALA B 1 268 ? 12.93 20.25 -10.664 1 54.28 268 ALA B CA 1
ATOM 5845 C C . ALA B 1 268 ? 12.758 18.75 -10.469 1 54.28 268 ALA B C 1
ATOM 5847 O O . ALA B 1 268 ? 12.977 18.234 -9.367 1 54.28 268 ALA B O 1
ATOM 5848 N N . THR B 1 269 ? 11.859 18.188 -11.258 1 64.88 269 THR B N 1
ATOM 5849 C CA . THR B 1 269 ? 11.375 16.812 -11.273 1 64.88 269 THR B CA 1
ATOM 5850 C C . THR B 1 269 ? 12.508 15.828 -11 1 64.88 269 THR B C 1
ATOM 5852 O O . THR B 1 269 ? 13.367 15.609 -11.852 1 64.88 269 THR B O 1
ATOM 5855 N N . ILE B 1 270 ? 12.938 15.789 -9.719 1 77.75 270 ILE B N 1
ATOM 5856 C CA . ILE B 1 270 ? 13.922 14.766 -9.352 1 77.75 270 ILE B CA 1
ATOM 5857 C C . ILE B 1 270 ? 13.336 13.375 -9.609 1 77.75 270 ILE B C 1
ATOM 5859 O O . ILE B 1 270 ? 12.242 13.062 -9.133 1 77.75 270 ILE B O 1
ATOM 5863 N N . PRO B 1 271 ? 14.055 12.75 -10.453 1 84.25 271 PRO B N 1
ATOM 5864 C CA . PRO B 1 271 ? 13.578 11.383 -10.68 1 84.25 271 PRO B CA 1
ATOM 5865 C C . PRO B 1 271 ? 13.422 10.594 -9.383 1 84.25 271 PRO B C 1
ATOM 5867 O O . PRO B 1 271 ? 14.203 10.766 -8.445 1 84.25 271 PRO B O 1
ATOM 5870 N N . VAL B 1 272 ? 12.508 9.711 -9.32 1 86.94 272 VAL B N 1
ATOM 5871 C CA . VAL B 1 272 ? 12.172 8.906 -8.148 1 86.94 272 VAL B CA 1
ATOM 5872 C C . VAL B 1 272 ? 13.398 8.125 -7.68 1 86.94 272 VAL B C 1
ATOM 5874 O O . VAL B 1 272 ? 13.648 8.016 -6.477 1 86.94 272 VAL B O 1
ATOM 5877 N N . ASP B 1 273 ? 14.18 7.617 -8.617 1 88 273 ASP B N 1
ATOM 5878 C CA . ASP B 1 273 ? 15.336 6.801 -8.273 1 88 273 ASP B CA 1
ATOM 5879 C C . ASP B 1 273 ? 16.406 7.633 -7.574 1 88 273 ASP B C 1
ATOM 5881 O O . ASP B 1 273 ? 17.125 7.133 -6.699 1 88 273 ASP B O 1
ATOM 5885 N N . ASP B 1 274 ? 16.578 8.859 -7.992 1 87.5 274 ASP B N 1
ATOM 5886 C CA . ASP B 1 274 ? 17.547 9.742 -7.344 1 87.5 274 ASP B CA 1
ATOM 5887 C C . ASP B 1 274 ? 17.109 10.07 -5.918 1 87.5 274 ASP B C 1
ATOM 5889 O O . ASP B 1 274 ? 17.922 10.047 -4.996 1 87.5 274 ASP B O 1
ATOM 5893 N N . MET B 1 275 ? 15.875 10.422 -5.832 1 89.38 275 MET B N 1
ATOM 5894 C CA . MET B 1 275 ? 15.344 10.695 -4.5 1 89.38 275 MET B CA 1
ATOM 5895 C C . MET B 1 275 ? 15.461 9.461 -3.607 1 89.38 275 MET B C 1
ATOM 5897 O O . MET B 1 275 ? 15.859 9.57 -2.443 1 89.38 275 MET B O 1
ATOM 5901 N N . TYR B 1 276 ? 15.109 8.328 -4.168 1 91.31 276 TYR B N 1
ATOM 5902 C CA . TYR B 1 276 ? 15.266 7.074 -3.445 1 91.31 276 TYR B CA 1
ATOM 5903 C C . TYR B 1 276 ? 16.719 6.867 -3.018 1 91.31 276 TYR B C 1
ATOM 5905 O O . TYR B 1 276 ? 16.984 6.48 -1.877 1 91.31 276 TYR B O 1
ATOM 5913 N N . GLY B 1 277 ? 17.609 7.051 -3.963 1 91.31 277 GLY B N 1
ATOM 5914 C CA . GLY B 1 277 ? 19.031 6.957 -3.627 1 91.31 277 GLY B CA 1
ATOM 5915 C C . GLY B 1 277 ? 19.438 7.871 -2.484 1 91.31 277 GLY B C 1
ATOM 5916 O O . GLY B 1 277 ? 20.188 7.469 -1.604 1 91.31 277 GLY B O 1
ATOM 5917 N N . GLN B 1 278 ? 18.953 9.078 -2.469 1 93.38 278 GLN B N 1
ATOM 5918 C CA . GLN B 1 278 ? 19.266 10.023 -1.403 1 93.38 278 GLN B CA 1
ATOM 5919 C C . GLN B 1 278 ? 18.688 9.562 -0.069 1 93.38 278 GLN B C 1
ATOM 5921 O O . GLN B 1 278 ? 19.344 9.672 0.968 1 93.38 278 GLN B O 1
ATOM 5926 N N . ILE B 1 279 ? 17.469 9.102 -0.087 1 94.94 279 ILE B N 1
ATOM 5927 C CA . ILE B 1 279 ? 16.828 8.586 1.117 1 94.94 279 ILE B CA 1
ATOM 5928 C C . ILE B 1 279 ? 17.656 7.461 1.714 1 94.94 279 ILE B C 1
ATOM 5930 O O . ILE B 1 279 ? 17.922 7.445 2.92 1 94.94 279 ILE B O 1
ATOM 5934 N N . MET B 1 280 ? 18.094 6.559 0.85 1 93.31 280 MET B N 1
ATOM 5935 C CA . MET B 1 280 ? 18.859 5.414 1.331 1 93.31 280 MET B CA 1
ATOM 5936 C C . MET B 1 280 ? 20.234 5.855 1.833 1 93.31 280 MET B C 1
ATOM 5938 O O . MET B 1 280 ? 20.734 5.324 2.826 1 93.31 280 MET B O 1
ATOM 5942 N N . ALA B 1 281 ? 20.875 6.758 1.127 1 94.12 281 ALA B N 1
ATOM 5943 C CA . ALA B 1 281 ? 22.156 7.301 1.583 1 94.12 281 ALA B CA 1
ATOM 5944 C C . ALA B 1 281 ? 22.016 7.965 2.949 1 94.12 281 ALA B C 1
ATOM 5946 O O . ALA B 1 281 ? 22.844 7.758 3.838 1 94.12 281 ALA B O 1
ATOM 5947 N N . CYS B 1 282 ? 20.984 8.805 3.094 1 96.25 282 CYS B N 1
ATOM 5948 C CA . CYS B 1 282 ? 20.703 9.445 4.371 1 96.25 282 CYS B CA 1
ATOM 5949 C C . CYS B 1 282 ? 20.453 8.414 5.461 1 96.25 282 CYS B C 1
ATOM 5951 O O . CYS B 1 282 ? 20.953 8.555 6.582 1 96.25 282 CYS B O 1
ATOM 5953 N N . SER B 1 283 ? 19.703 7.395 5.125 1 95.44 283 SER B N 1
ATOM 5954 C CA . SER B 1 283 ? 19.375 6.336 6.074 1 95.44 283 SER B CA 1
ATOM 5955 C C . SER B 1 283 ? 20.641 5.625 6.559 1 95.44 283 SER B C 1
ATOM 5957 O O . SER B 1 283 ? 20.734 5.27 7.734 1 95.44 283 SER B O 1
ATOM 5959 N N . ARG B 1 284 ? 21.516 5.398 5.688 1 93.94 284 ARG B N 1
ATOM 5960 C CA . ARG B 1 284 ? 22.766 4.766 6.07 1 93.94 284 ARG B CA 1
ATOM 5961 C C . ARG B 1 284 ? 23.594 5.68 6.977 1 93.94 284 ARG B C 1
ATOM 5963 O O . ARG B 1 284 ? 24.156 5.227 7.973 1 93.94 284 ARG B O 1
ATOM 5970 N N . GLN B 1 285 ? 23.641 6.902 6.645 1 93.69 285 GLN B N 1
ATOM 5971 C CA . GLN B 1 285 ? 24.422 7.883 7.398 1 93.69 285 GLN B CA 1
ATOM 5972 C C . GLN B 1 285 ? 23.844 8.07 8.805 1 93.69 285 GLN B C 1
ATOM 5974 O O . GLN B 1 285 ? 24.609 8.125 9.781 1 93.69 285 GLN B O 1
ATOM 5979 N N . GLU B 1 286 ? 22.516 8.172 8.898 1 96.06 286 GLU B N 1
ATOM 5980 C CA . GLU B 1 286 ? 21.875 8.547 10.156 1 96.06 286 GLU B CA 1
ATOM 5981 C C . GLU B 1 286 ? 21.203 7.352 10.82 1 96.06 286 GLU B C 1
ATOM 5983 O O . GLU B 1 286 ? 20.531 7.496 11.836 1 96.06 286 GLU B O 1
ATOM 5988 N N . HIS B 1 287 ? 21.281 6.109 10.266 1 93.94 287 HIS B N 1
ATOM 5989 C CA . HIS B 1 287 ? 20.75 4.863 10.805 1 93.94 287 HIS B CA 1
ATOM 5990 C C . HIS B 1 287 ? 19.234 4.938 10.992 1 93.94 287 HIS B C 1
ATOM 5992 O O . HIS B 1 287 ? 18.719 4.645 12.078 1 93.94 287 HIS B O 1
ATOM 5998 N N . ILE B 1 288 ? 18.594 5.293 9.891 1 96.62 288 ILE B N 1
ATOM 5999 C CA . ILE B 1 288 ? 17.141 5.496 9.953 1 96.62 288 ILE B CA 1
ATOM 6000 C C . ILE B 1 288 ? 16.422 4.246 9.445 1 96.62 288 ILE B C 1
ATOM 6002 O O . ILE B 1 288 ? 15.867 3.482 10.242 1 96.62 288 ILE B O 1
ATOM 6006 N N . LEU B 1 289 ? 16.578 3.941 8.109 1 96.44 289 LEU B N 1
ATOM 6007 C CA . LEU B 1 289 ? 16.016 2.723 7.535 1 96.44 289 LEU B CA 1
ATOM 6008 C C . LEU B 1 289 ? 17.047 1.595 7.547 1 96.44 289 LEU B C 1
ATOM 6010 O O . LEU B 1 289 ? 18.234 1.827 7.316 1 96.44 289 LEU B O 1
ATOM 6014 N N . PRO B 1 290 ? 16.609 0.37 7.809 1 93.56 290 PRO B N 1
ATOM 6015 C CA . PRO B 1 290 ? 17.562 -0.74 7.789 1 93.56 290 PRO B CA 1
ATOM 6016 C C . PRO B 1 290 ? 18.125 -1.006 6.398 1 93.56 290 PRO B C 1
ATOM 6018 O O . PRO B 1 290 ? 17.406 -0.87 5.398 1 93.56 290 PRO B O 1
ATOM 6021 N N . ASP B 1 291 ? 19.391 -1.419 6.387 1 92.25 291 ASP B N 1
ATOM 6022 C CA . ASP B 1 291 ? 19.953 -1.952 5.148 1 92.25 291 ASP B CA 1
ATOM 6023 C C . ASP B 1 291 ? 19.344 -3.314 4.816 1 92.25 291 ASP B C 1
ATOM 6025 O O . ASP B 1 291 ? 18.688 -3.936 5.66 1 92.25 291 ASP B O 1
ATOM 6029 N N . VAL B 1 292 ? 19.516 -3.693 3.594 1 92.69 292 VAL B N 1
ATOM 6030 C CA . VAL B 1 292 ? 18.969 -4.984 3.184 1 92.69 292 VAL B CA 1
ATOM 6031 C C . VAL B 1 292 ? 20.109 -5.965 2.91 1 92.69 292 VAL B C 1
ATOM 6033 O O . VAL B 1 292 ? 21.25 -5.551 2.674 1 92.69 292 VAL B O 1
ATOM 6036 N N . VAL B 1 293 ? 19.828 -7.207 3.1 1 88.62 293 VAL B N 1
ATOM 6037 C CA . VAL B 1 293 ? 20.797 -8.273 2.844 1 88.62 293 VAL B CA 1
ATOM 6038 C C . VAL B 1 293 ? 20.922 -8.492 1.34 1 88.62 293 VAL B C 1
ATOM 6040 O O . VAL B 1 293 ? 19.938 -8.516 0.616 1 88.62 293 VAL B O 1
ATOM 6043 N N . ASP B 1 294 ? 22.234 -8.508 0.915 1 75.25 294 ASP B N 1
ATOM 6044 C CA . ASP B 1 294 ? 22.516 -8.773 -0.493 1 75.25 294 ASP B CA 1
ATOM 6045 C C . ASP B 1 294 ? 22.297 -10.242 -0.831 1 75.25 294 ASP B C 1
ATOM 6047 O O . ASP B 1 294 ? 22.594 -11.125 -0.019 1 75.25 294 ASP B O 1
ATOM 6051 N N . GLY B 1 295 ? 21.828 -10.656 -1.966 1 62.53 295 GLY B N 1
ATOM 6052 C CA . GLY B 1 295 ? 21.812 -12.008 -2.486 1 62.53 295 GLY B CA 1
ATOM 6053 C C . GLY B 1 295 ? 20.547 -12.766 -2.133 1 62.53 295 GLY B C 1
ATOM 6054 O O . GLY B 1 295 ? 19.734 -12.281 -1.347 1 62.53 295 GLY B O 1
ATOM 6055 N N . ASP B 1 296 ? 20.266 -13.734 -2.873 1 56 296 ASP B N 1
ATOM 6056 C CA . ASP B 1 296 ? 19.172 -14.688 -2.768 1 56 296 ASP B CA 1
ATOM 6057 C C . ASP B 1 296 ? 19.188 -15.398 -1.413 1 56 296 ASP B C 1
ATOM 6059 O O . ASP B 1 296 ? 18.438 -16.344 -1.191 1 56 296 ASP B O 1
ATOM 6063 N N . ALA B 1 297 ? 20.297 -15.141 -0.733 1 48.16 297 ALA B N 1
ATOM 6064 C CA . ALA B 1 297 ? 20.516 -15.906 0.492 1 48.16 297 ALA B CA 1
ATOM 6065 C C . ALA B 1 297 ? 19.375 -15.68 1.484 1 48.16 297 ALA B C 1
ATOM 6067 O O . ALA B 1 297 ? 19.484 -16.047 2.658 1 48.16 297 ALA B O 1
ATOM 6068 N N . ALA B 1 298 ? 18.578 -14.938 1.216 1 47.47 298 ALA B N 1
ATOM 6069 C CA . ALA B 1 298 ? 17.594 -14.477 2.195 1 47.47 298 ALA B CA 1
ATOM 6070 C C . ALA B 1 298 ? 16.844 -15.656 2.801 1 47.47 298 ALA B C 1
ATOM 6072 O O . ALA B 1 298 ? 15.898 -15.461 3.578 1 47.47 298 ALA B O 1
ATOM 6073 N N . ALA B 1 299 ? 16.844 -16.859 2.104 1 44.59 299 ALA B N 1
ATOM 6074 C CA . ALA B 1 299 ? 15.805 -17.797 2.541 1 44.59 299 ALA B CA 1
ATOM 6075 C C . ALA B 1 299 ? 15.883 -18.031 4.047 1 44.59 299 ALA B C 1
ATOM 6077 O O . ALA B 1 299 ? 14.875 -18.359 4.684 1 44.59 299 ALA B O 1
ATOM 6078 N N . SER B 1 300 ? 17.094 -18.547 4.438 1 40.81 300 SER B N 1
ATOM 6079 C CA . SER B 1 300 ? 17.047 -19.344 5.66 1 40.81 300 SER B CA 1
ATOM 6080 C C . SER B 1 300 ? 16.828 -18.469 6.887 1 40.81 300 SER B C 1
ATOM 6082 O O . SER B 1 300 ? 17.156 -18.859 8.008 1 40.81 300 SER B O 1
ATOM 6084 N N . SER B 1 301 ? 16.953 -17.172 6.656 1 41.03 301 SER B N 1
ATOM 6085 C CA . SER B 1 301 ? 17 -16.703 8.031 1 41.03 301 SER B CA 1
ATOM 6086 C C . SER B 1 301 ? 15.734 -17.094 8.797 1 41.03 301 SER B C 1
ATOM 6088 O O . SER B 1 301 ? 14.625 -16.734 8.383 1 41.03 301 SER B O 1
ATOM 6090 N N . SER B 1 302 ? 15.688 -18.266 9.289 1 40.06 302 SER B N 1
ATOM 6091 C CA . SER B 1 302 ? 14.859 -18.516 10.461 1 40.06 302 SER B CA 1
ATOM 6092 C C . SER B 1 302 ? 14.391 -17.219 11.109 1 40.06 302 SER B C 1
ATOM 6094 O O . SER B 1 302 ? 15.141 -16.25 11.172 1 40.06 302 SER B O 1
ATOM 6096 N N . HIS B 1 303 ? 13.109 -16.938 10.898 1 44.72 303 HIS B N 1
ATOM 6097 C CA . HIS B 1 303 ? 12.625 -15.977 11.891 1 44.72 303 HIS B CA 1
ATOM 6098 C C . HIS B 1 303 ? 13.578 -15.875 13.07 1 44.72 303 HIS B C 1
ATOM 6100 O O . HIS B 1 303 ? 13.43 -16.594 14.062 1 44.72 303 HIS B O 1
ATOM 6106 N N . VAL B 1 304 ? 14.742 -16.188 12.781 1 40.72 304 VAL B N 1
ATOM 6107 C CA . VAL B 1 304 ? 15.492 -15.922 14.008 1 40.72 304 VAL B CA 1
ATOM 6108 C C . VAL B 1 304 ? 15.016 -14.617 14.641 1 40.72 304 VAL B C 1
ATOM 6110 O O . VAL B 1 304 ? 15.094 -13.555 14.016 1 40.72 304 VAL B O 1
ATOM 6113 N N . HIS B 1 305 ? 13.883 -14.711 15.203 1 47.22 305 HIS B N 1
ATOM 6114 C CA . HIS B 1 305 ? 13.539 -13.68 16.188 1 47.22 305 HIS B CA 1
ATOM 6115 C C . HIS B 1 305 ? 14.766 -12.891 16.609 1 47.22 305 HIS B C 1
ATOM 6117 O O . HIS B 1 305 ? 15.297 -13.102 17.703 1 47.22 305 HIS B O 1
ATOM 6123 N N . GLY B 1 306 ? 15.719 -12.945 15.727 1 47.22 306 GLY B N 1
ATOM 6124 C CA . GLY B 1 306 ? 16.766 -12.172 16.359 1 47.22 306 GLY B CA 1
ATOM 6125 C C . GLY B 1 306 ? 16.312 -10.789 16.797 1 47.22 306 GLY B C 1
ATOM 6126 O O . GLY B 1 306 ? 15.211 -10.359 16.438 1 47.22 306 GLY B O 1
ATOM 6127 N N . GLY B 1 307 ? 17.047 -10.117 17.703 1 62.09 307 GLY B N 1
ATOM 6128 C CA . GLY B 1 307 ? 17.109 -8.992 18.625 1 62.09 307 GLY B CA 1
ATOM 6129 C C . GLY B 1 307 ? 16.719 -7.672 17.969 1 62.09 307 GLY B C 1
ATOM 6130 O O . GLY B 1 307 ? 16.672 -6.641 18.641 1 62.09 307 GLY B O 1
ATOM 6131 N N . SER B 1 308 ? 16.406 -7.777 16.453 1 79.5 308 SER B N 1
ATOM 6132 C CA . SER B 1 308 ? 16.203 -6.414 15.969 1 79.5 308 SER B CA 1
ATOM 6133 C C . SER B 1 308 ? 14.727 -6.012 16.062 1 79.5 308 SER B C 1
ATOM 6135 O O . SER B 1 308 ? 13.836 -6.855 15.938 1 79.5 308 SER B O 1
ATOM 6137 N N . LYS B 1 309 ? 14.453 -4.82 16.234 1 89.25 309 LYS B N 1
ATOM 6138 C CA . LYS B 1 309 ? 13.125 -4.23 16.422 1 89.25 309 LYS B CA 1
ATOM 6139 C C . LYS B 1 309 ? 12.328 -4.246 15.125 1 89.25 309 LYS B C 1
ATOM 6141 O O . LYS B 1 309 ? 12.867 -3.988 14.047 1 89.25 309 LYS B O 1
ATOM 6146 N N . SER B 1 310 ? 11.086 -4.652 15.234 1 95.06 310 SER B N 1
ATOM 6147 C CA . SER B 1 310 ? 10.164 -4.465 14.117 1 95.06 310 SER B CA 1
ATOM 6148 C C . SER B 1 310 ? 9.938 -2.984 13.828 1 95.06 310 SER B C 1
ATOM 6150 O O . SER B 1 310 ? 9.891 -2.168 14.75 1 95.06 310 SER B O 1
ATOM 6152 N N . LYS B 1 311 ? 9.875 -2.672 12.578 1 97.31 311 LYS B N 1
ATOM 6153 C CA . LYS B 1 311 ? 9.773 -1.27 12.188 1 97.31 311 LYS B CA 1
ATOM 6154 C C . LYS B 1 311 ? 8.562 -1.033 11.297 1 97.31 311 LYS B C 1
ATOM 6156 O O . LYS B 1 311 ? 8.219 -1.88 10.469 1 97.31 311 LYS B O 1
ATOM 6161 N N . ALA B 1 312 ? 7.859 0.025 11.492 1 98.38 312 ALA B N 1
ATOM 6162 C CA . ALA B 1 312 ? 6.836 0.551 10.586 1 98.38 312 ALA B CA 1
ATOM 6163 C C . ALA B 1 312 ? 7.293 1.857 9.945 1 98.38 312 ALA B C 1
ATOM 6165 O O . ALA B 1 312 ? 7.566 2.838 10.641 1 98.38 312 ALA B O 1
ATOM 6166 N N . ILE B 1 313 ? 7.43 1.877 8.648 1 98.69 313 ILE B N 1
ATOM 6167 C CA . ILE B 1 313 ? 7.809 3.07 7.898 1 98.69 313 ILE B CA 1
ATOM 6168 C C . ILE B 1 313 ? 6.562 3.723 7.301 1 98.69 313 ILE B C 1
ATOM 6170 O O . ILE B 1 313 ? 5.883 3.125 6.465 1 98.69 313 ILE B O 1
ATOM 6174 N N . LEU B 1 314 ? 6.258 4.898 7.738 1 98.81 314 LEU B N 1
ATOM 6175 C CA . LEU B 1 314 ? 5.152 5.684 7.199 1 98.81 314 LEU B CA 1
ATOM 6176 C C . LEU B 1 314 ? 5.648 6.66 6.137 1 98.81 314 LEU B C 1
ATOM 6178 O O . LEU B 1 314 ? 6.508 7.5 6.414 1 98.81 314 LEU B O 1
ATOM 6182 N N . ILE B 1 315 ? 5.102 6.547 4.965 1 98.56 315 ILE B N 1
ATOM 6183 C CA . ILE B 1 315 ? 5.473 7.445 3.871 1 98.56 315 ILE B CA 1
ATOM 6184 C C . ILE B 1 315 ? 4.34 8.438 3.617 1 98.56 315 ILE B C 1
ATOM 6186 O O . ILE B 1 315 ? 3.215 8.039 3.307 1 98.56 315 ILE B O 1
ATOM 6190 N N . ALA B 1 316 ? 4.574 9.641 3.809 1 98 316 ALA B N 1
ATOM 6191 C CA . ALA B 1 316 ? 3.66 10.711 3.414 1 98 316 ALA B CA 1
ATOM 6192 C C . ALA B 1 316 ? 4.184 11.461 2.189 1 98 316 ALA B C 1
ATOM 6194 O O . ALA B 1 316 ? 5.152 12.219 2.283 1 98 316 ALA B O 1
ATOM 6195 N N . SER B 1 317 ? 3.631 11.219 1.062 1 95.31 317 SER B N 1
ATOM 6196 C CA . SER B 1 317 ? 3.986 11.812 -0.222 1 95.31 317 SER B CA 1
ATOM 6197 C C . SER B 1 317 ? 2.773 11.914 -1.141 1 95.31 317 SER B C 1
ATOM 6199 O O . SER B 1 317 ? 1.824 11.141 -1.011 1 95.31 317 SER B O 1
ATOM 6201 N N . LEU B 1 318 ? 2.754 12.906 -2.029 1 93.25 318 LEU B N 1
ATOM 6202 C CA . LEU B 1 318 ? 1.68 13.039 -3.006 1 93.25 318 LEU B CA 1
ATOM 6203 C C . LEU B 1 318 ? 1.768 11.938 -4.062 1 93.25 318 LEU B C 1
ATOM 6205 O O . LEU B 1 318 ? 0.761 11.586 -4.68 1 93.25 318 LEU B O 1
ATOM 6209 N N . GLN B 1 319 ? 2.979 11.398 -4.191 1 92.12 319 GLN B N 1
ATOM 6210 C CA . GLN B 1 319 ? 3.213 10.375 -5.203 1 92.12 319 GLN B CA 1
ATOM 6211 C C . GLN B 1 319 ? 3.311 8.992 -4.566 1 92.12 319 GLN B C 1
ATOM 6213 O O . GLN B 1 319 ? 3.84 8.844 -3.463 1 92.12 319 GLN B O 1
ATOM 6218 N N . ALA B 1 320 ? 2.881 7.996 -5.324 1 94.56 320 ALA B N 1
ATOM 6219 C CA . ALA B 1 320 ? 2.918 6.621 -4.832 1 94.56 320 ALA B CA 1
ATOM 6220 C C . ALA B 1 320 ? 4.297 6 -5.043 1 94.56 320 ALA B C 1
ATOM 6222 O O . ALA B 1 320 ? 4.625 4.98 -4.426 1 94.56 320 ALA B O 1
ATOM 6223 N N . ASP B 1 321 ? 5.133 6.59 -5.855 1 93.31 321 ASP B N 1
ATOM 6224 C CA . ASP B 1 321 ? 6.359 5.98 -6.359 1 93.31 321 ASP B CA 1
ATOM 6225 C C . ASP B 1 321 ? 7.336 5.688 -5.227 1 93.31 321 ASP B C 1
ATOM 6227 O O . ASP B 1 321 ? 8.016 4.656 -5.23 1 93.31 321 ASP B O 1
ATOM 6231 N N . TYR B 1 322 ? 7.457 6.574 -4.328 1 94.12 322 TYR B N 1
ATOM 6232 C CA . TYR B 1 322 ? 8.406 6.395 -3.236 1 94.12 322 TYR B CA 1
ATOM 6233 C C . TYR B 1 322 ? 7.984 5.246 -2.328 1 94.12 322 TYR B C 1
ATOM 6235 O O . TYR B 1 322 ? 8.812 4.434 -1.917 1 94.12 322 TYR B O 1
ATOM 6243 N N . TYR B 1 323 ? 6.695 5.18 -2.049 1 96.88 323 TYR B N 1
ATOM 6244 C CA . TYR B 1 323 ? 6.125 4.066 -1.299 1 96.88 323 TYR B CA 1
ATOM 6245 C C . TYR B 1 323 ? 6.395 2.74 -2.002 1 96.88 323 TYR B C 1
ATOM 6247 O O . TYR B 1 323 ? 6.906 1.798 -1.39 1 96.88 323 TYR B O 1
ATOM 6255 N N . ASP B 1 324 ? 6.094 2.713 -3.264 1 96.5 324 ASP B N 1
ATOM 6256 C CA . ASP B 1 324 ? 6.262 1.49 -4.043 1 96.5 324 ASP B CA 1
ATOM 6257 C C . ASP B 1 324 ? 7.719 1.032 -4.043 1 96.5 324 ASP B C 1
ATOM 6259 O O . ASP B 1 324 ? 8 -0.156 -3.871 1 96.5 324 ASP B O 1
ATOM 6263 N N . ARG B 1 325 ? 8.586 1.971 -4.199 1 95.69 325 ARG B N 1
ATOM 6264 C CA . ARG B 1 325 ? 10.008 1.647 -4.285 1 95.69 325 ARG B CA 1
ATOM 6265 C C . ARG B 1 325 ? 10.531 1.127 -2.949 1 95.69 325 ARG B C 1
ATOM 6267 O O . ARG B 1 325 ? 11.234 0.115 -2.904 1 95.69 325 ARG B O 1
ATOM 6274 N N . ILE B 1 326 ? 10.211 1.794 -1.868 1 97.12 326 ILE B N 1
ATOM 6275 C CA . ILE B 1 326 ? 10.695 1.4 -0.548 1 97.12 326 ILE B CA 1
ATOM 6276 C C . ILE B 1 326 ? 10.047 0.08 -0.135 1 97.12 326 ILE B C 1
ATOM 6278 O O . ILE B 1 326 ? 10.727 -0.819 0.368 1 97.12 326 ILE B O 1
ATOM 6282 N N . LYS B 1 327 ? 8.742 -0.02 -0.342 1 97.62 327 LYS B N 1
ATOM 6283 C CA . LYS B 1 327 ? 8.039 -1.263 -0.034 1 97.62 327 LYS B CA 1
ATOM 6284 C C . LYS B 1 327 ? 8.648 -2.439 -0.794 1 97.62 327 LYS B C 1
ATOM 6286 O O . LYS B 1 327 ? 8.891 -3.5 -0.215 1 97.62 327 LYS B O 1
ATOM 6291 N N . SER B 1 328 ? 8.898 -2.246 -2.111 1 95.25 328 SER B N 1
ATOM 6292 C CA . SER B 1 328 ? 9.461 -3.307 -2.941 1 95.25 328 SER B CA 1
ATOM 6293 C C . SER B 1 328 ? 10.828 -3.748 -2.43 1 95.25 328 SER B C 1
ATOM 6295 O O . SER B 1 328 ? 11.156 -4.938 -2.459 1 95.25 328 SER B O 1
ATOM 6297 N N . THR B 1 329 ? 11.617 -2.816 -1.948 1 94.69 329 THR B N 1
ATOM 6298 C CA . THR B 1 329 ? 12.938 -3.125 -1.416 1 94.69 329 THR B CA 1
ATOM 6299 C C . THR B 1 329 ? 12.836 -4.117 -0.259 1 94.69 329 THR B C 1
ATOM 6301 O O . THR B 1 329 ? 13.523 -5.141 -0.25 1 94.69 329 THR B O 1
ATOM 6304 N N . TYR B 1 330 ? 11.938 -3.904 0.624 1 95.38 330 TYR B N 1
ATOM 6305 C CA . TYR B 1 330 ? 11.852 -4.738 1.818 1 95.38 330 TYR B CA 1
ATOM 6306 C C . TYR B 1 330 ? 11 -5.973 1.563 1 95.38 330 TYR B C 1
ATOM 6308 O O . TYR B 1 330 ? 11 -6.91 2.363 1 95.38 330 TYR B O 1
ATOM 6316 N N . TYR B 1 331 ? 10.242 -5.934 0.455 1 95.25 331 TYR B N 1
ATOM 6317 C CA . TYR B 1 331 ? 9.508 -7.113 0.009 1 95.25 331 TYR B CA 1
ATOM 6318 C C . TYR B 1 331 ? 10.445 -8.125 -0.641 1 95.25 331 TYR B C 1
ATOM 6320 O O . TYR B 1 331 ? 10.375 -9.32 -0.351 1 95.25 331 TYR B O 1
ATOM 6328 N N . GLU B 1 332 ? 11.344 -7.641 -1.419 1 93.5 332 GLU B N 1
ATOM 6329 C CA . GLU B 1 332 ? 12.203 -8.492 -2.236 1 93.5 332 GLU B CA 1
ATOM 6330 C C . GLU B 1 332 ? 13.477 -8.875 -1.488 1 93.5 332 GLU B C 1
ATOM 6332 O O . GLU B 1 332 ? 14.156 -9.836 -1.854 1 93.5 332 GLU B O 1
ATOM 6337 N N . HIS B 1 333 ? 13.789 -8.07 -0.419 1 93 333 HIS B N 1
ATOM 6338 C CA . HIS B 1 333 ? 15.031 -8.32 0.316 1 93 333 HIS B CA 1
ATOM 6339 C C . HIS B 1 333 ? 14.797 -8.266 1.822 1 93 333 HIS B C 1
ATOM 6341 O O . HIS B 1 333 ? 14.023 -7.438 2.307 1 93 333 HIS B O 1
ATOM 6347 N N . ALA B 1 334 ? 15.453 -9.125 2.51 1 93.12 334 ALA B N 1
ATOM 6348 C CA . ALA B 1 334 ? 15.375 -9.109 3.967 1 93.12 334 ALA B CA 1
ATOM 6349 C C . ALA B 1 334 ? 16.156 -7.918 4.539 1 93.12 334 ALA B C 1
ATOM 6351 O O . ALA B 1 334 ? 17.203 -7.547 4.02 1 93.12 334 ALA B O 1
ATOM 6352 N N . ALA B 1 335 ? 15.594 -7.297 5.555 1 93.81 335 ALA B N 1
ATOM 6353 C CA . ALA B 1 335 ? 16.328 -6.254 6.273 1 93.81 335 ALA B CA 1
ATOM 6354 C C . ALA B 1 335 ? 17.516 -6.836 7.035 1 93.81 335 ALA B C 1
ATOM 6356 O O . ALA B 1 335 ? 17.406 -7.91 7.629 1 93.81 335 ALA B O 1
ATOM 6357 N N . LYS B 1 336 ? 18.609 -6.125 7.004 1 90.19 336 LYS B N 1
ATOM 6358 C CA . LYS B 1 336 ? 19.75 -6.547 7.812 1 90.19 336 LYS B CA 1
ATOM 6359 C C . LYS B 1 336 ? 19.375 -6.613 9.289 1 90.19 336 LYS B C 1
ATOM 6361 O O . LYS B 1 336 ? 18.734 -5.699 9.82 1 90.19 336 LYS B O 1
ATOM 6366 N N . GLY B 1 337 ? 19.688 -7.719 9.992 1 85.75 337 GLY B N 1
ATOM 6367 C CA . GLY B 1 337 ? 19.328 -7.934 11.383 1 85.75 337 GLY B CA 1
ATOM 6368 C C . GLY B 1 337 ? 18.078 -8.773 11.555 1 85.75 337 GLY B C 1
ATOM 6369 O O . GLY B 1 337 ? 17.781 -9.234 12.656 1 85.75 337 GLY B O 1
ATOM 6370 N N . GLY B 1 338 ? 17.266 -8.938 10.406 1 83.19 338 GLY B N 1
ATOM 6371 C CA . GLY B 1 338 ? 16.156 -9.891 10.383 1 83.19 338 GLY B CA 1
ATOM 6372 C C . GLY B 1 338 ? 14.859 -9.305 10.906 1 83.19 338 GLY B C 1
ATOM 6373 O O . GLY B 1 338 ? 13.867 -10.023 11.055 1 83.19 338 GLY B O 1
ATOM 6374 N N . GLY B 1 339 ? 14.82 -8.039 11.312 1 88.69 339 GLY B N 1
ATOM 6375 C CA . GLY B 1 339 ? 13.602 -7.414 11.789 1 88.69 339 GLY B CA 1
ATOM 6376 C C . GLY B 1 339 ? 12.555 -7.23 10.703 1 88.69 339 GLY B C 1
ATOM 6377 O O . GLY B 1 339 ? 12.898 -6.98 9.547 1 88.69 339 GLY B O 1
ATOM 6378 N N . MET B 1 340 ? 11.305 -7.324 11.086 1 93.31 340 MET B N 1
ATOM 6379 C CA . MET B 1 340 ? 10.203 -7.086 10.156 1 93.31 340 MET B CA 1
ATOM 6380 C C . MET B 1 340 ? 10.047 -5.598 9.867 1 93.31 340 MET B C 1
ATOM 6382 O O . MET B 1 340 ? 10.062 -4.777 10.789 1 93.31 340 MET B O 1
ATOM 6386 N N . VAL B 1 341 ? 9.992 -5.328 8.57 1 97.31 341 VAL B N 1
ATOM 6387 C CA . VAL B 1 341 ? 9.828 -3.938 8.164 1 97.31 341 VAL B CA 1
ATOM 6388 C C . VAL B 1 341 ? 8.547 -3.779 7.352 1 97.31 341 VAL B C 1
ATOM 6390 O O . VAL B 1 341 ? 8.438 -4.32 6.25 1 97.31 341 VAL B O 1
ATOM 6393 N N . GLY B 1 342 ? 7.582 -3.123 7.941 1 98.12 342 GLY B N 1
ATOM 6394 C CA . GLY B 1 342 ? 6.383 -2.758 7.207 1 98.12 342 GLY B CA 1
ATOM 6395 C C . GLY B 1 342 ? 6.438 -1.354 6.633 1 98.12 342 GLY B C 1
ATOM 6396 O O . GLY B 1 342 ? 6.949 -0.436 7.277 1 98.12 342 GLY B O 1
ATOM 6397 N N . VAL B 1 343 ? 6.016 -1.175 5.398 1 98.69 343 VAL B N 1
ATOM 6398 C CA . VAL B 1 343 ? 5.977 0.119 4.723 1 98.69 343 VAL B CA 1
ATOM 6399 C C . VAL B 1 343 ? 4.535 0.489 4.395 1 98.69 343 VAL B C 1
ATOM 6401 O O . VAL B 1 343 ? 3.789 -0.325 3.844 1 98.69 343 VAL B O 1
ATOM 6404 N N . PHE B 1 344 ? 4.195 1.717 4.754 1 98.69 344 PHE B N 1
ATOM 6405 C CA . PHE B 1 344 ? 2.793 2.105 4.648 1 98.69 344 PHE B CA 1
ATOM 6406 C C . PHE B 1 344 ? 2.664 3.52 4.094 1 98.69 344 PHE B C 1
ATOM 6408 O O . PHE B 1 344 ? 3.488 4.387 4.395 1 98.69 344 PHE B O 1
ATOM 6415 N N . GLN B 1 345 ? 1.674 3.76 3.303 1 98.56 345 GLN B N 1
ATOM 6416 C CA . GLN B 1 345 ? 1.289 5.07 2.791 1 98.56 345 GLN B CA 1
ATOM 6417 C C . GLN B 1 345 ? -0.221 5.277 2.883 1 98.56 345 GLN B C 1
ATOM 6419 O O . GLN B 1 345 ? -0.985 4.633 2.162 1 98.56 345 GLN B O 1
ATOM 6424 N N . PRO B 1 346 ? -0.616 6.184 3.74 1 97.94 346 PRO B N 1
ATOM 6425 C CA . PRO B 1 346 ? -2.059 6.332 3.951 1 97.94 346 PRO B CA 1
ATOM 6426 C C . PRO B 1 346 ? -2.801 6.75 2.684 1 97.94 346 PRO B C 1
ATOM 6428 O O . PRO B 1 346 ? -3.879 6.227 2.395 1 97.94 346 PRO B O 1
ATOM 6431 N N . SER B 1 347 ? -2.23 7.656 1.948 1 96.38 347 SER B N 1
ATOM 6432 C CA . SER B 1 347 ? -2.875 8.141 0.732 1 96.38 347 SER B CA 1
ATOM 6433 C C . SER B 1 347 ? -1.863 8.781 -0.212 1 96.38 347 SER B C 1
ATOM 6435 O O . SER B 1 347 ? -0.721 9.039 0.175 1 96.38 347 SER B O 1
ATOM 6437 N N . HIS B 1 348 ? -2.23 8.898 -1.411 1 94.69 348 HIS B N 1
ATOM 6438 C CA . HIS B 1 348 ? -1.517 9.672 -2.416 1 94.69 348 HIS B CA 1
ATOM 6439 C C . HIS B 1 348 ? -2.477 10.25 -3.451 1 94.69 348 HIS B C 1
ATOM 6441 O O . HIS B 1 348 ? -3.369 9.555 -3.936 1 94.69 348 HIS B O 1
ATOM 6447 N N . GLU B 1 349 ? -2.424 11.492 -3.701 1 91.56 349 GLU B N 1
ATOM 6448 C CA . GLU B 1 349 ? -3.383 12.125 -4.602 1 91.56 349 GLU B CA 1
ATOM 6449 C C . GLU B 1 349 ? -2.689 12.688 -5.84 1 91.56 349 GLU B C 1
ATOM 6451 O O . GLU B 1 349 ? -3.303 13.406 -6.629 1 91.56 349 GLU B O 1
ATOM 6456 N N . GLU B 1 350 ? -1.39 12.477 -6.027 1 87.5 350 GLU B N 1
ATOM 6457 C CA . GLU B 1 350 ? -0.549 12.719 -7.195 1 87.5 350 GLU B CA 1
ATOM 6458 C C . GLU B 1 350 ? -0.269 14.211 -7.371 1 87.5 350 GLU B C 1
ATOM 6460 O O . GLU B 1 350 ? 0.741 14.586 -7.969 1 87.5 350 GLU B O 1
ATOM 6465 N N . ARG B 1 351 ? -1.21 15.047 -6.918 1 86.25 351 ARG B N 1
ATOM 6466 C CA . ARG B 1 351 ? -1.003 16.5 -6.996 1 86.25 351 ARG B CA 1
ATOM 6467 C C . ARG B 1 351 ? -1.577 17.203 -5.77 1 86.25 351 ARG B C 1
ATOM 6469 O O . ARG B 1 351 ? -2.428 16.641 -5.074 1 86.25 351 ARG B O 1
ATOM 6476 N N . GLN B 1 352 ? -1.04 18.344 -5.578 1 86.81 352 GLN B N 1
ATOM 6477 C CA . GLN B 1 352 ? -1.606 19.188 -4.539 1 86.81 352 GLN B CA 1
ATOM 6478 C C . GLN B 1 352 ? -2.953 19.766 -4.973 1 86.81 352 GLN B C 1
ATOM 6480 O O . GLN B 1 352 ? -3.094 20.25 -6.094 1 86.81 352 GLN B O 1
ATOM 6485 N N . ILE B 1 353 ? -3.92 19.594 -4.094 1 86.31 353 ILE B N 1
ATOM 6486 C CA . ILE B 1 353 ? -5.254 20.109 -4.379 1 86.31 353 ILE B CA 1
ATOM 6487 C C . ILE B 1 353 ? -5.633 21.156 -3.336 1 86.31 353 ILE B C 1
ATOM 6489 O O . ILE B 1 353 ? -5.582 20.891 -2.133 1 86.31 353 ILE B O 1
ATOM 6493 N N . MET B 1 354 ? -5.922 22.344 -3.814 1 84.81 354 MET B N 1
ATOM 6494 C CA . MET B 1 354 ? -6.273 23.438 -2.912 1 84.81 354 MET B CA 1
ATOM 6495 C C . MET B 1 354 ? -7.785 23.547 -2.75 1 84.81 354 MET B C 1
ATOM 6497 O O . MET B 1 354 ? -8.531 23.266 -3.684 1 84.81 354 MET B O 1
ATOM 6501 N N . GLY B 1 355 ? -8.234 23.859 -1.58 1 86.5 355 GLY B N 1
ATOM 6502 C CA . GLY B 1 355 ? -9.625 24.234 -1.358 1 86.5 355 GLY B CA 1
ATOM 6503 C C . GLY B 1 355 ? -10.547 23.031 -1.228 1 86.5 355 GLY B C 1
ATOM 6504 O O . GLY B 1 355 ? -11.766 23.156 -1.348 1 86.5 355 GLY B O 1
ATOM 6505 N N . GLN B 1 356 ? -10.016 21.859 -1.054 1 91.5 356 GLN B N 1
ATOM 6506 C CA . GLN B 1 356 ? -10.852 20.672 -0.916 1 91.5 356 GLN B CA 1
ATOM 6507 C C . GLN B 1 356 ? -10.703 20.047 0.473 1 91.5 356 GLN B C 1
ATOM 6509 O O . GLN B 1 356 ? -9.602 19.672 0.875 1 91.5 356 GLN B O 1
ATOM 6514 N N . ARG B 1 357 ? -11.789 19.906 1.042 1 93.56 357 ARG B N 1
ATOM 6515 C CA . ARG B 1 357 ? -11.812 19.469 2.43 1 93.56 357 ARG B CA 1
ATOM 6516 C C . ARG B 1 357 ? -11.242 18.047 2.557 1 93.56 357 ARG B C 1
ATOM 6518 O O . ARG B 1 357 ? -10.383 17.797 3.408 1 93.56 357 ARG B O 1
ATOM 6525 N N . PRO B 1 358 ? -11.633 17.094 1.665 1 93.44 358 PRO B N 1
ATOM 6526 C CA . PRO B 1 358 ? -11.078 15.742 1.818 1 93.44 358 PRO B CA 1
ATOM 6527 C C . PRO B 1 358 ? -9.562 15.711 1.662 1 93.44 358 PRO B C 1
ATOM 6529 O O . PRO B 1 358 ? -8.883 14.945 2.357 1 93.44 358 PRO B O 1
ATOM 6532 N N . HIS B 1 359 ? -9.086 16.547 0.785 1 95.25 359 HIS B N 1
ATOM 6533 C CA . HIS B 1 359 ? -7.645 16.625 0.6 1 95.25 359 HIS B CA 1
ATOM 6534 C C . HIS B 1 359 ? -6.957 17.109 1.873 1 95.25 359 HIS B C 1
ATOM 6536 O O . HIS B 1 359 ? -5.941 16.531 2.287 1 95.25 359 HIS B O 1
ATOM 6542 N N . ASN B 1 360 ? -7.488 18.094 2.494 1 96.81 360 ASN B N 1
ATOM 6543 C CA . ASN B 1 360 ? -6.914 18.656 3.719 1 96.81 360 ASN B CA 1
ATOM 6544 C C . ASN B 1 360 ? -7.055 17.672 4.887 1 96.81 360 ASN B C 1
ATOM 6546 O O . ASN B 1 360 ? -6.191 17.625 5.766 1 96.81 360 ASN B O 1
ATOM 6550 N N . GLN B 1 361 ? -8.164 16.953 4.891 1 96.75 361 GLN B N 1
ATOM 6551 C CA . GLN B 1 361 ? -8.344 15.945 5.938 1 96.75 361 GLN B CA 1
ATOM 6552 C C . GLN B 1 361 ? -7.25 14.883 5.879 1 96.75 361 GLN B C 1
ATOM 6554 O O . GLN B 1 361 ? -6.676 14.523 6.906 1 96.75 361 GLN B O 1
ATOM 6559 N N . LYS B 1 362 ? -6.98 14.422 4.742 1 96.94 362 LYS B N 1
ATOM 6560 C CA . LYS B 1 362 ? -5.922 13.43 4.566 1 96.94 362 LYS B CA 1
ATOM 6561 C C . LYS B 1 362 ? -4.559 14.008 4.938 1 96.94 362 LYS B C 1
ATOM 6563 O O . LYS B 1 362 ? -3.758 13.344 5.598 1 96.94 362 LYS B O 1
ATOM 6568 N N . ALA B 1 363 ? -4.328 15.227 4.488 1 97.25 363 ALA B N 1
ATOM 6569 C CA . ALA B 1 363 ? -3.07 15.891 4.824 1 97.25 363 ALA B CA 1
ATOM 6570 C C . ALA B 1 363 ? -2.908 16.031 6.332 1 97.25 363 ALA B C 1
ATOM 6572 O O . ALA B 1 363 ? -1.845 15.719 6.879 1 97.25 363 ALA B O 1
ATOM 6573 N N . LEU B 1 364 ? -3.945 16.469 6.977 1 97.94 364 LEU B N 1
ATOM 6574 C CA . LEU B 1 364 ? -3.898 16.641 8.43 1 97.94 364 LEU B CA 1
ATOM 6575 C C . LEU B 1 364 ? -3.66 15.297 9.117 1 97.94 364 LEU B C 1
ATOM 6577 O O . LEU B 1 364 ? -2.848 15.203 10.039 1 97.94 364 LEU B O 1
ATOM 6581 N N . ALA B 1 365 ? -4.371 14.305 8.688 1 98 365 ALA B N 1
ATOM 6582 C CA . ALA B 1 365 ? -4.191 12.977 9.258 1 98 365 ALA B CA 1
ATOM 6583 C C . ALA B 1 365 ? -2.744 12.508 9.133 1 98 365 ALA B C 1
ATOM 6585 O O . ALA B 1 365 ? -2.174 11.969 10.086 1 98 365 ALA B O 1
ATOM 6586 N N . GLU B 1 366 ? -2.164 12.758 8.023 1 98.5 366 GLU B N 1
ATOM 6587 C CA . GLU B 1 366 ? -0.79 12.328 7.789 1 98.5 366 GLU B CA 1
ATOM 6588 C C . GLU B 1 366 ? 0.193 13.125 8.641 1 98.5 366 GLU B C 1
ATOM 6590 O O . GLU B 1 366 ? 1.207 12.594 9.094 1 98.5 366 GLU B O 1
ATOM 6595 N N . ILE B 1 367 ? -0.065 14.406 8.797 1 98.44 367 ILE B N 1
ATOM 6596 C CA . ILE B 1 367 ? 0.769 15.211 9.68 1 98.44 367 ILE B CA 1
ATOM 6597 C C . ILE B 1 367 ? 0.774 14.609 11.078 1 98.44 367 ILE B C 1
ATOM 6599 O O . ILE B 1 367 ? 1.831 14.469 11.703 1 98.44 367 ILE B O 1
ATOM 6603 N N . TYR B 1 368 ? -0.37 14.227 11.562 1 98.19 368 TYR B N 1
ATOM 6604 C CA . TYR B 1 368 ? -0.459 13.641 12.898 1 98.19 368 TYR B CA 1
ATOM 6605 C C . TYR B 1 368 ? 0.19 12.266 12.938 1 98.19 368 TYR B C 1
ATOM 6607 O O . TYR B 1 368 ? 0.902 11.93 13.883 1 98.19 368 TYR B O 1
ATOM 6615 N N . LEU B 1 369 ? -0.075 11.469 11.938 1 98.5 369 LEU B N 1
ATOM 6616 C CA . LEU B 1 369 ? 0.554 10.148 11.906 1 98.5 369 LEU B CA 1
ATOM 6617 C C . LEU B 1 369 ? 2.074 10.273 11.914 1 98.5 369 LEU B C 1
ATOM 6619 O O . LEU B 1 369 ? 2.756 9.539 12.633 1 98.5 369 LEU B O 1
ATOM 6623 N N . LEU B 1 370 ? 2.607 11.195 11.125 1 98.5 370 LEU B N 1
ATOM 6624 C CA . LEU B 1 370 ? 4.039 11.469 11.156 1 98.5 370 LEU B CA 1
ATOM 6625 C C . LEU B 1 370 ? 4.492 11.883 12.547 1 98.5 370 LEU B C 1
ATOM 6627 O O . LEU B 1 370 ? 5.551 11.461 13.016 1 98.5 370 LEU B O 1
ATOM 6631 N N . SER B 1 371 ? 3.693 12.656 13.172 1 97.69 371 SER B N 1
ATOM 6632 C CA . SER B 1 371 ? 4.059 13.172 14.484 1 97.69 371 SER B CA 1
ATOM 6633 C C . SER B 1 371 ? 4.086 12.055 15.523 1 97.69 371 SER B C 1
ATOM 6635 O O . SER B 1 371 ? 4.637 12.227 16.609 1 97.69 371 SER B O 1
ATOM 6637 N N . PHE B 1 372 ? 3.514 10.922 15.281 1 97.75 372 PHE B N 1
ATOM 6638 C CA . PHE B 1 372 ? 3.506 9.789 16.203 1 97.75 372 PHE B CA 1
ATOM 6639 C C . PHE B 1 372 ? 4.727 8.898 15.977 1 97.75 372 PHE B C 1
ATOM 6641 O O . PHE B 1 372 ? 4.875 7.863 16.625 1 97.75 372 PHE B O 1
ATOM 6648 N N . SER B 1 373 ? 5.637 9.273 15.125 1 97.12 373 SER B N 1
ATOM 6649 C CA . SER B 1 373 ? 6.816 8.477 14.797 1 97.12 373 SER B CA 1
ATOM 6650 C C . SER B 1 373 ? 7.938 8.711 15.812 1 97.12 373 SER B C 1
ATOM 6652 O O . SER B 1 373 ? 7.941 9.719 16.516 1 97.12 373 SER B O 1
ATOM 6654 N N . ASP B 1 374 ? 8.828 7.781 15.875 1 96.56 374 ASP B N 1
ATOM 6655 C CA . ASP B 1 374 ? 10.016 7.867 16.719 1 96.56 374 ASP B CA 1
ATOM 6656 C C . ASP B 1 374 ? 11.133 8.648 16.031 1 96.56 374 ASP B C 1
ATOM 6658 O O . ASP B 1 374 ? 11.977 9.25 16.688 1 96.56 374 ASP B O 1
ATOM 6662 N N . VAL B 1 375 ? 11.141 8.539 14.742 1 96.88 375 VAL B N 1
ATOM 6663 C CA . VAL B 1 375 ? 12.133 9.195 13.898 1 96.88 375 VAL B CA 1
ATOM 6664 C C . VAL B 1 375 ? 11.438 9.828 12.695 1 96.88 375 VAL B C 1
ATOM 6666 O O . VAL B 1 375 ? 10.484 9.266 12.148 1 96.88 375 VAL B O 1
ATOM 6669 N N . LEU B 1 376 ? 11.938 11 12.328 1 97.81 376 LEU B N 1
ATOM 6670 C CA . LEU B 1 376 ? 11.352 11.695 11.18 1 97.81 376 LEU B CA 1
ATOM 6671 C C . LEU B 1 376 ? 12.422 12.039 10.148 1 97.81 376 LEU B C 1
ATOM 6673 O O . LEU B 1 376 ? 13.445 12.633 10.492 1 97.81 376 LEU B O 1
ATOM 6677 N N . LEU B 1 377 ? 12.219 11.602 8.961 1 98.19 377 LEU B N 1
ATOM 6678 C CA . LEU B 1 377 ? 12.953 12 7.773 1 98.19 377 LEU B CA 1
ATOM 6679 C C . LEU B 1 377 ? 12.086 12.836 6.844 1 98.19 377 LEU B C 1
ATOM 6681 O O . LEU B 1 377 ? 11.094 12.344 6.297 1 98.19 377 LEU B O 1
ATOM 6685 N N . THR B 1 378 ? 12.414 14.102 6.664 1 96.81 378 THR B N 1
ATOM 6686 C CA . THR B 1 378 ? 11.555 15 5.902 1 96.81 378 THR B CA 1
ATOM 6687 C C . THR B 1 378 ? 12.359 15.719 4.816 1 96.81 378 THR B C 1
ATOM 6689 O O . THR B 1 378 ? 13.578 15.812 4.902 1 96.81 378 THR B O 1
ATOM 6692 N N . THR B 1 379 ? 11.695 16.125 3.811 1 93.69 379 THR B N 1
ATOM 6693 C CA . THR B 1 379 ? 12.328 17.031 2.85 1 93.69 379 THR B CA 1
ATOM 6694 C C . THR B 1 379 ? 12.492 18.422 3.439 1 93.69 379 THR B C 1
ATOM 6696 O O . THR B 1 379 ? 11.648 18.875 4.215 1 93.69 379 THR B O 1
ATOM 6699 N N . GLY B 1 380 ? 13.555 19.062 3.062 1 91.19 380 GLY B N 1
ATOM 6700 C CA . GLY B 1 380 ? 13.766 20.438 3.504 1 91.19 380 GLY B CA 1
ATOM 6701 C C . GLY B 1 380 ? 12.75 21.406 2.941 1 91.19 380 GLY B C 1
ATOM 6702 O O . GLY B 1 380 ? 12.141 21.156 1.903 1 91.19 380 GLY B O 1
ATOM 6703 N N . ALA B 1 381 ? 12.5 22.484 3.699 1 90.06 381 ALA B N 1
ATOM 6704 C CA . ALA B 1 381 ? 11.656 23.609 3.309 1 90.06 381 ALA B CA 1
ATOM 6705 C C . ALA B 1 381 ? 10.188 23.188 3.227 1 90.06 381 ALA B C 1
ATOM 6707 O O . ALA B 1 381 ? 9.391 23.828 2.535 1 90.06 381 ALA B O 1
ATOM 6708 N N . SER B 1 382 ? 9.875 22.109 3.83 1 92.69 382 SER B N 1
ATOM 6709 C CA . SER B 1 382 ? 8.492 21.625 3.807 1 92.69 382 SER B CA 1
ATOM 6710 C C . SER B 1 382 ? 7.758 22 5.09 1 92.69 382 SER B C 1
ATOM 6712 O O . SER B 1 382 ? 8.078 21.5 6.164 1 92.69 382 SER B O 1
ATOM 6714 N N . THR B 1 383 ? 6.746 22.781 4.938 1 95.06 383 THR B N 1
ATOM 6715 C CA . THR B 1 383 ? 5.953 23.172 6.098 1 95.06 383 THR B CA 1
ATOM 6716 C C . THR B 1 383 ? 5.16 21.984 6.633 1 95.06 383 THR B C 1
ATOM 6718 O O . THR B 1 383 ? 4.84 21.938 7.82 1 95.06 383 THR B O 1
ATOM 6721 N N . PHE B 1 384 ? 4.918 21.031 5.703 1 95.5 384 PHE B N 1
ATOM 6722 C CA . PHE B 1 384 ? 4.312 19.766 6.109 1 95.5 384 PHE B CA 1
ATOM 6723 C C . PHE B 1 384 ? 5.215 19.031 7.09 1 95.5 384 PHE B C 1
ATOM 6725 O O . PHE B 1 384 ? 4.762 18.609 8.156 1 95.5 384 PHE B O 1
ATOM 6732 N N . GLY B 1 385 ? 6.43 18.969 6.801 1 96.62 385 GLY B N 1
ATOM 6733 C CA . GLY B 1 385 ? 7.43 18.359 7.664 1 96.62 385 GLY B CA 1
ATOM 6734 C C . GLY B 1 385 ? 7.652 19.125 8.953 1 96.62 385 GLY B C 1
ATOM 6735 O O . GLY B 1 385 ? 7.762 18.516 10.023 1 96.62 385 GLY B O 1
ATOM 6736 N N . TYR B 1 386 ? 7.656 20.469 8.859 1 96.69 386 TYR B N 1
ATOM 6737 C CA . TYR B 1 386 ? 7.844 21.312 10.039 1 96.69 386 TYR B CA 1
ATOM 6738 C C . TYR B 1 386 ? 6.754 21.062 11.07 1 96.69 386 TYR B C 1
ATOM 6740 O O . TYR B 1 386 ? 7.043 20.891 12.258 1 96.69 386 TYR B O 1
ATOM 6748 N N . MET B 1 387 ? 5.57 21 10.57 1 97.62 387 MET B N 1
ATOM 6749 C CA . MET B 1 387 ? 4.453 20.828 11.492 1 97.62 387 MET B CA 1
ATOM 6750 C C . MET B 1 387 ? 4.492 19.453 12.148 1 97.62 387 MET B C 1
ATOM 6752 O O . MET B 1 387 ? 4.262 19.328 13.359 1 97.62 387 MET B O 1
ATOM 6756 N N . SER B 1 388 ? 4.812 18.469 11.375 1 97.81 388 SER B N 1
ATOM 6757 C CA . SER B 1 388 ? 4.891 17.109 11.914 1 97.81 388 SER B CA 1
ATOM 6758 C C . SER B 1 388 ? 5.961 17.016 13 1 97.81 388 SER B C 1
ATOM 6760 O O . SER B 1 388 ? 5.719 16.453 14.07 1 97.81 388 SER B O 1
ATOM 6762 N N . SER B 1 389 ? 7.105 17.578 12.711 1 96.75 389 SER B N 1
ATOM 6763 C CA . SER B 1 389 ? 8.203 17.516 13.664 1 96.75 389 SER B CA 1
ATOM 6764 C C . SER B 1 389 ? 7.891 18.328 14.93 1 96.75 389 SER B C 1
ATOM 6766 O O . SER B 1 389 ? 8.234 17.906 16.031 1 96.75 389 SER B O 1
ATOM 6768 N N . SER B 1 390 ? 7.242 19.438 14.773 1 96.38 390 SER B N 1
ATOM 6769 C CA . SER B 1 390 ? 6.871 20.266 15.914 1 96.38 390 SER B CA 1
ATOM 6770 C C . SER B 1 390 ? 5.883 19.547 16.828 1 96.38 390 SER B C 1
ATOM 6772 O O . SER B 1 390 ? 6.055 19.516 18.047 1 96.38 390 SER B O 1
ATOM 6774 N N . LEU B 1 391 ? 4.898 18.938 16.203 1 96.81 391 LEU B N 1
ATOM 6775 C CA . LEU B 1 391 ? 3.914 18.203 16.984 1 96.81 391 LEU B CA 1
ATOM 6776 C C . LEU B 1 391 ? 4.551 17 17.672 1 96.81 391 LEU B C 1
ATOM 6778 O O . LEU B 1 391 ? 4.191 16.672 18.812 1 96.81 391 LEU B O 1
ATOM 6782 N N . ALA B 1 392 ? 5.477 16.406 17.031 1 96.12 392 ALA B N 1
ATOM 6783 C CA . ALA B 1 392 ? 6.148 15.227 17.578 1 96.12 392 ALA B CA 1
ATOM 6784 C C . ALA B 1 392 ? 7.09 15.602 18.719 1 96.12 392 ALA B C 1
ATOM 6786 O O . ALA B 1 392 ? 7.375 14.781 19.594 1 96.12 392 ALA B O 1
ATOM 6787 N N . GLY B 1 393 ? 7.582 16.812 18.672 1 94.44 393 GLY B N 1
ATOM 6788 C CA . GLY B 1 393 ? 8.664 17.172 19.578 1 94.44 393 GLY B CA 1
ATOM 6789 C C . GLY B 1 393 ? 9.984 16.531 19.219 1 94.44 393 GLY B C 1
ATOM 6790 O O . GLY B 1 393 ? 10.734 16.125 20.109 1 94.44 393 GLY B O 1
ATOM 6791 N N . LEU B 1 394 ? 10.227 16.344 17.891 1 94.25 394 LEU B N 1
ATOM 6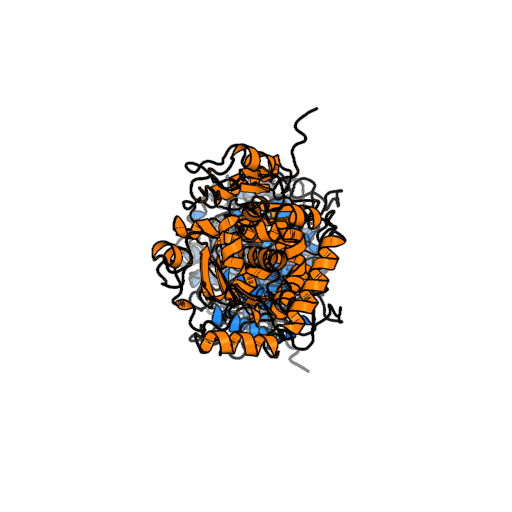792 C CA . LEU B 1 394 ? 11.414 15.664 17.391 1 94.25 394 LEU B CA 1
ATOM 6793 C C . LEU B 1 394 ? 12.172 16.547 16.391 1 94.25 394 LEU B C 1
ATOM 6795 O O . LEU B 1 394 ? 11.555 17.219 15.57 1 94.25 394 LEU B O 1
ATOM 6799 N N . ARG B 1 395 ? 13.484 16.484 16.562 1 93.69 395 ARG B N 1
ATOM 6800 C CA . ARG B 1 395 ? 14.297 17.047 15.492 1 93.69 395 ARG B CA 1
ATOM 6801 C C . ARG B 1 395 ? 14.312 16.125 14.273 1 93.69 395 ARG B C 1
ATOM 6803 O O . ARG B 1 395 ? 14.75 14.977 14.367 1 93.69 395 ARG B O 1
ATOM 6810 N N . PRO B 1 396 ? 13.906 16.609 13.172 1 96.44 396 PRO B N 1
ATOM 6811 C CA . PRO B 1 396 ? 13.914 15.75 11.992 1 96.44 396 PRO B CA 1
ATOM 6812 C C . PRO B 1 396 ? 15.281 15.688 11.312 1 96.44 396 PRO B C 1
ATOM 6814 O O . PRO B 1 396 ? 16.141 16.531 11.57 1 96.44 396 PRO B O 1
ATOM 6817 N N . THR B 1 397 ? 15.508 14.633 10.609 1 97.81 397 THR B N 1
ATOM 6818 C CA . THR B 1 397 ? 16.547 14.609 9.586 1 97.81 397 THR B CA 1
ATOM 6819 C C . THR B 1 397 ? 16 15.117 8.25 1 97.81 397 THR B C 1
ATOM 6821 O O . THR B 1 397 ? 14.938 14.672 7.797 1 97.81 397 THR B O 1
ATOM 6824 N N . MET B 1 398 ? 16.688 16.031 7.652 1 95.81 398 MET B N 1
ATOM 6825 C CA . MET B 1 398 ? 16.125 16.719 6.496 1 95.81 398 MET B CA 1
ATOM 6826 C C . MET B 1 398 ? 16.891 16.375 5.227 1 95.81 398 MET B C 1
ATOM 6828 O O . MET B 1 398 ? 18.125 16.469 5.199 1 95.81 398 MET B O 1
ATOM 6832 N N . LEU B 1 399 ? 16.172 15.992 4.242 1 93.94 399 LEU B N 1
ATOM 6833 C CA . LEU B 1 399 ? 16.734 15.82 2.91 1 93.94 399 LEU B CA 1
ATOM 6834 C C . LEU B 1 399 ? 16.953 17.172 2.23 1 93.94 399 LEU B C 1
ATOM 6836 O O . LEU B 1 399 ? 16.016 17.969 2.125 1 93.94 399 LEU B O 1
ATOM 6840 N N . MET B 1 400 ? 18.109 17.344 1.822 1 87.06 400 MET B N 1
ATOM 6841 C CA . MET B 1 400 ? 18.453 18.625 1.201 1 87.06 400 MET B CA 1
ATOM 6842 C C . MET B 1 400 ? 18.172 18.578 -0.299 1 87.06 400 MET B C 1
ATOM 6844 O O . MET B 1 400 ? 18.219 17.516 -0.919 1 87.06 400 MET B O 1
ATOM 6848 N N . VAL B 1 401 ? 17.906 19.719 -0.808 1 76.88 401 VAL B N 1
ATOM 6849 C CA . VAL B 1 401 ? 17.609 19.828 -2.229 1 76.88 401 VAL B CA 1
ATOM 6850 C C . VAL B 1 401 ? 18.828 19.453 -3.057 1 76.88 401 VAL B C 1
ATOM 6852 O O . VAL B 1 401 ? 19.906 20.031 -2.865 1 76.88 401 VAL B O 1
ATOM 6855 N N . PRO B 1 402 ? 18.547 18.453 -3.91 1 74.75 402 PRO B N 1
ATOM 6856 C CA . PRO B 1 402 ? 19.688 18.156 -4.785 1 74.75 402 PRO B CA 1
ATOM 6857 C C . PRO B 1 402 ? 20.047 19.312 -5.707 1 74.75 402 PRO B C 1
ATOM 6859 O O . PRO B 1 402 ? 19.156 20.078 -6.121 1 74.75 402 PRO B O 1
ATOM 6862 N N . GLU B 1 403 ? 21.266 19.594 -5.797 1 67.69 403 GLU B N 1
ATOM 6863 C CA . GLU B 1 403 ? 21.766 20.562 -6.758 1 67.69 403 GLU B CA 1
ATOM 6864 C C . GLU B 1 403 ? 22.266 19.891 -8.031 1 67.69 403 GLU B C 1
ATOM 6866 O O . GLU B 1 403 ? 23.078 18.953 -7.977 1 67.69 403 GLU B O 1
ATOM 6871 N N . ASP B 1 404 ? 21.719 20.328 -9.133 1 68.12 404 ASP B N 1
ATOM 6872 C CA . ASP B 1 404 ? 22.125 19.844 -10.461 1 68.12 404 ASP B CA 1
ATOM 6873 C C . ASP B 1 404 ? 21.828 18.359 -10.609 1 68.12 404 ASP B C 1
ATOM 6875 O O . ASP B 1 404 ? 22.656 17.609 -11.148 1 68.12 404 ASP B O 1
ATOM 6879 N N . GLY B 1 405 ? 20.781 17.844 -9.914 1 64.69 405 GLY B N 1
ATOM 6880 C CA . GLY B 1 405 ? 20.328 16.469 -10.07 1 64.69 405 GLY B CA 1
ATOM 6881 C C . GLY B 1 405 ? 21.172 15.469 -9.289 1 64.69 405 GLY B C 1
ATOM 6882 O O . GLY B 1 405 ? 20.984 14.258 -9.414 1 64.69 405 GLY B O 1
ATOM 6883 N N . LYS B 1 406 ? 22.203 15.875 -8.625 1 74.62 406 LYS B N 1
ATOM 6884 C CA . LYS B 1 406 ? 23.062 15 -7.836 1 74.62 406 LYS B CA 1
ATOM 6885 C C . LYS B 1 406 ? 22.672 15.016 -6.363 1 74.62 406 LYS B C 1
ATOM 6887 O O . LYS B 1 406 ? 22.219 16.047 -5.844 1 74.62 406 LYS B O 1
ATOM 6892 N N . VAL B 1 407 ? 22.75 13.797 -5.75 1 80.56 407 VAL B N 1
ATOM 6893 C CA . VAL B 1 407 ? 22.547 13.703 -4.309 1 80.56 407 VAL B CA 1
ATOM 6894 C C . VAL B 1 407 ? 23.5 14.648 -3.59 1 80.56 407 VAL B C 1
ATOM 6896 O O . VAL B 1 407 ? 24.719 14.617 -3.83 1 80.56 407 VAL B O 1
ATOM 6899 N N . PRO B 1 408 ? 22.984 15.43 -2.875 1 86.38 408 PRO B N 1
ATOM 6900 C CA . PRO B 1 408 ? 23.875 16.328 -2.137 1 86.38 408 PRO B CA 1
ATOM 6901 C C . PRO B 1 408 ? 24.766 15.594 -1.134 1 86.38 408 PRO B C 1
ATOM 6903 O O . PRO B 1 408 ? 24.438 14.477 -0.725 1 86.38 408 PRO B O 1
ATOM 6906 N N . GLU B 1 409 ? 25.984 16.141 -0.857 1 86.06 409 GLU B N 1
ATOM 6907 C CA . GLU B 1 409 ? 26.875 15.672 0.191 1 86.06 409 GLU B CA 1
ATOM 6908 C C . GLU B 1 409 ? 27 16.688 1.32 1 86.06 409 GLU B C 1
ATOM 6910 O O . GLU B 1 409 ? 27.547 17.781 1.124 1 86.06 409 GLU B O 1
ATOM 6915 N N . PRO B 1 410 ? 26.531 16.438 2.432 1 90.75 410 PRO B N 1
ATOM 6916 C CA . PRO B 1 410 ? 25.844 15.227 2.896 1 90.75 410 PRO B CA 1
ATOM 6917 C C . PRO B 1 410 ? 24.438 15.086 2.322 1 90.75 410 PRO B C 1
ATOM 6919 O O . PRO B 1 410 ? 23.828 16.078 1.925 1 90.75 410 PRO B O 1
ATOM 6922 N N . PRO B 1 411 ? 23.984 13.852 2.266 1 92.56 411 PRO B N 1
ATOM 6923 C CA . PRO B 1 411 ? 22.672 13.617 1.668 1 92.56 411 PRO B CA 1
ATOM 6924 C C . PRO B 1 411 ? 21.531 14.203 2.504 1 92.56 411 PRO B C 1
ATOM 6926 O O . PRO B 1 411 ? 20.422 14.406 1.993 1 92.56 411 PRO B O 1
ATOM 6929 N N . CYS B 1 412 ? 21.781 14.352 3.797 1 95.38 412 CYS B N 1
ATOM 6930 C CA . CYS B 1 412 ? 20.797 14.922 4.711 1 95.38 412 CYS B CA 1
ATOM 6931 C C . CYS B 1 412 ? 21.469 15.562 5.914 1 95.38 412 CYS B C 1
ATOM 6933 O O . CYS B 1 412 ? 22.672 15.391 6.117 1 95.38 412 CYS B O 1
ATOM 6935 N N . VAL B 1 413 ? 20.719 16.406 6.574 1 94.81 413 VAL B N 1
ATOM 6936 C CA . VAL B 1 413 ? 21.219 17.109 7.758 1 94.81 413 VAL B CA 1
ATOM 6937 C C . VAL B 1 413 ? 20.203 16.984 8.891 1 94.81 413 VAL B C 1
ATOM 6939 O O . VAL B 1 413 ? 18.984 17.031 8.648 1 94.81 413 VAL B O 1
ATOM 6942 N N . ARG B 1 414 ? 20.719 16.797 10.055 1 94.25 414 ARG B N 1
ATOM 6943 C CA . ARG B 1 414 ? 19.844 16.844 11.219 1 94.25 414 ARG B CA 1
ATOM 6944 C C . ARG B 1 414 ? 19.5 18.281 11.578 1 94.25 414 ARG B C 1
ATOM 6946 O O . ARG B 1 414 ? 20.375 19.141 11.688 1 94.25 414 ARG B O 1
ATOM 6953 N N . ALA B 1 415 ? 18.234 18.531 11.742 1 92.44 415 ALA B N 1
ATOM 6954 C CA . ALA B 1 415 ? 17.812 19.875 12.094 1 92.44 415 ALA B CA 1
ATOM 6955 C C . ALA B 1 415 ? 18.375 20.297 13.445 1 92.44 415 ALA B C 1
ATOM 6957 O O . ALA B 1 415 ? 18.5 19.484 14.359 1 92.44 415 ALA B O 1
ATOM 6958 N N . VAL B 1 416 ? 18.672 21.547 13.547 1 87.19 416 VAL B N 1
ATOM 6959 C CA . VAL B 1 416 ? 19.25 22.062 14.781 1 87.19 416 VAL B CA 1
ATOM 6960 C C . VAL B 1 416 ? 18.172 22.078 15.875 1 87.19 416 VAL B C 1
ATOM 6962 O O . VAL B 1 416 ? 18.484 21.953 17.062 1 87.19 416 VAL B O 1
ATOM 6965 N N . SER B 1 417 ? 16.922 22.188 15.461 1 88.94 417 SER B N 1
ATOM 6966 C CA . SER B 1 417 ? 15.797 22.141 16.391 1 88.94 417 SER B CA 1
ATOM 6967 C C . SER B 1 417 ? 14.523 21.703 15.672 1 88.94 417 SER B C 1
ATOM 6969 O O . SER B 1 417 ? 14.5 21.578 14.445 1 88.94 417 SER B O 1
ATOM 6971 N N . MET B 1 418 ? 13.469 21.5 16.453 1 90.19 418 MET B N 1
ATOM 6972 C CA . MET B 1 418 ? 12.195 21.078 15.875 1 90.19 418 MET B CA 1
ATOM 6973 C C . MET B 1 418 ? 11.383 22.281 15.438 1 90.19 418 MET B C 1
ATOM 6975 O O . MET B 1 418 ? 10.312 22.141 14.828 1 90.19 418 MET B O 1
ATOM 6979 N N . GLU B 1 419 ? 11.883 23.531 15.719 1 92.81 419 GLU B N 1
ATOM 6980 C CA . GLU B 1 419 ? 11.156 24.75 15.359 1 92.81 419 GLU B CA 1
ATOM 6981 C C . GLU B 1 419 ? 11.148 24.953 13.852 1 92.81 419 GLU B C 1
ATOM 6983 O O . GLU B 1 419 ? 12.156 24.734 13.18 1 92.81 419 GLU B O 1
ATOM 6988 N N . PRO B 1 420 ? 9.984 25.328 13.328 1 94.88 420 PRO B N 1
ATOM 6989 C CA . PRO B 1 420 ? 9.922 25.609 11.898 1 94.88 420 PRO B CA 1
ATOM 6990 C C . PRO B 1 420 ? 10.812 26.781 11.477 1 94.88 420 PRO B C 1
ATOM 6992 O O . PRO B 1 420 ? 11.156 27.625 12.312 1 94.88 420 PRO B O 1
ATOM 6995 N N . CYS B 1 421 ? 11.18 26.766 10.273 1 93.19 421 CYS B N 1
ATOM 6996 C CA . CYS B 1 421 ? 11.945 27.859 9.695 1 93.19 421 CYS B CA 1
ATOM 6997 C C . CYS B 1 421 ? 11.039 29.016 9.312 1 93.19 421 CYS B C 1
ATOM 6999 O O . CYS B 1 421 ? 9.977 28.812 8.719 1 93.19 421 CYS B O 1
ATOM 7001 N N . PHE B 1 422 ? 11.422 30.172 9.727 1 92.44 422 PHE B N 1
ATOM 7002 C CA . PHE B 1 422 ? 10.867 31.375 9.109 1 92.44 422 PHE B CA 1
ATOM 7003 C C . PHE B 1 422 ? 11.5 31.625 7.75 1 92.44 422 PHE B C 1
ATOM 7005 O O . PHE B 1 422 ? 12.672 31.984 7.668 1 92.44 422 PHE B O 1
ATOM 7012 N N . HIS B 1 423 ? 10.734 31.484 6.738 1 88.62 423 HIS B N 1
ATOM 7013 C CA . HIS B 1 423 ? 11.266 31.438 5.383 1 88.62 423 HIS B CA 1
ATOM 7014 C C . HIS B 1 423 ? 11.688 32.812 4.906 1 88.62 423 HIS B C 1
ATOM 7016 O O . HIS B 1 423 ? 12.086 33 3.752 1 88.62 423 HIS B O 1
ATOM 7022 N N . MET B 1 424 ? 11.586 33.75 5.754 1 81.75 424 MET B N 1
ATOM 7023 C CA . MET B 1 424 ? 11.992 35.094 5.379 1 81.75 424 MET B CA 1
ATOM 7024 C C . MET B 1 424 ? 12.836 35.719 6.477 1 81.75 424 MET B C 1
ATOM 7026 O O . MET B 1 424 ? 12.695 35.375 7.652 1 81.75 424 MET B O 1
ATOM 7030 N N . MET B 1 425 ? 13.953 36.438 6.027 1 69.69 425 MET B N 1
ATOM 7031 C CA . MET B 1 425 ? 14.641 37.25 7.004 1 69.69 425 MET B CA 1
ATOM 7032 C C . MET B 1 425 ? 13.93 38.594 7.18 1 69.69 425 MET B C 1
ATOM 7034 O O . MET B 1 425 ? 13.633 39.281 6.199 1 69.69 425 MET B O 1
ATOM 7038 N N . PRO B 1 426 ? 13.453 38.781 8.359 1 60.94 426 PRO B N 1
ATOM 7039 C CA . PRO B 1 426 ? 12.852 40.125 8.461 1 60.94 426 PRO B CA 1
ATOM 7040 C C . PRO B 1 4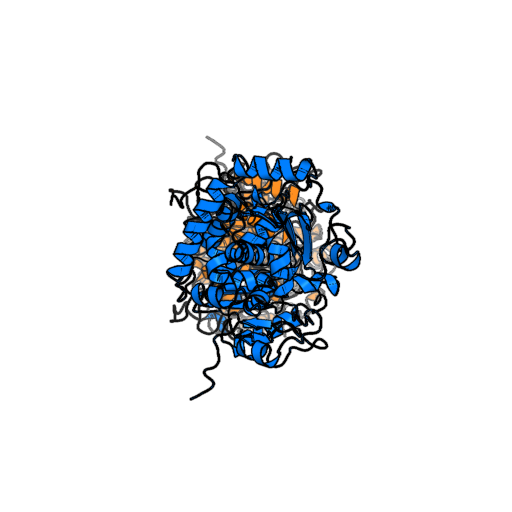26 ? 13.859 41.219 8.227 1 60.94 426 PRO B C 1
ATOM 7042 O O . PRO B 1 426 ? 14.797 41.406 9.008 1 60.94 426 PRO B O 1
ATOM 7045 N N . ASP B 1 427 ? 14.609 41.188 7.094 1 61.25 427 ASP B N 1
ATOM 7046 C CA . ASP B 1 427 ? 15.523 42.281 6.863 1 61.25 427 ASP B CA 1
ATOM 7047 C C . ASP B 1 427 ? 14.797 43.625 7.02 1 61.25 427 ASP B C 1
ATOM 7049 O O . ASP B 1 427 ? 14.555 44.344 6.035 1 61.25 427 ASP B O 1
ATOM 7053 N N . VAL B 1 428 ? 14.117 43.781 8.016 1 58.69 428 VAL B N 1
ATOM 7054 C CA . VAL B 1 428 ? 13.25 44.938 8.055 1 58.69 428 VAL B CA 1
ATOM 7055 C C . VAL B 1 428 ? 14.047 46.156 8.523 1 58.69 428 VAL B C 1
ATOM 7057 O O . VAL B 1 428 ? 14.641 46.125 9.609 1 58.69 428 VAL B O 1
ATOM 7060 N N . GLU B 1 429 ? 14.531 46.969 7.629 1 66.94 429 GLU B N 1
ATOM 7061 C CA . GLU B 1 429 ? 14.875 48.344 8 1 66.94 429 GLU B CA 1
ATOM 7062 C C . GLU B 1 429 ? 13.672 49.062 8.594 1 66.94 429 GLU B C 1
ATOM 7064 O O . GLU B 1 429 ? 12.711 49.344 7.887 1 66.94 429 GLU B O 1
ATOM 7069 N N . CYS B 1 430 ? 13.641 49.062 9.984 1 77.44 430 CYS B N 1
ATOM 7070 C CA . CYS B 1 430 ? 12.555 49.75 10.664 1 77.44 430 CYS B CA 1
ATOM 7071 C C . CYS B 1 430 ? 12.812 51.25 10.711 1 77.44 430 CYS B C 1
ATOM 7073 O O . CYS B 1 430 ? 13.539 51.719 11.578 1 77.44 430 CYS B O 1
ATOM 7075 N N . ARG B 1 431 ? 12.188 51.969 9.711 1 63.22 431 ARG B N 1
ATOM 7076 C CA . ARG B 1 431 ? 12.18 53.438 9.617 1 63.22 431 ARG B CA 1
ATOM 7077 C C . ARG B 1 431 ? 13.586 54 9.805 1 63.22 431 ARG B C 1
ATOM 7079 O O . ARG B 1 431 ? 13.797 54.906 10.625 1 63.22 431 ARG B O 1
ATOM 7086 N N . GLY B 1 432 ? 14.508 53.469 9.148 1 60.59 432 GLY B N 1
ATOM 7087 C CA . GLY B 1 432 ? 15.875 53.969 9.109 1 60.59 432 GLY B CA 1
ATOM 7088 C C . GLY B 1 432 ? 16.781 53.312 10.133 1 60.59 432 GLY B C 1
ATOM 7089 O O . GLY B 1 432 ? 17.984 53.531 10.148 1 60.59 432 GLY B O 1
ATOM 7090 N N . LYS B 1 433 ? 16.234 52.625 11.062 1 61.16 433 LYS B N 1
ATOM 7091 C CA . LYS B 1 433 ? 17.062 51.906 12.047 1 61.16 433 LYS B CA 1
ATOM 7092 C C . LYS B 1 433 ? 17.391 50.5 11.586 1 61.16 433 LYS B C 1
ATOM 7094 O O . LYS B 1 433 ? 16.484 49.719 11.25 1 61.16 433 LYS B O 1
ATOM 7099 N N . ALA B 1 434 ? 18.578 50.312 11.195 1 55.88 434 ALA B N 1
ATOM 7100 C CA . ALA B 1 434 ? 19.047 49.031 10.703 1 55.88 434 ALA B CA 1
ATOM 7101 C C . ALA B 1 434 ? 18.875 47.938 11.766 1 55.88 434 ALA B C 1
ATOM 7103 O O . ALA B 1 434 ? 19 48.219 12.969 1 55.88 434 ALA B O 1
ATOM 7104 N N . VAL B 1 435 ? 18.219 46.875 11.336 1 58.09 435 VAL B N 1
ATOM 7105 C CA . VAL B 1 435 ? 18.172 45.719 12.219 1 58.09 435 VAL B CA 1
ATOM 7106 C C . VAL B 1 435 ? 19.578 45.375 12.703 1 58.09 435 VAL B C 1
ATOM 7108 O O . VAL B 1 435 ? 20.516 45.344 11.906 1 58.09 435 VAL B O 1
ATOM 7111 N N . ASN B 1 436 ? 19.734 45.531 13.992 1 58.34 436 ASN B N 1
ATOM 7112 C CA . ASN B 1 436 ? 21.016 45.094 14.523 1 58.34 436 ASN B CA 1
ATOM 7113 C C . ASN B 1 436 ? 21.281 43.594 14.227 1 58.34 436 ASN B C 1
ATOM 7115 O O . ASN B 1 436 ? 20.828 42.719 14.961 1 58.34 436 ASN B O 1
ATOM 7119 N N . LYS B 1 437 ? 21.891 43.344 13.156 1 61.41 437 LYS B N 1
ATOM 7120 C CA . LYS B 1 437 ? 22.203 42 12.719 1 61.41 437 LYS B CA 1
ATOM 7121 C C . LYS B 1 437 ? 22.953 41.219 13.797 1 61.41 437 LYS B C 1
ATOM 7123 O O . LYS B 1 437 ? 22.75 40.031 13.953 1 61.41 437 LYS B O 1
ATOM 7128 N N . GLU B 1 438 ? 23.781 41.938 14.492 1 59.69 438 GLU B N 1
ATOM 7129 C CA . GLU B 1 438 ? 24.562 41.281 15.539 1 59.69 438 GLU B CA 1
ATOM 7130 C C . GLU B 1 438 ? 23.656 40.781 16.672 1 59.69 438 GLU B C 1
ATOM 7132 O O . GLU B 1 438 ? 23.859 39.688 17.188 1 59.69 438 GLU B O 1
ATOM 7137 N N . GLU B 1 439 ? 22.781 41.531 16.953 1 60.34 439 GLU B N 1
ATOM 7138 C CA . GLU B 1 439 ? 21.875 41.125 18.016 1 60.34 439 GLU B CA 1
ATOM 7139 C C . GLU B 1 439 ? 20.953 39.969 17.547 1 60.34 439 GLU B C 1
ATOM 7141 O O . GLU B 1 439 ? 20.672 39.062 18.312 1 60.34 439 GLU B O 1
ATOM 7146 N N . LEU B 1 440 ? 20.594 40.125 16.297 1 64.38 440 LEU B N 1
ATOM 7147 C CA . LEU B 1 440 ? 19.734 39.062 15.734 1 64.38 440 LEU B CA 1
ATOM 7148 C C . LEU B 1 440 ? 20.453 37.719 15.695 1 64.38 440 LEU B C 1
ATOM 7150 O O . LEU B 1 440 ? 19.859 36.688 16 1 64.38 440 LEU B O 1
ATOM 7154 N N . SER B 1 441 ? 21.609 37.906 15.414 1 64.56 441 SER B N 1
ATOM 7155 C CA . SER B 1 441 ? 22.391 36.688 15.219 1 64.56 441 SER B CA 1
ATOM 7156 C C . SER B 1 441 ? 22.578 35.938 16.531 1 64.56 441 SER B C 1
ATOM 7158 O O . SER B 1 441 ? 22.859 34.75 16.531 1 64.56 441 SER B O 1
ATOM 7160 N N . ARG B 1 442 ? 22.406 36.656 17.609 1 65.31 442 ARG B N 1
ATOM 7161 C CA . ARG B 1 442 ? 22.594 36 18.906 1 65.31 442 ARG B CA 1
ATOM 7162 C C . ARG B 1 442 ? 21.438 35.062 19.234 1 65.31 442 ARG B C 1
ATOM 7164 O O . ARG B 1 442 ? 21.578 34.156 20.047 1 65.31 442 ARG B O 1
ATOM 7171 N N . HIS B 1 443 ? 20.312 35.281 18.562 1 67.56 443 HIS B N 1
ATOM 7172 C CA . HIS B 1 443 ? 19.141 34.5 18.969 1 67.56 443 HIS B CA 1
ATOM 7173 C C . HIS B 1 443 ? 18.578 33.719 17.797 1 67.56 443 HIS B C 1
ATOM 7175 O O . HIS B 1 443 ? 17.625 32.938 17.953 1 67.56 443 HIS B O 1
ATOM 7181 N N . VAL B 1 444 ? 19.219 34.031 16.656 1 75.31 444 VAL B N 1
ATOM 7182 C CA . VAL B 1 444 ? 18.656 33.375 15.484 1 75.31 444 VAL B CA 1
ATOM 7183 C C . VAL B 1 444 ? 19.781 32.75 14.656 1 75.31 444 VAL B C 1
ATOM 7185 O O . VAL B 1 444 ? 20.922 33.219 14.695 1 75.31 444 VAL B O 1
ATOM 7188 N N . LYS B 1 445 ? 19.453 31.625 14.117 1 80.94 445 LYS B N 1
ATOM 7189 C CA . LYS B 1 445 ? 20.359 31 13.148 1 80.94 445 LYS B CA 1
ATOM 7190 C C . LYS B 1 445 ? 19.672 30.812 11.805 1 80.94 445 LYS B C 1
ATOM 7192 O O . LYS B 1 445 ? 18.438 30.734 11.734 1 80.94 445 LYS B O 1
ATOM 7197 N N . GLU B 1 446 ? 20.453 30.859 10.875 1 85.5 446 GLU B N 1
ATOM 7198 C CA . GLU B 1 446 ? 19.938 30.516 9.547 1 85.5 446 GLU B CA 1
ATOM 7199 C C . GLU B 1 446 ? 19.406 29.094 9.508 1 85.5 446 GLU B C 1
ATOM 7201 O O . GLU B 1 446 ? 20.016 28.188 10.086 1 85.5 446 GLU B O 1
ATOM 7206 N N . CYS B 1 447 ? 18.328 28.969 8.852 1 89.44 447 CYS B N 1
ATOM 7207 C CA . CYS B 1 447 ? 17.766 27.641 8.695 1 89.44 447 CYS B CA 1
ATOM 7208 C C . CYS B 1 447 ? 18.688 26.766 7.852 1 89.44 447 CYS B C 1
ATOM 7210 O O . CYS B 1 447 ? 19.391 27.25 6.973 1 89.44 447 CYS B O 1
ATOM 7212 N N . GLU B 1 448 ? 18.672 25.5 8.102 1 88.31 448 GLU B N 1
ATOM 7213 C CA . GLU B 1 448 ? 19.484 24.547 7.352 1 88.31 448 GLU B CA 1
ATOM 7214 C C . GLU B 1 448 ? 18.953 24.375 5.93 1 88.31 448 GLU B C 1
ATOM 7216 O O . GLU B 1 448 ? 19.734 24.125 5.004 1 88.31 448 GLU B O 1
ATOM 7221 N N . ASP B 1 449 ? 17.703 24.547 5.781 1 88.5 449 ASP B N 1
ATOM 7222 C CA . ASP B 1 449 ? 17.062 24.062 4.559 1 88.5 449 ASP B CA 1
ATOM 7223 C C . ASP B 1 449 ? 16.562 25.219 3.703 1 88.5 449 ASP B C 1
ATOM 7225 O O . ASP B 1 449 ? 16.172 25.031 2.549 1 88.5 449 ASP B O 1
ATOM 7229 N N . VAL B 1 450 ? 16.469 26.375 4.223 1 87.81 450 VAL B N 1
ATOM 7230 C CA . VAL B 1 450 ? 15.992 27.531 3.479 1 87.81 450 VAL B CA 1
ATOM 7231 C C . VAL B 1 450 ? 17.016 28.656 3.561 1 87.81 450 VAL B C 1
ATOM 7233 O O . VAL B 1 450 ? 17.359 29.125 4.652 1 87.81 450 VAL B O 1
ATOM 7236 N N . GLY B 1 451 ? 17.406 29.047 2.367 1 81.75 451 GLY B N 1
ATOM 7237 C CA . GLY B 1 451 ? 18.328 30.172 2.326 1 81.75 451 GLY B CA 1
ATOM 7238 C C . GLY B 1 451 ? 17.734 31.453 2.867 1 81.75 451 GLY B C 1
ATOM 7239 O O . GLY B 1 451 ? 16.594 31.812 2.527 1 81.75 451 GLY B O 1
ATOM 7240 N N . LYS B 1 452 ? 18.297 32.125 3.781 1 80.19 452 LYS B N 1
ATOM 7241 C CA . LYS B 1 452 ? 17.906 33.406 4.379 1 80.19 452 LYS B CA 1
ATOM 7242 C C . LYS B 1 452 ? 16.812 33.219 5.434 1 80.19 452 LYS B C 1
ATOM 7244 O O . LYS B 1 452 ? 16.359 34.188 6.043 1 80.19 452 LYS B O 1
ATOM 7249 N N . GLY B 1 453 ? 16.328 31.953 5.461 1 88.31 453 GLY B N 1
ATOM 7250 C CA . GLY B 1 453 ? 15.406 31.672 6.547 1 88.31 453 GLY B CA 1
ATOM 7251 C C . GLY B 1 453 ? 16.078 31.625 7.906 1 88.31 453 GLY B C 1
ATOM 7252 O O . GLY B 1 453 ? 17.281 31.375 8 1 88.31 453 GLY B O 1
ATOM 7253 N N . ILE B 1 454 ? 15.258 31.922 8.938 1 87.81 454 ILE B N 1
ATOM 7254 C CA . ILE B 1 454 ? 15.875 31.953 10.258 1 87.81 454 ILE B CA 1
ATOM 7255 C C . ILE B 1 454 ? 15.031 31.141 11.234 1 87.81 454 ILE B C 1
ATOM 7257 O O . ILE B 1 454 ? 13.828 30.938 11.016 1 87.81 454 ILE B O 1
ATOM 7261 N N . LYS B 1 455 ? 15.656 30.594 12.219 1 87.12 455 LYS B N 1
ATOM 7262 C CA . LYS B 1 455 ? 14.992 29.922 13.336 1 87.12 455 LYS B CA 1
ATOM 7263 C C . LYS B 1 455 ? 15.625 30.312 14.664 1 87.12 455 LYS B C 1
ATOM 7265 O O . LYS B 1 455 ? 16.781 30.719 14.711 1 87.12 455 LYS B O 1
ATOM 7270 N N . TRP B 1 456 ? 14.867 30.266 15.648 1 75.44 456 TRP B N 1
ATOM 7271 C CA . TRP B 1 456 ? 15.367 30.594 16.984 1 75.44 456 TRP B CA 1
ATOM 7272 C C . TRP B 1 456 ? 16.062 29.391 17.594 1 75.44 456 TRP B C 1
ATOM 7274 O O . TRP B 1 456 ? 15.617 28.25 17.453 1 75.44 456 TRP B O 1
ATOM 7284 N N . ILE B 1 457 ? 17.266 29.578 18.047 1 69.75 457 ILE B N 1
ATOM 7285 C CA . ILE B 1 457 ? 17.984 28.5 18.719 1 69.75 457 ILE B CA 1
ATOM 7286 C C . ILE B 1 457 ? 18.359 28.906 20.141 1 69.75 457 ILE B C 1
ATOM 7288 O O . ILE B 1 457 ? 18.359 30.109 20.453 1 69.75 457 ILE B O 1
ATOM 7292 N N . LYS B 1 458 ? 18.516 27.875 21.156 1 61 458 LYS B N 1
ATOM 7293 C CA . LYS B 1 458 ? 19.062 28.156 22.484 1 61 458 LYS B CA 1
ATOM 7294 C C . LYS B 1 458 ? 20.375 28.938 22.391 1 61 458 LYS B C 1
ATOM 7296 O O . LYS B 1 458 ? 21.156 28.719 21.469 1 61 458 LYS B O 1
ATOM 7301 N N . GLY B 1 459 ? 20.516 30.062 22.938 1 49.81 459 GLY B N 1
ATOM 7302 C CA . GLY B 1 459 ? 21.75 30.844 23.047 1 49.81 459 GLY B CA 1
ATOM 7303 C C . GLY B 1 459 ? 23 29.969 23.062 1 49.81 459 GLY B C 1
ATOM 7304 O O . GLY B 1 459 ? 23.047 28.969 23.766 1 49.81 459 GLY B O 1
ATOM 7305 N N . ILE B 1 460 ? 23.703 29.953 22 1 38.06 460 ILE B N 1
ATOM 7306 C CA . ILE B 1 460 ? 25.078 29.469 22.062 1 38.06 460 ILE B CA 1
ATOM 7307 C C . ILE B 1 460 ? 25.812 30.109 23.234 1 38.06 460 ILE B C 1
ATOM 7309 O O . ILE B 1 460 ? 25.781 31.328 23.406 1 38.06 460 ILE B O 1
ATOM 7313 N N . LYS B 1 461 ? 26.094 29.422 24.406 1 39.16 461 LYS B N 1
ATOM 7314 C CA . LYS B 1 461 ? 27.141 29.938 25.281 1 39.16 461 LYS B CA 1
ATOM 7315 C C . LYS B 1 461 ? 28.297 30.516 24.469 1 39.16 461 LYS B C 1
ATOM 7317 O O . LYS B 1 461 ? 29 29.781 23.766 1 39.16 461 LYS B O 1
ATOM 7322 N N . LEU B 1 462 ? 28.328 31.609 24 1 29.58 462 LEU B N 1
ATOM 7323 C CA . LEU B 1 462 ? 29.625 32.125 23.578 1 29.58 462 LEU B CA 1
ATOM 7324 C C . LEU B 1 462 ? 30.719 31.75 24.562 1 29.58 462 LEU B C 1
ATOM 7326 O O . LEU B 1 462 ? 31.797 31.312 24.156 1 29.58 462 LEU B O 1
ATOM 7330 N N . PHE B 1 463 ? 30.938 32.75 25.594 1 24.12 463 PHE B N 1
ATOM 7331 C CA . PHE B 1 463 ? 32.156 32.969 26.359 1 24.12 463 PHE B CA 1
ATOM 7332 C C . PHE B 1 463 ? 32.344 31.875 27.406 1 24.12 463 PHE B C 1
ATOM 7334 O O . PHE B 1 463 ? 31.516 31.719 28.297 1 24.12 463 PHE B O 1
ATOM 7341 N N . ASP B 1 464 ? 32.688 30.578 27.156 1 22.25 464 ASP B N 1
ATOM 7342 C CA . ASP B 1 464 ? 33.844 30.312 28 1 22.25 464 ASP B CA 1
ATOM 7343 C C . ASP B 1 464 ? 35.062 31.078 27.516 1 22.25 464 ASP B C 1
ATOM 7345 O O . ASP B 1 464 ? 35.312 31.156 26.312 1 22.25 464 ASP B O 1
#

Radius of gyration: 36.68 Å; Cα contacts (8 Å, |Δi|>4): 1773; chains: 2; bounding box: 66×113×77 Å

Nearest PDB structures (foldseek):
  5kor-assembly2_D  TM=9.474E-01  e=4.983E-52  Arabidopsis thaliana
  5kwk-assembly2_B  TM=9.468E-01  e=7.097E-52  Arabidopsis thaliana
  5kop-assembly2_C  TM=9.402E-01  e=6.691E-52  Arabidopsis thaliana
  5kop-assembly1_A  TM=9.509E-01  e=3.922E-51  Arabidopsis thaliana
  5kwk-assembly1_A  TM=9.513E-01  e=3.683E-50  Arabidopsis thaliana